Protein AF-0000000080720070 (afdb_homodimer)

Radius of gyration: 32.9 Å; Cα contacts (8 Å, |Δi|>4): 1419; chains: 2; bounding box: 76×106×69 Å

pLDDT: mean 94.67, std 5.6, range [62.97, 98.94]

Nearest PDB structures (foldseek):
  2pfm-assembly1_A  TM=9.802E-01  e=7.010E-47  Bacillus anthracis
  2x75-assembly1_A  TM=9.688E-01  e=6.781E-43  Staphylococcus aureus
  1hy1-assembly1_B  TM=7.759E-01  e=3.028E-15  Anas platyrhynchos
  1tju-assembly1_A  TM=7.910E-01  e=8.355E-15  Anas platyrhynchos
  1k7w-assembly1_D  TM=7.839E-01  e=1.189E-14  Anas platyrhynchos

Secondary structure (DSSP, 8-state):
--GGG--HHHHHHTSHHHHHHHHHHHHHHHHHHHHHTTSS-HHHHHHHHHH----HHHHHHHHHHHS-HHHHHHHHHHHT-SGGGGGTTTT--HHHHHHHHHHHHHHHHHHHHHHHHHHHHHHHHHHHHHTTT-EEEEEETTEEEEEEEHHHHHHHHHHHHHHHHHHHHHHHHHHSEE----SSSS-SSS-HHHHHHHHHHHT-EEPS--SSS--THHHHHHHHHHHHHHHHHHHHHHHHHHHHSTTT-SEE----TT--S-SS-TT----HHHHHHHHHHHHHHHTHHHHHHTT--STTB-SHHHHHHHHHHHHHHHHHHHHHHHHHHHHHT-EE-HHHHHHHTTTTTTGGGHHHHHHHHHHTT---HHHHHHHHHHHHHHHHHHT--HHHHHHTSGGGGT--HHHHHHHT-GGGGGTTHHHHHHHHT--/--GGG--HHHHHHTSHHHHHHHHHHHHHHHHHHHHHHTSS-HHHHHHHHHH----HHHHHHHHHHHS-HHHHHHHHHHHT-SGGGGGTTTT--HHHHHHHHHHHHHHHHHHHHHHHHHHHHHHHHHHHHHTTT-EEEEEETTEEEEEEEHHHHHHHHHHHHHHHHHHHHHHHHHHSEE----SSSS-SSS-HHHHHHHHHHHT-EEPS--SSS--THHHHHHHHHHHHHHHHHHHHHHHHHHHHSTTT-SEE----TT--S-SS-TT----HHHHHHHHHHHHHHHTHHHHHHTT--STTB-SHHHHHHHHHHHHHHHHHHHHHHHHHHHHHT-EE-HHHHHHHTTTTTTGGGHHHHHHHHHHTT---HHHHHHHHHHHHHHHHHHT--HHHHHHTSGGGGT--HHHHHHHT-GGGGGTTHHHHHHHHT--

Sequence (862 aa):
MLERYTRPEMGKIWSLENKYAAWLKVEIAATNAWAELGEVPEADAKKIADNASFTVERVSELEAITHHDVVAFTRTVSESLGEEKKWVHFGLTSTDVVDTAQGYILKQANEIILKDLEALKETIADKARKYKYTVEMGRTHGVQAEPTTFGLKLARWYAEINRDIERFKAAAKDVESGKISGAVGTFANVPPAVETSVLKQLGLTQQPVTSQVLPRDLHAYYIATIALIATSIENWATEIRGLQRSEIHEVEEHFRAGQKGSSAMPHKHNPIGSENLSGMARVMRGYMVPAYEDVALWHERDISHSSAERVILPDATIGIDYMLNRFNRILTNLDVFPETMLKNMDRTYGLIYSQRVLLKLIDEAGLSREKAYDMVQKLANKSWQEQTSFRKLIEESEVMNYLSEADLDDAFDYHYHLKHVDEIFEKCGLDMLERYTRPEMGKIWSLENKYAAWLKVEIAATNAWAELGEVPEADAKKIADNASFTVERVSELEAITHHDVVAFTRTVSESLGEEKKWVHFGLTSTDVVDTAQGYILKQANEIILKDLEALKETIADKARKYKYTVEMGRTHGVQAEPTTFGLKLARWYAEINRDIERFKAAAKDVESGKISGAVGTFANVPPAVETSVLKQLGLTQQPVTSQVLPRDLHAYYIATIALIATSIENWATEIRGLQRSEIHEVEEHFRAGQKGSSAMPHKHNPIGSENLSGMARVMRGYMVPAYEDVALWHERDISHSSAERVILPDATIGIDYMLNRFNRILTNLDVFPETMLKNMDRTYGLIYSQRVLLKLIDEAGLSREKAYDMVQKLANKSWQEQTSFRKLIEESEVMNYLSEADLDDAFDYHYHLKHVDEIFEKCGLD

Foldseek 3Di:
DDPVLFDPQLVVLLDPVNLLVLLLLLQLLLLVLCVVVVNHPPVLSVQLVVFFDADSVQLVVQCVVVVDNQVSSLVRRLVRHDPSSVSGCQLFDSQLRNLLSQLLSLLSLLVLLLVLLVLLLVLLLVVLVVFLPLKFFDDDPLHGAAIDTPSVVSLVLNLVSVVLSVLLVVLNLLSNAGDRQHDFFPCPRHDVSSRVSSCVSSVGDYDPTATSHRQLVSVLSNLVSLLVLLVSLLVVLVVQQSCCPPVRNQKAQDDDDVRQCDPVDRVDGHSVLSVVSNVLSVVSVVLNVLSVVLRDADRSHDCSNVVSCSPNVSSSSSSSSSSSVSSSNRSNRMGGDSVSRVVVCPVLQLCNLLVLLLVCCCVQQVDDSVVSCVQSVVLSVVCNVVVHHSLVSCVPDCSCVRDPPVSSVVSSDSVVVSVCSVVSCVVSVSD/DDPVLFDPQLVVLLDPVNLLVLLLLLQLLLLVLCVVVVNHPPVLSVQLVVFFDADSVQLVVQCVVVVDNQVSSLVRRLVRHDPSSVSGCQLFDSQLRNLLSQLLSLLSLLVLLLVLLVLLLVLLLVVLVVFLPLKFFDDDPLHGAAIDTPSVVSLVLNLVSVVLSVLLVVLNLLSNAGDRQHQFFPCPRHNVSSVVSSCVSSVGDYDPTATSHRQLVSVLSNLVSLLVLLVSLLVVLVVQQSCCPPVRNQKAQDADDVRQQDPVDRVDGHSVLSVVSNVLSVVSVVLSVLSVVLRDADRSHDCSNVVSCSPNVSSSSSSSSSSSVSSSNRSNRMGGDSVSRVVVCPVLQLCNLLVLLLVCCCVQQVDDSVVSCVQSVVLSVVCNVVVHHSLVSCVPDCSCVRDPPVSSVVSSDSVVVSVCSVVSCVVSVSD

Solvent-accessible surface area (backbone atoms only — not comparable to full-atom values): 43900 Å² total; per-residue (Å²): 114,59,69,91,46,43,50,69,76,58,47,50,59,71,30,68,64,42,49,52,51,33,36,48,50,42,47,43,35,44,34,44,26,35,24,76,72,62,78,33,56,61,68,43,36,50,50,47,64,74,46,55,43,79,51,67,67,57,24,52,57,37,21,75,70,65,74,34,65,62,60,14,42,54,51,40,27,33,70,50,43,67,82,56,35,74,51,64,61,61,56,55,38,68,47,29,35,52,50,23,22,48,11,52,46,48,43,58,52,47,55,53,42,51,52,42,52,53,51,33,45,51,50,36,47,52,52,16,58,73,27,46,80,38,47,26,67,25,24,46,71,82,37,82,45,43,60,40,28,56,8,55,58,30,44,43,52,40,56,50,48,54,53,44,51,54,51,44,54,56,27,47,54,53,40,23,21,40,51,45,27,27,84,52,30,45,26,61,67,27,53,66,67,38,32,55,43,27,28,59,75,68,72,34,40,74,64,56,61,47,31,31,45,76,68,34,60,35,51,22,49,32,45,43,46,53,18,49,48,34,32,51,50,25,21,55,23,49,37,51,53,60,33,35,35,86,92,58,42,32,32,39,66,61,76,56,92,88,62,76,54,34,100,87,42,81,84,42,80,66,54,57,68,36,52,50,42,39,55,49,20,54,56,37,49,59,46,32,56,62,35,46,62,37,37,49,46,51,70,33,28,51,66,77,40,52,70,50,47,72,47,45,52,57,29,46,56,30,46,50,46,35,47,45,53,50,50,38,51,44,62,74,50,44,44,71,34,61,67,44,23,52,55,57,57,53,73,60,35,49,51,63,30,48,64,45,47,36,52,45,37,32,71,73,52,64,41,53,67,69,58,30,46,51,56,49,50,55,48,46,51,48,17,65,77,68,69,35,53,30,64,60,53,42,70,73,38,74,58,49,79,60,43,52,71,66,54,49,54,57,35,67,38,72,64,62,32,51,72,42,50,68,60,41,34,48,60,62,67,64,108,112,60,69,92,48,42,49,69,75,57,46,51,59,72,29,68,63,42,48,52,51,34,35,48,50,42,46,42,34,42,34,45,25,35,24,76,72,62,79,34,56,60,68,43,38,50,49,45,65,74,46,54,44,78,53,68,67,56,25,51,58,37,19,75,72,64,74,33,66,63,60,13,41,54,51,41,28,34,70,49,42,66,84,57,36,74,52,64,62,62,56,54,39,69,48,27,35,53,51,24,22,49,11,52,48,48,43,56,53,46,56,52,42,53,51,42,52,52,52,35,45,50,51,36,48,52,52,15,58,73,28,45,79,38,47,25,68,26,24,46,70,82,37,82,45,41,61,38,28,56,8,55,58,31,44,41,54,39,56,49,49,54,52,44,52,54,50,44,53,56,27,48,54,53,40,23,23,41,49,44,29,26,83,50,30,44,26,61,67,25,54,67,66,36,31,55,44,28,28,60,76,68,70,35,41,73,64,56,61,46,30,31,44,76,68,34,60,36,51,21,51,30,45,43,47,54,20,49,50,34,32,51,51,24,22,54,24,50,37,51,52,59,32,36,34,87,91,59,42,34,33,37,66,60,75,54,94,86,63,76,55,35,98,86,40,82,84,43,79,65,53,56,68,37,52,50,42,40,54,50,21,54,55,38,49,60,46,32,56,59,35,46,61,37,37,52,47,52,72,33,29,50,65,78,41,51,71,51,45,71,47,44,53,55,29,47,55,29,46,50,46,35,46,44,52,53,48,37,52,45,63,73,50,43,42,72,34,60,68,43,22,52,55,57,58,54,72,60,35,48,52,61,31,49,66,46,46,35,51,44,36,32,70,74,50,63,41,52,66,68,57,29,46,53,55,49,49,54,48,46,51,48,17,64,77,67,69,35,51,30,64,60,52,42,69,74,37,74,58,47,80,59,43,51,72,68,54,48,55,56,35,68,38,71,64,61,32,52,72,41,50,68,60,41,34,49,61,62,66,64,108

Organism: Lactobacillus johnsonii (strain FI9785) (NCBI:txid633699)

InterPro domains:
  IPR000362 Fumarate lyase family [PR00149] (88-106)
  IPR000362 Fumarate lyase family [PR00149] (133-151)
  IPR000362 Fumarate lyase family [PR00149] (216-243)
  IPR000362 Fumarate lyase family [PR00149] (261-277)
  IPR004769 Adenylosuccinate lyase [TIGR00928] (1-427)
  IPR008948 L-Aspartase-like [SSF48557] (3-426)
  IPR019468 Adenylosuccinate lyase C-terminal [PF10397] (350-427)
  IPR019468 Adenylosuccinate lyase C-terminal [SM00998] (349-429)
  IPR020557 Fumarate lyase, conserved site [PS00163] (261-270)
  IPR022761 Fumarate lyase, N-terminal [PF00206] (6-286)
  IPR024083 Fumarase/histidase, N-terminal [G3DSA:1.10.275.10] (1-92)

Structure (mmCIF, N/CA/C/O backbone):
data_AF-0000000080720070-model_v1
#
loop_
_entity.id
_entity.type
_entity.pdbx_description
1 polymer 'Adenylosuccinate lyase'
#
loop_
_atom_site.group_PDB
_atom_site.id
_atom_site.type_symbol
_atom_site.label_atom_id
_atom_site.label_alt_id
_atom_site.label_comp_id
_atom_site.label_asym_id
_atom_site.label_entity_id
_atom_site.label_seq_id
_atom_site.pdbx_PDB_ins_code
_atom_site.Cartn_x
_atom_site.Cartn_y
_atom_site.Cartn_z
_atom_site.occupancy
_atom_site.B_iso_or_equiv
_atom_site.auth_seq_id
_atom_site.auth_comp_id
_atom_site.auth_asym_id
_atom_site.auth_atom_id
_atom_site.pdbx_PDB_model_num
ATOM 1 N N . MET A 1 1 ? -16.781 -13.219 6.875 1 78.88 1 MET A N 1
ATOM 2 C CA . MET A 1 1 ? -17.281 -12 7.512 1 78.88 1 MET A CA 1
ATOM 3 C C . MET A 1 1 ? -18.672 -12.227 8.109 1 78.88 1 MET A C 1
ATOM 5 O O . MET A 1 1 ? -19.469 -12.984 7.566 1 78.88 1 MET A O 1
ATOM 9 N N . LEU A 1 2 ? -18.938 -11.602 9.258 1 73.19 2 LEU A N 1
ATOM 10 C CA . LEU A 1 2 ? -20.219 -11.68 9.938 1 73.19 2 LEU A CA 1
ATOM 11 C C . LEU A 1 2 ? -21.359 -11.18 9.039 1 73.19 2 LEU A C 1
ATOM 13 O O . LEU A 1 2 ? -21.188 -10.203 8.312 1 73.19 2 LEU A O 1
ATOM 17 N N . GLU A 1 3 ? -22.453 -11.797 9.164 1 83.25 3 GLU A N 1
ATOM 18 C CA . GLU A 1 3 ? -23.609 -11.43 8.367 1 83.25 3 GLU A CA 1
ATOM 19 C C . GLU A 1 3 ? -24 -9.969 8.586 1 83.25 3 GLU A C 1
ATOM 21 O O . GLU A 1 3 ? -24.453 -9.297 7.664 1 83.25 3 GLU A O 1
ATOM 26 N N . ARG A 1 4 ? -23.828 -9.531 9.766 1 84.12 4 ARG A N 1
ATOM 27 C CA . ARG A 1 4 ? -24.219 -8.172 10.109 1 84.12 4 ARG A CA 1
ATOM 28 C C . ARG A 1 4 ? -23.422 -7.152 9.305 1 84.12 4 ARG A C 1
ATOM 30 O O . ARG A 1 4 ? -23.875 -6.027 9.086 1 84.12 4 ARG A O 1
ATOM 37 N N . TYR A 1 5 ? -22.25 -7.512 8.859 1 91.5 5 TYR A N 1
ATOM 38 C CA . TYR A 1 5 ? -21.391 -6.59 8.125 1 91.5 5 TYR A CA 1
ATOM 39 C C . TYR A 1 5 ? -21.438 -6.883 6.633 1 91.5 5 TYR A C 1
ATOM 41 O O . TYR A 1 5 ? -20.703 -6.258 5.852 1 91.5 5 TYR A O 1
ATOM 49 N N . THR A 1 6 ? -22.25 -7.816 6.203 1 95.12 6 THR A N 1
ATOM 50 C CA . THR A 1 6 ? -22.266 -8.273 4.82 1 95.12 6 THR A CA 1
ATOM 51 C C . THR A 1 6 ? -23.5 -7.754 4.098 1 95.12 6 THR A C 1
ATOM 53 O O . THR A 1 6 ? -24.609 -8.25 4.324 1 95.12 6 THR A O 1
ATOM 56 N N . ARG A 1 7 ? -23.281 -6.758 3.205 1 95.56 7 ARG A N 1
ATOM 57 C CA . ARG A 1 7 ? -24.391 -6.332 2.357 1 95.56 7 ARG A CA 1
ATOM 58 C C . ARG A 1 7 ? -24.75 -7.414 1.347 1 95.56 7 ARG A C 1
ATOM 60 O O . ARG A 1 7 ? -23.891 -8.133 0.862 1 95.56 7 ARG A O 1
ATOM 67 N N . PRO A 1 8 ? -26.031 -7.531 0.981 1 95.56 8 PRO A N 1
ATOM 68 C CA . PRO A 1 8 ? -26.5 -8.633 0.13 1 95.56 8 PRO A CA 1
ATOM 69 C C . PRO A 1 8 ? -25.75 -8.711 -1.195 1 95.56 8 PRO A C 1
ATOM 71 O O . PRO A 1 8 ? -25.406 -9.805 -1.647 1 95.56 8 PRO A O 1
ATOM 74 N N . GLU A 1 9 ? -25.5 -7.586 -1.828 1 96.56 9 GLU A N 1
ATOM 75 C CA . GLU A 1 9 ? -24.844 -7.574 -3.135 1 96.56 9 GLU A CA 1
ATOM 76 C C . GLU A 1 9 ? -23.438 -8.148 -3.053 1 96.56 9 GLU A C 1
ATOM 78 O O . GLU A 1 9 ? -23.031 -8.922 -3.92 1 96.56 9 GLU A O 1
ATOM 83 N N . MET A 1 10 ? -22.688 -7.781 -2.004 1 97.19 10 MET A N 1
ATOM 84 C CA . MET A 1 10 ? -21.328 -8.281 -1.832 1 97.19 10 MET A CA 1
ATOM 85 C C . MET A 1 10 ? -21.344 -9.727 -1.347 1 97.19 10 MET A C 1
ATOM 87 O O . MET A 1 10 ? -20.469 -10.523 -1.72 1 97.19 10 MET A O 1
ATOM 91 N N . GLY A 1 11 ? -22.328 -10.055 -0.482 1 95.69 11 GLY A N 1
ATOM 92 C CA . GLY A 1 11 ? -22.484 -11.438 -0.045 1 95.69 11 GLY A CA 1
ATOM 93 C C . GLY A 1 11 ? -22.703 -12.398 -1.191 1 95.69 11 GLY A C 1
ATOM 94 O O . GLY A 1 11 ? -22.188 -13.516 -1.186 1 95.69 11 GLY A O 1
ATOM 95 N N . LYS A 1 12 ? -23.484 -11.984 -2.156 1 97.06 12 LYS A N 1
ATOM 96 C CA . LYS A 1 12 ? -23.766 -12.805 -3.324 1 97.06 12 LYS A CA 1
ATOM 97 C C . LYS A 1 12 ? -22.5 -13.102 -4.117 1 97.06 12 LYS A C 1
ATOM 99 O O . LYS A 1 12 ? -22.328 -14.195 -4.648 1 97.06 12 LYS A O 1
ATOM 104 N N . ILE A 1 13 ? -21.641 -12.133 -4.199 1 98 13 ILE A N 1
ATOM 105 C CA . ILE A 1 13 ? -20.391 -12.266 -4.961 1 98 13 ILE A CA 1
ATOM 106 C C . ILE A 1 13 ? -19.531 -13.359 -4.348 1 98 13 ILE A C 1
ATOM 108 O O . ILE A 1 13 ? -18.875 -14.117 -5.07 1 98 13 ILE A O 1
ATOM 112 N N . TRP A 1 14 ? -19.547 -13.5 -2.992 1 97.12 14 TRP A N 1
ATOM 113 C CA . TRP A 1 14 ? -18.656 -14.445 -2.334 1 97.12 14 TRP A CA 1
ATOM 114 C C . TRP A 1 14 ? -19.391 -15.719 -1.938 1 97.12 14 TRP A C 1
ATOM 116 O O . TRP A 1 14 ? -18.922 -16.484 -1.094 1 97.12 14 TRP A O 1
ATOM 126 N N . SER A 1 15 ? -20.594 -15.945 -2.557 1 95.88 15 SER A N 1
ATOM 127 C CA . SER A 1 15 ? -21.328 -17.188 -2.352 1 95.88 15 SER A CA 1
ATOM 128 C C . SER A 1 15 ? -20.641 -18.359 -3.053 1 95.88 15 SER A C 1
ATOM 130 O O . SER A 1 15 ? -19.859 -18.156 -3.984 1 95.88 15 SER A O 1
ATOM 132 N N . LEU A 1 16 ? -20.906 -19.562 -2.594 1 94.94 16 LEU A N 1
ATOM 133 C CA . LEU A 1 16 ? -20.406 -20.766 -3.256 1 94.94 16 LEU A CA 1
ATOM 134 C C . LEU A 1 16 ? -20.953 -20.859 -4.676 1 94.94 16 LEU A C 1
ATOM 136 O O . LEU A 1 16 ? -20.25 -21.328 -5.582 1 94.94 16 LEU A O 1
ATOM 140 N N . GLU A 1 17 ? -22.188 -20.469 -4.816 1 96.69 17 GLU A N 1
ATOM 141 C CA . GLU A 1 17 ? -22.797 -20.469 -6.145 1 96.69 17 GLU A CA 1
ATOM 142 C C . GLU A 1 17 ? -21.984 -19.641 -7.129 1 96.69 17 GLU A C 1
ATOM 144 O O . GLU A 1 17 ? -21.688 -20.078 -8.242 1 96.69 17 GLU A O 1
ATOM 149 N N . ASN A 1 18 ? -21.609 -18.422 -6.719 1 97.94 18 ASN A N 1
ATOM 150 C CA . ASN A 1 18 ? -20.859 -17.562 -7.613 1 97.94 18 ASN A CA 1
ATOM 151 C C . ASN A 1 18 ? -19.438 -18.047 -7.805 1 97.94 18 ASN A C 1
ATOM 153 O O . ASN A 1 18 ? -18.844 -17.875 -8.875 1 97.94 18 ASN A O 1
ATOM 157 N N . LYS A 1 19 ? -18.875 -18.625 -6.762 1 97.38 19 LYS A N 1
ATOM 158 C CA . LYS A 1 19 ? -17.547 -19.219 -6.879 1 97.38 19 LYS A CA 1
ATOM 159 C C . LYS A 1 19 ? -17.5 -20.266 -7.992 1 97.38 19 LYS A C 1
ATOM 161 O O . LYS A 1 19 ? -16.656 -20.188 -8.883 1 97.38 19 LYS A O 1
ATOM 166 N N . TYR A 1 20 ? -18.422 -21.188 -7.98 1 97.56 20 TYR A N 1
ATOM 167 C CA . TYR A 1 20 ? -18.438 -22.281 -8.961 1 97.56 20 TYR A CA 1
ATOM 168 C C . TYR A 1 20 ? -18.875 -21.766 -10.328 1 97.56 20 TYR A C 1
ATOM 170 O O . TYR A 1 20 ? -18.406 -22.25 -11.359 1 97.56 20 TYR A O 1
ATOM 178 N N . ALA A 1 21 ? -19.781 -20.766 -10.32 1 98.19 21 ALA A N 1
ATOM 179 C CA . ALA A 1 21 ? -20.141 -20.141 -11.594 1 98.19 21 ALA A CA 1
ATOM 180 C C . ALA A 1 21 ? -18.922 -19.5 -12.25 1 98.19 21 ALA A C 1
ATOM 182 O O . ALA A 1 21 ? -18.766 -19.547 -13.477 1 98.19 21 ALA A O 1
ATOM 183 N N . ALA A 1 22 ? -18.062 -18.875 -11.453 1 98.56 22 ALA A N 1
ATOM 184 C CA . ALA A 1 22 ? -16.828 -18.281 -11.969 1 98.56 22 ALA A CA 1
ATOM 185 C C . ALA A 1 22 ? -15.875 -19.344 -12.477 1 98.56 22 ALA A C 1
ATOM 187 O O . ALA A 1 22 ? -15.227 -19.172 -13.508 1 98.56 22 ALA A O 1
ATOM 188 N N . TRP A 1 23 ? -15.758 -20.453 -11.742 1 98.25 23 TRP A N 1
ATOM 189 C CA . TRP A 1 23 ? -14.945 -21.562 -12.219 1 98.25 23 TRP A CA 1
ATOM 190 C C . TRP A 1 23 ? -15.43 -22.062 -13.578 1 98.25 23 TRP A C 1
ATOM 192 O O . TRP A 1 23 ? -14.625 -22.297 -14.477 1 98.25 23 TRP A O 1
ATOM 202 N N . LEU A 1 24 ? -16.75 -22.219 -13.672 1 98.44 24 LEU A N 1
ATOM 203 C CA . LEU A 1 24 ? -17.344 -22.688 -14.914 1 98.44 24 LEU A CA 1
ATOM 204 C C . LEU A 1 24 ? -17.062 -21.719 -16.062 1 98.44 24 LEU A C 1
ATOM 206 O O . LEU A 1 24 ? -16.781 -22.125 -17.188 1 98.44 24 LEU A O 1
ATOM 210 N N . LYS A 1 25 ? -17.156 -20.438 -15.742 1 98.44 25 LYS A N 1
ATOM 211 C CA . LYS A 1 25 ? -16.875 -19.406 -16.75 1 98.44 25 LYS A CA 1
ATOM 212 C C . LYS A 1 25 ? -15.453 -19.547 -17.281 1 98.44 25 LYS A C 1
ATOM 214 O O . LYS A 1 25 ? -15.219 -19.375 -18.484 1 98.44 25 LYS A O 1
ATOM 219 N N . VAL A 1 26 ? -14.5 -19.828 -16.438 1 98.5 26 VAL A N 1
ATOM 220 C CA . VAL A 1 26 ? -13.109 -20.016 -16.844 1 98.5 26 VAL A CA 1
ATOM 221 C C . VAL A 1 26 ? -12.984 -21.266 -17.703 1 98.5 26 VAL A C 1
ATOM 223 O O . VAL A 1 26 ? -12.312 -21.25 -18.734 1 98.5 26 VAL A O 1
ATOM 226 N N . GLU A 1 27 ? -13.648 -22.375 -17.297 1 97.5 27 GLU A N 1
ATOM 227 C CA . GLU A 1 27 ? -13.617 -23.609 -18.062 1 97.5 27 GLU A CA 1
ATOM 228 C C . GLU A 1 27 ? -14.164 -23.422 -19.469 1 97.5 27 GLU A C 1
ATOM 230 O O . GLU A 1 27 ? -13.578 -23.891 -20.438 1 97.5 27 GLU A O 1
ATOM 235 N N . ILE A 1 28 ? -15.273 -22.734 -19.531 1 98.31 28 ILE A N 1
ATOM 236 C CA . ILE A 1 28 ? -15.906 -22.484 -20.828 1 98.31 28 ILE A CA 1
ATOM 237 C C . ILE A 1 28 ? -15.008 -21.594 -21.688 1 98.31 28 ILE A C 1
ATOM 239 O O . ILE A 1 28 ? -14.82 -21.859 -22.875 1 98.31 28 ILE A O 1
ATOM 243 N N . ALA A 1 29 ? -14.422 -20.547 -21.078 1 98.62 29 ALA A N 1
ATOM 244 C CA . ALA A 1 29 ? -13.523 -19.656 -21.797 1 98.62 29 ALA A CA 1
ATOM 245 C C . ALA A 1 29 ? -12.305 -20.406 -22.328 1 98.62 29 ALA A C 1
ATOM 247 O O . ALA A 1 29 ? -11.844 -20.156 -23.438 1 98.62 29 ALA A O 1
ATOM 248 N N . ALA A 1 30 ? -11.797 -21.297 -21.547 1 97.81 30 ALA A N 1
ATOM 249 C CA . ALA A 1 30 ? -10.641 -22.094 -21.953 1 97.81 30 ALA A CA 1
ATOM 250 C C . ALA A 1 30 ? -10.984 -23.016 -23.125 1 97.81 30 ALA A C 1
ATOM 252 O O . ALA A 1 30 ? -10.219 -23.125 -24.094 1 97.81 30 ALA A O 1
ATOM 253 N N . THR A 1 31 ? -12.141 -23.672 -23.062 1 97 31 THR A N 1
ATOM 254 C CA . THR A 1 31 ? -12.57 -24.547 -24.141 1 97 31 THR A CA 1
ATOM 255 C C . THR A 1 31 ? -12.766 -23.75 -25.438 1 97 31 THR A C 1
ATOM 257 O O . THR A 1 31 ? -12.383 -24.203 -26.516 1 97 31 THR A O 1
ATOM 260 N N . ASN A 1 32 ? -13.359 -22.578 -25.266 1 98.12 32 ASN A N 1
ATOM 261 C CA . ASN A 1 32 ? -13.516 -21.703 -26.422 1 98.12 32 ASN A CA 1
ATOM 262 C C . ASN A 1 32 ? -12.164 -21.312 -27.016 1 98.12 32 ASN A C 1
ATOM 264 O O . ASN A 1 32 ? -12.008 -21.266 -28.234 1 98.12 32 ASN A O 1
ATOM 268 N N . ALA A 1 33 ? -11.227 -20.984 -26.172 1 98.06 33 ALA A N 1
ATOM 269 C CA . ALA A 1 33 ? -9.891 -20.609 -26.641 1 98.06 33 ALA A CA 1
ATOM 270 C C . ALA A 1 33 ? -9.227 -21.75 -27.391 1 98.06 33 ALA A C 1
ATOM 272 O O . ALA A 1 33 ? -8.586 -21.531 -28.422 1 98.06 33 ALA A O 1
ATOM 273 N N . TRP A 1 34 ? -9.375 -22.984 -26.906 1 96.81 34 TRP A N 1
ATOM 274 C CA . TRP A 1 34 ? -8.852 -24.156 -27.594 1 96.81 34 TRP A CA 1
ATOM 275 C C . TRP A 1 34 ? -9.531 -24.359 -28.953 1 96.81 34 TRP A C 1
ATOM 277 O O . TRP A 1 34 ? -8.898 -24.797 -29.906 1 96.81 34 TRP A O 1
ATOM 287 N N . ALA A 1 35 ? -10.797 -24.094 -29.031 1 97.25 35 ALA A N 1
ATOM 288 C CA . ALA A 1 35 ? -11.523 -24.203 -30.297 1 97.25 35 ALA A CA 1
ATOM 289 C C . ALA A 1 35 ? -11.008 -23.203 -31.312 1 97.25 35 ALA A C 1
ATOM 291 O O . ALA A 1 35 ? -10.914 -23.5 -32.5 1 97.25 35 ALA A O 1
ATOM 292 N N . GLU A 1 36 ? -10.719 -22.016 -30.828 1 97.25 36 GLU A N 1
ATOM 293 C CA . GLU A 1 36 ? -10.141 -21 -31.703 1 97.25 36 GLU A CA 1
ATOM 294 C C . GLU A 1 36 ? -8.844 -21.484 -32.344 1 97.25 36 GLU A C 1
ATOM 296 O O . GLU A 1 36 ? -8.523 -21.125 -33.469 1 97.25 36 GLU A O 1
ATOM 301 N N . LEU A 1 37 ? -8.094 -22.375 -31.594 1 95.88 37 LEU A N 1
ATOM 302 C CA . LEU A 1 37 ? -6.816 -22.891 -32.062 1 95.88 37 LEU A CA 1
ATOM 303 C C . LEU A 1 37 ? -7.012 -24.156 -32.906 1 95.88 37 LEU A C 1
ATOM 305 O O . LEU A 1 37 ? -6.062 -24.672 -33.469 1 95.88 37 LEU A O 1
ATOM 309 N N . GLY A 1 38 ? -8.195 -24.672 -32.875 1 94.94 38 GLY A N 1
ATOM 310 C CA . GLY A 1 38 ? -8.516 -25.828 -33.719 1 94.94 38 GLY A CA 1
ATOM 311 C C . GLY A 1 38 ? -8.32 -27.156 -32.969 1 94.94 38 GLY A C 1
ATOM 312 O O . GLY A 1 38 ? -8.547 -28.219 -33.562 1 94.94 38 GLY A O 1
ATOM 313 N N . GLU A 1 39 ? -7.898 -27.125 -31.734 1 91.88 39 GLU A N 1
ATOM 314 C CA . GLU A 1 39 ? -7.648 -28.344 -30.984 1 91.88 39 GLU A CA 1
ATOM 315 C C . GLU A 1 39 ? -8.953 -28.969 -30.5 1 91.88 39 GLU A C 1
ATOM 317 O O . GLU A 1 39 ? -9.039 -30.188 -30.344 1 91.88 39 GLU A O 1
ATOM 322 N N . VAL A 1 40 ? -9.922 -28.141 -30.125 1 93.06 40 VAL A N 1
ATOM 323 C CA . VAL A 1 40 ? -11.258 -28.578 -29.734 1 93.06 40 VAL A CA 1
ATOM 324 C C . VAL A 1 40 ? -12.258 -28.25 -30.844 1 93.06 40 VAL A C 1
ATOM 326 O O . VAL A 1 40 ? -12.281 -27.125 -31.344 1 93.06 40 VAL A O 1
ATOM 329 N N . PRO A 1 41 ? -13.023 -29.266 -31.266 1 95.62 41 PRO A N 1
ATOM 330 C CA . PRO A 1 41 ? -14.047 -28.953 -32.25 1 95.62 41 PRO A CA 1
ATOM 331 C C . PRO A 1 41 ? -15.016 -27.859 -31.812 1 95.62 41 PRO A C 1
ATOM 333 O O . PRO A 1 41 ? -15.484 -27.875 -30.672 1 95.62 41 PRO A O 1
ATOM 336 N N . GLU A 1 42 ? -15.273 -26.938 -32.75 1 97.44 42 GLU A N 1
ATOM 337 C CA . GLU A 1 42 ? -16.156 -25.828 -32.438 1 97.44 42 GLU A CA 1
ATOM 338 C C . GLU A 1 42 ? -17.516 -26.312 -31.922 1 97.44 42 GLU A C 1
ATOM 340 O O . GLU A 1 42 ? -18.094 -25.703 -31.016 1 97.44 42 GLU A O 1
ATOM 345 N N . ALA A 1 43 ? -17.969 -27.344 -32.5 1 97.44 43 ALA A N 1
ATOM 346 C CA . ALA A 1 43 ? -19.266 -27.891 -32.094 1 97.44 43 ALA A CA 1
ATOM 347 C C . ALA A 1 43 ? -19.234 -28.375 -30.656 1 97.44 43 ALA A C 1
ATOM 349 O O . ALA A 1 43 ? -20.203 -28.203 -29.922 1 97.44 43 ALA A O 1
ATOM 350 N N . ASP A 1 44 ? -18.172 -29 -30.234 1 95.94 44 ASP A N 1
ATOM 351 C CA . ASP A 1 44 ? -18.031 -29.484 -28.859 1 95.94 44 ASP A CA 1
ATOM 352 C C . ASP A 1 44 ? -17.953 -28.312 -27.875 1 95.94 44 ASP A C 1
ATOM 354 O O . ASP A 1 44 ? -18.562 -28.359 -26.797 1 95.94 44 ASP A O 1
ATOM 358 N N . ALA A 1 45 ? -17.203 -27.312 -28.234 1 97.69 45 ALA A N 1
ATOM 359 C CA . ALA A 1 45 ? -17.109 -26.109 -27.406 1 97.69 45 ALA A CA 1
ATOM 360 C C . ALA A 1 45 ? -18.469 -25.469 -27.188 1 97.69 45 ALA A C 1
ATOM 362 O O . ALA A 1 45 ? -18.797 -25.047 -26.078 1 97.69 45 ALA A O 1
ATOM 363 N N . LYS A 1 46 ? -19.234 -25.375 -28.266 1 97.88 46 LYS A N 1
ATOM 364 C CA . LYS A 1 46 ? -20.578 -24.812 -28.188 1 97.88 46 LYS A CA 1
ATOM 365 C C . LYS A 1 46 ? -21.469 -25.656 -27.266 1 97.88 46 LYS A C 1
ATOM 367 O O . LYS A 1 46 ? -22.234 -25.109 -26.469 1 97.88 46 LYS A O 1
ATOM 372 N N . LYS A 1 47 ? -21.375 -26.969 -27.375 1 97.5 47 LYS A N 1
ATOM 373 C CA . LYS A 1 47 ? -22.156 -27.859 -26.5 1 97.5 47 LYS A CA 1
ATOM 374 C C . LYS A 1 47 ? -21.812 -27.625 -25.031 1 97.5 47 LYS A C 1
ATOM 376 O O . LYS A 1 47 ? -22.703 -27.625 -24.188 1 97.5 47 LYS A O 1
ATOM 381 N N . ILE A 1 48 ? -20.578 -27.516 -24.766 1 97.12 48 ILE A N 1
ATOM 382 C CA . ILE A 1 48 ? -20.125 -27.281 -23.406 1 97.12 48 ILE A CA 1
ATOM 383 C C . ILE A 1 48 ? -20.672 -25.938 -22.906 1 97.12 48 ILE A C 1
ATOM 385 O O . ILE A 1 48 ? -21.219 -25.844 -21.812 1 97.12 48 ILE A O 1
ATOM 389 N N . ALA A 1 49 ? -20.547 -24.859 -23.734 1 97.94 49 ALA A N 1
ATOM 390 C CA . ALA A 1 49 ? -21.016 -23.531 -23.375 1 97.94 49 ALA A CA 1
ATOM 391 C C . ALA A 1 49 ? -22.516 -23.516 -23.109 1 97.94 49 ALA A C 1
ATOM 393 O O . ALA A 1 49 ? -23 -22.812 -22.219 1 97.94 49 ALA A O 1
ATOM 394 N N . ASP A 1 50 ? -23.234 -24.328 -23.859 1 97.69 50 ASP A N 1
ATOM 395 C CA . ASP A 1 50 ? -24.703 -24.312 -23.812 1 97.69 50 ASP A CA 1
ATOM 396 C C . ASP A 1 50 ? -25.219 -25.172 -22.672 1 97.69 50 ASP A C 1
ATOM 398 O O . ASP A 1 50 ? -26.266 -24.891 -22.094 1 97.69 50 ASP A O 1
ATOM 402 N N . ASN A 1 51 ? -24.469 -26.234 -22.297 1 97.75 51 ASN A N 1
ATOM 403 C CA . ASN A 1 51 ? -25.094 -27.281 -21.484 1 97.75 51 ASN A CA 1
ATOM 404 C C . ASN A 1 51 ? -24.406 -27.422 -20.125 1 97.75 51 ASN A C 1
ATOM 406 O O . ASN A 1 51 ? -24.984 -27.984 -19.203 1 97.75 51 ASN A O 1
ATOM 410 N N . ALA A 1 52 ? -23.125 -27.047 -20.016 1 97.56 52 ALA A N 1
ATOM 411 C CA . ALA A 1 52 ? -22.375 -27.25 -18.781 1 97.56 52 ALA A CA 1
ATOM 412 C C . ALA A 1 52 ? -23.094 -26.625 -17.594 1 97.56 52 ALA A C 1
ATOM 414 O O . ALA A 1 52 ? -23.531 -25.469 -17.656 1 97.56 52 ALA A O 1
ATOM 415 N N . SER A 1 53 ? -23.281 -27.391 -16.547 1 97.69 53 SER A N 1
ATOM 416 C CA . SER A 1 53 ? -23.969 -26.906 -15.359 1 97.69 53 SER A CA 1
ATOM 417 C C . SER A 1 53 ? -23.453 -27.578 -14.094 1 97.69 53 SER A C 1
ATOM 419 O O . SER A 1 53 ? -22.688 -28.547 -14.172 1 97.69 53 SER A O 1
ATOM 421 N N . PHE A 1 54 ? -23.812 -27.016 -12.93 1 97.69 54 PHE A N 1
ATOM 422 C CA . PHE A 1 54 ? -23.453 -27.547 -11.625 1 97.69 54 PHE A CA 1
ATOM 423 C C . PHE A 1 54 ? -24.5 -27.188 -10.586 1 97.69 54 PHE A C 1
ATOM 425 O O . PHE A 1 54 ? -25.328 -26.297 -10.805 1 97.69 54 PHE A O 1
ATOM 432 N N . THR A 1 55 ? -24.562 -27.922 -9.523 1 97.19 55 THR A N 1
ATOM 433 C CA . THR A 1 55 ? -25.172 -27.469 -8.281 1 97.19 55 THR A CA 1
ATOM 434 C C . THR A 1 55 ? -24.188 -27.5 -7.129 1 97.19 55 THR A C 1
ATOM 436 O O . THR A 1 55 ? -23.281 -28.344 -7.102 1 97.19 55 THR A O 1
ATOM 439 N N . VAL A 1 56 ? -24.297 -26.531 -6.203 1 96.5 56 VAL A N 1
ATOM 440 C CA . VAL A 1 56 ? -23.391 -26.453 -5.055 1 96.5 56 VAL A CA 1
ATOM 441 C C . VAL A 1 56 ? -23.484 -27.75 -4.238 1 96.5 56 VAL A C 1
ATOM 443 O O . VAL A 1 56 ? -22.469 -28.25 -3.77 1 96.5 56 VAL A O 1
ATOM 446 N N . GLU A 1 57 ? -24.641 -28.234 -4.109 1 96.31 57 GLU A N 1
ATOM 447 C CA . GLU A 1 57 ? -24.875 -29.469 -3.348 1 96.31 57 GLU A CA 1
ATOM 448 C C . GLU A 1 57 ? -24.141 -30.656 -3.959 1 96.31 57 GLU A C 1
ATOM 450 O O . GLU A 1 57 ? -23.5 -31.422 -3.242 1 96.31 57 GLU A O 1
ATOM 455 N N . ARG A 1 58 ? -24.25 -30.781 -5.285 1 96.06 58 ARG A N 1
ATOM 456 C CA . ARG A 1 58 ? -23.609 -31.906 -5.953 1 96.06 58 ARG A CA 1
ATOM 457 C C . ARG A 1 58 ? -22.094 -31.812 -5.859 1 96.06 58 ARG A C 1
ATOM 459 O O . ARG A 1 58 ? -21.406 -32.812 -5.672 1 96.06 58 ARG A O 1
ATOM 466 N N . VAL A 1 59 ? -21.547 -30.641 -6.02 1 94.94 59 VAL A N 1
ATOM 467 C CA . VAL A 1 59 ? -20.109 -30.438 -5.871 1 94.94 59 VAL A CA 1
ATOM 468 C C . VAL A 1 59 ? -19.656 -30.844 -4.469 1 94.94 59 VAL A C 1
ATOM 470 O O . VAL A 1 59 ? -18.641 -31.516 -4.305 1 94.94 59 VAL A O 1
ATOM 473 N N . SER A 1 60 ? -20.406 -30.438 -3.455 1 93.5 60 SER A N 1
ATOM 474 C CA . SER A 1 60 ? -20.094 -30.781 -2.072 1 93.5 60 SER A CA 1
ATOM 475 C C . SER A 1 60 ? -20.109 -32.281 -1.857 1 93.5 60 SER A C 1
ATOM 477 O O . SER A 1 60 ? -19.266 -32.844 -1.144 1 93.5 60 SER A O 1
ATOM 479 N N . GLU A 1 61 ? -21.047 -32.969 -2.434 1 94.31 61 GLU A N 1
ATOM 480 C CA . GLU A 1 61 ? -21.156 -34.406 -2.34 1 94.31 61 GLU A CA 1
ATOM 481 C C . GLU A 1 61 ? -19.906 -35.094 -2.926 1 94.31 61 GLU A C 1
ATOM 483 O O . GLU A 1 61 ? -19.359 -36 -2.32 1 94.31 61 GLU A O 1
ATOM 488 N N . LEU A 1 62 ? -19.547 -34.625 -4.066 1 91.12 62 LEU A N 1
ATOM 489 C CA . LEU A 1 62 ? -18.406 -35.219 -4.738 1 91.12 62 LEU A CA 1
ATOM 490 C C . LEU A 1 62 ? -17.109 -34.844 -4.035 1 91.12 62 LEU A C 1
ATOM 492 O O . LEU A 1 62 ? -16.156 -35.656 -4.016 1 91.12 62 LEU A O 1
ATOM 496 N N . GLU A 1 63 ? -17.031 -33.625 -3.463 1 88.88 63 GLU A N 1
ATOM 497 C CA . GLU A 1 63 ? -15.852 -33.219 -2.719 1 88.88 63 GLU A CA 1
ATOM 498 C C . GLU A 1 63 ? -15.633 -34.094 -1.498 1 88.88 63 GLU A C 1
ATOM 500 O O . GLU A 1 63 ? -14.492 -34.406 -1.122 1 88.88 63 GLU A O 1
ATOM 505 N N . ALA A 1 64 ? -16.672 -34.531 -0.878 1 89.69 64 ALA A N 1
ATOM 506 C CA . ALA A 1 64 ? -16.594 -35.438 0.281 1 89.69 64 ALA A CA 1
ATOM 507 C C . ALA A 1 64 ? -15.969 -36.781 -0.093 1 89.69 64 ALA A C 1
ATOM 509 O O . ALA A 1 64 ? -15.383 -37.438 0.758 1 89.69 64 ALA A O 1
ATOM 510 N N . ILE A 1 65 ? -15.961 -37.094 -1.402 1 86.31 65 ILE A N 1
ATOM 511 C CA . ILE A 1 65 ? -15.422 -38.344 -1.897 1 86.31 65 ILE A CA 1
ATOM 512 C C . ILE A 1 65 ? -14.008 -38.125 -2.422 1 86.31 65 ILE A C 1
ATOM 514 O O . ILE A 1 65 ? -13.086 -38.875 -2.061 1 86.31 65 ILE A O 1
ATOM 518 N N . THR A 1 66 ? -13.867 -37.094 -3.195 1 82.12 66 THR A N 1
ATOM 519 C CA . THR A 1 66 ? -12.617 -36.875 -3.914 1 82.12 66 THR A CA 1
ATOM 520 C C . THR A 1 66 ? -11.602 -36.156 -3.031 1 82.12 66 THR A C 1
ATOM 522 O O . THR A 1 66 ? -10.398 -36.156 -3.32 1 82.12 66 THR A O 1
ATOM 525 N N . HIS A 1 67 ? -12.102 -35.375 -1.971 1 82.38 67 HIS A N 1
ATOM 526 C CA . HIS A 1 67 ? -11.297 -34.562 -1.079 1 82.38 67 HIS A CA 1
ATOM 527 C C . HIS A 1 67 ? -10.484 -33.531 -1.864 1 82.38 67 HIS A C 1
ATOM 529 O O . HIS A 1 67 ? -9.344 -33.25 -1.513 1 82.38 67 HIS A O 1
ATOM 535 N N . HIS A 1 68 ? -10.969 -33.156 -2.975 1 83.62 68 HIS A N 1
ATOM 536 C CA . HIS A 1 68 ? -10.398 -32.125 -3.861 1 83.62 68 HIS A CA 1
ATOM 537 C C . HIS A 1 68 ? -11.492 -31.297 -4.531 1 83.62 68 HIS A C 1
ATOM 539 O O . HIS A 1 68 ? -12.258 -31.828 -5.344 1 83.62 68 HIS A O 1
ATOM 545 N N . ASP A 1 69 ? -11.461 -30.062 -4.289 1 87.38 69 ASP A N 1
ATOM 546 C CA . ASP A 1 69 ? -12.586 -29.188 -4.648 1 87.38 69 ASP A CA 1
ATOM 547 C C . ASP A 1 69 ? -12.672 -29.016 -6.164 1 87.38 69 ASP A C 1
ATOM 549 O O . ASP A 1 69 ? -13.75 -29.156 -6.746 1 87.38 69 ASP A O 1
ATOM 553 N N . VAL A 1 70 ? -11.555 -28.844 -6.852 1 89.5 70 VAL A N 1
ATOM 554 C CA . VAL A 1 70 ? -11.586 -28.609 -8.289 1 89.5 70 VAL A CA 1
ATOM 555 C C . VAL A 1 70 ? -11.992 -29.891 -9.016 1 89.5 70 VAL A C 1
ATOM 557 O O . VAL A 1 70 ? -12.742 -29.859 -9.992 1 89.5 70 VAL A O 1
ATOM 560 N N . VAL A 1 71 ? -11.508 -31.016 -8.555 1 85.62 71 VAL A N 1
ATOM 561 C CA . VAL A 1 71 ? -11.867 -32.312 -9.148 1 85.62 71 VAL A CA 1
ATOM 562 C C . VAL A 1 71 ? -13.359 -32.562 -8.961 1 85.62 71 VAL A C 1
ATOM 564 O O . VAL A 1 71 ? -14.039 -33 -9.898 1 85.62 71 VAL A O 1
ATOM 567 N N . ALA A 1 72 ? -13.867 -32.281 -7.734 1 90.19 72 ALA A N 1
ATOM 568 C CA . ALA A 1 72 ? -15.297 -32.438 -7.465 1 90.19 72 ALA A CA 1
ATOM 569 C C . ALA A 1 72 ? -16.125 -31.562 -8.391 1 90.19 72 ALA A C 1
ATOM 571 O O . ALA A 1 72 ? -17.141 -32 -8.93 1 90.19 72 ALA A O 1
ATOM 572 N N . PHE A 1 73 ? -15.734 -30.406 -8.672 1 95.12 73 PHE A N 1
ATOM 573 C CA . PHE A 1 73 ? -16.422 -29.438 -9.523 1 95.12 73 PHE A CA 1
ATOM 574 C C . PHE A 1 73 ? -16.422 -29.906 -10.977 1 95.12 73 PHE A C 1
ATOM 576 O O . PHE A 1 73 ? -17.469 -29.953 -11.617 1 95.12 73 PHE A O 1
ATOM 583 N N . THR A 1 74 ? -15.234 -30.234 -11.492 1 92.94 74 THR A N 1
ATOM 584 C CA . THR A 1 74 ? -15.141 -30.625 -12.891 1 92.94 74 THR A CA 1
ATOM 585 C C . THR A 1 74 ? -15.922 -31.906 -13.148 1 92.94 74 THR A C 1
ATOM 587 O O . THR A 1 74 ? -16.5 -32.094 -14.219 1 92.94 74 THR A O 1
ATOM 590 N N . ARG A 1 75 ? -15.938 -32.781 -12.148 1 91.06 75 ARG A N 1
ATOM 591 C CA . ARG A 1 75 ? -16.734 -34 -12.273 1 91.06 75 ARG A CA 1
ATOM 592 C C . ARG A 1 75 ? -18.219 -33.688 -12.32 1 91.06 75 ARG A C 1
ATOM 594 O O . ARG A 1 75 ? -18.969 -34.281 -13.102 1 91.06 75 ARG A O 1
ATOM 601 N N . THR A 1 76 ? -18.625 -32.812 -11.438 1 94.62 76 THR A N 1
ATOM 602 C CA . THR A 1 76 ? -20.016 -32.375 -11.43 1 94.62 76 THR A CA 1
ATOM 603 C C . THR A 1 76 ? -20.391 -31.781 -12.789 1 94.62 76 THR A C 1
ATOM 6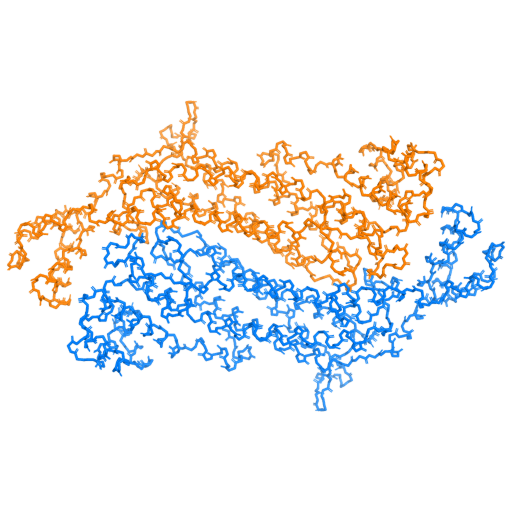05 O O . THR A 1 76 ? -21.438 -32.125 -13.344 1 94.62 76 THR A O 1
ATOM 608 N N . VAL A 1 77 ? -19.562 -30.938 -13.359 1 95.56 77 VAL A N 1
ATOM 609 C CA . VAL A 1 77 ? -19.812 -30.312 -14.656 1 95.56 77 VAL A CA 1
ATOM 610 C C . VAL A 1 77 ? -19.875 -31.375 -15.734 1 95.56 77 VAL A C 1
ATOM 612 O O . VAL A 1 77 ? -20.75 -31.328 -16.609 1 95.56 77 VAL A O 1
ATOM 615 N N . SER A 1 78 ? -19.016 -32.312 -15.68 1 93.19 78 SER A N 1
ATOM 616 C CA . SER A 1 78 ? -18.953 -33.406 -16.672 1 93.19 78 SER A CA 1
ATOM 617 C C . SER A 1 78 ? -20.234 -34.219 -16.672 1 93.19 78 SER A C 1
ATOM 619 O O . SER A 1 78 ? -20.656 -34.688 -17.734 1 93.19 78 SER A O 1
ATOM 621 N N . GLU A 1 79 ? -20.844 -34.344 -15.539 1 94 79 GLU A N 1
ATOM 622 C CA . GLU A 1 79 ? -22.094 -35.094 -15.438 1 94 79 GLU A CA 1
ATOM 623 C C . GLU A 1 79 ? -23.203 -34.438 -16.25 1 94 79 GLU A C 1
ATOM 625 O O . GLU A 1 79 ? -24.172 -35.094 -16.641 1 94 79 GLU A O 1
ATOM 630 N N . SER A 1 80 ? -23.094 -33.219 -16.5 1 95.56 80 SER A N 1
ATOM 631 C CA . SER A 1 80 ? -24.125 -32.469 -17.219 1 95.56 80 SER A CA 1
ATOM 632 C C . SER A 1 80 ? -23.875 -32.531 -18.719 1 95.56 80 SER A C 1
ATOM 634 O O . SER A 1 80 ? -24.656 -31.984 -19.5 1 95.56 80 SER A O 1
ATOM 636 N N . LEU A 1 81 ? -22.812 -33.219 -19.141 1 95.94 81 LEU A N 1
ATOM 637 C CA . LEU A 1 81 ? -22.391 -33.188 -20.531 1 95.94 81 LEU A CA 1
ATOM 638 C C . LEU A 1 81 ? -22.344 -34.562 -21.125 1 95.94 81 LEU A C 1
ATOM 640 O O . LEU A 1 81 ? -22.422 -35.562 -20.406 1 95.94 81 LEU A O 1
ATOM 644 N N . GLY A 1 82 ? -22.312 -34.656 -22.484 1 93.44 82 GLY A N 1
ATOM 645 C CA . GLY A 1 82 ? -22.094 -35.906 -23.203 1 93.44 82 GLY A CA 1
ATOM 646 C C . GLY A 1 82 ? -20.641 -36.188 -23.469 1 93.44 82 GLY A C 1
ATOM 647 O O . GLY A 1 82 ? -19.812 -36.094 -22.562 1 93.44 82 GLY A O 1
ATOM 648 N N . GLU A 1 83 ? -20.281 -36.594 -24.688 1 90.12 83 GLU A N 1
ATOM 649 C CA . GLU A 1 83 ? -18.922 -37 -25.047 1 90.12 83 GLU A CA 1
ATOM 650 C C . GLU A 1 83 ? -17.969 -35.812 -25 1 90.12 83 GLU A C 1
ATOM 652 O O . GLU A 1 83 ? -16.766 -36 -24.766 1 90.12 83 GLU A O 1
ATOM 657 N N . GLU A 1 84 ? -18.562 -34.594 -25.172 1 92 84 GLU A N 1
ATOM 658 C CA . GLU A 1 84 ? -17.75 -33.375 -25.188 1 92 84 GLU A CA 1
ATOM 659 C C . GLU A 1 84 ? -17.125 -33.094 -23.828 1 92 84 GLU A C 1
ATOM 661 O O . GLU A 1 84 ? -16.234 -32.281 -23.703 1 92 84 GLU A O 1
ATOM 666 N N . LYS A 1 85 ? -17.484 -33.906 -22.75 1 92.12 85 LYS A N 1
ATOM 667 C CA . LYS A 1 85 ? -16.969 -33.75 -21.406 1 92.12 85 LYS A CA 1
ATOM 668 C C . LYS A 1 85 ? -15.461 -33.938 -21.359 1 92.12 85 LYS A C 1
ATOM 670 O O . LYS A 1 85 ? -14.797 -33.469 -20.438 1 92.12 85 LYS A O 1
ATOM 675 N N . LYS A 1 86 ? -14.859 -34.625 -22.328 1 86.38 86 LYS A N 1
ATOM 676 C CA . LYS A 1 86 ? -13.438 -34.906 -22.359 1 86.38 86 LYS A CA 1
ATOM 677 C C . LYS A 1 86 ? -12.609 -33.656 -22.484 1 86.38 86 LYS A C 1
ATOM 679 O O . LYS A 1 86 ? -11.414 -33.625 -22.188 1 86.38 86 LYS A O 1
ATOM 684 N N . TRP A 1 87 ? -13.281 -32.531 -22.969 1 90.56 87 TRP A N 1
ATOM 685 C CA . TRP A 1 87 ? -12.562 -31.297 -23.234 1 90.56 87 TRP A CA 1
ATOM 686 C C . TRP A 1 87 ? -12.586 -30.391 -22.016 1 90.56 87 TRP A C 1
ATOM 688 O O . TRP A 1 87 ? -11.867 -29.375 -21.969 1 90.56 87 TRP A O 1
ATOM 698 N N . VAL A 1 88 ? -13.422 -30.766 -21.016 1 91.19 88 VAL A N 1
ATOM 699 C CA . VAL A 1 88 ? -13.461 -29.984 -19.781 1 91.19 88 VAL A CA 1
ATOM 700 C C . VAL A 1 88 ? -12.117 -30.062 -19.062 1 91.19 88 VAL A C 1
ATOM 702 O O . VAL A 1 88 ? -11.586 -31.156 -18.859 1 91.19 88 VAL A O 1
ATOM 705 N N . HIS A 1 89 ? -11.484 -28.922 -18.734 1 92.25 89 HIS A N 1
ATOM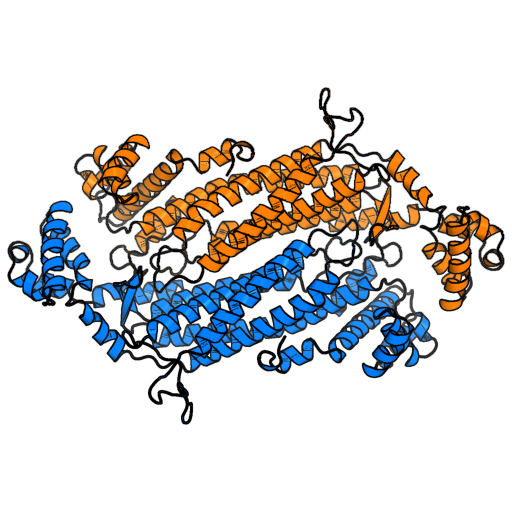 706 C CA . HIS A 1 89 ? -10.242 -28.812 -17.969 1 92.25 89 HIS A CA 1
ATOM 707 C C . HIS A 1 89 ? -9.055 -29.281 -18.797 1 92.25 89 HIS A C 1
ATOM 709 O O . HIS A 1 89 ? -7.984 -29.562 -18.25 1 92.25 89 HIS A O 1
ATOM 715 N N . PHE A 1 90 ? -9.211 -29.328 -20.109 1 88.12 90 PHE A N 1
ATOM 716 C CA . PHE A 1 90 ? -8.188 -29.828 -21.016 1 88.12 90 PHE A CA 1
ATOM 717 C C . PHE A 1 90 ? -6.934 -28.969 -20.953 1 88.12 90 PHE A C 1
ATOM 719 O O . PHE A 1 90 ? -6.984 -27.766 -21.234 1 88.12 90 PHE A O 1
ATOM 726 N N . GLY A 1 91 ? -5.887 -29.547 -20.531 1 87.25 91 GLY A N 1
ATOM 727 C CA . GLY A 1 91 ? -4.586 -28.891 -20.5 1 87.25 91 GLY A CA 1
ATOM 728 C C . GLY A 1 91 ? -4.406 -27.969 -19.312 1 87.25 91 GLY A C 1
ATOM 729 O O . GLY A 1 91 ? -3.369 -27.312 -19.188 1 87.25 91 GLY A O 1
ATOM 730 N N . LEU A 1 92 ? -5.395 -27.891 -18.453 1 92 92 LEU A N 1
ATOM 731 C CA . LEU A 1 92 ? -5.379 -26.922 -17.359 1 92 92 LEU A CA 1
ATOM 732 C C . LEU A 1 92 ? -4.926 -27.578 -16.062 1 92 92 LEU A C 1
ATOM 734 O O . LEU A 1 92 ? -5.035 -28.797 -15.898 1 92 92 LEU A O 1
ATOM 738 N N . THR A 1 93 ? -4.281 -26.75 -15.227 1 90.81 93 THR A N 1
ATOM 739 C CA . THR A 1 93 ? -4.125 -27.109 -13.828 1 90.81 93 THR A CA 1
ATOM 740 C C . THR A 1 93 ? -5.254 -26.531 -12.984 1 90.81 93 THR A C 1
ATOM 742 O O . THR A 1 93 ? -5.973 -25.625 -13.438 1 90.81 93 THR A O 1
ATOM 745 N N . SER A 1 94 ? -5.438 -27.047 -11.742 1 91.25 94 SER A N 1
ATOM 746 C CA . SER A 1 94 ? -6.469 -26.547 -10.844 1 91.25 94 SER A CA 1
ATOM 747 C C . SER A 1 94 ? -6.32 -25.031 -10.617 1 91.25 94 SER A C 1
ATOM 749 O O . SER A 1 94 ? -7.316 -24.312 -10.602 1 91.25 94 SER A O 1
ATOM 751 N N . THR A 1 95 ? -5.07 -24.609 -10.523 1 93.44 95 THR A N 1
ATOM 752 C CA . THR A 1 95 ? -4.84 -23.219 -10.164 1 93.44 95 THR A CA 1
ATOM 753 C C . THR A 1 95 ? -5.055 -22.312 -11.367 1 93.44 95 THR A C 1
ATOM 755 O O . THR A 1 95 ? -5.328 -21.109 -11.211 1 93.44 95 THR A O 1
ATOM 758 N N . ASP A 1 96 ? -4.973 -22.828 -12.594 1 96.25 96 ASP A N 1
ATOM 759 C CA . ASP A 1 96 ? -5.371 -22.062 -13.766 1 96.25 96 ASP A CA 1
ATOM 760 C C . ASP A 1 96 ? -6.824 -21.594 -13.648 1 96.25 96 ASP A C 1
ATOM 762 O O . ASP A 1 96 ? -7.152 -20.469 -14 1 96.25 96 ASP A O 1
ATOM 766 N N . VAL A 1 97 ? -7.633 -22.484 -13.133 1 96.62 97 VAL A N 1
ATOM 767 C CA . VAL A 1 97 ? -9.055 -22.188 -12.992 1 96.62 97 VAL A CA 1
ATOM 768 C C . VAL A 1 97 ? -9.289 -21.344 -11.742 1 96.62 97 VAL A C 1
ATOM 770 O O . VAL A 1 97 ? -9.938 -20.297 -11.812 1 96.62 97 VAL A O 1
ATOM 773 N N . VAL A 1 98 ? -8.75 -21.75 -10.609 1 95.81 98 VAL A N 1
ATOM 774 C CA . VAL A 1 98 ? -9.055 -21.172 -9.305 1 95.81 98 VAL A CA 1
ATOM 775 C C . VAL A 1 98 ? -8.531 -19.734 -9.25 1 95.81 98 VAL A C 1
ATOM 777 O O . VAL A 1 98 ? -9.266 -18.812 -8.867 1 95.81 98 VAL A O 1
ATOM 780 N N . ASP A 1 99 ? -7.254 -19.562 -9.648 1 96.69 99 ASP A N 1
ATOM 781 C CA . ASP A 1 99 ? -6.652 -18.234 -9.555 1 96.69 99 ASP A CA 1
ATOM 782 C C . ASP A 1 99 ? -7.297 -17.266 -10.547 1 96.69 99 ASP A C 1
ATOM 784 O O . ASP A 1 99 ? -7.504 -16.094 -10.234 1 96.69 99 ASP A O 1
ATOM 788 N N . THR A 1 100 ? -7.574 -17.672 -11.773 1 98.25 100 THR A N 1
ATOM 789 C CA . THR A 1 100 ? -8.234 -16.859 -12.781 1 98.25 100 THR A CA 1
ATOM 790 C C . THR A 1 100 ? -9.656 -16.516 -12.344 1 98.25 100 THR A C 1
ATOM 792 O O . THR A 1 100 ? -10.094 -15.367 -12.477 1 98.25 100 THR A O 1
ATOM 795 N N . ALA A 1 101 ? -10.391 -17.484 -11.82 1 98.5 101 ALA A N 1
ATOM 796 C CA . ALA A 1 101 ? -11.734 -17.234 -11.305 1 98.5 101 ALA A CA 1
ATOM 797 C C . ALA A 1 101 ? -11.711 -16.25 -10.148 1 98.5 101 ALA A C 1
ATOM 799 O O . ALA A 1 101 ? -12.617 -15.422 -10.016 1 98.5 101 ALA A O 1
ATOM 800 N N . GLN A 1 102 ? -10.742 -16.391 -9.281 1 98.12 102 GLN A N 1
ATOM 801 C CA . GLN A 1 102 ? -10.617 -15.445 -8.18 1 98.12 102 GLN A CA 1
ATOM 802 C C . GLN A 1 102 ? -10.453 -14.016 -8.695 1 98.12 102 GLN A C 1
ATOM 804 O O . GLN A 1 102 ? -11.055 -13.086 -8.156 1 98.12 102 GLN A O 1
ATOM 809 N N . GLY A 1 103 ? -9.57 -13.836 -9.75 1 98.69 103 GLY A N 1
ATOM 810 C CA . GLY A 1 103 ? -9.469 -12.531 -10.391 1 98.69 103 GLY A CA 1
ATOM 811 C C . GLY A 1 103 ? -10.789 -12.016 -10.93 1 98.69 103 GLY A C 1
ATOM 812 O O . GLY A 1 103 ? -11.102 -10.836 -10.797 1 98.69 103 GLY A O 1
ATOM 813 N N . TYR A 1 104 ? -11.531 -12.891 -11.5 1 98.69 104 TYR A N 1
ATOM 814 C CA . TYR A 1 104 ? -12.836 -12.555 -12.062 1 98.69 104 TYR A CA 1
ATOM 815 C C . TYR A 1 104 ? -13.812 -12.156 -10.961 1 98.69 104 TYR A C 1
ATOM 817 O O . TYR A 1 104 ? -14.586 -11.211 -11.125 1 98.69 104 TYR A O 1
ATOM 825 N N . ILE A 1 105 ? -13.828 -12.844 -9.852 1 98.69 105 ILE A N 1
ATOM 826 C CA . ILE A 1 105 ? -14.688 -12.539 -8.711 1 98.69 105 ILE A CA 1
ATOM 827 C C . ILE A 1 105 ? -14.289 -11.203 -8.102 1 98.69 105 ILE A C 1
ATOM 829 O O . ILE A 1 105 ? -15.148 -10.383 -7.758 1 98.69 105 ILE A O 1
ATOM 833 N N . LEU A 1 106 ? -12.977 -10.992 -7.926 1 98.81 106 LEU A N 1
ATOM 834 C CA . LEU A 1 106 ? -12.492 -9.719 -7.395 1 98.81 106 LEU A CA 1
ATOM 835 C C . LEU A 1 106 ? -12.914 -8.562 -8.289 1 98.81 106 LEU A C 1
ATOM 837 O O . LEU A 1 106 ? -13.203 -7.465 -7.809 1 98.81 106 LEU A O 1
ATOM 841 N N . LYS A 1 107 ? -12.883 -8.766 -9.609 1 98.75 107 LYS A N 1
ATOM 842 C CA . LYS A 1 107 ? -13.375 -7.754 -10.547 1 98.75 107 LYS A CA 1
ATOM 843 C C . LYS A 1 107 ? -14.812 -7.371 -10.234 1 98.75 107 LYS A C 1
ATOM 845 O O . LYS A 1 107 ? -15.164 -6.188 -10.242 1 98.75 107 LYS A O 1
ATOM 850 N N . GLN A 1 108 ? -15.68 -8.352 -9.945 1 98.69 108 GLN A N 1
ATOM 851 C CA . GLN A 1 108 ? -17.062 -8.102 -9.57 1 98.69 108 GLN A CA 1
ATOM 852 C C . GLN A 1 108 ? -17.141 -7.281 -8.281 1 98.69 108 GLN A C 1
ATOM 854 O O . GLN A 1 108 ? -17.891 -6.305 -8.203 1 98.69 108 GLN A O 1
ATOM 859 N N . ALA A 1 109 ? -16.406 -7.699 -7.289 1 98.75 109 ALA A N 1
ATOM 860 C CA . ALA A 1 109 ? -16.375 -6.996 -6.008 1 98.75 109 ALA A CA 1
ATOM 861 C C . ALA A 1 109 ? -15.883 -5.559 -6.188 1 98.75 109 ALA A C 1
ATOM 863 O O . ALA A 1 109 ? -16.438 -4.629 -5.598 1 98.75 109 ALA A O 1
ATOM 864 N N . ASN A 1 110 ? -14.836 -5.422 -7.043 1 98.88 110 ASN A N 1
ATOM 865 C CA . ASN A 1 110 ? -14.219 -4.117 -7.246 1 98.88 110 ASN A CA 1
ATOM 866 C C . ASN A 1 110 ? -15.18 -3.139 -7.918 1 98.88 110 ASN A C 1
ATOM 868 O O . ASN A 1 110 ? -15.141 -1.938 -7.648 1 98.88 110 ASN A O 1
ATOM 872 N N . GLU A 1 111 ? -16 -3.617 -8.789 1 98.62 111 GLU A N 1
ATOM 873 C CA . GLU A 1 111 ? -17 -2.762 -9.406 1 98.62 111 GLU A CA 1
ATOM 874 C C . GLU A 1 111 ? -17.922 -2.133 -8.359 1 98.62 111 GLU A C 1
ATOM 876 O O . GLU A 1 111 ? -18.234 -0.945 -8.438 1 98.62 111 GLU A O 1
ATOM 881 N N . ILE A 1 112 ? -18.328 -2.902 -7.383 1 98.75 112 ILE A N 1
ATOM 882 C CA . ILE A 1 112 ? -19.203 -2.422 -6.316 1 98.75 112 ILE A CA 1
ATOM 883 C C . ILE A 1 112 ? -18.453 -1.427 -5.441 1 98.75 112 ILE A C 1
ATOM 885 O O . ILE A 1 112 ? -18.969 -0.355 -5.117 1 98.75 112 ILE A O 1
ATOM 889 N N . ILE A 1 113 ? -17.25 -1.778 -5.062 1 98.88 113 ILE A N 1
ATOM 890 C CA . ILE A 1 113 ? -16.453 -0.954 -4.164 1 98.88 113 ILE A CA 1
ATOM 891 C C . ILE A 1 113 ? -16.156 0.396 -4.816 1 98.88 113 ILE A C 1
ATOM 893 O O . ILE A 1 113 ? -16.219 1.438 -4.16 1 98.88 113 ILE A O 1
ATOM 897 N N . LEU A 1 114 ? -15.805 0.368 -6.145 1 98.81 114 LEU A N 1
ATOM 898 C CA . LEU A 1 114 ? -15.539 1.614 -6.855 1 98.81 114 LEU A CA 1
ATOM 899 C C . LEU A 1 114 ? -16.781 2.5 -6.883 1 98.81 114 LEU A C 1
ATOM 901 O O . LEU A 1 114 ? -16.688 3.717 -6.707 1 98.81 114 LEU A O 1
ATOM 905 N N . LYS A 1 115 ? -17.938 1.945 -7.098 1 98.75 115 LYS A N 1
ATOM 906 C CA . LYS A 1 115 ? -19.188 2.697 -7.062 1 98.75 115 LYS A CA 1
ATOM 907 C C . LYS A 1 115 ? -19.422 3.301 -5.684 1 98.75 115 LYS A C 1
ATOM 909 O O . LYS A 1 115 ? -19.875 4.441 -5.566 1 98.75 115 LYS A O 1
ATOM 914 N N . ASP A 1 116 ? -19.172 2.502 -4.66 1 98.81 116 ASP A N 1
ATOM 915 C CA . ASP A 1 116 ? -19.328 2.98 -3.289 1 98.81 116 ASP A CA 1
ATOM 916 C C . ASP A 1 116 ? -18.391 4.156 -3.012 1 98.81 116 ASP A C 1
ATOM 918 O O . ASP A 1 116 ? -18.781 5.121 -2.35 1 98.81 116 ASP A O 1
ATOM 922 N N . LEU A 1 117 ? -17.141 4.039 -3.436 1 98.94 117 LEU A N 1
ATOM 923 C CA . LEU A 1 117 ? -16.156 5.105 -3.266 1 98.94 117 LEU A CA 1
ATOM 924 C C . LEU A 1 117 ? -16.625 6.387 -3.951 1 98.94 117 LEU A C 1
ATOM 926 O O . LEU A 1 117 ? -16.562 7.469 -3.369 1 98.94 117 LEU A O 1
ATOM 930 N N . GLU A 1 118 ? -17.094 6.266 -5.16 1 98.81 118 GLU A N 1
ATOM 931 C CA . GLU A 1 118 ? -17.578 7.422 -5.914 1 98.81 118 GLU A CA 1
ATOM 932 C C . GLU A 1 118 ? -18.797 8.047 -5.25 1 98.81 118 GLU A C 1
ATOM 934 O O . GLU A 1 118 ? -18.922 9.273 -5.215 1 98.81 118 GLU A O 1
ATOM 939 N N . ALA A 1 119 ? -19.688 7.254 -4.75 1 98.81 119 ALA A N 1
ATOM 940 C CA . ALA A 1 119 ? -20.875 7.762 -4.055 1 98.81 119 ALA A CA 1
ATOM 941 C C . ALA A 1 119 ? -20.469 8.547 -2.805 1 98.81 119 ALA A C 1
ATOM 943 O O . ALA A 1 119 ? -21.031 9.609 -2.531 1 98.81 119 ALA A O 1
ATOM 944 N N . LEU A 1 120 ? -19.578 7.992 -2.018 1 98.88 120 LEU A N 1
ATOM 945 C CA . LEU A 1 120 ? -19.109 8.688 -0.823 1 98.88 120 LEU A CA 1
ATOM 946 C C . LEU A 1 120 ? -18.406 9.984 -1.19 1 98.88 120 LEU A C 1
ATOM 948 O O . LEU A 1 120 ? -18.578 11 -0.51 1 98.88 120 LEU A O 1
ATOM 952 N N . LYS A 1 121 ? -17.594 9.945 -2.242 1 98.88 121 LYS A N 1
ATOM 953 C CA . LYS A 1 121 ? -16.938 11.148 -2.74 1 98.88 121 LYS A CA 1
ATOM 954 C C . LYS A 1 121 ? -17.953 12.25 -3.012 1 98.88 121 LYS A C 1
ATOM 956 O O . LYS A 1 121 ? -17.75 13.406 -2.627 1 98.88 121 LYS A O 1
ATOM 961 N N . GLU A 1 122 ? -19 11.906 -3.662 1 98.81 122 GLU A N 1
ATOM 962 C CA . GLU A 1 122 ? -20.047 12.883 -3.99 1 98.81 122 GLU A CA 1
ATOM 963 C C . GLU A 1 122 ? -20.688 13.445 -2.727 1 98.81 122 GLU A C 1
ATOM 965 O O . GLU A 1 122 ? -20.969 14.641 -2.643 1 98.81 122 GLU A O 1
ATOM 970 N N . THR A 1 123 ? -20.984 12.578 -1.806 1 98.88 123 THR A N 1
ATOM 971 C CA . THR A 1 123 ? -21.562 13.023 -0.544 1 98.88 123 THR A CA 1
ATOM 972 C C . THR A 1 123 ? -20.625 13.992 0.172 1 98.88 123 THR A C 1
ATOM 974 O O . THR A 1 123 ? -21.078 15.023 0.682 1 98.88 123 THR A O 1
ATOM 977 N N . ILE A 1 124 ? -19.312 13.68 0.27 1 98.88 124 ILE A N 1
ATOM 978 C CA . ILE A 1 124 ? -18.328 14.555 0.897 1 98.88 124 ILE A CA 1
ATOM 979 C C . ILE A 1 124 ? -18.328 15.906 0.192 1 98.88 124 ILE A C 1
ATOM 981 O O . ILE A 1 124 ? -18.328 16.953 0.844 1 98.88 124 ILE A O 1
ATOM 985 N N . ALA A 1 125 ? -18.312 15.875 -1.133 1 98.75 125 ALA A N 1
ATOM 986 C CA . ALA A 1 125 ? -18.281 17.109 -1.926 1 98.75 125 ALA A CA 1
ATOM 987 C C . ALA A 1 125 ? -19.5 17.969 -1.639 1 98.75 125 ALA A C 1
ATOM 989 O O . ALA A 1 125 ? -19.375 19.188 -1.45 1 98.75 125 ALA A O 1
ATOM 990 N N . ASP A 1 126 ? -20.672 17.391 -1.643 1 98.69 126 ASP A N 1
ATOM 991 C CA . ASP A 1 126 ? -21.906 18.109 -1.393 1 98.69 126 ASP A CA 1
ATOM 992 C C . ASP A 1 126 ? -21.906 18.766 -0.013 1 98.69 126 ASP A C 1
ATOM 994 O O . ASP A 1 126 ? -22.297 19.922 0.135 1 98.69 126 ASP A O 1
ATOM 998 N N . LYS A 1 127 ? -21.484 18.031 0.988 1 98.69 127 LYS A N 1
ATOM 999 C CA . LYS A 1 127 ? -21.422 18.578 2.342 1 98.69 127 LYS A CA 1
ATOM 1000 C C . LYS A 1 127 ? -20.375 19.672 2.439 1 98.69 127 LYS A C 1
ATOM 1002 O O . LYS A 1 127 ? -20.578 20.672 3.141 1 98.69 127 LYS A O 1
ATOM 1007 N N . ALA A 1 128 ? -19.203 19.438 1.804 1 98.75 128 ALA A N 1
ATOM 1008 C CA . ALA A 1 128 ? -18.172 20.469 1.791 1 98.75 128 ALA A CA 1
ATOM 1009 C C . ALA A 1 128 ? -18.734 21.781 1.223 1 98.75 128 ALA A C 1
ATOM 1011 O O . ALA A 1 128 ? -18.516 22.844 1.792 1 98.75 128 ALA A O 1
ATOM 1012 N N . ARG A 1 129 ? -19.453 21.734 0.102 1 98.62 129 ARG A N 1
ATOM 1013 C CA . ARG A 1 129 ? -20.047 22.906 -0.532 1 98.62 129 ARG A CA 1
ATOM 1014 C C . ARG A 1 129 ? -21.109 23.531 0.366 1 98.62 129 ARG A C 1
ATOM 1016 O O . ARG A 1 129 ? -21.156 24.766 0.511 1 98.62 129 ARG A O 1
ATOM 1023 N N . LYS A 1 130 ? -21.922 22.734 0.969 1 98.56 130 LYS A N 1
ATOM 1024 C CA . LYS A 1 130 ? -23 23.203 1.832 1 98.56 130 LYS A CA 1
ATOM 1025 C C . LYS A 1 130 ? -22.438 24.016 3.004 1 98.56 130 LYS A C 1
ATOM 1027 O O . LYS A 1 130 ? -23.031 25.016 3.402 1 98.56 130 LYS A O 1
ATOM 1032 N N . TYR A 1 131 ? -21.391 23.609 3.531 1 98.56 131 TYR A N 1
ATOM 1033 C CA . TYR A 1 131 ? -20.875 24.234 4.746 1 98.56 131 TYR A CA 1
ATOM 1034 C C . TYR A 1 131 ? -19.594 25.016 4.457 1 98.56 131 TYR A C 1
ATOM 1036 O O . TYR A 1 131 ? -18.781 25.219 5.352 1 98.56 131 TYR A O 1
ATOM 1044 N N . LYS A 1 132 ? -19.422 25.453 3.242 1 98.19 132 LYS A N 1
ATOM 1045 C CA . LYS A 1 132 ? -18.219 26.109 2.74 1 98.19 132 LYS A CA 1
ATOM 1046 C C . LYS A 1 132 ? -17.766 27.234 3.67 1 98.19 132 LYS A C 1
ATOM 1048 O O . LYS A 1 132 ? -16.594 27.328 4.012 1 98.19 132 LYS A O 1
ATOM 1053 N N . TYR A 1 133 ? -18.734 28.016 4.16 1 98.06 133 TYR A N 1
ATOM 1054 C CA . TYR A 1 133 ? -18.375 29.203 4.934 1 98.06 133 TYR A CA 1
ATOM 1055 C C . TYR A 1 133 ? -18.844 29.062 6.379 1 98.06 133 TYR A C 1
ATOM 1057 O O . TYR A 1 133 ? -18.828 30.047 7.137 1 98.06 133 TYR A O 1
ATOM 1065 N N . THR A 1 134 ? -19.266 27.875 6.812 1 98.56 134 THR A N 1
ATOM 1066 C CA . THR A 1 134 ? -19.688 27.672 8.195 1 98.56 134 THR A CA 1
ATOM 1067 C C . THR A 1 134 ? -18.484 27.672 9.133 1 98.56 134 THR A C 1
ATOM 1069 O O . THR A 1 134 ? -17.781 26.672 9.242 1 98.56 134 THR A O 1
ATOM 1072 N N . VAL A 1 135 ? -18.344 28.766 9.867 1 98.12 135 VAL A N 1
ATOM 1073 C CA . VAL A 1 135 ? -17.156 28.969 10.672 1 98.12 135 VAL A CA 1
ATOM 1074 C C . VAL A 1 135 ? -17.141 28.016 11.859 1 98.12 135 VAL A C 1
ATOM 1076 O O . VAL A 1 135 ? -18.203 27.703 12.406 1 98.12 135 VAL A O 1
ATOM 1079 N N . GLU A 1 136 ? -16.016 27.469 12.188 1 97.62 136 GLU A N 1
ATOM 1080 C CA . GLU A 1 136 ? -15.766 26.672 13.383 1 97.62 136 GLU A CA 1
ATOM 1081 C C . GLU A 1 136 ? -14.32 26.781 13.836 1 97.62 136 GLU A C 1
ATOM 1083 O O . GLU A 1 136 ? -13.477 27.312 13.102 1 97.62 136 GLU A O 1
ATOM 1088 N N . MET A 1 137 ? -14.141 26.438 15.094 1 97.06 137 MET A N 1
ATOM 1089 C CA . MET A 1 137 ? -12.773 26.484 15.617 1 97.06 137 MET A CA 1
ATOM 1090 C C . MET A 1 137 ? -11.938 25.328 15.055 1 97.06 137 MET A C 1
ATOM 1092 O O . MET A 1 137 ? -12.375 24.172 15.086 1 97.06 137 MET A O 1
ATOM 1096 N N . GLY A 1 138 ? -10.781 25.641 14.406 1 96.94 138 GLY A N 1
ATOM 1097 C CA . GLY A 1 138 ? -9.742 24.625 14.258 1 96.94 138 GLY A CA 1
ATOM 1098 C C . GLY A 1 138 ? -9.086 24.25 15.57 1 96.94 138 GLY A C 1
ATOM 1099 O O . GLY A 1 138 ? -8.914 25.094 16.453 1 96.94 138 GLY A O 1
ATOM 1100 N N . ARG A 1 139 ? -8.68 23 15.766 1 96.5 139 ARG A N 1
ATOM 1101 C CA . ARG A 1 139 ? -8.07 22.516 17 1 96.5 139 ARG A CA 1
ATOM 1102 C C . ARG A 1 139 ? -6.773 21.781 16.719 1 96.5 139 ARG A C 1
ATOM 1104 O O . ARG A 1 139 ? -6.707 20.969 15.781 1 96.5 139 ARG A O 1
ATOM 1111 N N . THR A 1 140 ? -5.766 22.109 17.344 1 93.81 140 THR A N 1
ATOM 1112 C CA . THR A 1 140 ? -4.512 21.359 17.391 1 93.81 140 THR A CA 1
ATOM 1113 C C . THR A 1 140 ? -4.246 20.828 18.797 1 93.81 140 THR A C 1
ATOM 1115 O O . THR A 1 140 ? -4.516 21.516 19.781 1 93.81 140 THR A O 1
ATOM 1118 N N . HIS A 1 141 ? -3.832 19.547 18.969 1 91.62 141 HIS A N 1
ATOM 1119 C CA . HIS A 1 141 ? -3.668 18.875 20.25 1 91.62 141 HIS A CA 1
ATOM 1120 C C . HIS A 1 141 ? -4.98 18.828 21.016 1 91.62 141 HIS A C 1
ATOM 1122 O O . HIS A 1 141 ? -4.98 18.781 22.25 1 91.62 141 HIS A O 1
ATOM 1128 N N . GLY A 1 142 ? -6.105 18.938 20.344 1 92.31 142 GLY A N 1
ATOM 1129 C CA . GLY A 1 142 ? -7.418 18.953 20.969 1 92.31 142 GLY A CA 1
ATOM 1130 C C . GLY A 1 142 ? -7.777 20.312 21.562 1 92.31 142 GLY A C 1
ATOM 1131 O O . GLY A 1 142 ? -8.859 20.469 22.125 1 92.31 142 GLY A O 1
ATOM 1132 N N . VAL A 1 143 ? -6.883 21.328 21.406 1 94.12 143 VAL A N 1
ATOM 1133 C CA . VAL A 1 143 ? -7.047 22.672 21.953 1 94.12 143 VAL A CA 1
ATOM 1134 C C . VAL A 1 143 ? -7.418 23.656 20.844 1 94.12 143 VAL A C 1
ATOM 1136 O O . VAL A 1 143 ? -6.922 23.531 19.719 1 94.12 143 VAL A O 1
ATOM 1139 N N . GLN A 1 144 ? -8.258 24.656 21.156 1 95.56 144 GLN A N 1
ATOM 1140 C CA . GLN A 1 144 ? -8.656 25.625 20.141 1 95.56 144 GLN A CA 1
ATOM 1141 C C . GLN A 1 144 ? -7.449 26.406 19.625 1 95.56 144 GLN A C 1
ATOM 1143 O O . GLN A 1 144 ? -6.648 26.906 20.422 1 95.56 144 GLN A O 1
ATOM 1148 N N . ALA A 1 145 ? -7.328 26.422 18.328 1 95.81 145 ALA A N 1
ATOM 1149 C CA . ALA A 1 145 ? -6.262 27.172 17.672 1 95.81 145 ALA A CA 1
ATOM 1150 C C . ALA A 1 145 ? -6.809 28.422 16.984 1 95.81 145 ALA A C 1
ATOM 1152 O O . ALA A 1 145 ? -7.062 29.438 17.625 1 95.81 145 ALA A O 1
ATOM 1153 N N . GLU A 1 146 ? -7.074 28.391 15.68 1 95 146 GLU A N 1
ATOM 1154 C CA . GLU A 1 146 ? -7.637 29.484 14.891 1 95 146 GLU A CA 1
ATOM 1155 C C . GLU A 1 146 ? -8.914 29.047 14.18 1 95 146 GLU A C 1
ATOM 1157 O O . GLU A 1 146 ? -9.156 27.844 14.008 1 95 146 GLU A O 1
ATOM 1162 N N . PRO A 1 147 ? -9.734 30.078 13.82 1 96.62 147 PRO A N 1
ATOM 1163 C CA . PRO A 1 147 ? -10.969 29.734 13.102 1 96.62 147 PRO A CA 1
ATOM 1164 C C . PRO A 1 147 ? -10.695 29.078 11.75 1 96.62 147 PRO A C 1
ATOM 1166 O O . PRO A 1 147 ? -9.711 29.422 11.078 1 96.62 147 PRO A O 1
ATOM 1169 N N . THR A 1 148 ? -11.453 28.156 11.383 1 97.81 148 THR A N 1
ATOM 1170 C CA . THR A 1 148 ? -11.586 27.531 10.062 1 97.81 148 THR A CA 1
ATOM 1171 C C . THR A 1 148 ? -13.055 27.391 9.688 1 97.81 148 THR A C 1
ATOM 1173 O O . THR A 1 148 ? -13.906 28.156 10.148 1 97.81 148 THR A O 1
ATOM 1176 N N . THR A 1 149 ? -13.391 26.578 8.672 1 98.25 149 THR A N 1
ATOM 1177 C CA . THR A 1 149 ? -14.781 26.25 8.383 1 98.25 149 THR A CA 1
ATOM 1178 C C . THR A 1 149 ? -14.992 24.75 8.367 1 98.25 149 THR A C 1
ATOM 1180 O O . THR A 1 149 ? -14.055 23.984 8.156 1 98.25 149 THR A O 1
ATOM 1183 N N . PHE A 1 150 ? -16.219 24.359 8.695 1 98.62 150 PHE A N 1
ATOM 1184 C CA . PHE A 1 150 ? -16.531 22.938 8.57 1 98.62 150 PHE A CA 1
ATOM 1185 C C . PHE A 1 150 ? -16.375 22.469 7.129 1 98.62 150 PHE A C 1
ATOM 1187 O O . PHE A 1 150 ? -15.969 21.328 6.879 1 98.62 150 PHE A O 1
ATOM 1194 N N . GLY A 1 151 ? -16.688 23.359 6.184 1 98.38 151 GLY A N 1
ATOM 1195 C CA . GLY A 1 151 ? -16.453 23.062 4.781 1 98.38 151 GLY A CA 1
ATOM 1196 C C . GLY A 1 151 ? -15.016 22.719 4.469 1 98.38 151 GLY A C 1
ATOM 1197 O O . GLY A 1 151 ? -14.734 21.812 3.686 1 98.38 151 GLY A O 1
ATOM 1198 N N . LEU A 1 152 ? -14.039 23.422 5.012 1 97.88 152 LEU A N 1
ATOM 1199 C CA . LEU A 1 152 ? -12.625 23.172 4.773 1 97.88 152 LEU A CA 1
ATOM 1200 C C . LEU A 1 152 ? -12.203 21.828 5.34 1 97.88 152 LEU A C 1
ATOM 1202 O O . LEU A 1 152 ? -11.359 21.141 4.766 1 97.88 152 LEU A O 1
ATOM 1206 N N . LYS A 1 153 ? -12.742 21.453 6.52 1 97.81 153 LYS A N 1
ATOM 1207 C CA . LYS A 1 153 ? -12.5 20.109 7.043 1 97.81 153 LYS A CA 1
ATOM 1208 C C . LYS A 1 153 ? -12.945 19.047 6.047 1 97.81 153 LYS A C 1
ATOM 1210 O O . LYS A 1 153 ? -12.258 18.031 5.863 1 97.81 153 LYS A O 1
ATOM 1215 N N . LEU A 1 154 ? -14.117 19.219 5.508 1 98.62 154 LEU A N 1
ATOM 1216 C CA . LEU A 1 154 ? -14.664 18.266 4.551 1 98.62 154 LEU A CA 1
ATOM 1217 C C . LEU A 1 154 ? -13.875 18.297 3.246 1 98.62 154 LEU A C 1
ATOM 1219 O O . LEU A 1 154 ? -13.734 17.266 2.582 1 98.62 154 LEU A O 1
ATOM 1223 N N . ALA A 1 155 ? -13.359 19.453 2.869 1 98.5 155 ALA A N 1
ATOM 1224 C CA . ALA A 1 155 ? -12.516 19.547 1.678 1 98.5 155 ALA A CA 1
ATOM 1225 C C . ALA A 1 155 ? -11.273 18.672 1.81 1 98.5 155 ALA A C 1
ATOM 1227 O O . ALA A 1 155 ? -10.812 18.094 0.826 1 98.5 155 ALA A O 1
ATOM 1228 N N . ARG A 1 156 ? -10.672 18.562 2.955 1 98.25 156 ARG A N 1
ATOM 1229 C CA . ARG A 1 156 ? -9.539 17.672 3.189 1 98.25 156 ARG A CA 1
ATOM 1230 C C . ARG A 1 156 ? -9.93 16.219 2.969 1 98.25 156 ARG A C 1
ATOM 1232 O O . ARG A 1 156 ? -9.141 15.438 2.436 1 98.25 156 ARG A O 1
ATOM 1239 N N . TRP A 1 157 ? -11.18 15.875 3.494 1 98.62 157 TRP A N 1
ATOM 1240 C CA . TRP A 1 157 ? -11.664 14.523 3.264 1 98.62 157 TRP A CA 1
ATOM 1241 C C . TRP A 1 157 ? -11.836 14.25 1.771 1 98.62 157 TRP A C 1
ATOM 1243 O O . TRP A 1 157 ? -11.539 13.156 1.295 1 98.62 157 TRP A O 1
ATOM 1253 N N . TYR A 1 158 ? -12.344 15.273 1.061 1 98.62 158 TYR A N 1
ATOM 1254 C CA . TYR A 1 158 ? -12.539 15.164 -0.38 1 98.62 158 TYR A CA 1
ATOM 1255 C C . TYR A 1 158 ? -11.219 14.914 -1.095 1 98.62 158 TYR A C 1
ATOM 1257 O O . TYR A 1 158 ? -11.133 14.047 -1.974 1 98.62 158 TYR A O 1
ATOM 1265 N N . ALA A 1 159 ? -10.18 15.656 -0.76 1 98.19 159 ALA A N 1
ATOM 1266 C CA . ALA A 1 159 ? -8.859 15.453 -1.356 1 98.19 159 ALA A CA 1
ATOM 1267 C C . ALA A 1 159 ? -8.344 14.039 -1.08 1 98.19 159 ALA A C 1
ATOM 1269 O O . ALA A 1 159 ? -7.762 13.406 -1.958 1 98.19 159 ALA A O 1
ATOM 1270 N N . GLU A 1 160 ? -8.547 13.578 0.125 1 98.12 160 GLU A N 1
ATOM 1271 C CA . GLU A 1 160 ? -8.07 12.266 0.539 1 98.12 160 GLU A CA 1
ATOM 1272 C C . GLU A 1 160 ? -8.797 11.148 -0.208 1 98.12 160 GLU A C 1
ATOM 1274 O O . GLU A 1 160 ? -8.172 10.18 -0.649 1 98.12 160 GLU A O 1
ATOM 1279 N N . ILE A 1 161 ? -10.141 11.227 -0.315 1 98.69 161 ILE A N 1
ATOM 1280 C CA . ILE A 1 161 ? -10.875 10.156 -0.98 1 98.69 161 ILE A CA 1
ATOM 1281 C C . ILE A 1 161 ? -10.516 10.125 -2.465 1 98.69 161 ILE A C 1
ATOM 1283 O O . ILE A 1 161 ? -10.492 9.062 -3.084 1 98.69 161 ILE A O 1
ATOM 1287 N N . ASN A 1 162 ? -10.227 11.273 -3.074 1 98.5 162 ASN A N 1
ATOM 1288 C CA . ASN A 1 162 ? -9.742 11.281 -4.449 1 98.5 162 ASN A CA 1
ATOM 1289 C C . ASN A 1 162 ? -8.453 10.477 -4.602 1 98.5 162 ASN A C 1
ATOM 1291 O O . ASN A 1 162 ? -8.312 9.711 -5.551 1 98.5 162 ASN A O 1
ATOM 1295 N N . ARG A 1 163 ? -7.48 10.664 -3.705 1 98.12 163 ARG A N 1
ATOM 1296 C CA . ARG A 1 163 ? -6.258 9.867 -3.727 1 98.12 163 ARG A CA 1
ATOM 1297 C C . ARG A 1 163 ? -6.562 8.383 -3.523 1 98.12 163 ARG A C 1
ATOM 1299 O O . ARG A 1 163 ? -5.953 7.527 -4.16 1 98.12 163 ARG A O 1
ATOM 1306 N N . ASP A 1 164 ? -7.492 8.094 -2.58 1 98.62 164 ASP A N 1
ATOM 1307 C CA . ASP A 1 164 ? -7.883 6.715 -2.311 1 98.62 164 ASP A CA 1
ATOM 1308 C C . ASP A 1 164 ? -8.445 6.051 -3.564 1 98.62 164 ASP A C 1
ATOM 1310 O O . ASP A 1 164 ? -8.133 4.891 -3.852 1 98.62 164 ASP A O 1
ATOM 1314 N N . ILE A 1 165 ? -9.297 6.777 -4.289 1 98.81 165 ILE A N 1
ATOM 1315 C CA . ILE A 1 165 ? -9.914 6.238 -5.496 1 98.81 165 ILE A CA 1
ATOM 1316 C C . ILE A 1 165 ? -8.836 5.934 -6.535 1 98.81 165 ILE A C 1
ATOM 1318 O O . ILE A 1 165 ? -8.859 4.875 -7.168 1 98.81 165 ILE A O 1
ATOM 1322 N N . GLU A 1 166 ? -7.875 6.812 -6.672 1 98.44 166 GLU A N 1
ATOM 1323 C CA . GLU A 1 166 ? -6.781 6.586 -7.609 1 98.44 166 GLU A CA 1
ATOM 1324 C C . GLU A 1 166 ? -5.969 5.352 -7.223 1 98.44 166 GLU A C 1
ATOM 1326 O O . GLU A 1 166 ? -5.648 4.523 -8.078 1 98.44 166 GLU A O 1
ATOM 1331 N N . ARG A 1 167 ? -5.602 5.246 -5.996 1 98.56 167 ARG A N 1
ATOM 1332 C CA . ARG A 1 167 ? -4.848 4.102 -5.5 1 98.56 167 ARG A CA 1
ATOM 1333 C C . ARG A 1 167 ? -5.637 2.807 -5.676 1 98.56 167 ARG A C 1
ATOM 1335 O O . ARG A 1 167 ? -5.07 1.771 -6.031 1 98.56 167 ARG A O 1
ATOM 1342 N N . PHE A 1 168 ? -6.988 2.854 -5.398 1 98.75 168 PHE A N 1
ATOM 1343 C CA . PHE A 1 168 ? -7.828 1.667 -5.516 1 98.75 168 PHE A CA 1
ATOM 1344 C C . PHE A 1 168 ? -7.898 1.193 -6.961 1 98.75 168 PHE A C 1
ATOM 1346 O O . PHE A 1 168 ? -7.824 -0.007 -7.23 1 98.75 168 PHE A O 1
ATOM 1353 N N . LYS A 1 169 ? -8.062 2.096 -7.891 1 98.69 169 LYS A N 1
ATOM 1354 C CA . LYS A 1 169 ? -8.109 1.732 -9.305 1 98.69 169 LYS A CA 1
ATOM 1355 C C . LYS A 1 169 ? -6.836 1.01 -9.727 1 98.69 169 LYS A C 1
ATOM 1357 O O . LYS A 1 169 ? -6.891 0.013 -10.445 1 98.69 169 LYS A O 1
ATOM 1362 N N . ALA A 1 170 ? -5.699 1.481 -9.281 1 98.06 170 ALA A N 1
ATOM 1363 C CA . ALA A 1 170 ? -4.422 0.859 -9.625 1 98.06 170 ALA A CA 1
ATOM 1364 C C . ALA A 1 170 ? -4.324 -0.545 -9.031 1 98.06 170 ALA A C 1
ATOM 1366 O O . ALA A 1 170 ? -3.92 -1.487 -9.719 1 98.06 170 ALA A O 1
ATOM 1367 N N . ALA A 1 171 ? -4.66 -0.677 -7.766 1 98.5 171 ALA A N 1
ATOM 1368 C CA . ALA A 1 171 ? -4.594 -1.972 -7.094 1 98.5 171 ALA A CA 1
ATOM 1369 C C . ALA A 1 171 ? -5.582 -2.959 -7.707 1 98.5 171 ALA A C 1
ATOM 1371 O O . ALA A 1 171 ? -5.273 -4.141 -7.867 1 98.5 171 ALA A O 1
ATOM 1372 N N . ALA A 1 172 ? -6.82 -2.465 -7.992 1 98.5 172 ALA A N 1
ATOM 1373 C CA . ALA A 1 172 ? -7.852 -3.301 -8.602 1 98.5 172 ALA A CA 1
ATOM 1374 C C . ALA A 1 172 ? -7.387 -3.84 -9.953 1 98.5 172 ALA A C 1
ATOM 1376 O O . ALA A 1 172 ? -7.551 -5.027 -10.242 1 98.5 172 ALA A O 1
ATOM 1377 N N . LYS A 1 173 ? -6.797 -3.018 -10.75 1 97.38 173 LYS A N 1
ATOM 1378 C CA . LYS A 1 173 ? -6.297 -3.438 -12.062 1 97.38 173 LYS A CA 1
ATOM 1379 C C . LYS A 1 173 ? -5.301 -4.586 -11.922 1 97.38 173 LYS A C 1
ATOM 1381 O O . LYS A 1 173 ? -5.309 -5.523 -12.727 1 97.38 173 LYS A O 1
ATOM 1386 N N . ASP A 1 174 ? -4.477 -4.531 -10.914 1 96.88 174 ASP A N 1
ATOM 1387 C CA . ASP A 1 174 ? -3.447 -5.543 -10.695 1 96.88 174 ASP A CA 1
ATOM 1388 C C . ASP A 1 174 ? -4.07 -6.898 -10.359 1 96.88 174 ASP A C 1
ATOM 1390 O O . ASP A 1 174 ? -3.691 -7.922 -10.938 1 96.88 174 ASP A O 1
ATOM 1394 N N . VAL A 1 175 ? -5.09 -6.926 -9.484 1 98 175 VAL A N 1
ATOM 1395 C CA . VAL A 1 175 ? -5.602 -8.195 -8.984 1 98 175 VAL A CA 1
ATOM 1396 C C . VAL A 1 175 ? -6.648 -8.75 -9.953 1 98 175 VAL A C 1
ATOM 1398 O O . VAL A 1 175 ? -6.969 -9.938 -9.922 1 98 175 VAL A O 1
ATOM 1401 N N . GLU A 1 176 ? -7.293 -7.828 -10.766 1 98.56 176 GLU A N 1
ATOM 1402 C CA . GLU A 1 176 ? -8.156 -8.297 -11.844 1 98.56 176 GLU A CA 1
ATOM 1403 C C . GLU A 1 176 ? -7.34 -8.945 -12.969 1 98.56 176 GLU A C 1
ATOM 1405 O O . GLU A 1 176 ? -7.328 -8.445 -14.094 1 98.56 176 GLU A O 1
ATOM 1410 N N . SER A 1 177 ? -6.676 -10.047 -12.57 1 98.19 177 SER A N 1
ATOM 1411 C CA . SER A 1 177 ? -5.738 -10.773 -13.422 1 98.19 177 SER A CA 1
ATOM 1412 C C . SER A 1 177 ? -6.016 -12.273 -13.383 1 98.19 177 SER A C 1
ATOM 1414 O O . SER A 1 177 ? -6.688 -12.766 -12.469 1 98.19 177 SER A O 1
ATOM 1416 N N . GLY A 1 178 ? -5.578 -12.969 -14.383 1 97.62 178 GLY A N 1
ATOM 1417 C CA . GLY A 1 178 ? -5.629 -14.414 -14.453 1 97.62 178 GLY A CA 1
ATOM 1418 C C . GLY A 1 178 ? -4.383 -15.023 -15.078 1 97.62 178 GLY A C 1
ATOM 1419 O O . GLY A 1 178 ? -3.459 -14.305 -15.453 1 97.62 178 GLY A O 1
ATOM 1420 N N . LYS A 1 179 ? -4.336 -16.344 -15.016 1 97.56 179 LYS A N 1
ATOM 1421 C CA . LYS A 1 179 ? -3.229 -17.094 -15.602 1 97.56 179 LYS A CA 1
ATOM 1422 C C . LYS A 1 179 ? -3.676 -18.469 -16.062 1 97.56 179 LYS A C 1
ATOM 1424 O O . LYS A 1 179 ? -4.477 -19.125 -15.383 1 97.56 179 LYS A O 1
ATOM 1429 N N . ILE A 1 180 ? -3.283 -18.875 -17.25 1 97.19 180 ILE A N 1
ATOM 1430 C CA . ILE A 1 180 ? -3.408 -20.219 -17.797 1 97.19 180 ILE A CA 1
ATOM 1431 C C . ILE A 1 180 ? -2.033 -20.734 -18.219 1 97.19 180 ILE A C 1
ATOM 1433 O O . ILE A 1 180 ? -1.847 -21.141 -19.375 1 97.19 180 ILE A O 1
ATOM 1437 N N . SER A 1 181 ? -1.094 -20.734 -17.25 1 94.5 181 SER A N 1
ATOM 1438 C CA . SER A 1 181 ? 0.308 -20.938 -17.594 1 94.5 181 SER A CA 1
ATOM 1439 C C . SER A 1 181 ? 0.769 -22.344 -17.281 1 94.5 181 SER A C 1
ATOM 1441 O O . SER A 1 181 ? 1.92 -22.703 -17.531 1 94.5 181 SER A O 1
ATOM 1443 N N . GLY A 1 182 ? -0.12 -23.188 -16.719 1 92.62 182 GLY A N 1
ATOM 1444 C CA . GLY A 1 182 ? 0.195 -24.578 -16.484 1 92.62 182 GLY A CA 1
ATOM 1445 C C . GLY A 1 182 ? 0.868 -24.828 -15.148 1 92.62 182 GLY A C 1
ATOM 1446 O O . GLY A 1 182 ? 0.688 -24.047 -14.211 1 92.62 182 GLY A O 1
ATOM 1447 N N . ALA A 1 183 ? 1.51 -25.906 -15.023 1 90.44 183 ALA A N 1
ATOM 1448 C CA . ALA A 1 183 ? 1.938 -26.469 -13.75 1 90.44 183 ALA A CA 1
ATOM 1449 C C . ALA A 1 183 ? 3.057 -25.641 -13.125 1 90.44 183 ALA A C 1
ATOM 1451 O O . ALA A 1 183 ? 3.18 -25.578 -11.898 1 90.44 183 ALA A O 1
ATOM 1452 N N . VAL A 1 184 ? 3.965 -25.016 -13.969 1 93.69 184 VAL A N 1
ATOM 1453 C CA . VAL A 1 184 ? 5.074 -24.266 -13.391 1 93.69 184 VAL A CA 1
ATOM 1454 C C . VAL A 1 184 ? 5.301 -22.969 -14.172 1 93.69 184 VAL A C 1
ATOM 1456 O O . VAL A 1 184 ? 6.387 -22.391 -14.133 1 93.69 184 VAL A O 1
ATOM 1459 N N . GLY A 1 185 ? 4.344 -22.562 -14.984 1 94.75 185 GLY A N 1
ATOM 1460 C CA . GLY A 1 185 ? 4.395 -21.266 -15.633 1 94.75 185 GLY A CA 1
ATOM 1461 C C . GLY A 1 185 ? 5.09 -21.297 -16.984 1 94.75 185 GLY A C 1
ATOM 1462 O O . GLY A 1 185 ? 5.461 -20.25 -17.516 1 94.75 185 GLY A O 1
ATOM 1463 N N . THR A 1 186 ? 5.281 -22.531 -17.594 1 94.62 186 THR A N 1
ATOM 1464 C CA . THR A 1 186 ? 6.07 -22.641 -18.812 1 94.62 186 THR A CA 1
ATOM 1465 C C . THR A 1 186 ? 5.168 -22.766 -20.047 1 94.62 186 THR A C 1
ATOM 1467 O O . THR A 1 186 ? 5.645 -22.719 -21.172 1 94.62 186 THR A O 1
ATOM 1470 N N . PHE A 1 187 ? 3.912 -22.953 -19.844 1 93.88 187 PHE A N 1
ATOM 1471 C CA . PHE A 1 187 ? 2.959 -23.141 -20.938 1 93.88 187 PHE A CA 1
ATOM 1472 C C . PHE A 1 187 ? 3.221 -24.438 -21.672 1 93.88 187 PHE A C 1
ATOM 1474 O O . PHE A 1 187 ? 2.891 -24.562 -22.859 1 93.88 187 PHE A O 1
ATOM 1481 N N . ALA A 1 188 ? 3.77 -25.391 -20.969 1 90.75 188 ALA A N 1
ATOM 1482 C CA . ALA A 1 188 ? 4.152 -26.641 -21.625 1 90.75 188 ALA A CA 1
ATOM 1483 C C . ALA A 1 188 ? 2.945 -27.328 -22.25 1 90.75 188 ALA A C 1
ATOM 1485 O O . ALA A 1 188 ? 3.031 -27.859 -23.359 1 90.75 188 ALA A O 1
ATOM 1486 N N . ASN A 1 189 ? 1.84 -27.297 -21.609 1 88.44 189 ASN A N 1
ATOM 1487 C CA . ASN A 1 189 ? 0.704 -28.094 -22.062 1 88.44 189 ASN A CA 1
ATOM 1488 C C . ASN A 1 189 ? -0.461 -27.219 -22.5 1 88.44 189 ASN A C 1
ATOM 1490 O O . ASN A 1 189 ? -1.516 -27.719 -22.891 1 88.44 189 ASN A O 1
ATOM 1494 N N . VAL A 1 190 ? -0.311 -25.953 -22.391 1 92.19 190 VAL A N 1
ATOM 1495 C CA . VAL A 1 190 ? -1.299 -24.969 -22.828 1 92.19 190 VAL A CA 1
ATOM 1496 C C . VAL A 1 190 ? -0.592 -23.781 -23.453 1 92.19 190 VAL A C 1
ATOM 1498 O O . VAL A 1 190 ? 0.089 -23.016 -22.766 1 92.19 190 VAL A O 1
ATOM 1501 N N . PRO A 1 191 ? -0.784 -23.609 -24.734 1 93.25 191 PRO A N 1
ATOM 1502 C CA . PRO A 1 191 ? -0.072 -22.516 -25.391 1 93.25 191 PRO A CA 1
ATOM 1503 C C . PRO A 1 191 ? -0.475 -21.141 -24.859 1 93.25 191 PRO A C 1
ATOM 1505 O O . PRO A 1 191 ? -1.632 -20.938 -24.484 1 93.25 191 PRO A O 1
ATOM 1508 N N . PRO A 1 192 ? 0.498 -20.141 -24.922 1 96 192 PRO A N 1
ATOM 1509 C CA . PRO A 1 192 ? 0.226 -18.781 -24.438 1 96 192 PRO A CA 1
ATOM 1510 C C . PRO A 1 192 ? -0.998 -18.156 -25.094 1 96 192 PRO A C 1
ATOM 1512 O O . PRO A 1 192 ? -1.7 -17.359 -24.469 1 96 192 PRO A O 1
ATOM 1515 N N . ALA A 1 193 ? -1.268 -18.594 -26.344 1 96.81 193 ALA A N 1
ATOM 1516 C CA . ALA A 1 193 ? -2.414 -18.047 -27.062 1 96.81 193 ALA A CA 1
ATOM 1517 C C . ALA A 1 193 ? -3.721 -18.359 -26.344 1 96.81 193 ALA A C 1
ATOM 1519 O O . ALA A 1 193 ? -4.668 -17.578 -26.375 1 96.81 193 ALA A O 1
ATOM 1520 N N . VAL A 1 194 ? -3.809 -19.484 -25.672 1 97.19 194 VAL A N 1
ATOM 1521 C CA . VAL A 1 194 ? -4.996 -19.859 -24.922 1 97.19 194 VAL A CA 1
ATOM 1522 C C . VAL A 1 194 ? -5.188 -18.906 -23.75 1 97.19 194 VAL A C 1
ATOM 1524 O O . VAL A 1 194 ? -6.301 -18.438 -23.484 1 97.19 194 VAL A O 1
ATOM 1527 N N . GLU A 1 195 ? -4.102 -18.609 -23.016 1 97.88 195 GLU A N 1
ATOM 1528 C CA . GLU A 1 195 ? -4.18 -17.656 -21.922 1 97.88 195 GLU A CA 1
ATOM 1529 C C . GLU A 1 195 ? -4.695 -16.297 -22.406 1 97.88 195 GLU A C 1
ATOM 1531 O O . GLU A 1 195 ? -5.594 -15.719 -21.797 1 97.88 195 GLU A O 1
ATOM 1536 N N . THR A 1 196 ? -4.105 -15.805 -23.5 1 98.06 196 THR A N 1
ATOM 1537 C CA . THR A 1 196 ? -4.48 -14.508 -24.047 1 98.06 196 THR A CA 1
ATOM 1538 C C . THR A 1 196 ? -5.973 -14.461 -24.375 1 98.06 196 THR A C 1
ATOM 1540 O O . THR A 1 196 ? -6.66 -13.5 -24.031 1 98.06 196 THR A O 1
ATOM 1543 N N . SER A 1 197 ? -6.449 -15.531 -25.016 1 98.31 197 SER A N 1
ATOM 1544 C CA . SER A 1 197 ? -7.852 -15.586 -25.406 1 98.31 197 SER A CA 1
ATOM 1545 C C . SER A 1 197 ? -8.766 -15.648 -24.188 1 98.31 197 SER A C 1
ATOM 1547 O O . SER A 1 197 ? -9.781 -14.953 -24.141 1 98.31 197 SER A O 1
ATOM 1549 N N . VAL A 1 198 ? -8.484 -16.469 -23.234 1 98.5 198 VAL A N 1
ATOM 1550 C CA . VAL A 1 198 ? -9.289 -16.625 -22.016 1 98.5 198 VAL A CA 1
ATOM 1551 C C . VAL A 1 198 ? -9.406 -15.289 -21.297 1 98.5 198 VAL A C 1
ATOM 1553 O O . VAL A 1 198 ? -10.5 -14.883 -20.906 1 98.5 198 VAL A O 1
ATOM 1556 N N . LEU A 1 199 ? -8.289 -14.617 -21.109 1 98.56 199 LEU A N 1
ATOM 1557 C CA . LEU A 1 199 ? -8.281 -13.375 -20.344 1 98.56 199 LEU A CA 1
ATOM 1558 C C . LEU A 1 199 ? -9 -12.266 -21.094 1 98.56 199 LEU A C 1
ATOM 1560 O O . LEU A 1 199 ? -9.641 -11.406 -20.484 1 98.56 199 LEU A O 1
ATOM 1564 N N . LYS A 1 200 ? -8.906 -12.289 -22.422 1 98.25 200 LYS A N 1
ATOM 1565 C CA . LYS A 1 200 ? -9.695 -11.359 -23.219 1 98.25 200 LYS A CA 1
ATOM 1566 C C . LYS A 1 200 ? -11.195 -11.609 -23.031 1 98.25 200 LYS A C 1
ATOM 1568 O O . LYS A 1 200 ? -11.969 -10.672 -22.859 1 98.25 200 LYS A O 1
ATOM 1573 N N . GLN A 1 201 ? -11.625 -12.883 -23.062 1 98.25 201 GLN A N 1
ATOM 1574 C CA . GLN A 1 201 ? -13.023 -13.258 -22.891 1 98.25 201 GLN A CA 1
ATOM 1575 C C . GLN A 1 201 ? -13.562 -12.797 -21.547 1 98.25 201 GLN A C 1
ATOM 1577 O O . GLN A 1 201 ? -14.727 -12.398 -21.438 1 98.25 201 GLN A O 1
ATOM 1582 N N . LEU A 1 202 ? -12.719 -12.828 -20.562 1 98.5 202 LEU A N 1
ATOM 1583 C CA . LEU A 1 202 ? -13.156 -12.562 -19.188 1 98.5 202 LEU A CA 1
ATOM 1584 C C . LEU A 1 202 ? -12.914 -11.109 -18.812 1 98.5 202 LEU A C 1
ATOM 1586 O O . LEU A 1 202 ? -13.367 -10.656 -17.75 1 98.5 202 LEU A O 1
ATOM 1590 N N . GLY A 1 203 ? -12.188 -10.352 -19.672 1 98.12 203 GLY A N 1
ATOM 1591 C CA . GLY A 1 203 ? -11.836 -8.977 -19.359 1 98.12 203 GLY A CA 1
ATOM 1592 C C . GLY A 1 203 ? -10.836 -8.852 -18.234 1 98.12 203 GLY A C 1
ATOM 1593 O O . GLY A 1 203 ? -10.977 -7.98 -17.359 1 98.12 203 GLY A O 1
ATOM 1594 N N . LEU A 1 204 ? -9.898 -9.781 -18.141 1 98.5 204 LEU A N 1
ATOM 1595 C CA . LEU A 1 204 ? -8.883 -9.781 -17.094 1 98.5 204 LEU A CA 1
ATOM 1596 C C . LEU A 1 204 ? -7.516 -9.398 -17.656 1 98.5 204 LEU A C 1
ATOM 1598 O O . LEU A 1 204 ? -7.266 -9.562 -18.859 1 98.5 204 LEU A O 1
ATOM 1602 N N . THR A 1 205 ? -6.641 -8.898 -16.781 1 97.06 205 THR A N 1
ATOM 1603 C CA . THR A 1 205 ? -5.277 -8.531 -17.156 1 97.06 205 THR A CA 1
ATOM 1604 C C . THR A 1 205 ? -4.391 -9.773 -17.266 1 97.06 205 THR A C 1
ATOM 1606 O O . THR A 1 205 ? -4.484 -10.68 -16.438 1 97.06 205 THR A O 1
ATOM 1609 N N . GLN A 1 206 ? -3.627 -9.836 -18.312 1 96.56 206 GLN A N 1
ATOM 1610 C CA . GLN A 1 206 ? -2.621 -10.883 -18.484 1 96.56 206 GLN A CA 1
ATOM 1611 C C . GLN A 1 206 ? -1.262 -10.43 -17.953 1 96.56 206 GLN A C 1
ATOM 1613 O O . GLN A 1 206 ? -0.685 -9.469 -18.469 1 96.56 206 GLN A O 1
ATOM 1618 N N . GLN A 1 207 ? -0.745 -11.117 -16.922 1 94.31 207 GLN A N 1
ATOM 1619 C CA . GLN A 1 207 ? 0.613 -10.852 -16.453 1 94.31 207 GLN A CA 1
ATOM 1620 C C . GLN A 1 207 ? 1.646 -11.328 -17.469 1 94.31 207 GLN A C 1
ATOM 1622 O O . GLN A 1 207 ? 1.438 -12.328 -18.156 1 94.31 207 GLN A O 1
ATOM 1627 N N . PRO A 1 208 ? 2.785 -10.672 -17.547 1 94.44 208 PRO A N 1
ATOM 1628 C CA . PRO A 1 208 ? 3.779 -11.086 -18.531 1 94.44 208 PRO A CA 1
ATOM 1629 C C . PRO A 1 208 ? 4.332 -12.484 -18.266 1 94.44 208 PRO A C 1
ATOM 1631 O O . PRO A 1 208 ? 4.727 -13.188 -19.203 1 94.44 208 PRO A O 1
ATOM 1634 N N . VAL A 1 209 ? 4.418 -12.828 -17.078 1 96.25 209 VAL A N 1
ATOM 1635 C CA . VAL A 1 209 ? 4.934 -14.133 -16.656 1 96.25 209 VAL A CA 1
ATOM 1636 C C . VAL A 1 209 ? 4.363 -14.5 -15.281 1 96.25 209 VAL A C 1
ATOM 1638 O O . VAL A 1 209 ? 4.164 -13.625 -14.438 1 96.25 209 VAL A O 1
ATOM 1641 N N . THR A 1 210 ? 4.039 -15.711 -15.164 1 96.25 210 THR A N 1
ATOM 1642 C CA . THR A 1 210 ? 3.605 -16.25 -13.883 1 96.25 210 THR A CA 1
ATOM 1643 C C . THR A 1 210 ? 4.258 -17.609 -13.625 1 96.25 210 THR A C 1
ATOM 1645 O O . THR A 1 210 ? 4.926 -18.172 -14.508 1 96.25 210 THR A O 1
ATOM 1648 N N . SER A 1 211 ? 4.242 -18.094 -12.406 1 96.5 211 SER A N 1
ATOM 1649 C CA . SER A 1 211 ? 4.52 -19.484 -12.094 1 96.5 211 SER A CA 1
ATOM 1650 C C . SER A 1 211 ? 3.271 -20.344 -12.25 1 96.5 211 SER A C 1
ATOM 1652 O O . SER A 1 211 ? 2.537 -20.219 -13.227 1 96.5 211 SER A O 1
ATOM 1654 N N . GLN A 1 212 ? 3.062 -21.266 -11.312 1 94.75 212 GLN A N 1
ATOM 1655 C CA . GLN A 1 212 ? 1.785 -21.969 -11.297 1 94.75 212 GLN A CA 1
ATOM 1656 C C . GLN A 1 212 ? 0.664 -21.062 -10.789 1 94.75 212 GLN A C 1
ATOM 1658 O O . GLN A 1 212 ? -0.515 -21.344 -11.031 1 94.75 212 GLN A O 1
ATOM 1663 N N . VAL A 1 213 ? 1.097 -19.953 -10.094 1 96.06 213 VAL A N 1
ATOM 1664 C CA . VAL A 1 213 ? 0.116 -19.031 -9.523 1 96.06 213 VAL A CA 1
ATOM 1665 C C . VAL A 1 213 ? 0.444 -17.594 -9.953 1 96.06 213 VAL A C 1
ATOM 1667 O O . VAL A 1 213 ? 1.562 -17.312 -10.383 1 96.06 213 VAL A O 1
ATOM 1670 N N . LEU A 1 214 ? -0.595 -16.703 -9.898 1 96.75 214 LEU A N 1
ATOM 1671 C CA . LEU A 1 214 ? -0.348 -15.273 -10 1 96.75 214 LEU A CA 1
ATOM 1672 C C . LEU A 1 214 ? 0.57 -14.797 -8.875 1 96.75 214 LEU A C 1
ATOM 1674 O O . LEU A 1 214 ? 0.49 -15.297 -7.754 1 96.75 214 LEU A O 1
ATOM 1678 N N . PRO A 1 215 ? 1.484 -13.805 -9.227 1 96.56 215 PRO A N 1
ATOM 1679 C CA . PRO A 1 215 ? 2.301 -13.258 -8.141 1 96.56 215 PRO A CA 1
ATOM 1680 C C . PRO A 1 215 ? 1.463 -12.594 -7.047 1 96.56 215 PRO A C 1
ATOM 1682 O O . PRO A 1 215 ? 0.536 -11.844 -7.348 1 96.56 215 PRO A O 1
ATOM 1685 N N . ARG A 1 216 ? 1.814 -12.836 -5.785 1 97.06 216 ARG A N 1
ATOM 1686 C CA . ARG A 1 216 ? 0.931 -12.445 -4.691 1 97.06 216 ARG A CA 1
ATOM 1687 C C . ARG A 1 216 ? 1.231 -11.023 -4.223 1 97.06 216 ARG A C 1
ATOM 1689 O O . ARG A 1 216 ? 0.505 -10.477 -3.395 1 97.06 216 ARG A O 1
ATOM 1696 N N . ASP A 1 217 ? 2.33 -10.406 -4.77 1 97.94 217 ASP A N 1
ATOM 1697 C CA . ASP A 1 217 ? 2.504 -8.977 -4.523 1 97.94 217 ASP A CA 1
ATOM 1698 C C . ASP A 1 217 ? 1.306 -8.18 -5.031 1 97.94 217 ASP A C 1
ATOM 1700 O O . ASP A 1 217 ? 0.98 -7.121 -4.488 1 97.94 217 ASP A O 1
ATOM 1704 N N . LEU A 1 218 ? 0.598 -8.68 -6.07 1 98.31 218 LEU A N 1
ATOM 1705 C CA . LEU A 1 218 ? -0.621 -8.047 -6.57 1 98.31 218 LEU A CA 1
ATOM 1706 C C . LEU A 1 218 ? -1.685 -7.984 -5.48 1 98.31 218 LEU A C 1
ATOM 1708 O O . LEU A 1 218 ? -2.299 -6.938 -5.266 1 98.31 218 LEU A O 1
ATOM 1712 N N . HIS A 1 219 ? -1.858 -9.117 -4.789 1 98.31 219 HIS A N 1
ATOM 1713 C CA . HIS A 1 219 ? -2.881 -9.234 -3.756 1 98.31 219 HIS A CA 1
ATOM 1714 C C . HIS A 1 219 ? -2.49 -8.453 -2.506 1 98.31 219 HIS A C 1
ATOM 1716 O O . HIS A 1 219 ? -3.348 -7.859 -1.845 1 98.31 219 HIS A O 1
ATOM 1722 N N . ALA A 1 220 ? -1.171 -8.477 -2.158 1 98.56 220 ALA A N 1
ATOM 1723 C CA . ALA A 1 220 ? -0.692 -7.715 -1.01 1 98.56 220 ALA A CA 1
ATOM 1724 C C . ALA A 1 220 ? -0.937 -6.219 -1.207 1 98.56 220 ALA A C 1
ATOM 1726 O O . ALA A 1 220 ? -1.42 -5.539 -0.3 1 98.56 220 ALA A O 1
ATOM 1727 N N . TYR A 1 221 ? -0.616 -5.699 -2.395 1 98.44 221 TYR A N 1
ATOM 1728 C CA . TYR A 1 221 ? -0.861 -4.309 -2.748 1 98.44 221 TYR A CA 1
ATOM 1729 C C . TYR A 1 221 ? -2.342 -3.967 -2.633 1 98.44 221 TYR A C 1
ATOM 1731 O O . TYR A 1 221 ? -2.705 -2.916 -2.102 1 98.44 221 TYR A O 1
ATOM 1739 N N . TYR A 1 222 ? -3.18 -4.887 -3.068 1 98.75 222 TYR A N 1
ATOM 1740 C CA . TYR A 1 222 ? -4.629 -4.723 -3.068 1 98.75 222 TYR A CA 1
ATOM 1741 C C . TYR A 1 222 ? -5.168 -4.617 -1.646 1 98.75 222 TYR A C 1
ATOM 1743 O O . TYR A 1 222 ? -5.891 -3.674 -1.318 1 98.75 222 TYR A O 1
ATOM 1751 N N . ILE A 1 223 ? -4.805 -5.52 -0.768 1 98.69 223 ILE A N 1
ATOM 1752 C CA . ILE A 1 223 ? -5.305 -5.551 0.603 1 98.69 223 ILE A CA 1
ATOM 1753 C C . ILE A 1 223 ? -4.781 -4.34 1.371 1 98.69 223 ILE A C 1
ATOM 1755 O O . ILE A 1 223 ? -5.5 -3.75 2.18 1 98.69 223 ILE A O 1
ATOM 1759 N N . ALA A 1 224 ? -3.498 -3.943 1.146 1 98.56 224 ALA A N 1
ATOM 1760 C CA . ALA A 1 224 ? -2.936 -2.762 1.794 1 98.56 224 ALA A CA 1
ATOM 1761 C C . ALA A 1 224 ? -3.703 -1.502 1.399 1 98.56 224 ALA A C 1
ATOM 1763 O O . ALA A 1 224 ? -3.898 -0.604 2.221 1 98.56 224 ALA A O 1
ATOM 1764 N N . THR A 1 225 ? -4.086 -1.388 0.116 1 98.81 225 THR A N 1
ATOM 1765 C CA . THR A 1 225 ? -4.848 -0.242 -0.373 1 98.81 225 THR A CA 1
ATOM 1766 C C . THR A 1 225 ? -6.227 -0.19 0.276 1 98.81 225 THR A C 1
ATOM 1768 O O . THR A 1 225 ? -6.672 0.874 0.711 1 98.81 225 THR A O 1
ATOM 1771 N N . ILE A 1 226 ? -6.914 -1.382 0.381 1 98.81 226 ILE A N 1
ATOM 1772 C CA . ILE A 1 226 ? -8.219 -1.46 1.034 1 98.81 226 ILE A CA 1
ATOM 1773 C C . ILE A 1 226 ? -8.086 -1.039 2.496 1 98.81 226 ILE A C 1
ATOM 1775 O O . ILE A 1 226 ? -8.914 -0.28 3.006 1 98.81 226 ILE A O 1
ATOM 1779 N N . ALA A 1 227 ? -7.039 -1.51 3.146 1 98.69 227 ALA A N 1
ATOM 1780 C CA . ALA A 1 227 ? -6.793 -1.155 4.539 1 98.69 227 ALA A CA 1
ATOM 1781 C C . ALA A 1 227 ? -6.57 0.347 4.695 1 98.69 227 ALA A C 1
ATOM 1783 O O . ALA A 1 227 ? -6.98 0.943 5.691 1 98.69 227 ALA A O 1
ATOM 1784 N N . LEU A 1 228 ? -5.891 0.995 3.758 1 98.75 228 LEU A N 1
ATOM 1785 C CA . LEU A 1 228 ? -5.645 2.432 3.814 1 98.75 228 LEU A CA 1
ATOM 1786 C C . LEU A 1 228 ? -6.949 3.211 3.682 1 98.75 228 LEU A C 1
ATOM 1788 O O . LEU A 1 228 ? -7.152 4.211 4.375 1 98.75 228 LEU A O 1
ATOM 1792 N N . ILE A 1 229 ? -7.777 2.76 2.764 1 98.88 229 ILE A N 1
ATOM 1793 C CA . ILE A 1 229 ? -9.086 3.385 2.607 1 98.88 229 ILE A CA 1
ATOM 1794 C C . ILE A 1 229 ? -9.867 3.273 3.914 1 98.88 229 ILE A C 1
ATOM 1796 O O . ILE A 1 229 ? -10.477 4.25 4.367 1 98.88 229 ILE A O 1
ATOM 1800 N N . ALA A 1 230 ? -9.867 2.055 4.535 1 98.75 230 ALA A N 1
ATOM 1801 C CA . ALA A 1 230 ? -10.508 1.862 5.832 1 98.75 230 ALA A CA 1
ATOM 1802 C C . ALA A 1 230 ? -9.922 2.809 6.879 1 98.75 230 ALA A C 1
ATOM 1804 O O . ALA A 1 230 ? -10.656 3.33 7.727 1 98.75 230 ALA A O 1
ATOM 1805 N N . THR A 1 231 ? -8.664 3.023 6.844 1 98.69 231 THR A N 1
ATOM 1806 C CA . THR A 1 231 ? -7.98 3.898 7.789 1 98.69 231 THR A CA 1
ATOM 1807 C C . THR A 1 231 ? -8.391 5.352 7.578 1 98.69 231 THR A C 1
ATOM 1809 O O . THR A 1 231 ? -8.516 6.113 8.539 1 98.69 231 THR A O 1
ATOM 1812 N N . SER A 1 232 ? -8.539 5.789 6.312 1 98.56 232 SER A N 1
ATOM 1813 C CA . SER A 1 232 ? -9.094 7.109 6.031 1 98.56 232 SER A CA 1
ATOM 1814 C C . SER A 1 232 ? -10.461 7.285 6.676 1 98.56 232 SER A C 1
ATOM 1816 O O . SER A 1 232 ? -10.75 8.328 7.258 1 98.56 232 SER A O 1
ATOM 1818 N N . ILE A 1 233 ? -11.328 6.246 6.57 1 98.69 233 ILE A N 1
ATOM 1819 C CA . ILE A 1 233 ? -12.656 6.289 7.172 1 98.69 233 ILE A CA 1
ATOM 1820 C C . ILE A 1 233 ? -12.531 6.445 8.688 1 98.69 233 ILE A C 1
ATOM 1822 O O . ILE A 1 233 ? -13.289 7.195 9.305 1 98.69 233 ILE A O 1
ATOM 1826 N N . GLU A 1 234 ? -11.578 5.73 9.297 1 98.12 234 GLU A N 1
ATOM 1827 C CA . GLU A 1 234 ? -11.352 5.898 10.727 1 98.12 234 GLU A CA 1
ATOM 1828 C C . GLU A 1 234 ? -10.938 7.328 11.055 1 98.12 234 GLU A C 1
ATOM 1830 O O . GLU A 1 234 ? -11.344 7.879 12.086 1 98.12 234 GLU A O 1
ATOM 1835 N N . ASN A 1 235 ? -10.086 7.945 10.211 1 98.06 235 ASN A N 1
ATOM 1836 C CA . ASN A 1 235 ? -9.688 9.336 10.391 1 98.06 235 ASN A CA 1
ATOM 1837 C C . ASN A 1 235 ? -10.898 10.266 10.43 1 98.06 235 ASN A C 1
ATOM 1839 O O . ASN A 1 235 ? -11.008 11.102 11.328 1 98.06 235 ASN A O 1
ATOM 1843 N N . TRP A 1 236 ? -11.789 10.109 9.5 1 98.62 236 TRP A N 1
ATOM 1844 C CA . TRP A 1 236 ? -12.984 10.938 9.398 1 98.62 236 TRP A CA 1
ATOM 1845 C C . TRP A 1 236 ? -13.953 10.641 10.539 1 98.62 236 TRP A C 1
ATOM 1847 O O . TRP A 1 236 ? -14.547 11.555 11.117 1 98.62 236 TRP A O 1
ATOM 1857 N N . ALA A 1 237 ? -14.094 9.32 10.859 1 98.12 237 ALA A N 1
ATOM 1858 C CA . ALA A 1 237 ? -14.945 8.914 11.977 1 98.12 237 ALA A CA 1
ATOM 1859 C C . ALA A 1 237 ? -14.43 9.484 13.297 1 98.12 237 ALA A C 1
ATOM 1861 O O . ALA A 1 237 ? -15.219 9.875 14.156 1 98.12 237 ALA A O 1
ATOM 1862 N N . THR A 1 238 ? -13.156 9.5 13.461 1 97.62 238 THR A N 1
ATOM 1863 C CA . THR A 1 238 ? -12.539 10.055 14.664 1 97.62 238 THR A CA 1
ATOM 1864 C C . THR A 1 238 ? -12.852 11.539 14.797 1 97.62 238 THR A C 1
ATOM 1866 O O . THR A 1 238 ? -13.109 12.031 15.898 1 97.62 238 THR A O 1
ATOM 1869 N N . GLU A 1 239 ? -12.859 12.258 13.695 1 97.94 239 GLU A N 1
ATOM 1870 C CA . GLU A 1 239 ? -13.242 13.664 13.695 1 97.94 239 GLU A CA 1
ATOM 1871 C C . GLU A 1 239 ? -14.688 13.836 14.156 1 97.94 239 GLU A C 1
ATOM 1873 O O . GLU A 1 239 ? -14.984 14.703 14.984 1 97.94 239 GLU A O 1
ATOM 1878 N N . ILE A 1 240 ? -15.594 13.023 13.648 1 98.12 240 ILE A N 1
ATOM 1879 C CA . ILE A 1 240 ? -17 13.109 14.008 1 98.12 240 ILE A CA 1
ATOM 1880 C C . ILE A 1 240 ? -17.188 12.812 15.492 1 98.12 240 ILE A C 1
ATOM 1882 O O . ILE A 1 240 ? -17.875 13.547 16.203 1 98.12 240 ILE A O 1
ATOM 1886 N N . ARG A 1 241 ? -16.516 11.75 15.992 1 96.81 241 ARG A N 1
ATOM 1887 C CA . ARG A 1 241 ? -16.578 11.414 17.406 1 96.81 241 ARG A CA 1
ATOM 1888 C C . ARG A 1 241 ? -16.062 12.57 18.266 1 96.81 241 ARG A C 1
ATOM 1890 O O . ARG A 1 241 ? -16.656 12.875 19.312 1 96.81 241 ARG A O 1
ATOM 1897 N N . GLY A 1 242 ? -14.984 13.203 17.812 1 97.12 242 GLY A N 1
ATOM 1898 C CA . GLY A 1 242 ? -14.422 14.336 18.531 1 97.12 242 GLY A CA 1
ATOM 1899 C C . GLY A 1 242 ? -15.359 15.523 18.609 1 97.12 242 GLY A C 1
ATOM 1900 O O . GLY A 1 242 ? -15.547 16.109 19.672 1 97.12 242 GLY A O 1
ATOM 1901 N N . LEU A 1 243 ? -16.016 15.82 17.531 1 98.19 243 LEU A N 1
ATOM 1902 C CA . LEU A 1 243 ? -16.859 17 17.422 1 98.19 243 LEU A CA 1
ATOM 1903 C C . LEU A 1 243 ? -18.203 16.766 18.109 1 98.19 243 LEU A C 1
ATOM 1905 O O . LEU A 1 243 ? -18.922 17.719 18.422 1 98.19 243 LEU A O 1
ATOM 1909 N N . GLN A 1 244 ? -18.609 15.555 18.312 1 96.81 244 GLN A N 1
ATOM 1910 C CA . GLN A 1 244 ? -19.906 15.227 18.906 1 96.81 244 GLN A CA 1
ATOM 1911 C C . GLN A 1 244 ? -19.828 15.227 20.438 1 96.81 244 GLN A C 1
ATOM 1913 O O . GLN A 1 244 ? -20.844 15.164 21.109 1 96.81 244 GLN A O 1
ATOM 1918 N N . ARG A 1 245 ? -18.641 15.25 21.047 1 95.69 245 ARG A N 1
ATOM 1919 C CA . ARG A 1 245 ? -18.516 15.273 22.5 1 95.69 245 ARG A CA 1
ATOM 1920 C C . ARG A 1 245 ? -19.422 16.328 23.109 1 95.69 245 ARG A C 1
ATOM 1922 O O . ARG A 1 245 ? -19.594 17.406 22.531 1 95.69 245 ARG A O 1
ATOM 1929 N N . SER A 1 246 ? -19.938 16.078 24.328 1 94.38 246 SER A N 1
ATOM 1930 C CA . SER A 1 246 ? -20.938 16.922 24.969 1 94.38 246 SER A CA 1
ATOM 1931 C C . SER A 1 246 ? -20.438 18.359 25.109 1 94.38 246 SER A C 1
ATOM 1933 O O . SER A 1 246 ? -21.219 19.297 24.938 1 94.38 246 SER A O 1
ATOM 1935 N N . GLU A 1 247 ? -19.188 18.516 25.359 1 94.62 247 GLU A N 1
ATOM 1936 C CA . GLU A 1 247 ? -18.625 19.828 25.609 1 94.62 247 GLU A CA 1
ATOM 1937 C C . GLU A 1 247 ? -18.422 20.609 24.312 1 94.62 247 GLU A C 1
ATOM 1939 O O . GLU A 1 247 ? -18.344 21.844 24.328 1 94.62 247 GLU A O 1
ATOM 1944 N N . ILE A 1 248 ? -18.312 19.953 23.172 1 97.06 248 ILE A N 1
ATOM 1945 C CA . ILE A 1 248 ? -18.078 20.562 21.875 1 97.06 248 ILE A CA 1
ATOM 1946 C C . ILE A 1 248 ? -19.375 20.594 21.078 1 97.06 248 ILE A C 1
ATOM 1948 O O . ILE A 1 248 ? -19.844 21.672 20.688 1 97.06 248 ILE A O 1
ATOM 1952 N N . HIS A 1 249 ? -20.031 19.469 20.844 1 97.5 249 HIS A N 1
ATOM 1953 C CA . HIS A 1 249 ? -21.359 19.266 20.25 1 97.5 249 HIS A CA 1
ATOM 1954 C C . HIS A 1 249 ? -21.547 20.109 19 1 97.5 249 HIS A C 1
ATOM 1956 O O . HIS A 1 249 ? -22.531 20.828 18.891 1 97.5 249 HIS A O 1
ATOM 1962 N N . GLU A 1 250 ? -20.609 20.047 18.109 1 98.56 250 GLU A N 1
ATOM 1963 C CA . GLU A 1 250 ? -20.672 20.797 16.844 1 98.56 250 GLU A CA 1
ATOM 1964 C C . GLU A 1 250 ? -21.328 19.969 15.75 1 98.56 250 GLU A C 1
ATOM 1966 O O . GLU A 1 250 ? -21.844 20.516 14.773 1 98.56 250 GLU A O 1
ATOM 1971 N N . VAL A 1 251 ? -21.234 18.656 15.82 1 98.38 251 VAL A N 1
ATOM 1972 C CA . VAL A 1 251 ? -21.969 17.719 14.961 1 98.38 251 VAL A CA 1
ATOM 1973 C C . VAL A 1 251 ? -22.531 16.578 15.797 1 98.38 251 VAL A C 1
ATOM 1975 O O . VAL A 1 251 ? -22.188 16.438 16.969 1 98.38 251 VAL A O 1
ATOM 1978 N N . GLU A 1 252 ? -23.422 15.883 15.234 1 96.88 252 GLU A N 1
ATOM 1979 C CA . GLU A 1 252 ? -23.984 14.703 15.883 1 96.88 252 GLU A CA 1
ATOM 1980 C C . GLU A 1 252 ? -24.5 13.703 14.852 1 96.88 252 GLU A C 1
ATOM 1982 O O . GLU A 1 252 ? -25.156 14.086 13.883 1 96.88 252 GLU A O 1
ATOM 1987 N N . GLU A 1 253 ? -24.047 12.438 15.008 1 95.88 253 GLU A N 1
ATOM 1988 C CA . GLU A 1 253 ? -24.734 11.4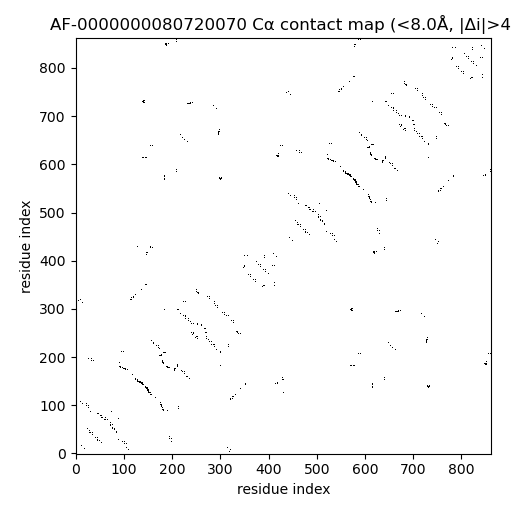3 14.203 1 95.88 253 GLU A CA 1
ATOM 1989 C C . GLU A 1 253 ? -26.234 11.508 14.391 1 95.88 253 GLU A C 1
ATOM 1991 O O . GLU A 1 253 ? -26.734 11.617 15.516 1 95.88 253 GLU A O 1
ATOM 1996 N N . HIS A 1 254 ? -26.906 11.484 13.32 1 94.12 254 HIS A N 1
ATOM 1997 C CA . HIS A 1 254 ? -28.359 11.664 13.375 1 94.12 254 HIS A CA 1
ATOM 1998 C C . HIS A 1 254 ? -29.016 10.586 14.219 1 94.12 254 HIS A C 1
ATOM 2000 O O . HIS A 1 254 ? -28.672 9.406 14.117 1 94.12 254 HIS A O 1
ATOM 2006 N N . PHE A 1 255 ? -29.812 11.047 15.039 1 85.81 255 PHE A N 1
ATOM 2007 C CA . PHE A 1 255 ? -30.609 10.164 15.891 1 85.81 255 PHE A CA 1
ATOM 2008 C C . PHE A 1 255 ? -32.031 10.047 15.375 1 85.81 255 PHE A C 1
ATOM 2010 O O . PHE A 1 255 ? -32.781 11.016 15.422 1 85.81 255 PHE A O 1
ATOM 2017 N N . ARG A 1 256 ? -32.438 8.93 14.953 1 80.38 256 ARG A N 1
ATOM 2018 C CA . ARG A 1 256 ? -33.781 8.703 14.414 1 80.38 256 ARG A CA 1
ATOM 2019 C C . ARG A 1 256 ? -34.812 8.641 15.531 1 80.38 256 ARG A C 1
ATOM 2021 O O . ARG A 1 256 ? -34.5 8.281 16.672 1 80.38 256 ARG A O 1
ATOM 2028 N N . ALA A 1 257 ? -36.062 9.016 15.023 1 79.12 257 ALA A N 1
ATOM 2029 C CA . ALA A 1 257 ? -37.156 8.891 15.969 1 79.12 257 ALA A CA 1
ATOM 2030 C C . ALA A 1 257 ? -37.281 7.457 16.484 1 79.12 257 ALA A C 1
ATOM 2032 O O . ALA A 1 257 ? -37.25 6.504 15.695 1 79.12 257 ALA A O 1
ATOM 2033 N N . GLY A 1 258 ? -37.219 7.309 17.828 1 73.5 258 GLY A N 1
ATOM 2034 C CA . GLY A 1 258 ? -37.344 5.984 18.406 1 73.5 258 GLY A CA 1
ATOM 2035 C C . GLY A 1 258 ? -36.031 5.332 18.719 1 73.5 258 GLY A C 1
ATOM 2036 O O . GLY A 1 258 ? -35.969 4.324 19.422 1 73.5 258 GLY A O 1
ATOM 2037 N N . GLN A 1 259 ? -34.938 6.016 18.156 1 75.69 259 GLN A N 1
ATOM 2038 C CA . GLN A 1 259 ? -33.594 5.469 18.422 1 75.69 259 GLN A CA 1
ATOM 2039 C C . GLN A 1 259 ? -33.219 5.676 19.875 1 75.69 259 GLN A C 1
ATOM 2041 O O . GLN A 1 259 ? -33.5 6.727 20.453 1 75.69 259 GLN A O 1
ATOM 2046 N N . LYS A 1 260 ? -32.844 4.531 20.594 1 66.81 260 LYS A N 1
ATOM 2047 C CA . LYS A 1 260 ? -32.344 4.598 21.969 1 66.81 260 LYS A CA 1
ATOM 2048 C C . LYS A 1 260 ? -30.812 4.688 21.969 1 66.81 260 LYS A C 1
ATOM 2050 O O . LYS A 1 260 ? -30.125 3.865 21.359 1 66.81 260 LYS A O 1
ATOM 2055 N N . GLY A 1 261 ? -30.234 5.688 22.406 1 62.97 261 GLY A N 1
ATOM 2056 C CA . GLY A 1 261 ? -28.781 5.879 22.453 1 62.97 261 GLY A CA 1
ATOM 2057 C C . GLY A 1 261 ? -28.109 5.055 23.547 1 62.97 261 GLY A C 1
ATOM 2058 O O . GLY A 1 261 ? -27.25 4.223 23.25 1 62.97 261 GLY A O 1
ATOM 2059 N N . SER A 1 262 ? -28.484 5.371 24.781 1 68.62 262 SER A N 1
ATOM 2060 C CA . SER A 1 262 ? -28.016 4.625 25.938 1 68.62 262 SER A CA 1
ATOM 2061 C C . SER A 1 262 ? -29.141 3.834 26.594 1 68.62 262 SER A C 1
ATOM 2063 O O . SER A 1 262 ? -30.297 4.273 26.609 1 68.62 262 SER A O 1
ATOM 2065 N N . SER A 1 263 ? -28.875 2.604 27.047 1 67.56 263 SER A N 1
ATOM 2066 C CA . SER A 1 263 ? -29.859 1.757 27.719 1 67.56 263 SER A CA 1
ATOM 2067 C C . SER A 1 263 ? -30.281 2.354 29.062 1 67.56 263 SER A C 1
ATOM 2069 O O . SER A 1 263 ? -31.391 2.094 29.531 1 67.56 263 SER A O 1
ATOM 2071 N N . ALA A 1 264 ? -29.344 3.139 29.609 1 71.06 264 ALA A N 1
ATOM 2072 C CA . ALA A 1 264 ? -29.578 3.619 30.969 1 71.06 264 ALA A CA 1
ATOM 2073 C C . ALA A 1 264 ? -29.891 5.109 30.984 1 71.06 264 ALA A C 1
ATOM 2075 O O . ALA A 1 264 ? -30.547 5.605 31.906 1 71.06 264 ALA A O 1
ATOM 2076 N N . MET A 1 265 ? -29.391 5.875 29.969 1 80.56 265 MET A N 1
ATOM 2077 C CA . MET A 1 265 ? -29.5 7.332 29.922 1 80.56 265 MET A CA 1
ATOM 2078 C C . MET A 1 265 ? -30.203 7.789 28.641 1 80.56 265 MET A C 1
ATOM 2080 O O . MET A 1 265 ? -29.547 8.031 27.625 1 80.56 265 MET A O 1
ATOM 2084 N N . PRO A 1 266 ? -31.5 8.109 28.688 1 74.5 266 PRO A N 1
ATOM 2085 C CA . PRO A 1 266 ? -32.312 8.375 27.5 1 74.5 266 PRO A CA 1
ATOM 2086 C C . PRO A 1 266 ? -31.844 9.594 26.719 1 74.5 266 PRO A C 1
ATOM 2088 O O . PRO A 1 266 ? -32.125 9.711 25.516 1 74.5 266 PRO A O 1
ATOM 2091 N N . HIS A 1 267 ? -31.094 10.484 27.328 1 79.94 267 HIS A N 1
ATOM 2092 C CA . HIS A 1 267 ? -30.688 11.711 26.656 1 79.94 267 HIS A CA 1
ATOM 2093 C C . HIS A 1 267 ? -29.406 11.5 25.859 1 79.94 267 HIS A C 1
ATOM 2095 O O . HIS A 1 267 ? -29.016 12.344 25.047 1 79.94 267 HIS A O 1
ATOM 2101 N N . LYS A 1 268 ? -28.75 10.367 26.125 1 85.12 268 LYS A N 1
ATOM 2102 C CA . LYS A 1 268 ? -27.391 10.195 25.625 1 85.12 268 LYS A CA 1
ATOM 2103 C C 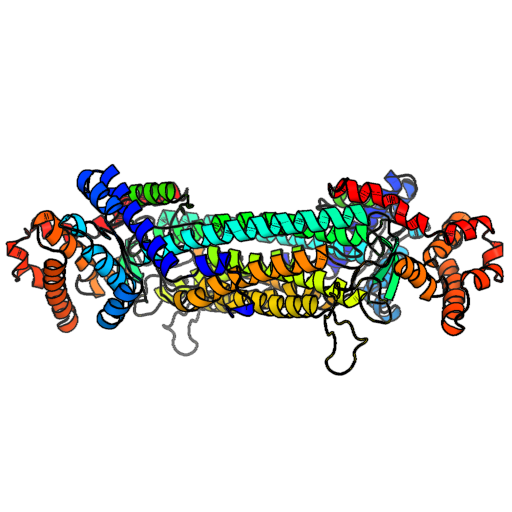. LYS A 1 268 ? -27.391 9.711 24.172 1 85.12 268 LYS A C 1
ATOM 2105 O O . LYS A 1 268 ? -27.938 8.641 23.891 1 85.12 268 LYS A O 1
ATOM 2110 N N . HIS A 1 269 ? -26.922 10.555 23.25 1 88.19 269 HIS A N 1
ATOM 2111 C CA . HIS A 1 269 ? -26.734 10.211 21.844 1 88.19 269 HIS A CA 1
ATOM 2112 C C . HIS A 1 269 ? -25.281 9.883 21.547 1 88.19 269 HIS A C 1
ATOM 2114 O O . HIS A 1 269 ? -24.438 10.781 21.469 1 88.19 269 HIS A O 1
ATOM 2120 N N . ASN A 1 270 ? -24.984 8.617 21.375 1 89.19 270 ASN A N 1
ATOM 2121 C CA . ASN A 1 270 ? -23.625 8.156 21.156 1 89.19 270 ASN A CA 1
ATOM 2122 C C . ASN A 1 270 ? -23.312 8.008 19.672 1 89.19 270 ASN A C 1
ATOM 2124 O O . ASN A 1 270 ? -24.156 7.586 18.891 1 89.19 270 ASN A O 1
ATOM 2128 N N . PRO A 1 271 ? -22.125 8.422 19.219 1 94.38 271 PRO A N 1
ATOM 2129 C CA . PRO A 1 271 ? -21.734 8.188 17.828 1 94.38 271 PRO A CA 1
ATOM 2130 C C . PRO A 1 271 ? -21.312 6.742 17.562 1 94.38 271 PRO A C 1
ATOM 2132 O O . PRO A 1 271 ? -20.188 6.484 17.125 1 94.38 271 PRO A O 1
ATOM 2135 N N . ILE A 1 272 ? -22.219 5.816 17.766 1 91 272 ILE A N 1
ATOM 2136 C CA . ILE A 1 272 ? -21.938 4.387 17.734 1 91 272 ILE A CA 1
ATOM 2137 C C . ILE A 1 272 ? -21.5 3.977 16.328 1 91 272 ILE A C 1
ATOM 2139 O O . ILE A 1 272 ? -20.703 3.055 16.156 1 91 272 ILE A O 1
ATOM 2143 N N . GLY A 1 273 ? -22.078 4.641 15.273 1 94.38 273 GLY A N 1
ATOM 2144 C CA . GLY A 1 273 ? -21.656 4.355 13.922 1 94.38 273 GLY A CA 1
ATOM 2145 C C . GLY A 1 273 ? -20.172 4.621 13.695 1 94.38 273 GLY A C 1
ATOM 2146 O O . GLY A 1 273 ? -19.453 3.773 13.156 1 94.38 273 GLY A O 1
ATOM 2147 N N . SER A 1 274 ? -19.703 5.793 14.117 1 97 274 SER A N 1
ATOM 2148 C CA . SER A 1 274 ? -18.297 6.176 13.977 1 97 274 SER A CA 1
ATOM 2149 C C . SER A 1 274 ? -17.391 5.273 14.805 1 97 274 SER A C 1
ATOM 2151 O O . SER A 1 274 ? -16.281 4.949 14.391 1 97 274 SER A O 1
ATOM 2153 N N . GLU A 1 275 ? -17.844 4.863 15.977 1 93.25 275 GLU A N 1
ATOM 2154 C CA . GLU A 1 275 ? -17.094 3.922 16.797 1 93.25 275 GLU A CA 1
ATOM 2155 C C . GLU A 1 275 ? -16.969 2.566 16.109 1 93.25 275 GLU A C 1
ATOM 2157 O O . GLU A 1 275 ? -15.891 1.955 16.125 1 93.25 275 GLU A O 1
ATOM 2162 N N . ASN A 1 276 ? -18.078 2.123 15.594 1 94.38 276 ASN A N 1
ATOM 2163 C CA . ASN A 1 276 ? -18.094 0.866 14.852 1 94.38 276 ASN A CA 1
ATOM 2164 C C . ASN A 1 276 ? -17.109 0.894 13.688 1 94.38 276 ASN A C 1
ATOM 2166 O O . ASN A 1 276 ? -16.359 -0.061 13.484 1 94.38 276 ASN A O 1
ATOM 2170 N N . LEU A 1 277 ? -17.125 1.985 12.945 1 97.56 277 LEU A N 1
ATOM 2171 C CA . LEU A 1 277 ? -16.25 2.127 11.789 1 97.56 277 LEU A CA 1
ATOM 2172 C C . LEU A 1 277 ? -14.781 2.154 12.219 1 97.56 277 LEU A C 1
ATOM 2174 O O . LEU A 1 277 ? -13.914 1.623 11.516 1 97.56 277 LEU A O 1
ATOM 2178 N N . SER A 1 278 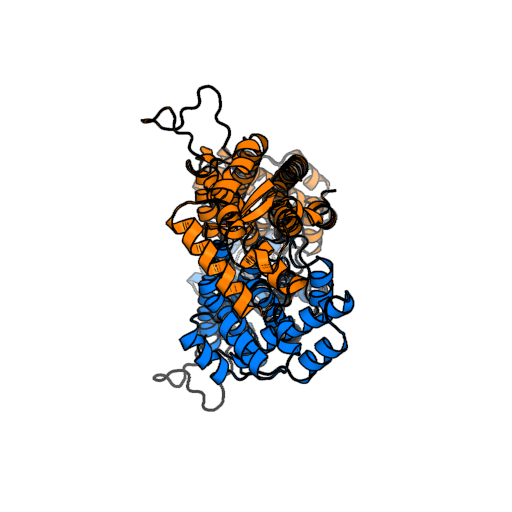? -14.438 2.775 13.336 1 96.5 278 SER A N 1
ATOM 2179 C CA . SER A 1 278 ? -13.078 2.758 13.875 1 96.5 278 SER A CA 1
ATOM 2180 C C . SER A 1 278 ? -12.633 1.336 14.195 1 96.5 278 SER A C 1
ATOM 2182 O O . SER A 1 278 ? -11.5 0.951 13.891 1 96.5 278 SER A O 1
ATOM 2184 N N . GLY A 1 279 ? -13.562 0.567 14.867 1 93.94 279 GLY A N 1
ATOM 2185 C CA . GLY A 1 279 ? -13.258 -0.825 15.156 1 93.94 279 GLY A CA 1
ATOM 2186 C C . GLY A 1 279 ? -13.031 -1.655 13.906 1 93.94 279 GLY A C 1
ATOM 2187 O O . GLY A 1 279 ? -12.102 -2.459 13.844 1 93.94 279 GLY A O 1
ATOM 2188 N N . MET A 1 280 ? -13.836 -1.477 12.898 1 95.25 280 MET A N 1
ATOM 2189 C CA . MET A 1 280 ? -13.711 -2.215 11.641 1 95.25 280 MET A CA 1
ATOM 2190 C C . MET A 1 280 ? -12.398 -1.883 10.938 1 95.25 280 MET A C 1
ATOM 2192 O O . MET A 1 280 ? -11.789 -2.75 10.312 1 95.25 280 MET A O 1
ATOM 2196 N N . ALA A 1 281 ? -11.992 -0.582 10.984 1 97.81 281 ALA A N 1
ATOM 2197 C CA . ALA A 1 281 ? -10.727 -0.181 10.367 1 97.81 281 ALA A CA 1
ATOM 2198 C C . ALA A 1 281 ? -9.555 -0.961 10.953 1 97.81 281 ALA A C 1
ATOM 2200 O O . ALA A 1 281 ? -8.625 -1.325 10.242 1 97.81 281 ALA A O 1
ATOM 2201 N N . ARG A 1 282 ? -9.586 -1.232 12.242 1 94 282 ARG A N 1
ATOM 2202 C CA . ARG A 1 282 ? -8.547 -2.025 12.891 1 94 282 ARG A CA 1
ATOM 2203 C C . ARG A 1 282 ? -8.5 -3.438 12.32 1 94 282 ARG A C 1
ATOM 2205 O O . ARG A 1 282 ? -7.418 -3.98 12.086 1 94 282 ARG A O 1
ATOM 2212 N N . VAL A 1 283 ? -9.695 -4.008 12.156 1 92.75 283 VAL A N 1
ATOM 2213 C CA . VAL A 1 283 ? -9.789 -5.344 11.586 1 92.75 283 VAL A CA 1
ATOM 2214 C C . VAL A 1 283 ? -9.203 -5.348 10.172 1 92.75 283 VAL A C 1
ATOM 2216 O O . VAL A 1 283 ? -8.445 -6.246 9.812 1 92.75 283 VAL A O 1
ATOM 2219 N N . MET A 1 284 ? -9.547 -4.363 9.359 1 96.69 284 MET A N 1
ATOM 2220 C CA . MET A 1 284 ? -9.039 -4.254 7.996 1 96.69 284 MET A CA 1
ATOM 2221 C C . MET A 1 284 ? -7.516 -4.199 7.984 1 96.69 284 MET A C 1
ATOM 2223 O O . MET A 1 284 ? -6.871 -4.84 7.152 1 96.69 284 MET A O 1
ATOM 2227 N N . ARG A 1 285 ? -6.871 -3.342 8.859 1 96.19 285 ARG A N 1
ATOM 2228 C CA . ARG A 1 285 ? -5.418 -3.254 8.953 1 96.19 285 ARG A CA 1
ATOM 2229 C C . ARG A 1 285 ? -4.812 -4.598 9.344 1 96.19 285 ARG A C 1
ATOM 2231 O O . ARG A 1 285 ? -3.703 -4.934 8.922 1 96.19 285 ARG A O 1
ATOM 2238 N N . GLY A 1 286 ? -5.535 -5.434 10.117 1 94.44 286 GLY A N 1
ATOM 2239 C CA . GLY A 1 286 ? -5.07 -6.758 10.5 1 94.44 286 GLY A CA 1
ATOM 2240 C C . GLY A 1 286 ? -4.863 -7.684 9.312 1 94.44 286 GLY A C 1
ATOM 2241 O O . GLY A 1 286 ? -4.008 -8.57 9.352 1 94.44 286 GLY A O 1
ATOM 2242 N N . TYR A 1 287 ? -5.59 -7.469 8.227 1 95.94 287 TYR A N 1
ATOM 2243 C CA . TYR A 1 287 ? -5.52 -8.344 7.066 1 95.94 287 TYR A CA 1
ATOM 2244 C C . TYR A 1 287 ? -4.27 -8.055 6.242 1 95.94 287 TYR A C 1
ATOM 2246 O O . TYR A 1 287 ? -3.891 -8.852 5.379 1 95.94 287 TYR A O 1
ATOM 2254 N N . MET A 1 288 ? -3.512 -6.887 6.488 1 96 288 MET A N 1
ATOM 2255 C CA . MET A 1 288 ? -2.318 -6.539 5.723 1 96 288 MET A CA 1
ATOM 2256 C C . MET A 1 288 ? -1.204 -7.551 5.961 1 96 288 MET A C 1
ATOM 2258 O O . MET A 1 288 ? -0.515 -7.953 5.023 1 96 288 MET A O 1
ATOM 2262 N N . VAL A 1 289 ? -1.104 -8.016 7.152 1 93.69 289 VAL A N 1
ATOM 2263 C CA . VAL A 1 289 ? 0.037 -8.836 7.543 1 93.69 289 VAL A CA 1
ATOM 2264 C C . VAL A 1 289 ? 0.003 -10.164 6.781 1 93.69 289 VAL A C 1
ATOM 2266 O O . VAL A 1 289 ? 0.942 -10.492 6.055 1 93.69 289 VAL A O 1
ATOM 2269 N N . PRO A 1 290 ? -1.145 -10.883 6.898 1 94.31 290 PRO A N 1
ATOM 2270 C CA . PRO A 1 290 ? -1.122 -12.148 6.148 1 94.31 290 PRO A CA 1
ATOM 2271 C C . PRO A 1 290 ? -1.034 -11.93 4.637 1 94.31 290 PRO A C 1
ATOM 2273 O O . PRO A 1 290 ? -0.453 -12.758 3.928 1 94.31 290 PRO A O 1
ATOM 2276 N N . ALA A 1 291 ? -1.582 -10.867 4.129 1 97.25 291 ALA A N 1
ATOM 2277 C CA . ALA A 1 291 ? -1.469 -10.602 2.697 1 97.25 291 ALA A CA 1
ATOM 2278 C C . ALA A 1 291 ? -0.008 -10.453 2.279 1 97.25 291 ALA A C 1
ATOM 2280 O O . ALA A 1 291 ? 0.4 -10.969 1.235 1 97.25 291 ALA A O 1
ATOM 2281 N N . TYR A 1 292 ? 0.822 -9.742 3.043 1 97.44 292 TYR A N 1
ATOM 2282 C CA . TYR A 1 292 ? 2.238 -9.562 2.742 1 97.44 292 TYR A CA 1
ATOM 2283 C C . TYR A 1 292 ? 3.008 -10.859 2.934 1 97.44 292 TYR A C 1
ATOM 2285 O O . TYR A 1 292 ? 3.902 -11.188 2.146 1 97.44 292 TYR A O 1
ATOM 2293 N N . GLU A 1 293 ? 2.684 -11.625 3.941 1 95.38 293 GLU A N 1
ATOM 2294 C CA . GLU A 1 293 ? 3.352 -12.898 4.203 1 95.38 293 GLU A CA 1
ATOM 2295 C C . GLU A 1 293 ? 3.082 -13.906 3.086 1 95.38 293 GLU A C 1
ATOM 2297 O O . GLU A 1 293 ? 3.891 -14.805 2.844 1 95.38 293 GLU A O 1
ATOM 2302 N N . ASP A 1 294 ? 1.963 -13.68 2.373 1 96.19 294 ASP A N 1
ATOM 2303 C CA . ASP A 1 294 ? 1.562 -14.57 1.289 1 96.19 294 ASP A CA 1
ATOM 2304 C C . ASP A 1 294 ? 2.461 -14.391 0.069 1 96.19 294 ASP A C 1
ATOM 2306 O O . ASP A 1 294 ? 2.412 -15.188 -0.868 1 96.19 294 ASP A O 1
ATOM 2310 N N . VAL A 1 295 ? 3.328 -13.391 0.058 1 96.94 295 VAL A N 1
ATOM 2311 C CA . VAL A 1 295 ? 4.129 -13.078 -1.121 1 96.94 295 VAL A CA 1
ATOM 2312 C C . VAL A 1 295 ? 5.262 -14.094 -1.258 1 96.94 295 VAL A C 1
ATOM 2314 O O . VAL A 1 295 ? 5.578 -14.531 -2.365 1 96.94 295 VAL A O 1
ATOM 2317 N N . ALA A 1 296 ? 5.863 -14.492 -0.161 1 94.12 296 ALA A N 1
ATOM 2318 C CA . ALA A 1 296 ? 7.016 -15.391 -0.189 1 94.12 296 ALA A CA 1
ATOM 2319 C C . ALA A 1 296 ? 6.574 -16.859 -0.203 1 94.12 296 ALA A C 1
ATOM 2321 O O . ALA A 1 296 ? 6.641 -17.531 0.82 1 94.12 296 ALA A O 1
ATOM 2322 N N . LEU A 1 297 ? 6.215 -17.375 -1.393 1 93.44 297 LEU A N 1
ATOM 2323 C CA . LEU A 1 297 ? 5.887 -18.781 -1.594 1 93.44 297 LEU A CA 1
ATOM 2324 C C . LEU A 1 297 ? 7.125 -19.578 -1.988 1 93.44 297 LEU A C 1
ATOM 2326 O O . LEU A 1 297 ? 8.133 -19 -2.412 1 93.44 297 LEU A O 1
ATOM 2330 N N . TRP A 1 298 ? 7.023 -20.859 -1.783 1 93.31 298 TRP A N 1
ATOM 2331 C CA . TRP A 1 298 ? 8.164 -21.703 -2.123 1 93.31 298 TRP A CA 1
ATOM 2332 C C . TRP A 1 298 ? 8.164 -22.047 -3.607 1 93.31 298 TRP A C 1
ATOM 2334 O O . TRP A 1 298 ? 7.215 -22.641 -4.113 1 93.31 298 TRP A O 1
ATOM 2344 N N . HIS A 1 299 ? 9.305 -21.672 -4.355 1 96 299 HIS A N 1
ATOM 2345 C CA . HIS A 1 299 ? 9.555 -22.016 -5.75 1 96 299 HIS A CA 1
ATOM 2346 C C . HIS A 1 299 ? 8.414 -21.562 -6.645 1 96 299 HIS A C 1
ATOM 2348 O O . HIS A 1 299 ? 8.055 -20.375 -6.652 1 96 299 HIS A O 1
ATOM 2354 N N . GLU A 1 300 ? 7.852 -22.469 -7.422 1 94.31 300 GLU A N 1
ATOM 2355 C CA . GLU A 1 300 ? 6.801 -22.078 -8.352 1 94.31 300 GLU A CA 1
ATOM 2356 C C . GLU A 1 300 ? 5.449 -21.984 -7.652 1 94.31 300 GLU A C 1
ATOM 2358 O O . GLU A 1 300 ? 4.508 -21.391 -8.188 1 94.31 300 GLU A O 1
ATOM 2363 N N . ARG A 1 301 ? 5.324 -22.625 -6.48 1 91.69 301 ARG A N 1
ATOM 2364 C CA . ARG A 1 301 ? 4.215 -22.312 -5.586 1 91.69 301 ARG A CA 1
ATOM 2365 C C . ARG A 1 301 ? 4.121 -23.328 -4.453 1 91.69 301 ARG A C 1
ATOM 2367 O O . ARG A 1 301 ? 4.504 -24.484 -4.617 1 91.69 301 ARG A O 1
ATOM 2374 N N . ASP A 1 302 ? 3.662 -22.953 -3.277 1 91.88 302 ASP A N 1
ATOM 2375 C CA . ASP A 1 302 ? 2.902 -23.766 -2.328 1 91.88 302 ASP A CA 1
ATOM 2376 C C . ASP A 1 302 ? 1.522 -23.172 -2.076 1 91.88 302 ASP A C 1
ATOM 2378 O O . ASP A 1 302 ? 1.06 -22.312 -2.84 1 91.88 302 ASP A O 1
ATOM 2382 N N . ILE A 1 303 ? 0.851 -23.75 -1.076 1 87.88 303 ILE A N 1
ATOM 2383 C CA . ILE A 1 303 ? -0.525 -23.266 -0.969 1 87.88 303 ILE A CA 1
ATOM 2384 C C . ILE A 1 303 ? -0.724 -22.562 0.369 1 87.88 303 ILE A C 1
ATOM 2386 O O . ILE A 1 303 ? -1.825 -22.578 0.926 1 87.88 303 ILE A O 1
ATOM 2390 N N . SER A 1 304 ? 0.384 -21.984 0.945 1 91.19 304 SER A N 1
ATOM 2391 C CA . SER A 1 304 ? 0.275 -21.281 2.221 1 91.19 304 SER A CA 1
ATOM 2392 C C . SER A 1 304 ? -0.58 -20.031 2.088 1 91.19 304 SER A C 1
ATOM 2394 O O . SER A 1 304 ? -1.183 -19.578 3.062 1 91.19 304 SER A O 1
ATOM 2396 N N . HIS A 1 305 ? -0.647 -19.516 0.905 1 93.81 305 HIS A N 1
ATOM 2397 C CA . HIS A 1 305 ? -1.49 -18.344 0.693 1 93.81 305 HIS A CA 1
ATOM 2398 C C . HIS A 1 305 ? -2.965 -18.719 0.651 1 93.81 305 HIS A C 1
ATOM 2400 O O . HIS A 1 305 ? -3.834 -17.891 0.919 1 93.81 305 HIS A O 1
ATOM 2406 N N . SER A 1 306 ? -3.316 -19.938 0.296 1 92.19 306 SER A N 1
ATOM 2407 C CA . SER A 1 306 ? -4.676 -20.359 -0.017 1 92.19 306 SER A CA 1
ATOM 2408 C C . SER A 1 306 ? -5.594 -20.219 1.192 1 92.19 306 SER A C 1
ATOM 2410 O O . SER A 1 306 ? -6.66 -19.594 1.102 1 92.19 306 SER A O 1
ATOM 2412 N N . SER A 1 307 ? -5.188 -20.812 2.365 1 91.31 307 SER A N 1
ATOM 2413 C CA . SER A 1 307 ? -6.012 -20.734 3.566 1 91.31 307 SER A CA 1
ATOM 2414 C C . SER A 1 307 ? -6.199 -19.281 4.012 1 91.31 307 SER A C 1
ATOM 2416 O O . SER A 1 307 ? -7.277 -18.906 4.469 1 91.31 307 SER A O 1
ATOM 2418 N N . ALA A 1 308 ? -5.172 -18.5 3.861 1 94.88 308 ALA A N 1
ATOM 2419 C CA . ALA A 1 308 ? -5.246 -17.078 4.23 1 94.88 308 ALA A CA 1
ATOM 2420 C C . ALA A 1 308 ? -6.223 -16.328 3.334 1 94.88 308 ALA A C 1
ATOM 2422 O O . ALA A 1 308 ? -7.098 -15.609 3.824 1 94.88 308 ALA A O 1
ATOM 2423 N N . GLU A 1 309 ? -6.086 -16.547 2.037 1 95.38 309 GLU A N 1
ATOM 2424 C CA . GLU A 1 309 ? -6.863 -15.781 1.066 1 95.38 309 GLU A CA 1
ATOM 2425 C C . GLU A 1 309 ? -8.336 -16.156 1.12 1 95.38 309 GLU A C 1
ATOM 2427 O O . GLU A 1 309 ? -9.211 -15.328 0.833 1 95.38 309 GLU A O 1
ATOM 2432 N N . ARG A 1 310 ? -8.633 -17.391 1.507 1 92.81 310 ARG A N 1
ATOM 2433 C CA . ARG A 1 310 ? -10.016 -17.812 1.677 1 92.81 310 ARG A CA 1
ATOM 2434 C C . ARG A 1 310 ? -10.711 -17 2.756 1 92.81 310 ARG A C 1
ATOM 2436 O O . ARG A 1 310 ? -11.945 -16.875 2.756 1 92.81 310 ARG A O 1
ATOM 2443 N N . VAL A 1 311 ? -9.914 -16.391 3.645 1 93.69 311 VAL A N 1
ATOM 2444 C CA . VAL A 1 311 ? -10.461 -15.594 4.734 1 93.69 311 VAL A CA 1
ATOM 2445 C C . VAL A 1 311 ? -10.359 -14.109 4.383 1 93.69 311 VAL A C 1
ATOM 2447 O O . VAL A 1 311 ? -11.367 -13.406 4.336 1 93.69 311 VAL A O 1
ATOM 2450 N N . ILE A 1 312 ? -9.211 -13.672 3.988 1 96.88 312 ILE A N 1
ATOM 2451 C CA . ILE A 1 312 ? -8.945 -12.234 4.031 1 96.88 312 ILE A CA 1
ATOM 2452 C C . ILE A 1 312 ? -9.523 -11.562 2.785 1 96.88 312 ILE A C 1
ATOM 2454 O O . ILE A 1 312 ? -9.906 -10.391 2.824 1 96.88 312 ILE A O 1
ATOM 2458 N N . LEU A 1 313 ? -9.617 -12.25 1.63 1 97.56 313 LEU A N 1
ATOM 2459 C CA . LEU A 1 313 ? -10.125 -11.602 0.424 1 97.56 313 LEU A CA 1
ATOM 2460 C C . LEU A 1 313 ? -11.617 -11.312 0.544 1 97.56 313 LEU A C 1
ATOM 2462 O O . LEU A 1 313 ? -12.047 -10.172 0.374 1 97.56 313 LEU A O 1
ATOM 2466 N N . PRO A 1 314 ? -12.469 -12.359 0.888 1 97.12 314 PRO A N 1
ATOM 2467 C CA . PRO A 1 314 ? -13.883 -12.031 1.092 1 97.12 314 PRO A CA 1
ATOM 2468 C C . PRO A 1 314 ? -14.109 -11.055 2.244 1 97.12 314 PRO A C 1
ATOM 2470 O O . PRO A 1 314 ? -14.883 -10.109 2.111 1 97.12 314 PRO A O 1
ATOM 2473 N N . ASP A 1 315 ? -13.398 -11.219 3.373 1 96.75 315 ASP A N 1
ATOM 2474 C CA . ASP A 1 315 ? -13.617 -10.391 4.555 1 96.75 315 ASP A CA 1
ATOM 2475 C C . ASP A 1 315 ? -13.242 -8.938 4.281 1 96.75 315 ASP A C 1
ATOM 2477 O O . ASP A 1 315 ? -13.953 -8.016 4.699 1 96.75 315 ASP A O 1
ATOM 2481 N N . ALA A 1 316 ? -12.102 -8.742 3.629 1 98.25 316 ALA A N 1
ATOM 2482 C CA . ALA A 1 316 ? -11.656 -7.379 3.35 1 98.25 316 ALA A CA 1
ATOM 2483 C C . ALA A 1 316 ? -12.617 -6.668 2.402 1 98.25 316 ALA A C 1
ATOM 2485 O O . ALA A 1 316 ? -12.938 -5.496 2.602 1 98.25 316 ALA A O 1
ATOM 2486 N N . THR A 1 317 ? -13.07 -7.324 1.318 1 98.62 317 THR A N 1
ATOM 2487 C CA . THR A 1 317 ? -13.945 -6.703 0.33 1 98.62 317 THR A CA 1
ATOM 2488 C C . THR A 1 317 ? -15.344 -6.48 0.906 1 98.62 317 THR A C 1
ATOM 2490 O O . THR A 1 317 ? -15.961 -5.438 0.671 1 98.62 317 THR A O 1
ATOM 2493 N N . ILE A 1 318 ? -15.844 -7.457 1.7 1 98.06 318 ILE A N 1
ATOM 2494 C CA . ILE A 1 318 ? -17.125 -7.301 2.373 1 98.06 318 ILE A CA 1
ATOM 2495 C C . ILE A 1 318 ? -17.047 -6.168 3.393 1 98.06 318 ILE A C 1
ATOM 2497 O O . ILE A 1 318 ? -17.938 -5.316 3.459 1 98.06 318 ILE A O 1
ATOM 2501 N N . GLY A 1 319 ? -15.977 -6.195 4.215 1 98.12 319 GLY A N 1
ATOM 2502 C CA . GLY A 1 319 ? -15.789 -5.191 5.25 1 98.12 319 GLY A CA 1
ATOM 2503 C C . GLY A 1 319 ? -15.742 -3.775 4.707 1 98.12 319 GLY A C 1
ATOM 2504 O O . GLY A 1 319 ? -16.422 -2.885 5.223 1 98.12 319 GLY A O 1
ATOM 2505 N N . ILE A 1 320 ? -14.922 -3.539 3.631 1 98.75 320 ILE A N 1
ATOM 2506 C CA . ILE A 1 320 ? -14.773 -2.186 3.109 1 98.75 320 ILE A CA 1
ATOM 2507 C C . ILE A 1 320 ? -16.078 -1.738 2.453 1 98.75 320 ILE A C 1
ATOM 2509 O O . ILE A 1 320 ? -16.438 -0.559 2.506 1 98.75 320 ILE A O 1
ATOM 2513 N N . ASP A 1 321 ? -16.766 -2.645 1.749 1 98.62 321 ASP A N 1
ATOM 2514 C CA . ASP A 1 321 ? -18.094 -2.359 1.207 1 98.62 321 ASP A CA 1
ATOM 2515 C C . ASP A 1 321 ? -19.047 -1.872 2.301 1 98.62 321 ASP A C 1
ATOM 2517 O O . ASP A 1 321 ? -19.719 -0.857 2.133 1 98.62 321 ASP A O 1
ATOM 2521 N N . TYR A 1 322 ? -19.078 -2.543 3.4 1 98.19 322 TYR A N 1
ATOM 2522 C CA . TYR A 1 322 ? -19.891 -2.17 4.551 1 98.19 322 TYR A CA 1
ATOM 2523 C C . TYR A 1 322 ? -19.484 -0.804 5.09 1 98.19 322 TYR A C 1
ATOM 2525 O O . TYR A 1 322 ? -20.328 0.062 5.312 1 98.19 322 TYR A O 1
ATOM 2533 N N . MET A 1 323 ? -18.234 -0.58 5.32 1 98.75 323 MET A N 1
ATOM 2534 C CA . MET A 1 323 ? -17.703 0.642 5.926 1 98.75 323 MET A CA 1
ATOM 2535 C C . MET A 1 323 ? -18.047 1.859 5.07 1 98.75 323 MET A C 1
ATOM 2537 O O . MET A 1 323 ? -18.469 2.893 5.594 1 98.75 323 MET A O 1
ATOM 2541 N N . LEU A 1 324 ? -17.797 1.74 3.715 1 98.88 324 LEU A N 1
ATOM 2542 C CA . LEU A 1 324 ? -18.078 2.844 2.801 1 98.88 324 LEU A CA 1
ATOM 2543 C C . LEU A 1 324 ? -19.547 3.227 2.836 1 98.88 324 LEU A C 1
ATOM 2545 O O . LEU A 1 324 ? -19.891 4.41 2.898 1 98.88 324 LEU A O 1
ATOM 2549 N N . ASN A 1 325 ? -20.422 2.258 2.82 1 98.56 325 ASN A N 1
ATOM 2550 C CA . ASN A 1 325 ? -21.859 2.525 2.82 1 98.56 325 ASN A CA 1
ATOM 2551 C C . ASN A 1 325 ? -22.328 3.09 4.16 1 98.56 325 ASN A C 1
ATOM 2553 O O . ASN A 1 325 ? -23.141 4.016 4.199 1 98.56 325 ASN A O 1
ATOM 2557 N N . ARG A 1 326 ? -21.844 2.545 5.211 1 97.69 326 ARG A N 1
ATOM 2558 C CA . ARG A 1 326 ? -22.234 3.043 6.531 1 97.69 326 ARG A CA 1
ATOM 2559 C C . ARG A 1 326 ? -21.766 4.48 6.73 1 97.69 326 ARG A C 1
ATOM 2561 O O . ARG A 1 326 ? -22.516 5.316 7.234 1 97.69 326 ARG A O 1
ATOM 2568 N N . PHE A 1 327 ? -20.5 4.781 6.402 1 98.81 327 PHE A N 1
ATOM 2569 C CA . PHE A 1 327 ? -20.016 6.145 6.574 1 98.81 327 PHE A CA 1
ATOM 2570 C C . PHE A 1 327 ? -20.797 7.117 5.695 1 98.81 327 PHE A C 1
ATOM 2572 O O . PHE A 1 327 ? -21.094 8.242 6.109 1 98.81 327 PHE A O 1
ATOM 2579 N N . ASN A 1 328 ? -21.047 6.684 4.422 1 98.75 328 ASN A N 1
ATOM 2580 C CA . ASN A 1 328 ? -21.844 7.527 3.535 1 98.75 328 ASN A CA 1
ATOM 2581 C C . ASN A 1 328 ? -23.188 7.879 4.152 1 98.75 328 ASN A C 1
ATOM 2583 O O . ASN A 1 328 ? -23.656 9.016 4.051 1 98.75 328 ASN A O 1
ATOM 2587 N N . ARG A 1 329 ? -23.859 6.926 4.758 1 97.94 329 ARG A N 1
ATOM 2588 C CA . ARG A 1 329 ? -25.125 7.172 5.43 1 97.94 329 ARG A CA 1
ATOM 2589 C C . ARG A 1 329 ? -24.953 8.125 6.605 1 97.94 329 ARG A C 1
ATOM 2591 O O . ARG A 1 329 ? -25.766 9.023 6.809 1 97.94 329 ARG A O 1
ATOM 2598 N N . ILE A 1 330 ? -23.938 7.891 7.438 1 98 330 ILE A N 1
ATOM 2599 C CA . ILE A 1 330 ? -23.672 8.758 8.578 1 98 330 ILE A CA 1
ATOM 2600 C C . ILE A 1 330 ? -23.484 10.195 8.109 1 98 330 ILE A C 1
ATOM 2602 O O . ILE A 1 330 ? -24.094 11.117 8.656 1 98 330 ILE A O 1
ATOM 2606 N N . LEU A 1 331 ? -22.625 10.375 7.074 1 98.69 331 LEU A N 1
ATOM 2607 C CA . LEU A 1 331 ? -22.312 11.719 6.602 1 98.69 331 LEU A CA 1
ATOM 2608 C C . LEU A 1 331 ? -23.531 12.375 5.965 1 98.69 331 LEU A C 1
ATOM 2610 O O . LEU A 1 331 ? -23.766 13.57 6.16 1 98.69 331 LEU A O 1
ATOM 2614 N N . THR A 1 332 ? -24.297 11.617 5.148 1 98.31 332 THR A N 1
ATOM 2615 C CA . THR A 1 332 ? -25.5 12.117 4.488 1 98.31 332 THR A CA 1
ATOM 2616 C C . THR A 1 332 ? -26.484 12.688 5.512 1 98.31 332 THR A C 1
ATOM 2618 O O . THR A 1 332 ? -27.125 13.711 5.262 1 98.31 332 THR A O 1
ATOM 2621 N N . ASN A 1 333 ? -26.594 12.055 6.645 1 97.5 333 ASN A N 1
ATOM 2622 C CA . ASN A 1 333 ? -27.625 12.406 7.621 1 97.5 333 ASN A CA 1
ATOM 2623 C C . ASN A 1 333 ? -27.031 13.156 8.812 1 97.5 333 ASN A C 1
ATOM 2625 O O . ASN A 1 333 ? -27.719 13.391 9.805 1 97.5 333 ASN A O 1
ATOM 2629 N N . LEU A 1 334 ? -25.766 13.5 8.766 1 98.44 334 LEU A N 1
ATOM 2630 C CA . LEU A 1 334 ? -25.062 14.133 9.875 1 98.44 334 LEU A CA 1
ATOM 2631 C C . LEU A 1 334 ? -25.734 15.453 10.258 1 98.44 334 LEU A C 1
ATOM 2633 O O . LEU A 1 334 ? -25.984 16.297 9.398 1 98.44 334 LEU A O 1
ATOM 2637 N N . ASP A 1 335 ? -26.156 15.609 11.555 1 97.94 335 ASP A N 1
ATOM 2638 C CA . ASP A 1 335 ? -26.625 16.891 12.055 1 97.94 335 ASP A CA 1
ATOM 2639 C C . ASP A 1 335 ? -25.453 17.844 12.312 1 97.94 335 ASP A C 1
ATOM 2641 O O . ASP A 1 335 ? -24.516 17.5 13.031 1 97.94 335 ASP A O 1
ATOM 2645 N N . VAL A 1 336 ? -25.469 18.969 11.688 1 98.62 336 VAL A N 1
ATOM 2646 C CA . VAL A 1 336 ? -24.469 20 11.852 1 98.62 336 VAL A CA 1
ATOM 2647 C C . VAL A 1 336 ? -25.078 21.219 12.555 1 98.62 336 VAL A C 1
ATOM 2649 O O . VAL A 1 336 ? -26.219 21.594 12.258 1 98.62 336 VAL A O 1
ATOM 2652 N N . PHE A 1 337 ? -24.375 21.766 13.57 1 98.44 337 PHE A N 1
ATOM 2653 C CA . PHE A 1 337 ? -24.922 22.859 14.375 1 98.44 337 PHE A CA 1
ATOM 2654 C C . PHE A 1 337 ? -24.078 24.109 14.203 1 98.44 337 PHE A C 1
ATOM 2656 O O . PHE A 1 337 ? -23.297 24.469 15.086 1 98.44 337 PHE A O 1
ATOM 2663 N N . PRO A 1 338 ? -24.359 24.875 13.156 1 98.44 338 PRO A N 1
ATOM 2664 C CA . PRO A 1 338 ? -23.578 26.078 12.875 1 98.44 338 PRO A CA 1
ATOM 2665 C C . PRO A 1 338 ? -23.609 27.094 14.023 1 98.44 338 PRO A C 1
ATOM 2667 O O . PRO A 1 338 ? -22.609 27.75 14.305 1 98.44 338 PRO A O 1
ATOM 2670 N N . GLU A 1 339 ? -24.734 27.203 14.703 1 98.12 339 GLU A N 1
ATOM 2671 C CA . GLU A 1 339 ? -24.844 28.141 15.812 1 98.12 339 GLU A CA 1
ATOM 2672 C C . GLU A 1 339 ? -23.922 27.75 16.969 1 98.12 339 GLU A C 1
ATOM 2674 O O . GLU A 1 339 ? -23.297 28.609 17.594 1 98.12 339 GLU A O 1
ATOM 2679 N N . THR A 1 340 ? -23.906 26.469 17.234 1 98.12 340 THR A N 1
ATOM 2680 C CA . THR A 1 340 ? -23 25.969 18.266 1 98.12 340 THR A CA 1
ATOM 2681 C C . THR A 1 340 ? -21.547 26.203 17.875 1 98.12 340 THR A C 1
ATOM 2683 O O . THR A 1 340 ? -20.719 26.562 18.719 1 98.12 340 THR A O 1
ATOM 2686 N N . MET A 1 341 ? -21.25 25.953 16.578 1 98.38 341 MET A N 1
ATOM 2687 C CA . MET A 1 341 ? -19.906 26.188 16.078 1 98.38 341 MET A CA 1
ATOM 2688 C C . MET A 1 341 ? -19.484 27.641 16.312 1 98.38 341 MET A C 1
ATOM 2690 O O . MET A 1 341 ? -18.375 27.906 16.766 1 98.38 341 MET A O 1
ATOM 2694 N N . LEU A 1 342 ? -20.359 28.516 16.031 1 97.38 342 LEU A N 1
ATOM 2695 C CA . LEU A 1 342 ? -20.094 29.938 16.234 1 97.38 342 LEU A CA 1
ATOM 2696 C C . LEU A 1 342 ? -19.938 30.266 17.719 1 97.38 342 LEU A C 1
ATOM 2698 O O . LEU A 1 342 ? -19 30.969 18.109 1 97.38 342 LEU A O 1
ATOM 2702 N N . LYS A 1 343 ? -20.797 29.75 18.562 1 97.38 343 LYS A N 1
ATOM 2703 C CA . LYS A 1 343 ? -20.781 30 20 1 97.38 343 LYS A CA 1
ATOM 2704 C C . LYS A 1 343 ? -19.484 29.484 20.641 1 97.38 343 LYS A C 1
ATOM 2706 O O . LYS A 1 343 ? -18.938 30.109 21.531 1 97.38 343 LYS A O 1
ATOM 2711 N N . ASN A 1 344 ? -19.062 28.312 20.188 1 97.5 344 ASN A N 1
ATOM 2712 C CA . ASN A 1 344 ? -17.875 27.688 20.734 1 97.5 344 ASN A CA 1
ATOM 2713 C C . ASN A 1 344 ? -16.641 28.547 20.531 1 97.5 344 ASN A C 1
ATOM 2715 O O . ASN A 1 344 ? -15.633 28.391 21.234 1 97.5 344 ASN A O 1
ATOM 2719 N N . MET A 1 345 ? -16.656 29.453 19.594 1 96.62 345 MET A N 1
ATOM 2720 C CA . MET A 1 345 ? -15.508 30.328 19.328 1 96.62 345 MET A CA 1
ATOM 2721 C C . MET A 1 345 ? -15.242 31.234 20.531 1 96.62 345 MET A C 1
ATOM 2723 O O . MET A 1 345 ? -14.133 31.75 20.688 1 96.62 345 MET A O 1
ATOM 2727 N N . ASP A 1 346 ? -16.25 31.375 21.391 1 95.06 346 ASP A N 1
ATOM 2728 C CA . ASP A 1 346 ? -16.141 32.312 22.516 1 95.06 346 ASP A CA 1
ATOM 2729 C C . ASP A 1 346 ? -15.68 31.578 23.766 1 95.06 346 ASP A C 1
ATOM 2731 O O . ASP A 1 346 ? -15.492 32.188 24.812 1 95.06 346 ASP A O 1
ATOM 2735 N N . ARG A 1 347 ? -15.383 30.312 23.625 1 94.69 347 ARG A N 1
ATOM 2736 C CA . ARG A 1 347 ? -15.102 29.469 24.781 1 94.69 347 ARG A CA 1
ATOM 2737 C C . ARG A 1 347 ? -13.797 29.875 25.453 1 94.69 347 ARG A C 1
ATOM 2739 O O . ARG A 1 347 ? -13.586 29.609 26.641 1 94.69 347 ARG A O 1
ATOM 2746 N N . THR A 1 348 ? -12.914 30.531 24.766 1 95.19 348 THR A N 1
ATOM 2747 C CA . THR A 1 348 ? -11.625 30.875 25.344 1 95.19 348 THR A CA 1
ATOM 2748 C C . THR A 1 348 ? -11.484 32.406 25.469 1 95.19 348 THR A C 1
ATOM 2750 O O . THR A 1 348 ? -10.391 32.938 25.328 1 95.19 348 THR A O 1
ATOM 2753 N N . TYR A 1 349 ? -12.539 33.062 25.609 1 95.44 349 TYR A N 1
ATOM 2754 C CA . TYR A 1 349 ? -12.625 34.469 26 1 95.44 349 TYR A CA 1
ATOM 2755 C C . TYR A 1 349 ? -11.922 35.344 24.969 1 95.44 349 TYR A C 1
ATOM 2757 O O . TYR A 1 349 ? -11.352 36.375 25.328 1 95.44 349 TYR A O 1
ATOM 2765 N N . GLY A 1 350 ? -11.836 34.938 23.75 1 95.62 350 GLY A N 1
ATOM 2766 C CA . GLY A 1 350 ? -11.258 35.719 22.672 1 95.62 350 GLY A CA 1
ATOM 2767 C C . GLY A 1 350 ? -9.789 35.438 22.438 1 95.62 350 GLY A C 1
ATOM 2768 O O . GLY A 1 350 ? -9.172 36.031 21.547 1 95.62 350 GLY A O 1
ATOM 2769 N N . LEU A 1 351 ? -9.219 34.5 23.094 1 95.12 351 LEU A N 1
ATOM 2770 C CA . LEU A 1 351 ? -7.797 34.156 23.016 1 95.12 351 LEU A CA 1
ATOM 2771 C C . LEU A 1 351 ? -7.453 33.625 21.625 1 95.12 351 LEU A C 1
ATOM 2773 O O . LEU A 1 351 ? -6.285 33.656 21.219 1 95.12 351 LEU A O 1
ATOM 2777 N N . ILE A 1 352 ? -8.453 33.156 20.875 1 94.56 352 ILE A N 1
ATOM 2778 C CA . ILE A 1 352 ? -8.234 32.625 19.531 1 94.56 352 ILE A CA 1
ATOM 2779 C C . ILE A 1 352 ? -7.715 33.719 18.609 1 94.56 352 ILE A C 1
ATOM 2781 O O . ILE A 1 352 ? -7.184 33.406 17.531 1 94.56 352 ILE A O 1
ATOM 2785 N N . TYR A 1 353 ? -7.723 35 19 1 94.56 353 TYR A N 1
ATOM 2786 C CA . TYR A 1 353 ? -7.305 36.125 18.188 1 94.56 353 TYR A CA 1
ATOM 2787 C C . TYR A 1 353 ? -5.945 36.656 18.625 1 94.56 353 TYR A C 1
ATOM 2789 O O . TYR A 1 353 ? -5.461 37.656 18.109 1 94.56 353 TYR A O 1
ATOM 2797 N N . SER A 1 354 ? -5.285 36 19.578 1 93.31 354 SER A N 1
ATOM 2798 C CA . SER A 1 354 ? -4.035 36.469 20.172 1 93.31 354 SER A CA 1
ATOM 2799 C C . SER A 1 354 ? -2.955 36.625 19.109 1 93.31 354 SER A C 1
ATOM 2801 O O . SER A 1 354 ? -2.164 37.594 19.156 1 93.31 354 SER A O 1
ATOM 2803 N N . GLN A 1 355 ? -2.928 35.719 18.156 1 91.31 355 GLN A N 1
ATOM 2804 C CA . GLN A 1 355 ? -1.914 35.812 17.109 1 91.31 355 GLN A CA 1
ATOM 2805 C C . GLN A 1 355 ? -2.143 37.031 16.25 1 91.31 355 GLN A C 1
ATOM 2807 O O . GLN A 1 355 ? -1.186 37.688 15.828 1 91.31 355 GLN A O 1
ATOM 2812 N N . ARG A 1 356 ? -3.404 37.375 15.953 1 92.44 356 ARG A N 1
ATOM 2813 C CA . ARG A 1 356 ? -3.734 38.562 15.172 1 92.44 356 ARG A CA 1
ATOM 2814 C C . ARG A 1 356 ? -3.266 39.812 15.883 1 92.44 356 ARG A C 1
ATOM 2816 O O . ARG A 1 356 ? -2.715 40.719 15.25 1 92.44 356 ARG A O 1
ATOM 2823 N N . VAL A 1 357 ? -3.475 39.844 17.156 1 92.75 357 VAL A N 1
ATOM 2824 C CA . VAL A 1 357 ? -3.045 41 17.938 1 92.75 357 VAL A CA 1
ATOM 2825 C C . VAL A 1 357 ? -1.521 41.094 17.922 1 92.75 357 VAL A C 1
ATOM 2827 O O . VAL A 1 357 ? -0.962 42.188 17.719 1 92.75 357 VAL A O 1
ATOM 2830 N N . LEU A 1 358 ? -0.893 39.938 18.141 1 90.12 358 LEU A N 1
ATOM 2831 C CA . LEU A 1 358 ? 0.563 39.875 18.141 1 90.12 358 LEU A CA 1
ATOM 2832 C C . LEU A 1 358 ? 1.13 40.406 16.828 1 90.12 358 LEU A C 1
ATOM 2834 O O . LEU A 1 358 ? 2.039 41.25 16.828 1 90.12 358 LEU A O 1
ATOM 2838 N N . LEU A 1 359 ? 0.575 40 15.68 1 87.81 359 LEU A N 1
ATOM 2839 C CA . LEU A 1 359 ? 1.074 40.375 14.367 1 87.81 359 LEU A CA 1
ATOM 2840 C C . LEU A 1 359 ? 0.848 41.875 14.109 1 87.81 359 LEU A C 1
ATOM 2842 O O . LEU A 1 359 ? 1.676 42.531 13.469 1 87.81 359 LEU A O 1
ATOM 2846 N N . LYS A 1 360 ? -0.235 42.406 14.641 1 89.75 360 LYS A N 1
ATOM 2847 C CA . LYS A 1 360 ? -0.504 43.844 14.477 1 89.75 360 LYS A CA 1
ATOM 2848 C C . LYS A 1 360 ? 0.49 44.688 15.273 1 89.75 360 LYS A C 1
ATOM 2850 O O . LYS A 1 360 ? 0.822 45.781 14.875 1 89.75 360 LYS A O 1
ATOM 2855 N N . LEU A 1 361 ? 0.865 44.188 16.438 1 88.88 361 LEU A N 1
ATOM 2856 C CA . LEU A 1 361 ? 1.849 44.906 17.25 1 88.88 361 LEU A CA 1
ATOM 2857 C C . LEU A 1 361 ? 3.203 44.938 16.562 1 88.88 361 LEU A C 1
ATOM 2859 O O . LEU A 1 361 ? 3.941 45.938 16.688 1 88.88 361 LEU A O 1
ATOM 2863 N N . ILE A 1 362 ? 3.492 43.875 15.812 1 81.19 362 ILE A N 1
ATOM 2864 C CA . ILE A 1 362 ? 4.762 43.844 15.094 1 81.19 362 ILE A CA 1
ATOM 2865 C C . ILE A 1 362 ? 4.688 44.719 13.844 1 81.19 362 ILE A C 1
ATOM 2867 O O . ILE A 1 362 ? 5.566 45.531 13.609 1 81.19 362 ILE A O 1
ATOM 2871 N N . ASP A 1 363 ? 3.65 44.688 13.055 1 81 363 ASP A N 1
ATOM 2872 C CA . ASP A 1 363 ? 3.525 45.312 11.75 1 81 363 ASP A CA 1
ATOM 2873 C C . ASP A 1 363 ? 3.227 46.812 11.883 1 81 363 ASP A C 1
ATOM 2875 O O . ASP A 1 363 ? 3.848 47.625 11.211 1 81 363 ASP A O 1
ATOM 2879 N N . GLU A 1 364 ? 2.311 47.062 12.711 1 79.19 364 GLU A N 1
ATOM 2880 C CA . GLU A 1 364 ? 1.817 48.438 12.805 1 79.19 364 GLU A CA 1
ATOM 2881 C C . GLU A 1 364 ? 2.627 49.25 13.812 1 79.19 364 GLU A C 1
ATOM 2883 O O . GLU A 1 364 ? 2.896 50.438 13.586 1 79.19 364 GLU A O 1
ATOM 2888 N N . ALA A 1 365 ? 3.049 48.625 14.883 1 80 365 ALA A N 1
ATOM 2889 C CA . ALA A 1 365 ? 3.678 49.375 15.969 1 80 365 ALA A CA 1
ATOM 2890 C C . ALA A 1 365 ? 5.199 49.281 15.898 1 80 365 ALA A C 1
ATOM 2892 O O . ALA A 1 365 ? 5.91 50 16.578 1 80 365 ALA A O 1
ATOM 2893 N N . GLY A 1 366 ? 5.652 48.375 15.125 1 78.81 366 GLY A N 1
ATOM 2894 C CA . GLY A 1 366 ? 7.09 48.25 14.945 1 78.81 366 GLY A CA 1
ATOM 2895 C C . GLY A 1 366 ? 7.789 47.625 16.141 1 78.81 366 GLY A C 1
ATOM 2896 O O . GLY A 1 366 ? 9 47.781 16.312 1 78.81 366 GLY A O 1
ATOM 2897 N N . LEU A 1 367 ? 7.035 46.938 16.906 1 82.25 367 LEU A N 1
ATOM 2898 C CA . LEU A 1 367 ? 7.633 46.25 18.062 1 82.25 367 LEU A CA 1
ATOM 2899 C C . LEU A 1 367 ? 8.406 45.031 17.625 1 82.25 367 LEU A C 1
ATOM 2901 O O . LEU A 1 367 ? 8.109 44.438 16.578 1 82.25 367 LEU A O 1
ATOM 2905 N N . SER A 1 368 ? 9.414 44.688 18.453 1 77.56 368 SER A N 1
ATOM 2906 C CA . SER A 1 368 ? 10.055 43.406 18.234 1 77.56 368 SER A CA 1
ATOM 2907 C C . SER A 1 368 ? 9.102 42.25 18.531 1 77.56 368 SER A C 1
ATOM 2909 O O . SER A 1 368 ? 8.188 42.406 19.344 1 77.56 368 SER A O 1
ATOM 2911 N N . ARG A 1 369 ? 9.32 41.125 17.844 1 79.62 369 ARG A N 1
ATOM 2912 C CA . ARG A 1 369 ? 8.492 39.938 18.078 1 79.62 369 ARG A CA 1
ATOM 2913 C C . ARG A 1 369 ? 8.5 39.531 19.547 1 79.62 369 ARG A C 1
ATOM 2915 O O . ARG A 1 369 ? 7.465 39.156 20.094 1 79.62 369 ARG A O 1
ATOM 2922 N N . GLU A 1 370 ? 9.656 39.594 20.141 1 78.5 370 GLU A N 1
ATOM 2923 C CA . GLU A 1 370 ? 9.797 39.188 21.531 1 78.5 370 GLU A CA 1
ATOM 2924 C C . GLU A 1 370 ? 8.984 40.094 22.453 1 78.5 370 GLU A C 1
ATOM 2926 O O . GLU A 1 370 ? 8.281 39.594 23.344 1 78.5 370 GLU A O 1
ATOM 2931 N N . LYS A 1 371 ? 9.07 41.312 22.219 1 81.12 371 LYS A N 1
ATOM 2932 C CA . LYS A 1 371 ? 8.336 42.281 23.047 1 81.12 371 LYS A CA 1
ATOM 2933 C C . LYS A 1 371 ? 6.832 42.125 22.859 1 81.12 371 LYS A C 1
ATOM 2935 O O . LYS A 1 371 ? 6.07 42.125 23.828 1 81.12 371 LYS A O 1
ATOM 2940 N N . ALA A 1 372 ? 6.438 42.062 21.625 1 87.88 372 ALA A N 1
ATOM 2941 C CA . ALA A 1 372 ? 5.023 41.875 21.312 1 87.88 372 ALA A CA 1
ATOM 2942 C C . ALA A 1 372 ? 4.488 40.594 21.938 1 87.88 372 ALA A C 1
ATOM 2944 O O . ALA A 1 372 ? 3.398 40.594 22.5 1 87.88 372 ALA A O 1
ATOM 2945 N N . TYR A 1 373 ? 5.254 39.562 21.812 1 87 373 TYR A N 1
ATOM 2946 C CA . TYR A 1 373 ? 4.867 38.25 22.359 1 87 373 TYR A CA 1
ATOM 2947 C C . TYR A 1 373 ? 4.695 38.312 23.859 1 87 373 TYR A C 1
ATOM 2949 O O . TYR A 1 373 ? 3.701 37.812 24.406 1 87 373 TYR A O 1
ATOM 2957 N N . ASP A 1 374 ? 5.594 38.906 24.531 1 88.69 374 ASP A N 1
ATOM 2958 C CA . ASP A 1 374 ? 5.543 39.031 25.984 1 88.69 374 ASP A CA 1
ATOM 2959 C C . ASP A 1 374 ? 4.32 39.812 26.422 1 88.69 374 ASP A C 1
ATOM 2961 O O . ASP A 1 374 ? 3.65 39.438 27.391 1 88.69 374 ASP A O 1
ATOM 2965 N N . MET A 1 375 ? 4.047 40.875 25.734 1 91.06 375 MET A N 1
ATOM 2966 C CA . MET A 1 375 ? 2.904 41.719 26.062 1 91.06 375 MET A CA 1
ATOM 2967 C C . MET A 1 375 ? 1.596 40.938 25.891 1 91.06 375 MET A C 1
ATOM 2969 O O . MET A 1 375 ? 0.745 40.969 26.781 1 91.06 375 MET A O 1
ATOM 2973 N N . VAL A 1 376 ? 1.505 40.312 24.812 1 93.62 376 VAL A N 1
ATOM 2974 C CA . VAL A 1 376 ? 0.274 39.594 24.484 1 93.62 376 VAL A CA 1
ATOM 2975 C C . VAL A 1 376 ? 0.119 38.406 25.406 1 93.62 376 VAL A C 1
ATOM 2977 O O . VAL A 1 376 ? -0.984 38.094 25.859 1 93.62 376 VAL A O 1
ATOM 2980 N N . GLN A 1 377 ? 1.215 37.656 25.641 1 93.5 377 GLN A N 1
ATOM 2981 C CA . GLN A 1 377 ? 1.181 36.469 26.484 1 93.5 377 GLN A CA 1
ATOM 2982 C C . GLN A 1 377 ? 0.72 36.812 27.906 1 93.5 377 GLN A C 1
ATOM 2984 O O . GLN A 1 377 ? -0.041 36.062 28.516 1 93.5 377 GLN A O 1
ATOM 2989 N N . LYS A 1 378 ? 1.237 37.875 28.406 1 93.81 378 LYS A N 1
ATOM 2990 C CA . LYS A 1 378 ? 0.842 38.312 29.734 1 93.81 378 LYS A CA 1
ATOM 2991 C C . LYS A 1 378 ? -0.665 38.531 29.812 1 93.81 378 LYS A C 1
ATOM 2993 O O . LYS A 1 378 ? -1.317 38.094 30.766 1 93.81 378 LYS A O 1
ATOM 2998 N N . LEU A 1 379 ? -1.214 39.219 28.875 1 96.19 379 LEU A N 1
ATOM 2999 C CA . LEU A 1 379 ? -2.643 39.5 28.844 1 96.19 379 LEU A CA 1
ATOM 3000 C C . LEU A 1 379 ? -3.449 38.219 28.609 1 96.19 379 LEU A C 1
ATOM 3002 O O . LEU A 1 379 ? -4.527 38.062 29.172 1 96.19 379 LEU A O 1
ATOM 3006 N N . ALA A 1 380 ? -2.941 37.406 27.734 1 95.62 380 ALA A N 1
ATOM 3007 C CA . ALA A 1 380 ? -3.607 36.125 27.438 1 95.62 380 ALA A CA 1
ATOM 3008 C C . ALA A 1 380 ? -3.689 35.25 28.688 1 95.62 380 ALA A C 1
ATOM 3010 O O . ALA A 1 380 ? -4.727 34.656 28.953 1 95.62 380 ALA A O 1
ATOM 3011 N N . ASN A 1 381 ? -2.566 35.125 29.422 1 95.62 381 ASN A N 1
ATOM 3012 C CA . ASN A 1 381 ? -2.545 34.344 30.672 1 95.62 381 ASN A CA 1
ATOM 3013 C C . ASN A 1 381 ? -3.547 34.906 31.688 1 95.62 381 ASN A C 1
ATOM 3015 O O . ASN A 1 381 ? -4.238 34.125 32.344 1 95.62 381 ASN A O 1
ATOM 3019 N N . LYS A 1 382 ? -3.568 36.125 31.766 1 95.25 382 LYS A N 1
ATOM 3020 C CA . LYS A 1 382 ? -4.516 36.75 32.688 1 95.25 382 LYS A CA 1
ATOM 3021 C C . LYS A 1 382 ? -5.957 36.469 32.281 1 95.25 382 LYS A C 1
ATOM 3023 O O . LYS A 1 382 ? -6.793 36.125 33.125 1 95.25 382 LYS A O 1
ATOM 3028 N N . SER A 1 383 ? -6.234 36.625 31 1 96.19 383 SER A N 1
ATOM 3029 C CA . SER A 1 383 ? -7.562 36.344 30.484 1 96.19 383 SER A CA 1
ATOM 3030 C C . SER A 1 383 ? -7.988 34.906 30.828 1 96.19 383 SER A C 1
ATOM 3032 O O . SER A 1 383 ? -9.102 34.688 31.312 1 96.19 383 SER A O 1
ATOM 3034 N N . TRP A 1 384 ? -7.176 33.906 30.594 1 94.06 384 TRP A N 1
ATOM 3035 C CA . TRP A 1 384 ? -7.465 32.5 30.844 1 94.06 384 TRP A CA 1
ATOM 3036 C C . TRP A 1 384 ? -7.664 32.25 32.312 1 94.06 384 TRP A C 1
ATOM 3038 O O . TRP A 1 384 ? -8.625 31.594 32.719 1 94.06 384 TRP A O 1
ATOM 3048 N N . GLN A 1 385 ? -6.723 32.75 33.156 1 94.31 385 GLN A N 1
ATOM 3049 C CA . GLN A 1 385 ? -6.738 32.531 34.594 1 94.31 385 GLN A CA 1
ATOM 3050 C C . GLN A 1 385 ? -7.969 33.156 35.25 1 94.31 385 GLN A C 1
ATOM 3052 O O . GLN A 1 385 ? -8.578 32.562 36.156 1 94.31 385 GLN A O 1
ATOM 3057 N N . GLU A 1 386 ? -8.305 34.312 34.781 1 95.69 386 GLU A N 1
ATOM 3058 C CA . GLU A 1 386 ? -9.406 35.062 35.375 1 95.69 386 GLU A CA 1
ATOM 3059 C C . GLU A 1 386 ? -10.711 34.844 34.625 1 95.69 386 GLU A C 1
ATOM 3061 O O . GLU A 1 386 ? -11.766 35.312 35.031 1 95.69 386 GLU A O 1
ATOM 3066 N N . GLN A 1 387 ? -10.555 34.125 33.5 1 94.88 387 GLN A N 1
ATOM 3067 C CA . GLN A 1 387 ? -11.711 33.844 32.656 1 94.88 387 GLN A CA 1
ATOM 3068 C C . GLN A 1 387 ? -12.398 35.125 32.25 1 94.88 387 GLN A C 1
ATOM 3070 O O . GLN A 1 387 ? -13.609 35.281 32.438 1 94.88 387 GLN A O 1
ATOM 3075 N N . THR A 1 388 ? -11.609 36.094 31.797 1 95.44 388 THR A N 1
ATOM 3076 C CA . THR A 1 388 ? -12.109 37.375 31.375 1 95.44 388 THR A CA 1
ATOM 3077 C C . THR A 1 388 ? -11.773 37.656 29.922 1 95.44 388 THR A C 1
ATOM 3079 O O . THR A 1 388 ? -10.852 37.062 29.375 1 95.44 388 THR A O 1
ATOM 3082 N N . SER A 1 389 ? -12.555 38.531 29.406 1 96.25 389 SER A N 1
ATOM 3083 C CA . SER A 1 389 ? -12.414 38.875 27.984 1 96.25 389 SER A CA 1
ATOM 3084 C C . SER A 1 389 ? -11 39.344 27.672 1 96.25 389 SER A C 1
ATOM 3086 O O . SER A 1 389 ? -10.516 40.281 28.297 1 96.25 389 SER A O 1
ATOM 3088 N N . PHE A 1 390 ? -10.375 38.688 26.719 1 97.25 390 PHE A N 1
ATOM 3089 C CA . PHE A 1 390 ? -9.047 39.062 26.234 1 97.25 390 PHE A CA 1
ATOM 3090 C C . PHE A 1 390 ? -9.07 40.469 25.641 1 97.25 390 PHE A C 1
ATOM 3092 O O . PHE A 1 390 ? -8.18 41.281 25.906 1 97.25 390 PHE A O 1
ATOM 3099 N N . ARG A 1 391 ? -10.078 40.719 24.844 1 96.5 391 ARG A N 1
ATOM 3100 C CA . ARG A 1 391 ? -10.195 42.031 24.219 1 96.5 391 ARG A CA 1
ATOM 3101 C C . ARG A 1 391 ? -10.273 43.156 25.266 1 96.5 391 ARG A C 1
ATOM 3103 O O . ARG A 1 391 ? -9.617 44.188 25.125 1 96.5 391 ARG A O 1
ATOM 3110 N N . LYS A 1 392 ? -11.055 42.969 26.312 1 96.31 392 LYS A N 1
ATOM 3111 C CA . LYS A 1 392 ? -11.195 43.969 27.375 1 96.31 392 LYS A CA 1
ATOM 3112 C C . LYS A 1 392 ? -9.859 44.219 28.062 1 96.31 392 LYS A C 1
ATOM 3114 O O . LYS A 1 392 ? -9.523 45.375 28.359 1 96.31 392 LYS A O 1
ATOM 3119 N N . LEU A 1 393 ? -9.195 43.156 28.297 1 96.75 393 LEU A N 1
ATOM 3120 C CA . LEU A 1 393 ? -7.895 43.281 28.938 1 96.75 393 LEU A CA 1
ATOM 3121 C C . LEU A 1 393 ? -6.93 44.094 28.062 1 96.75 393 LEU A C 1
ATOM 3123 O O . LEU A 1 393 ? -6.121 44.875 28.562 1 96.75 393 LEU A O 1
ATOM 3127 N N . ILE A 1 394 ? -6.988 43.906 26.766 1 96.88 394 ILE A N 1
ATOM 3128 C CA . ILE A 1 394 ? -6.137 44.625 25.828 1 96.88 394 ILE A CA 1
ATOM 3129 C C . ILE A 1 394 ? -6.492 46.094 25.844 1 96.88 394 ILE A C 1
ATOM 3131 O O . ILE A 1 394 ? -5.605 46.969 25.891 1 96.88 394 ILE A O 1
ATOM 3135 N N . GLU A 1 395 ? -7.785 46.406 25.859 1 95.94 395 GLU A N 1
ATOM 3136 C CA . GLU A 1 395 ? -8.273 47.781 25.812 1 95.94 395 GLU A CA 1
ATOM 3137 C C . GLU A 1 395 ? -7.82 48.562 27.047 1 95.94 395 GLU A C 1
ATOM 3139 O O . GLU A 1 395 ? -7.676 49.781 27 1 95.94 395 GLU A O 1
ATOM 3144 N N . GLU A 1 396 ? -7.516 47.844 28.094 1 95 396 GLU A N 1
ATOM 3145 C CA . GLU A 1 396 ? -7.109 48.5 29.344 1 95 396 GLU A CA 1
ATOM 3146 C C . GLU A 1 396 ? -5.598 48.438 29.531 1 95 396 GLU A C 1
ATOM 3148 O O . GLU A 1 396 ? -5.078 48.812 30.578 1 95 396 GLU A O 1
ATOM 3153 N N . SER A 1 397 ? -4.953 48 28.625 1 96.12 397 SER A N 1
ATOM 3154 C CA . SER A 1 397 ? -3.525 47.75 28.781 1 96.12 397 SER A CA 1
ATOM 3155 C C . SER A 1 397 ? -2.701 48.719 27.938 1 96.12 397 SER A C 1
ATOM 3157 O O . SER A 1 397 ? -3.254 49.5 27.172 1 96.12 397 SER A O 1
ATOM 3159 N N . GLU A 1 398 ? -1.414 48.562 28.016 1 93.88 398 GLU A N 1
ATOM 3160 C CA . GLU A 1 398 ? -0.458 49.406 27.281 1 93.88 398 GLU A CA 1
ATOM 3161 C C . GLU A 1 398 ? -0.466 49.094 25.797 1 93.88 398 GLU A C 1
ATOM 3163 O O . GLU A 1 398 ? 0.064 49.844 24.984 1 93.88 398 GLU A O 1
ATOM 3168 N N . VAL A 1 399 ? -1.143 48.031 25.438 1 94.81 399 VAL A N 1
ATOM 3169 C CA . VAL A 1 399 ? -1.225 47.656 24.031 1 94.81 399 VAL A CA 1
ATOM 3170 C C . VAL A 1 399 ? -1.909 48.781 23.234 1 94.81 399 VAL A C 1
ATOM 3172 O O . VAL A 1 399 ? -1.562 49.031 22.078 1 94.81 399 VAL A O 1
ATOM 3175 N N . MET A 1 400 ? -2.758 49.5 23.953 1 94.62 400 MET A N 1
ATOM 3176 C CA . MET A 1 400 ? -3.521 50.562 23.281 1 94.62 400 MET A CA 1
ATOM 3177 C C . MET A 1 400 ? -2.643 51.781 23 1 94.62 400 MET A C 1
ATOM 3179 O O . MET A 1 400 ? -3.033 52.656 22.25 1 94.62 400 MET A O 1
ATOM 3183 N N . ASN A 1 401 ? -1.435 51.844 23.531 1 94.5 401 ASN A N 1
ATOM 3184 C CA . ASN A 1 401 ? -0.459 52.844 23.141 1 94.5 401 ASN A CA 1
ATOM 3185 C C . ASN A 1 401 ? 0.053 52.625 21.734 1 94.5 401 ASN A C 1
ATOM 3187 O O . ASN A 1 401 ? 0.629 53.531 21.125 1 94.5 401 ASN A O 1
ATOM 3191 N N . TYR A 1 402 ? -0.19 51.5 21.297 1 94 402 TYR A N 1
ATOM 3192 C CA . TYR A 1 402 ? 0.38 51.094 20.016 1 94 402 TYR A CA 1
ATOM 3193 C C . TYR A 1 402 ? -0.716 50.844 18.984 1 94 402 TYR A C 1
ATOM 3195 O O . TYR A 1 402 ? -0.503 51 17.781 1 94 402 TYR A O 1
ATOM 3203 N N . LEU A 1 403 ? -1.84 50.312 19.375 1 95.06 403 LEU A N 1
ATOM 3204 C CA . LEU A 1 403 ? -2.92 49.906 18.484 1 95.06 403 LEU A CA 1
ATOM 3205 C C . LEU A 1 403 ? -4.164 50.75 18.719 1 95.06 403 LEU A C 1
ATOM 3207 O O . LEU A 1 403 ? -4.477 51.125 19.859 1 95.06 403 LEU A O 1
ATOM 3211 N N . SER A 1 404 ? -4.906 51.031 17.656 1 94.69 404 SER A N 1
ATOM 3212 C CA . SER A 1 404 ? -6.172 51.75 17.734 1 94.69 404 SER A CA 1
ATOM 3213 C C . SER A 1 404 ? -7.34 50.812 17.969 1 94.69 404 SER A C 1
ATOM 3215 O O . SER A 1 404 ? -7.176 49.594 17.891 1 94.69 404 SER A O 1
ATOM 3217 N N . GLU A 1 405 ? -8.453 51.438 18.25 1 94.81 405 GLU A N 1
ATOM 3218 C CA . GLU A 1 405 ? -9.672 50.625 18.375 1 94.81 405 GLU A CA 1
ATOM 3219 C C . GLU A 1 405 ? -10 49.938 17.062 1 94.81 405 GLU A C 1
ATOM 3221 O O . GLU A 1 405 ? -10.508 48.812 17.062 1 94.81 405 GLU A O 1
ATOM 3226 N N . ALA A 1 406 ? -9.742 50.625 16.016 1 95.62 406 ALA A N 1
ATOM 3227 C CA . ALA A 1 406 ? -9.977 50.031 14.695 1 95.62 406 ALA A CA 1
ATOM 3228 C C . ALA A 1 406 ? -9.055 48.844 14.445 1 95.62 406 ALA A C 1
ATOM 3230 O O . ALA A 1 406 ? -9.453 47.875 13.812 1 95.62 406 ALA A O 1
ATOM 3231 N N . ASP A 1 407 ? -7.879 48.969 14.867 1 94.94 407 ASP A N 1
ATOM 3232 C CA . ASP A 1 407 ? -6.934 47.844 14.766 1 94.94 407 ASP A CA 1
ATOM 3233 C C . ASP A 1 407 ? -7.43 46.625 15.531 1 94.94 407 ASP A C 1
ATOM 3235 O O . ASP A 1 407 ? -7.305 45.5 15.062 1 94.94 407 ASP A O 1
ATOM 3239 N N . LEU A 1 408 ? -7.93 46.906 16.688 1 95.25 408 LEU A N 1
ATOM 3240 C CA . LEU A 1 408 ? -8.438 45.812 17.516 1 95.25 408 LEU A CA 1
ATOM 3241 C C . LEU A 1 408 ? -9.672 45.156 16.875 1 95.25 408 LEU A C 1
ATOM 3243 O O . LEU A 1 408 ? -9.828 43.938 16.906 1 95.25 408 LEU A O 1
ATOM 3247 N N . ASP A 1 409 ? -10.594 46.031 16.375 1 96.19 409 ASP A N 1
ATOM 3248 C CA . ASP A 1 409 ? -11.766 45.5 15.672 1 96.19 409 ASP A CA 1
ATOM 3249 C C . ASP A 1 409 ? -11.352 44.562 14.555 1 96.19 409 ASP A C 1
ATOM 3251 O O . ASP A 1 409 ? -11.961 43.5 14.383 1 96.19 409 ASP A O 1
ATOM 3255 N N . ASP A 1 410 ? -10.414 44.938 13.867 1 96 410 ASP A N 1
ATOM 3256 C CA . ASP A 1 410 ? -9.906 44.125 12.766 1 96 410 ASP A CA 1
ATOM 3257 C C . ASP A 1 410 ? -9.289 42.812 13.281 1 96 410 ASP A C 1
ATOM 3259 O O . ASP A 1 410 ? -9.492 41.75 12.695 1 96 410 ASP A O 1
ATOM 3263 N N . ALA A 1 411 ? -8.508 42.906 14.359 1 95.31 411 ALA A N 1
ATOM 3264 C CA . ALA A 1 411 ? -7.82 41.75 14.922 1 95.31 411 ALA A CA 1
ATOM 3265 C C . ALA A 1 411 ? -8.82 40.719 15.461 1 95.31 411 ALA A C 1
ATOM 3267 O O . ALA A 1 411 ? -8.555 39.5 15.43 1 95.31 411 ALA A O 1
ATOM 3268 N N . PHE A 1 412 ? -9.969 41.188 15.883 1 96.44 412 PHE A N 1
ATOM 3269 C CA . PHE A 1 412 ? -10.938 40.312 16.531 1 96.44 412 PHE A CA 1
ATOM 3270 C C . PHE A 1 412 ? -12.047 39.938 15.57 1 96.44 412 PHE A C 1
ATOM 3272 O O . PHE A 1 412 ? -13.078 39.406 15.984 1 96.44 412 PHE A O 1
ATOM 3279 N N . ASP A 1 413 ? -11.898 40.156 14.242 1 96.5 413 ASP A N 1
ATOM 3280 C CA . ASP A 1 413 ? -12.836 39.719 13.211 1 96.5 413 ASP A CA 1
ATOM 3281 C C . ASP A 1 413 ? -12.438 38.344 12.633 1 96.5 413 ASP A C 1
ATOM 3283 O O . ASP A 1 413 ? -11.477 38.25 11.867 1 96.5 413 ASP A O 1
ATOM 3287 N N . TYR A 1 414 ? -13.242 37.344 12.93 1 95.25 414 TYR A N 1
ATOM 3288 C CA . TYR A 1 414 ? -12.883 35.969 12.523 1 95.25 414 TYR A CA 1
ATOM 3289 C C . TYR A 1 414 ? -12.93 35.844 11.008 1 95.25 414 TYR A C 1
ATOM 3291 O O . TYR A 1 414 ? -12.383 34.875 10.445 1 95.25 414 TYR A O 1
ATOM 3299 N N . HIS A 1 415 ? -13.57 36.781 10.266 1 95.94 415 HIS A N 1
ATOM 3300 C CA . HIS A 1 415 ? -13.656 36.719 8.812 1 95.94 415 HIS A CA 1
ATOM 3301 C C . HIS A 1 415 ? -12.273 36.781 8.172 1 95.94 415 HIS A C 1
ATOM 3303 O O . HIS A 1 415 ? -12.078 36.312 7.051 1 95.94 415 HIS A O 1
ATOM 3309 N N . TYR A 1 416 ? -11.367 37.375 8.922 1 94.75 416 TYR A N 1
ATOM 3310 C CA . TYR A 1 416 ? -9.977 37.406 8.477 1 94.75 416 TYR A CA 1
ATOM 3311 C C . TYR A 1 416 ? -9.477 36 8.141 1 94.75 416 TYR A C 1
ATOM 3313 O O . TYR A 1 416 ? -8.75 35.812 7.168 1 94.75 416 TYR A O 1
ATOM 3321 N N . HIS A 1 417 ? -9.867 35.062 8.859 1 95.19 417 HIS A N 1
ATOM 3322 C CA . HIS A 1 417 ? -9.375 33.688 8.75 1 95.19 417 HIS A CA 1
ATOM 3323 C C . HIS A 1 417 ? -10.062 32.938 7.602 1 95.19 417 HIS A C 1
ATOM 3325 O O . HIS A 1 417 ? -9.633 31.859 7.211 1 95.19 417 HIS A O 1
ATOM 3331 N N . LEU A 1 418 ? -11.102 33.438 7.031 1 96.12 418 LEU A N 1
ATOM 3332 C CA . LEU A 1 418 ? -11.867 32.75 5.992 1 96.12 418 LEU A CA 1
ATOM 3333 C C . LEU A 1 418 ? -11.555 33.344 4.617 1 96.12 418 LEU A C 1
ATOM 3335 O O . LEU A 1 418 ? -12.094 32.875 3.607 1 96.12 418 LEU A O 1
ATOM 3339 N N . LYS A 1 419 ? -10.625 34.25 4.547 1 95.44 419 LYS A N 1
ATOM 3340 C CA . LYS A 1 419 ? -10.406 35.062 3.346 1 95.44 419 LYS A CA 1
ATOM 3341 C C . LYS A 1 419 ? -9.922 34.188 2.186 1 95.44 419 LYS A C 1
ATOM 3343 O O . LYS A 1 419 ? -10.039 34.562 1.022 1 95.44 419 LYS A O 1
ATOM 3348 N N . HIS A 1 420 ? -9.367 33 2.389 1 95.81 420 HIS A N 1
ATOM 3349 C CA . HIS A 1 420 ? -8.836 32.188 1.304 1 95.81 420 HIS A CA 1
ATOM 3350 C C . HIS A 1 420 ? -9.68 30.938 1.089 1 95.81 420 HIS A C 1
ATOM 3352 O O . HIS A 1 420 ? -9.258 30.016 0.393 1 95.81 420 HIS A O 1
ATOM 3358 N N . VAL A 1 421 ? -10.859 30.859 1.693 1 96.94 421 VAL A N 1
ATOM 3359 C CA . VAL A 1 421 ? -11.711 29.672 1.597 1 96.94 421 VAL A CA 1
ATOM 3360 C C . VAL A 1 421 ? -12.047 29.406 0.133 1 96.94 421 VAL A C 1
ATOM 3362 O O . VAL A 1 421 ? -11.961 28.25 -0.322 1 96.94 421 VAL A O 1
ATOM 3365 N N . ASP A 1 422 ? -12.414 30.516 -0.628 1 96.94 422 ASP A N 1
ATOM 3366 C CA . ASP A 1 422 ? -12.766 30.344 -2.035 1 96.94 422 ASP A CA 1
ATOM 3367 C C . ASP A 1 422 ? -11.594 29.781 -2.83 1 96.94 422 ASP A C 1
ATOM 3369 O O . ASP A 1 422 ? -11.773 28.875 -3.664 1 96.94 422 ASP A O 1
ATOM 3373 N N . GLU A 1 423 ? -10.391 30.266 -2.602 1 96.12 423 GLU A N 1
ATOM 3374 C CA . GLU A 1 423 ? -9.195 29.812 -3.305 1 96.12 423 GLU A CA 1
ATOM 3375 C C . GLU A 1 423 ? -8.906 28.344 -3.016 1 96.12 423 GLU A C 1
ATOM 3377 O O . GLU A 1 423 ? -8.523 27.594 -3.916 1 96.12 423 GLU A O 1
ATOM 3382 N N . ILE A 1 424 ? -9.023 27.891 -1.808 1 96.38 424 ILE A N 1
ATOM 3383 C CA . ILE A 1 424 ? -8.773 26.516 -1.421 1 96.38 424 ILE A CA 1
ATOM 3384 C C . ILE A 1 424 ? -9.789 25.594 -2.09 1 96.38 424 ILE A C 1
ATOM 3386 O O . ILE A 1 424 ? -9.438 24.531 -2.604 1 96.38 424 ILE A O 1
ATOM 3390 N N . PHE A 1 425 ? -11.086 26 -2.062 1 97.5 425 PHE A N 1
ATOM 3391 C CA . PHE A 1 425 ? -12.125 25.203 -2.703 1 97.5 425 PHE A CA 1
ATOM 3392 C C . PHE A 1 425 ? -11.852 25.047 -4.195 1 97.5 425 PHE A C 1
ATOM 3394 O O . PHE A 1 425 ? -12.07 23.984 -4.762 1 97.5 425 PHE A O 1
ATOM 3401 N N . GLU A 1 426 ? -11.398 26.109 -4.836 1 96.69 426 GLU A N 1
ATOM 3402 C CA . GLU A 1 426 ? -11.039 26.047 -6.25 1 96.69 426 GLU A CA 1
ATOM 3403 C C . GLU A 1 426 ? -9.906 25.062 -6.492 1 96.69 426 GLU A C 1
ATOM 3405 O O . GLU A 1 426 ? -9.969 24.25 -7.422 1 96.69 426 GLU A O 1
ATOM 3410 N N . LYS A 1 427 ? -8.875 25.078 -5.672 1 95.25 427 LYS A N 1
ATOM 3411 C CA . LYS A 1 427 ? -7.738 24.172 -5.789 1 95.25 427 LYS A CA 1
ATOM 3412 C C . LYS A 1 427 ? -8.18 22.719 -5.625 1 95.25 427 LYS A C 1
ATOM 3414 O O . LYS A 1 427 ? -7.594 21.812 -6.23 1 95.25 427 LYS A O 1
ATOM 3419 N N . CYS A 1 428 ? -9.195 22.484 -4.797 1 96.44 428 CYS A N 1
ATOM 3420 C CA . CYS A 1 428 ? -9.711 21.156 -4.551 1 96.44 428 CYS A CA 1
ATOM 3421 C C . CYS A 1 428 ? -10.648 20.719 -5.672 1 96.44 428 CYS A C 1
ATOM 3423 O O . CYS A 1 428 ? -11.031 19.547 -5.75 1 96.44 428 CYS A O 1
ATOM 3425 N N . GLY A 1 429 ? -11.016 21.625 -6.543 1 95.75 429 GLY A N 1
ATOM 3426 C CA . GLY A 1 429 ? -12.008 21.312 -7.562 1 95.75 429 GLY A CA 1
ATOM 3427 C C . GLY A 1 429 ? -13.414 21.25 -7.016 1 95.75 429 GLY A C 1
ATOM 3428 O O . GLY A 1 429 ? -14.25 20.484 -7.527 1 95.75 429 GLY A O 1
ATOM 3429 N N . LEU A 1 430 ? -13.672 21.922 -5.945 1 95.62 430 LEU A N 1
ATOM 3430 C CA . LEU A 1 430 ? -14.977 21.875 -5.285 1 95.62 430 LEU A CA 1
ATOM 3431 C C . LEU A 1 430 ? -15.82 23.078 -5.676 1 95.62 430 LEU A C 1
ATOM 3433 O O . LEU A 1 430 ? -16.984 23.172 -5.285 1 95.62 430 LEU A O 1
ATOM 3437 N N . ASP A 1 431 ? -15.297 24.062 -6.445 1 87.44 431 ASP A N 1
ATOM 3438 C CA . ASP A 1 431 ? -16.031 25.25 -6.832 1 87.44 431 ASP A CA 1
ATOM 3439 C C . ASP A 1 431 ? -17.141 24.922 -7.836 1 87.44 431 ASP A C 1
ATOM 3441 O O . ASP A 1 431 ? -17.031 23.938 -8.586 1 87.44 431 ASP A O 1
ATOM 3445 N N . MET B 1 1 ? 18.047 3.277 12.992 1 78.75 1 MET B N 1
ATOM 3446 C CA . MET B 1 1 ? 18.547 2.041 12.398 1 78.75 1 MET B CA 1
ATOM 3447 C C . MET B 1 1 ? 19.984 1.77 12.836 1 78.75 1 MET B C 1
ATOM 3449 O O . MET B 1 1 ? 20.766 2.701 13.016 1 78.75 1 MET B O 1
ATOM 3453 N N . LEU B 1 2 ? 20.312 0.495 13.031 1 72.69 2 LEU B N 1
ATOM 3454 C CA . LEU B 1 2 ? 21.656 0.065 13.414 1 72.69 2 LEU B CA 1
ATOM 3455 C C . LEU B 1 2 ? 22.688 0.496 12.375 1 72.69 2 LEU B C 1
ATOM 3457 O O . LEU B 1 2 ? 22.422 0.442 11.172 1 72.69 2 LEU B O 1
ATOM 3461 N N . GLU B 1 3 ? 23.812 0.823 12.836 1 83.06 3 GLU B N 1
ATOM 3462 C CA . GLU B 1 3 ? 24.891 1.262 11.961 1 83.06 3 GLU B CA 1
ATOM 3463 C C . GLU B 1 3 ? 25.234 0.19 10.93 1 83.06 3 GLU B C 1
ATOM 3465 O O . GLU B 1 3 ? 25.594 0.506 9.789 1 83.06 3 GLU B O 1
ATOM 3470 N N . ARG B 1 4 ? 25.156 -1.001 11.336 1 84.25 4 ARG B N 1
ATOM 3471 C CA . ARG B 1 4 ? 25.516 -2.109 10.453 1 84.25 4 ARG B CA 1
ATOM 3472 C C . ARG B 1 4 ? 24.609 -2.15 9.227 1 84.25 4 ARG B C 1
ATOM 3474 O O . ARG B 1 4 ? 25 -2.664 8.18 1 84.25 4 ARG B O 1
ATOM 3481 N N . TYR B 1 5 ? 23.422 -1.619 9.328 1 91.31 5 TYR B N 1
ATOM 3482 C CA . TYR B 1 5 ? 22.484 -1.66 8.219 1 91.31 5 TYR B CA 1
ATOM 3483 C C . TYR B 1 5 ? 22.406 -0.31 7.516 1 91.31 5 TYR B C 1
ATOM 3485 O O . TYR B 1 5 ? 21.594 -0.127 6.598 1 91.31 5 TYR B O 1
ATOM 3493 N N . THR B 1 6 ? 23.219 0.638 7.902 1 95.06 6 THR B N 1
ATOM 3494 C CA . THR B 1 6 ? 23.125 2.002 7.391 1 95.06 6 THR B CA 1
ATOM 3495 C C . THR B 1 6 ? 24.281 2.295 6.441 1 95.06 6 THR B C 1
ATOM 3497 O O . THR B 1 6 ? 25.422 2.471 6.875 1 95.06 6 THR B O 1
ATOM 3500 N N . ARG B 1 7 ? 23.953 2.354 5.121 1 95.5 7 ARG B N 1
ATOM 3501 C CA . ARG B 1 7 ? 24.969 2.793 4.172 1 95.5 7 ARG B CA 1
ATOM 3502 C C . ARG B 1 7 ? 25.297 4.273 4.355 1 95.5 7 ARG B C 1
ATOM 3504 O O . ARG B 1 7 ? 24.406 5.066 4.699 1 95.5 7 ARG B O 1
ATOM 3511 N N . PRO B 1 8 ? 26.531 4.688 4.105 1 95.56 8 PRO B N 1
ATOM 3512 C CA . PRO B 1 8 ? 26.969 6.059 4.395 1 95.56 8 PRO B CA 1
ATOM 3513 C C . PRO B 1 8 ? 26.109 7.109 3.695 1 95.56 8 PRO B C 1
ATOM 3515 O O . PRO B 1 8 ? 25.766 8.133 4.297 1 95.56 8 PRO B O 1
ATOM 3518 N N . GLU B 1 9 ? 25.766 6.883 2.449 1 96.5 9 GLU B N 1
ATOM 3519 C CA . GLU B 1 9 ? 25.016 7.863 1.684 1 96.5 9 GLU B CA 1
ATOM 3520 C C . GLU B 1 9 ? 23.641 8.102 2.303 1 96.5 9 GLU B C 1
ATOM 3522 O O . GLU B 1 9 ? 23.188 9.242 2.395 1 96.5 9 GLU B O 1
ATOM 3527 N N . MET B 1 10 ? 22.969 7.027 2.725 1 97.12 10 MET B N 1
ATOM 3528 C CA . MET B 1 10 ? 21.641 7.152 3.34 1 97.12 10 MET B CA 1
ATOM 3529 C C . MET B 1 10 ? 21.766 7.684 4.766 1 97.12 10 MET B C 1
ATOM 3531 O O . MET B 1 10 ? 20.891 8.43 5.227 1 97.12 10 MET B O 1
ATOM 3535 N N . GLY B 1 11 ? 22.828 7.258 5.48 1 95.62 11 GLY B N 1
ATOM 3536 C CA . GLY B 1 11 ? 23.078 7.789 6.809 1 95.62 11 GLY B CA 1
ATOM 3537 C C . GLY B 1 11 ? 23.25 9.297 6.828 1 95.62 11 GLY B C 1
ATOM 3538 O O . GLY B 1 11 ? 22.766 9.969 7.746 1 95.62 11 GLY B O 1
ATOM 3539 N N . LYS B 1 12 ? 23.906 9.82 5.836 1 97 12 LYS B N 1
ATOM 3540 C CA . LYS B 1 12 ? 24.125 11.258 5.723 1 97 12 LYS B CA 1
ATOM 3541 C C . LYS B 1 12 ? 22.797 12.008 5.566 1 97 12 LYS B C 1
ATOM 3543 O O . LYS B 1 12 ? 22.641 13.102 6.105 1 97 12 LYS B O 1
ATOM 3548 N N . ILE B 1 13 ? 21.891 11.414 4.84 1 98 13 ILE B N 1
ATOM 3549 C CA . ILE B 1 13 ? 20.609 12.039 4.574 1 98 13 ILE B CA 1
ATOM 3550 C C . ILE B 1 13 ? 19.844 12.219 5.883 1 98 13 ILE B C 1
ATOM 3552 O O . ILE B 1 13 ? 19.156 13.227 6.082 1 98 13 ILE B O 1
ATOM 3556 N N . TRP B 1 14 ? 19.984 11.25 6.828 1 97.12 14 TRP B N 1
ATOM 3557 C CA . TRP B 1 14 ? 19.188 11.297 8.055 1 97.12 14 TRP B CA 1
ATOM 3558 C C . TRP B 1 14 ? 20.016 11.812 9.219 1 97.12 14 TRP B C 1
ATOM 3560 O O . TRP B 1 14 ? 19.656 11.625 10.383 1 97.12 14 TRP B O 1
ATOM 3570 N N . SER B 1 15 ? 21.156 12.484 8.914 1 95.88 15 SER B N 1
ATOM 3571 C CA . SER B 1 15 ? 21.953 13.141 9.945 1 95.88 15 SER B CA 1
ATOM 3572 C C . SER B 1 15 ? 21.266 14.391 10.484 1 95.88 15 SER B C 1
ATOM 3574 O O . SER B 1 15 ? 20.406 14.961 9.812 1 95.88 15 SER B O 1
ATOM 3576 N N . LEU B 1 16 ? 21.609 14.789 11.68 1 94.88 16 LEU B N 1
ATOM 3577 C CA . LEU B 1 16 ? 21.094 16.031 12.242 1 94.88 16 LEU B CA 1
ATOM 3578 C C . LEU B 1 16 ? 21.531 17.234 11.391 1 94.88 16 LEU B C 1
ATOM 3580 O O . LEU B 1 16 ? 20.781 18.203 11.25 1 94.88 16 LEU B O 1
ATOM 3584 N N . GLU B 1 17 ? 22.734 17.141 10.891 1 96.75 17 GLU B N 1
ATOM 3585 C CA . GLU B 1 17 ? 23.234 18.203 10.023 1 96.75 17 GLU B CA 1
ATOM 3586 C C . GLU B 1 17 ? 22.312 18.422 8.82 1 96.75 17 GLU B C 1
ATOM 3588 O O . GLU B 1 17 ? 21.938 19.547 8.508 1 96.75 17 GLU B O 1
ATOM 3593 N N . ASN B 1 18 ? 21.922 17.328 8.164 1 97.94 18 ASN B N 1
ATOM 3594 C CA . ASN B 1 18 ? 21.062 17.438 6.996 1 97.94 18 ASN B CA 1
ATOM 3595 C C . ASN B 1 18 ? 19.641 17.844 7.383 1 97.94 18 ASN B C 1
ATOM 3597 O O . ASN B 1 18 ? 18.969 18.547 6.629 1 97.94 18 ASN B O 1
ATOM 3601 N N . LYS B 1 19 ? 19.203 17.375 8.523 1 97.38 19 LYS B N 1
ATOM 3602 C CA . LYS B 1 19 ? 17.891 17.781 9.031 1 97.38 19 LYS B CA 1
ATOM 3603 C C . LYS B 1 19 ? 17.797 19.297 9.148 1 97.38 19 LYS B C 1
ATOM 3605 O O . LYS B 1 19 ? 16.875 19.922 8.609 1 97.38 19 LYS B O 1
ATOM 3610 N N . TYR B 1 20 ? 18.75 19.922 9.805 1 97.56 20 TYR B N 1
ATOM 3611 C CA . TYR B 1 20 ? 18.719 21.359 10.031 1 97.56 20 TYR B CA 1
ATOM 3612 C C . TYR B 1 20 ? 19.016 22.125 8.742 1 97.56 20 TYR B C 1
ATOM 3614 O O . TYR B 1 20 ? 18.484 23.219 8.523 1 97.56 20 TYR B O 1
ATOM 3622 N N . ALA B 1 21 ? 19.891 21.531 7.898 1 98.19 21 ALA B N 1
ATOM 3623 C CA . ALA B 1 21 ? 20.109 22.141 6.594 1 98.19 21 ALA B CA 1
ATOM 3624 C C . ALA B 1 21 ? 18.812 22.203 5.789 1 98.19 21 ALA B C 1
ATOM 3626 O O . ALA B 1 21 ? 18.562 23.172 5.082 1 98.19 21 ALA B O 1
ATOM 3627 N N . ALA B 1 22 ? 18.016 21.141 5.875 1 98.56 22 ALA B N 1
ATOM 3628 C CA . ALA B 1 22 ? 16.719 21.125 5.191 1 98.56 22 ALA B CA 1
ATOM 3629 C C . ALA B 1 22 ? 15.758 22.141 5.793 1 98.56 22 ALA B C 1
ATOM 3631 O O . ALA B 1 22 ? 15.016 22.812 5.07 1 98.56 22 ALA B O 1
ATOM 3632 N N . TRP B 1 23 ? 15.758 22.25 7.117 1 98.25 23 TRP B N 1
ATOM 3633 C CA . TRP B 1 23 ? 14.953 23.297 7.762 1 98.25 23 TRP B CA 1
ATOM 3634 C C . TRP B 1 23 ? 15.336 24.672 7.258 1 98.25 23 TRP B C 1
ATOM 3636 O O . TRP B 1 23 ? 14.469 25.5 6.953 1 98.25 23 TRP B O 1
ATOM 3646 N N . LEU B 1 24 ? 16.641 24.906 7.207 1 98.44 24 LEU B N 1
ATOM 3647 C CA . LEU B 1 24 ? 17.156 26.203 6.754 1 98.44 24 LEU B CA 1
ATOM 3648 C C . LEU B 1 24 ? 16.734 26.469 5.309 1 98.44 24 LEU B C 1
ATOM 3650 O O . LEU B 1 24 ? 16.391 27.594 4.953 1 98.44 24 LEU B O 1
ATOM 3654 N N . LYS B 1 25 ? 16.812 25.422 4.492 1 98.44 25 LYS B N 1
ATOM 3655 C CA . LYS B 1 25 ? 16.406 25.562 3.098 1 98.44 25 LYS B CA 1
ATOM 3656 C C . LYS B 1 25 ? 14.945 26 2.988 1 98.44 25 LYS B C 1
ATOM 3658 O O . LYS B 1 25 ? 14.602 26.812 2.133 1 98.44 25 LYS B O 1
ATOM 3663 N N . VAL B 1 26 ? 14.078 25.469 3.807 1 98.56 26 VAL B N 1
ATOM 3664 C CA . VAL B 1 26 ? 12.672 25.844 3.816 1 98.56 26 VAL B CA 1
ATOM 3665 C C . VAL B 1 26 ? 12.523 27.297 4.27 1 98.56 26 VAL B C 1
ATOM 3667 O O . VAL B 1 26 ? 11.766 28.062 3.672 1 98.56 26 VAL B O 1
ATOM 3670 N N . GLU B 1 27 ? 13.258 27.703 5.328 1 97.56 27 GLU B N 1
ATOM 3671 C CA . GLU B 1 27 ? 13.211 29.078 5.832 1 97.56 27 GLU B CA 1
ATOM 3672 C C . GLU B 1 27 ? 13.633 30.078 4.754 1 97.56 27 GLU B C 1
ATOM 3674 O O . GLU B 1 27 ? 12.992 31.109 4.574 1 97.56 27 GLU B O 1
ATOM 3679 N N . ILE B 1 28 ? 14.703 29.734 4.086 1 98.31 28 ILE B N 1
ATOM 3680 C CA . ILE B 1 28 ? 15.211 30.609 3.037 1 98.31 28 ILE B CA 1
ATOM 3681 C C . ILE B 1 28 ? 14.211 30.688 1.886 1 98.31 28 ILE B C 1
ATOM 3683 O O . ILE B 1 28 ? 13.93 31.766 1.364 1 98.31 28 ILE B O 1
ATOM 3687 N N . ALA B 1 29 ? 13.625 29.531 1.495 1 98.62 29 ALA B N 1
ATOM 3688 C CA . ALA B 1 29 ? 12.633 29.5 0.427 1 98.62 29 ALA B CA 1
ATOM 3689 C C . ALA B 1 29 ? 11.406 30.328 0.79 1 98.62 29 ALA B C 1
ATOM 3691 O O . ALA B 1 29 ? 10.844 31.016 -0.065 1 98.62 29 ALA B O 1
ATOM 3692 N N . ALA B 1 30 ? 11.008 30.266 2.02 1 97.81 30 ALA B N 1
ATOM 3693 C CA . ALA B 1 30 ? 9.852 31.031 2.477 1 97.81 30 ALA B CA 1
ATOM 3694 C C . ALA B 1 30 ? 10.133 32.531 2.432 1 97.81 30 ALA B C 1
ATOM 3696 O O . ALA B 1 30 ? 9.289 33.312 1.984 1 97.81 30 ALA B O 1
ATOM 3697 N N . THR B 1 31 ? 11.32 32.938 2.889 1 97 31 THR B N 1
ATOM 3698 C CA . THR B 1 31 ? 11.688 34.344 2.859 1 97 31 THR B CA 1
ATOM 3699 C C . THR B 1 31 ? 11.742 34.875 1.424 1 97 31 THR B C 1
ATOM 3701 O O . THR B 1 31 ? 11.289 35.969 1.139 1 97 31 THR B O 1
ATOM 3704 N N . ASN B 1 32 ? 12.289 34.031 0.559 1 98.12 32 ASN B N 1
ATOM 3705 C CA . ASN B 1 32 ? 12.312 34.375 -0.857 1 98.12 32 ASN B CA 1
ATOM 3706 C C . ASN B 1 32 ? 10.906 34.531 -1.417 1 98.12 32 ASN B C 1
ATOM 3708 O O . ASN B 1 32 ? 10.641 35.469 -2.195 1 98.12 32 ASN B O 1
ATOM 3712 N N . ALA B 1 33 ? 10.031 33.656 -1.073 1 98.06 33 ALA B N 1
ATOM 3713 C CA . ALA B 1 33 ? 8.648 33.719 -1.538 1 98.06 33 ALA B CA 1
ATOM 3714 C C . ALA B 1 33 ? 7.969 35 -1.058 1 98.06 33 ALA B C 1
ATOM 3716 O O . ALA B 1 33 ? 7.23 35.625 -1.812 1 98.06 33 ALA B O 1
ATOM 3717 N N . TRP B 1 34 ? 8.211 35.375 0.186 1 96.81 34 TRP B N 1
ATOM 3718 C CA . TRP B 1 34 ? 7.68 36.625 0.727 1 96.81 34 TRP B CA 1
ATOM 3719 C C . TRP B 1 34 ? 8.242 37.844 -0.024 1 96.81 34 TRP B C 1
ATOM 3721 O O . TRP B 1 34 ? 7.551 38.844 -0.215 1 96.81 34 TRP B O 1
ATOM 3731 N N . ALA B 1 35 ? 9.484 37.781 -0.397 1 97.31 35 ALA B N 1
ATOM 3732 C CA . ALA B 1 35 ? 10.109 38.875 -1.155 1 97.31 35 ALA B CA 1
ATOM 3733 C C . ALA B 1 35 ? 9.469 39.031 -2.531 1 97.31 35 ALA B C 1
ATOM 3735 O O . ALA B 1 35 ? 9.289 40.125 -3.021 1 97.31 35 ALA B O 1
ATOM 3736 N N . GLU B 1 36 ? 9.164 37.906 -3.133 1 97.31 36 GLU B N 1
ATOM 3737 C CA . GLU B 1 36 ? 8.477 37.906 -4.418 1 97.31 36 GLU B CA 1
ATOM 3738 C C . GLU B 1 36 ? 7.148 38.656 -4.32 1 97.31 36 GLU B C 1
ATOM 3740 O O . GLU B 1 36 ? 6.715 39.281 -5.285 1 97.31 36 GLU B O 1
ATOM 3745 N N . LEU B 1 37 ? 6.508 38.594 -3.104 1 95.88 37 LEU B N 1
ATOM 3746 C CA . LEU B 1 37 ? 5.215 39.25 -2.896 1 95.88 37 LEU B CA 1
ATOM 3747 C C . LEU B 1 37 ? 5.391 40.688 -2.432 1 95.88 37 LEU B C 1
ATOM 3749 O O . LEU B 1 37 ? 4.414 41.438 -2.316 1 95.88 37 LEU B O 1
ATOM 3753 N N . GLY B 1 38 ? 6.602 41.031 -2.119 1 94.88 38 GLY B N 1
ATOM 3754 C CA . GLY B 1 38 ? 6.895 42.406 -1.762 1 94.88 38 GLY B CA 1
ATOM 3755 C C . GLY B 1 38 ? 6.816 42.688 -0.269 1 94.88 38 GLY B C 1
ATOM 3756 O O . GLY B 1 38 ? 7.031 43.812 0.183 1 94.88 38 GLY B O 1
ATOM 3757 N N . GLU B 1 39 ? 6.504 41.688 0.531 1 91.88 39 GLU B N 1
ATOM 3758 C CA . GLU B 1 39 ? 6.367 41.844 1.975 1 91.88 39 GLU B CA 1
ATOM 3759 C C . GLU B 1 39 ? 7.734 41.906 2.65 1 91.88 39 GLU B C 1
ATOM 3761 O O . GLU B 1 39 ? 7.887 42.562 3.688 1 91.88 39 GLU B O 1
ATOM 3766 N N . VAL B 1 40 ? 8.688 41.125 2.15 1 93.12 40 VAL B N 1
ATOM 3767 C CA . VAL B 1 40 ? 10.07 41.156 2.619 1 93.12 40 VAL B CA 1
ATOM 3768 C C . VAL B 1 40 ? 10.953 41.844 1.593 1 93.12 40 VAL B C 1
ATOM 3770 O O . VAL B 1 40 ? 10.891 41.562 0.398 1 93.12 40 VAL B O 1
ATOM 3773 N N . PRO B 1 41 ? 11.742 42.844 2.047 1 95.69 41 PRO B N 1
ATOM 3774 C CA . PRO B 1 41 ? 12.664 43.469 1.101 1 95.69 41 PRO B CA 1
ATOM 3775 C C . PRO B 1 41 ? 13.617 42.469 0.447 1 95.69 41 PRO B C 1
ATOM 3777 O O . PRO B 1 41 ? 14.18 41.625 1.131 1 95.69 41 PRO B O 1
ATOM 3780 N N . GLU B 1 42 ? 13.758 42.656 -0.864 1 97.44 42 GLU B N 1
ATOM 3781 C CA . GLU B 1 42 ? 14.609 41.75 -1.622 1 97.44 42 GLU B CA 1
ATOM 3782 C C . GLU B 1 42 ? 16.016 41.688 -1.037 1 97.44 42 GLU B C 1
ATOM 3784 O O . GLU B 1 42 ? 16.656 40.656 -1.001 1 97.44 42 GLU B O 1
ATOM 3789 N N . ALA B 1 43 ? 16.469 42.812 -0.636 1 97.44 43 ALA B N 1
ATOM 3790 C CA . ALA B 1 43 ? 17.812 42.906 -0.069 1 97.44 43 ALA B CA 1
ATOM 3791 C C . ALA B 1 43 ? 17.938 42.062 1.208 1 97.44 43 ALA B C 1
ATOM 3793 O O . ALA B 1 43 ? 18.953 41.438 1.453 1 97.44 43 ALA B O 1
ATOM 3794 N N . ASP B 1 44 ? 16.938 42.094 2.039 1 95.94 44 ASP B N 1
ATOM 3795 C CA . ASP B 1 44 ? 16.938 41.312 3.281 1 95.94 44 ASP B CA 1
ATOM 3796 C C . ASP B 1 44 ? 16.891 39.812 2.996 1 95.94 44 ASP B C 1
ATOM 3798 O O . ASP B 1 44 ? 17.578 39.031 3.648 1 95.94 44 ASP B O 1
ATOM 3802 N N . ALA B 1 45 ? 16.078 39.438 2.051 1 97.69 45 ALA B N 1
ATOM 3803 C CA . ALA B 1 45 ? 15.992 38.031 1.652 1 97.69 45 ALA B CA 1
ATOM 3804 C C . ALA B 1 45 ? 17.344 37.531 1.17 1 97.69 45 ALA B C 1
ATOM 3806 O O . ALA B 1 45 ? 17.75 36.406 1.492 1 97.69 45 ALA B O 1
ATOM 3807 N N . LYS B 1 46 ? 18.016 38.344 0.368 1 97.88 46 LYS B N 1
ATOM 3808 C CA . LYS B 1 46 ? 19.344 37.969 -0.13 1 97.88 46 LYS B CA 1
ATOM 3809 C C . LYS B 1 46 ? 20.328 37.812 1.018 1 97.88 46 LYS B C 1
ATOM 3811 O O . LYS B 1 46 ? 21.141 36.875 1.023 1 97.88 46 LYS B O 1
ATOM 3816 N N . LYS B 1 47 ? 20.297 38.719 1.984 1 97.56 47 LYS B N 1
ATOM 3817 C CA . LYS B 1 47 ? 21.172 38.656 3.146 1 97.56 47 LYS B CA 1
ATOM 3818 C C . LYS B 1 47 ? 20.953 37.344 3.908 1 97.56 47 LYS B C 1
ATOM 3820 O O . LYS B 1 47 ? 21.906 36.719 4.352 1 97.56 47 LYS B O 1
ATOM 3825 N N . ILE B 1 48 ? 19.719 37 4.082 1 97.12 48 ILE B N 1
ATOM 3826 C CA . ILE B 1 48 ? 19.391 35.781 4.785 1 97.12 48 ILE B CA 1
ATOM 3827 C C . ILE B 1 48 ? 19.906 34.562 4 1 97.12 48 ILE B C 1
ATOM 3829 O O . ILE B 1 48 ? 20.547 33.688 4.566 1 97.12 48 ILE B O 1
ATOM 3833 N N . ALA B 1 49 ? 19.672 34.531 2.674 1 97.94 49 ALA B N 1
ATOM 3834 C CA . ALA B 1 49 ? 20.109 33.438 1.818 1 97.94 49 ALA B CA 1
ATOM 3835 C C . ALA B 1 49 ? 21.641 33.312 1.849 1 97.94 49 ALA B C 1
ATOM 3837 O O . ALA B 1 49 ? 22.156 32.188 1.812 1 97.94 49 ALA B O 1
ATOM 3838 N N . ASP B 1 50 ? 22.328 34.406 1.95 1 97.75 50 ASP B N 1
ATOM 3839 C CA . ASP B 1 50 ? 23.781 34.406 1.842 1 97.75 50 ASP B CA 1
ATOM 3840 C C . ASP B 1 50 ? 24.438 34.094 3.184 1 97.75 50 ASP B C 1
ATOM 3842 O O . ASP B 1 50 ? 25.531 33.5 3.227 1 97.75 50 ASP B O 1
ATOM 3846 N N . ASN B 1 51 ? 23.766 34.438 4.301 1 97.75 51 ASN B N 1
ATOM 3847 C CA . ASN B 1 51 ? 24.5 34.5 5.555 1 97.75 51 ASN B CA 1
ATOM 3848 C C . ASN B 1 51 ? 23.938 33.5 6.574 1 97.75 51 ASN B C 1
ATOM 3850 O O . ASN B 1 51 ? 24.625 33.156 7.543 1 97.75 51 ASN B O 1
ATOM 3854 N N . ALA B 1 52 ? 22.656 33.125 6.469 1 97.62 52 ALA B N 1
ATOM 3855 C CA . ALA B 1 52 ? 22.016 32.25 7.465 1 97.62 52 ALA B CA 1
ATOM 3856 C C . ALA B 1 52 ? 22.812 30.969 7.652 1 97.62 52 ALA B C 1
ATOM 3858 O O . ALA B 1 52 ? 23.203 30.328 6.676 1 97.62 52 ALA B O 1
ATOM 3859 N N . SER B 1 53 ? 23.125 30.641 8.875 1 97.75 53 SER B N 1
ATOM 3860 C CA . SER B 1 53 ? 23.891 29.438 9.18 1 97.75 53 SER B CA 1
ATOM 3861 C C . SER B 1 53 ? 23.5 28.859 10.539 1 97.75 53 SER B C 1
ATOM 3863 O O . SER B 1 53 ? 22.766 29.5 11.297 1 97.75 53 SER B O 1
ATOM 3865 N N . PHE B 1 54 ? 23.953 27.609 10.789 1 97.69 54 PHE B N 1
ATOM 3866 C CA . PHE B 1 54 ? 23.719 26.922 12.047 1 97.69 54 PHE B CA 1
ATOM 3867 C C . PHE B 1 54 ? 24.844 25.922 12.328 1 97.69 54 PHE B C 1
ATOM 3869 O O . PHE B 1 54 ? 25.609 25.578 11.43 1 97.69 54 PHE B O 1
ATOM 3876 N N . THR B 1 55 ? 25 25.578 13.562 1 97.19 55 THR B N 1
ATOM 3877 C CA . THR B 1 55 ? 25.719 24.359 13.938 1 97.19 55 THR B CA 1
ATOM 3878 C C . THR B 1 55 ? 24.812 23.438 14.758 1 97.19 55 THR B C 1
ATOM 3880 O O . THR B 1 55 ? 23.953 23.906 15.508 1 97.19 55 THR B O 1
ATOM 3883 N N . VAL B 1 56 ? 24.969 22.109 14.578 1 96.56 56 VAL B N 1
ATOM 3884 C CA . VAL B 1 56 ? 24.156 21.125 15.305 1 96.56 56 VAL B CA 1
ATOM 3885 C C . VAL B 1 56 ? 24.359 21.297 16.812 1 96.56 56 VAL B C 1
ATOM 3887 O O . VAL B 1 56 ? 23.406 21.219 17.578 1 96.56 56 VAL B O 1
ATOM 3890 N N . GLU B 1 57 ? 25.547 21.562 17.172 1 96.38 57 GLU B N 1
ATOM 3891 C CA . GLU B 1 57 ? 25.891 21.734 18.578 1 96.38 57 GLU B CA 1
ATOM 3892 C C . GLU B 1 57 ? 25.156 22.922 19.188 1 96.38 57 GLU B C 1
ATOM 3894 O O . GLU B 1 57 ? 24.609 22.828 20.281 1 96.38 57 GLU B O 1
ATOM 3899 N N . ARG B 1 58 ? 25.156 24.047 18.453 1 96 58 ARG B N 1
ATOM 3900 C CA . ARG B 1 58 ? 24.516 25.25 18.969 1 96 58 ARG B CA 1
ATOM 3901 C C . ARG B 1 58 ? 23 25.062 19.078 1 96 58 ARG B C 1
ATOM 3903 O O . ARG B 1 58 ? 22.391 25.516 20.031 1 96 58 ARG B O 1
ATOM 3910 N N . VAL B 1 59 ? 22.406 24.422 18.109 1 94.88 59 VAL B N 1
ATOM 3911 C CA . VAL B 1 59 ? 20.984 24.125 18.172 1 94.88 59 VAL B CA 1
ATOM 3912 C C . VAL B 1 59 ? 20.672 23.266 19.391 1 94.88 59 VAL B C 1
ATOM 3914 O O . VAL B 1 59 ? 19.688 23.516 20.109 1 94.88 59 VAL B O 1
ATOM 3917 N N . SER B 1 60 ? 21.484 22.266 19.656 1 93.5 60 SER B N 1
ATOM 3918 C CA . SER B 1 60 ? 21.297 21.391 20.812 1 93.5 60 SER B CA 1
ATOM 3919 C C . SER B 1 60 ? 21.391 22.172 22.109 1 93.5 60 SER B C 1
ATOM 3921 O O . SER B 1 60 ? 20.625 21.922 23.047 1 93.5 60 SER B O 1
ATOM 3923 N N . GLU B 1 61 ? 22.312 23.078 22.203 1 94.31 61 GLU B N 1
ATOM 3924 C CA . GLU B 1 61 ? 22.469 23.906 23.391 1 94.31 61 GLU B CA 1
ATOM 3925 C C . GLU B 1 61 ? 21.203 24.734 23.641 1 94.31 61 GLU B C 1
ATOM 3927 O O . GLU B 1 61 ? 20.734 24.828 24.781 1 94.31 61 GLU B O 1
ATOM 3932 N N . LEU B 1 62 ? 20.734 25.312 22.594 1 91.06 62 LEU B N 1
ATOM 3933 C CA . LEU B 1 62 ? 19.562 26.172 22.734 1 91.06 62 LEU B CA 1
ATOM 3934 C C . LEU B 1 62 ? 18.312 25.344 23 1 91.06 62 LEU B C 1
ATOM 3936 O O . LEU B 1 62 ? 17.406 25.781 23.703 1 91.06 62 LEU B O 1
ATOM 3940 N N . GLU B 1 63 ? 18.25 24.109 22.406 1 88.94 63 GLU B N 1
ATOM 3941 C CA . GLU B 1 63 ? 17.109 23.234 22.656 1 88.94 63 GLU B CA 1
ATOM 3942 C C . GLU B 1 63 ? 17.031 22.828 24.125 1 88.94 63 GLU B C 1
ATOM 3944 O O . GLU B 1 63 ? 15.945 22.672 24.672 1 88.94 63 GLU B O 1
ATOM 3949 N N . ALA B 1 64 ? 18.141 22.672 24.766 1 89.62 64 ALA B N 1
ATOM 3950 C CA . ALA B 1 64 ? 18.188 22.312 26.172 1 89.62 64 ALA B CA 1
ATOM 3951 C C . ALA B 1 64 ? 17.594 23.422 27.031 1 89.62 64 ALA B C 1
ATOM 3953 O O . ALA B 1 64 ? 17.109 23.156 28.141 1 89.62 64 ALA B O 1
ATOM 3954 N N . ILE B 1 65 ? 17.484 24.641 26.484 1 86.25 65 ILE B N 1
ATOM 3955 C CA . ILE B 1 65 ? 16.953 25.797 27.203 1 86.25 65 ILE B CA 1
ATOM 3956 C C . ILE B 1 65 ? 15.5 26.016 26.812 1 86.25 65 ILE B C 1
ATOM 3958 O O . ILE B 1 65 ? 14.641 26.156 27.688 1 86.25 65 ILE B O 1
ATOM 3962 N N . THR B 1 66 ? 15.25 25.953 25.547 1 82.31 66 THR B N 1
ATOM 3963 C CA . THR B 1 66 ? 13.938 26.328 25.031 1 82.31 66 THR B CA 1
ATOM 3964 C C . THR B 1 66 ? 12.969 25.156 25.109 1 82.31 66 THR B C 1
ATOM 3966 O O . THR B 1 66 ? 11.75 25.328 25.031 1 82.31 66 THR B O 1
ATOM 3969 N N . HIS B 1 67 ? 13.531 23.859 25.109 1 82.06 67 HIS B N 1
ATOM 3970 C CA . HIS B 1 67 ? 12.773 22.609 25.094 1 82.06 67 HIS B CA 1
ATOM 3971 C C . HIS B 1 67 ? 11.859 22.547 23.875 1 82.06 67 HIS B C 1
ATOM 3973 O O . HIS B 1 67 ? 10.734 22.047 23.953 1 82.06 67 HIS B O 1
ATOM 3979 N N . HIS B 1 68 ? 12.227 23.188 22.844 1 83.56 68 HIS B N 1
ATOM 3980 C CA . HIS B 1 68 ? 11.547 23.219 21.547 1 83.56 68 HIS B CA 1
ATOM 3981 C C . HIS B 1 68 ? 12.547 23.266 20.406 1 83.56 68 HIS B C 1
ATOM 3983 O O . HIS B 1 68 ? 13.266 24.25 20.234 1 83.56 68 HIS B O 1
ATOM 3989 N N . ASP B 1 69 ? 12.484 22.297 19.578 1 87.31 69 ASP B N 1
ATOM 3990 C CA . ASP B 1 69 ? 13.539 22.094 18.594 1 87.31 69 ASP B CA 1
ATOM 3991 C C . ASP B 1 69 ? 13.5 23.156 17.5 1 87.31 69 ASP B C 1
ATOM 3993 O O . ASP B 1 69 ? 14.523 23.75 17.172 1 87.31 69 ASP B O 1
ATOM 3997 N N . VAL B 1 70 ? 12.312 23.531 17.031 1 89.62 70 VAL B N 1
ATOM 3998 C CA . VAL B 1 70 ? 12.219 24.516 15.953 1 89.62 70 VAL B CA 1
ATOM 3999 C C . VAL B 1 70 ? 12.609 25.891 16.469 1 89.62 70 VAL B C 1
ATOM 4001 O O . VAL B 1 70 ? 13.273 26.656 15.766 1 89.62 70 VAL B O 1
ATOM 4004 N N . VAL B 1 71 ? 12.219 26.219 17.688 1 85.69 71 VAL B N 1
ATOM 4005 C CA . VAL B 1 71 ? 12.57 27.5 18.281 1 85.69 71 VAL B CA 1
ATOM 4006 C C . VAL B 1 71 ? 14.086 27.578 18.469 1 85.69 71 VAL B C 1
ATOM 4008 O O . VAL B 1 71 ? 14.703 28.609 18.172 1 85.69 71 VAL B O 1
ATOM 4011 N N . ALA B 1 72 ? 14.688 26.484 18.984 1 90.06 72 ALA B N 1
ATOM 4012 C CA . ALA B 1 72 ? 16.141 26.422 19.141 1 90.06 72 ALA B CA 1
ATOM 4013 C C . ALA B 1 72 ? 16.844 26.625 17.812 1 90.06 72 ALA B C 1
ATOM 4015 O O . ALA B 1 72 ? 17.844 27.359 17.734 1 90.06 72 ALA B O 1
ATOM 4016 N N . PHE B 1 73 ? 16.391 26.094 16.766 1 95.06 73 PHE B N 1
ATOM 4017 C CA . PHE B 1 73 ? 16.969 26.188 15.438 1 95.06 73 PHE B CA 1
ATOM 4018 C C . PHE B 1 73 ? 16.859 27.609 14.898 1 95.06 73 PHE B C 1
ATOM 4020 O O . PHE B 1 73 ? 17.859 28.188 14.438 1 95.06 73 PHE B O 1
ATOM 4027 N N . THR B 1 74 ? 15.656 28.172 14.922 1 93 74 THR B N 1
ATOM 4028 C CA . THR B 1 74 ? 15.453 29.5 14.367 1 93 74 THR B CA 1
ATOM 4029 C C . THR B 1 74 ? 16.266 30.531 15.141 1 93 74 THR B C 1
ATOM 4031 O O . THR B 1 74 ? 16.75 31.5 14.562 1 93 74 THR B O 1
ATOM 4034 N N . ARG B 1 75 ? 16.391 30.312 16.453 1 91.06 75 ARG B N 1
ATOM 4035 C CA . ARG B 1 75 ? 17.234 31.203 17.25 1 91.06 75 ARG B CA 1
ATOM 4036 C C . ARG B 1 75 ? 18.703 31.094 16.844 1 91.06 75 ARG B C 1
ATOM 4038 O O . ARG B 1 75 ? 19.406 32.094 16.75 1 91.06 75 ARG B O 1
ATOM 4045 N N . THR B 1 76 ? 19.141 29.891 16.688 1 94.62 76 THR B N 1
ATOM 4046 C CA . THR B 1 76 ? 20.5 29.656 16.234 1 94.62 76 THR B CA 1
ATOM 4047 C C . THR B 1 76 ? 20.75 30.359 14.891 1 94.62 76 THR B C 1
ATOM 4049 O O . THR B 1 76 ? 21.766 31.047 14.727 1 94.62 76 THR B O 1
ATOM 4052 N N . VAL B 1 77 ? 19.844 30.234 13.945 1 95.56 77 VAL B N 1
ATOM 4053 C CA . VAL B 1 77 ? 19.953 30.859 12.633 1 95.56 77 VAL B CA 1
ATOM 4054 C C . VAL B 1 77 ? 19.984 32.375 12.781 1 95.56 77 VAL B C 1
ATOM 4056 O O . VAL B 1 77 ? 20.766 33.062 12.133 1 95.56 77 VAL B O 1
ATOM 4059 N N . SER B 1 78 ? 19.156 32.875 13.625 1 93.19 78 SER B N 1
ATOM 4060 C CA . SER B 1 78 ? 19.047 34.312 13.852 1 93.19 78 SER B CA 1
ATOM 4061 C C . SER B 1 78 ? 20.375 34.906 14.367 1 93.19 78 SER B C 1
ATOM 4063 O O . SER B 1 78 ? 20.719 36.031 14.055 1 93.19 78 SER B O 1
ATOM 4065 N N . GLU B 1 79 ? 21.078 34.125 15.141 1 93.94 79 GLU B N 1
ATOM 4066 C CA . GLU B 1 79 ? 22.359 34.562 15.68 1 93.94 79 GLU B CA 1
ATOM 4067 C C . GLU B 1 79 ? 23.359 34.844 14.562 1 93.94 79 GLU B C 1
ATOM 4069 O O . GLU B 1 79 ? 24.328 35.594 14.75 1 93.94 79 GLU B O 1
ATOM 4074 N N . SER B 1 80 ? 23.172 34.25 13.461 1 95.56 80 SER B N 1
ATOM 4075 C CA . SER B 1 80 ? 24.109 34.406 12.352 1 95.56 80 SER B CA 1
ATOM 4076 C C . SER B 1 80 ? 23.75 35.594 11.477 1 95.56 80 SER B C 1
ATOM 4078 O O . SER B 1 80 ? 24.438 35.875 10.5 1 95.56 80 SER B O 1
ATOM 4080 N N . LEU B 1 81 ? 22.688 36.281 11.852 1 96 81 LEU B N 1
ATOM 4081 C CA . LEU B 1 81 ? 22.141 37.312 10.977 1 96 81 LEU B CA 1
ATOM 4082 C C . LEU B 1 81 ? 22.094 38.656 11.703 1 96 81 LEU B C 1
ATOM 4084 O O . LEU B 1 81 ? 22.281 38.75 12.914 1 96 81 LEU B O 1
ATOM 4088 N N . GLY B 1 82 ? 21.938 39.781 10.914 1 93.44 82 GLY B N 1
ATOM 4089 C CA . GLY B 1 82 ? 21.719 41.094 11.453 1 93.44 82 GLY B CA 1
ATOM 4090 C C . GLY B 1 82 ? 20.25 41.438 11.648 1 93.44 82 GLY B C 1
ATOM 4091 O O . GLY B 1 82 ? 19.5 40.625 12.203 1 93.44 82 GLY B O 1
ATOM 4092 N N . GLU B 1 83 ? 19.812 42.625 11.242 1 90.19 83 GLU B N 1
ATOM 4093 C CA . GLU B 1 83 ? 18.453 43.125 11.438 1 90.19 83 GLU B CA 1
ATOM 4094 C C . GLU B 1 83 ? 17.453 42.281 10.625 1 90.19 83 GLU B C 1
ATOM 4096 O O . GLU B 1 83 ? 16.297 42.156 11.016 1 90.19 83 GLU B O 1
ATOM 4101 N N . GLU B 1 84 ? 17.984 41.656 9.508 1 92.12 84 GLU B N 1
ATOM 4102 C CA . GLU B 1 84 ? 17.109 40.875 8.625 1 92.12 84 GLU B CA 1
ATOM 4103 C C . GLU B 1 84 ? 16.609 39.625 9.312 1 92.12 84 GLU B C 1
ATOM 4105 O O . GLU B 1 84 ? 15.695 38.969 8.82 1 92.12 84 GLU B O 1
ATOM 4110 N N . LYS B 1 85 ? 17.094 39.312 10.578 1 92.19 85 LYS B N 1
ATOM 4111 C CA . LYS B 1 85 ? 16.688 38.125 11.328 1 92.19 85 LYS B CA 1
ATOM 4112 C C . LYS B 1 85 ? 15.195 38.156 11.648 1 92.19 85 LYS B C 1
ATOM 4114 O O . LYS B 1 85 ? 14.586 37.125 11.906 1 92.19 85 LYS B O 1
ATOM 4119 N N . LYS B 1 86 ? 14.547 39.312 11.625 1 86.44 86 LYS B N 1
ATOM 4120 C CA . LYS B 1 86 ? 13.133 39.469 11.969 1 86.44 86 LYS B CA 1
ATOM 4121 C C . LYS B 1 86 ? 12.242 38.75 10.961 1 86.44 86 LYS B C 1
ATOM 4123 O O . LYS B 1 86 ? 11.086 38.469 11.25 1 86.44 86 LYS B O 1
ATOM 4128 N 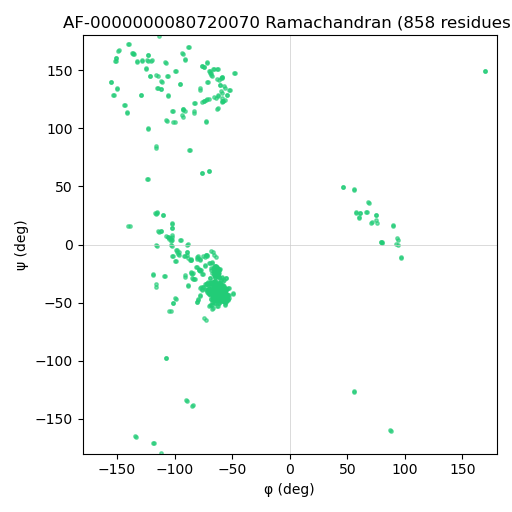N . TRP B 1 87 ? 12.836 38.469 9.734 1 90.56 87 TRP B N 1
ATOM 4129 C CA . TRP B 1 87 ? 12.039 37.844 8.664 1 90.56 87 TRP B CA 1
ATOM 4130 C C . TRP B 1 87 ? 12.125 36.344 8.719 1 90.56 87 TRP B C 1
ATOM 4132 O O . TRP B 1 87 ? 11.383 35.656 8.023 1 90.56 87 TRP B O 1
ATOM 4142 N N . VAL B 1 88 ? 13.062 35.844 9.57 1 91.25 88 VAL B N 1
ATOM 4143 C CA . VAL B 1 88 ? 13.172 34.375 9.711 1 91.25 88 VAL B CA 1
ATOM 4144 C C . VAL B 1 88 ? 11.906 33.812 10.344 1 91.25 88 VAL B C 1
ATOM 4146 O O . VAL B 1 88 ? 11.438 34.312 11.367 1 91.25 88 VAL B O 1
ATOM 4149 N N . HIS B 1 89 ? 11.258 32.812 9.719 1 92.31 89 HIS B N 1
ATOM 4150 C CA . HIS B 1 89 ? 10.078 32.125 10.211 1 92.31 89 HIS B CA 1
ATOM 4151 C C . HIS B 1 89 ? 8.844 33 10.164 1 92.31 89 HIS B C 1
ATOM 4153 O O . HIS B 1 89 ? 7.832 32.719 10.812 1 92.31 89 HIS B O 1
ATOM 4159 N N . PHE B 1 90 ? 8.891 34.062 9.375 1 88.31 90 PHE B N 1
ATOM 4160 C CA . PHE B 1 90 ? 7.805 35.031 9.289 1 88.31 90 PHE B CA 1
ATOM 4161 C C . PHE B 1 90 ? 6.531 34.375 8.758 1 88.31 90 PHE B C 1
ATOM 4163 O O . PHE B 1 90 ? 6.512 33.875 7.645 1 88.31 90 PHE B O 1
ATOM 4170 N N . GLY B 1 91 ? 5.551 34.375 9.562 1 87.31 91 GLY B N 1
ATOM 4171 C CA . GLY B 1 91 ? 4.234 33.906 9.18 1 87.31 91 GLY B CA 1
ATOM 4172 C C . GLY B 1 91 ? 4.121 32.375 9.219 1 87.31 91 GLY B C 1
ATOM 4173 O O . GLY B 1 91 ? 3.076 31.828 8.875 1 87.31 91 GLY B O 1
ATOM 4174 N N . LEU B 1 92 ? 5.172 31.703 9.617 1 92.12 92 LEU B N 1
ATOM 4175 C CA . LEU B 1 92 ? 5.211 30.25 9.539 1 92.12 92 LEU B CA 1
ATOM 4176 C C . LEU B 1 92 ? 4.906 29.625 10.898 1 92.12 92 LEU B C 1
ATOM 4178 O O . LEU B 1 92 ? 5.078 30.266 11.938 1 92.12 92 LEU B O 1
ATOM 4182 N N . THR B 1 93 ? 4.305 28.438 10.828 1 90.88 93 THR B N 1
ATOM 4183 C CA . THR B 1 93 ? 4.289 27.578 12 1 90.88 93 THR B CA 1
ATOM 4184 C C . THR B 1 93 ? 5.461 26.594 11.969 1 90.88 93 THR B C 1
ATOM 4186 O O . THR B 1 93 ? 6.102 26.422 10.93 1 90.88 93 THR B O 1
ATOM 4189 N N . SER B 1 94 ? 5.766 25.953 13.133 1 91.38 94 SER B N 1
ATOM 4190 C CA . SER B 1 94 ? 6.844 24.984 13.211 1 91.38 94 SER B CA 1
ATOM 4191 C C . SER B 1 94 ? 6.652 23.859 12.195 1 91.38 94 SER B C 1
ATOM 4193 O O . SER B 1 94 ? 7.613 23.422 11.547 1 91.38 94 SER B O 1
ATOM 4195 N N . THR B 1 95 ? 5.395 23.484 12.023 1 93.56 95 THR B N 1
ATOM 4196 C CA . THR B 1 95 ? 5.137 22.312 11.18 1 93.56 95 THR B CA 1
ATOM 4197 C C . THR B 1 95 ? 5.211 22.688 9.703 1 93.56 95 THR B C 1
ATOM 4199 O O . THR B 1 95 ? 5.453 21.844 8.852 1 93.56 95 THR B O 1
ATOM 4202 N N . ASP B 1 96 ? 5.035 23.969 9.359 1 96.31 96 ASP B N 1
ATOM 4203 C CA . ASP B 1 96 ? 5.305 24.422 8 1 96.31 96 ASP B CA 1
ATOM 4204 C C . ASP B 1 96 ? 6.742 24.094 7.59 1 96.31 96 ASP B C 1
ATOM 4206 O O . ASP B 1 96 ? 6.992 23.672 6.461 1 96.31 96 ASP B O 1
ATOM 4210 N N . VAL B 1 97 ? 7.633 24.281 8.523 1 96.62 97 VAL B N 1
ATOM 4211 C CA . VAL B 1 97 ? 9.047 24.047 8.258 1 96.62 97 VAL B CA 1
ATOM 4212 C C . VAL B 1 97 ? 9.352 22.562 8.359 1 96.62 97 VAL B C 1
ATOM 4214 O O . VAL B 1 97 ? 9.953 21.984 7.445 1 96.62 97 VAL B O 1
ATOM 4217 N N . VAL B 1 98 ? 8.922 21.906 9.43 1 95.81 98 VAL B N 1
ATOM 4218 C CA . VAL B 1 98 ? 9.312 20.547 9.758 1 95.81 98 VAL B CA 1
ATOM 4219 C C . VAL B 1 98 ? 8.742 19.578 8.719 1 95.81 98 VAL B C 1
ATOM 4221 O O . VAL B 1 98 ? 9.461 18.734 8.18 1 95.81 98 VAL B O 1
ATOM 4224 N N . ASP B 1 99 ? 7.426 19.719 8.445 1 96.75 99 ASP B N 1
ATOM 4225 C CA . ASP B 1 99 ? 6.781 18.797 7.516 1 96.75 99 ASP B CA 1
ATOM 4226 C C . ASP B 1 99 ? 7.301 18.984 6.094 1 96.75 99 ASP B C 1
ATOM 4228 O O . ASP B 1 99 ? 7.484 18.016 5.355 1 96.75 99 ASP B O 1
ATOM 4232 N N . THR B 1 100 ? 7.492 20.219 5.637 1 98.25 100 THR B N 1
ATOM 4233 C CA . THR B 1 100 ? 8.031 20.516 4.312 1 98.25 100 THR B CA 1
ATOM 4234 C C . THR B 1 100 ? 9.469 20.016 4.195 1 98.25 100 THR B C 1
ATOM 4236 O O . THR B 1 100 ? 9.852 19.422 3.186 1 98.25 100 THR B O 1
ATOM 4239 N N . ALA B 1 101 ? 10.281 20.25 5.219 1 98.56 101 ALA B N 1
ATOM 4240 C CA . ALA B 1 101 ? 11.648 19.75 5.23 1 98.56 101 ALA B CA 1
ATOM 4241 C C . ALA B 1 101 ? 11.688 18.234 5.176 1 98.56 101 ALA B C 1
ATOM 4243 O O . ALA B 1 101 ? 12.57 17.641 4.543 1 98.56 101 ALA B O 1
ATOM 4244 N N . GLN B 1 102 ? 10.805 17.609 5.91 1 98.12 102 GLN B N 1
ATOM 4245 C CA . GLN B 1 102 ? 10.734 16.141 5.871 1 98.12 102 GLN B CA 1
ATOM 4246 C C . GLN B 1 102 ? 10.477 15.641 4.453 1 98.12 102 GLN B C 1
ATOM 4248 O O . GLN B 1 102 ? 11.078 14.664 4.016 1 98.12 102 GLN B O 1
ATOM 4253 N N . GLY B 1 103 ? 9.492 16.312 3.73 1 98.69 103 GLY B N 1
ATOM 4254 C CA . GLY B 1 103 ? 9.281 15.992 2.33 1 98.69 103 GLY B CA 1
ATOM 4255 C C . GLY B 1 103 ? 10.531 16.141 1.486 1 98.69 103 GLY B C 1
ATOM 4256 O O . GLY B 1 103 ? 10.805 15.312 0.618 1 98.69 103 GLY B O 1
ATOM 4257 N N . TYR B 1 104 ? 11.266 17.172 1.74 1 98.69 104 TYR B N 1
ATOM 4258 C CA . TYR B 1 104 ? 12.5 17.453 1.019 1 98.69 104 TYR B CA 1
ATOM 4259 C C . TYR B 1 104 ? 13.555 16.391 1.306 1 98.69 104 TYR B C 1
ATOM 4261 O O . TYR B 1 104 ? 14.266 15.953 0.399 1 98.69 104 TYR B O 1
ATOM 4269 N N . ILE B 1 105 ? 13.68 15.953 2.537 1 98.69 105 ILE B N 1
ATOM 4270 C CA . ILE B 1 105 ? 14.625 14.914 2.936 1 98.69 105 ILE B CA 1
ATOM 4271 C C . ILE B 1 105 ? 14.227 13.578 2.311 1 98.69 105 ILE B C 1
ATOM 4273 O O . ILE B 1 105 ? 15.078 12.836 1.817 1 98.69 105 ILE B O 1
ATOM 4277 N N . LEU B 1 106 ? 12.922 13.258 2.367 1 98.81 106 LEU B N 1
ATOM 4278 C CA . LEU B 1 106 ? 12.438 12.023 1.75 1 98.81 106 LEU B CA 1
ATOM 4279 C C . LEU B 1 106 ? 12.734 12.016 0.253 1 98.81 106 LEU B C 1
ATOM 4281 O O . LEU B 1 106 ? 13.016 10.961 -0.323 1 98.81 106 LEU B O 1
ATOM 4285 N N . LYS B 1 107 ? 12.602 13.18 -0.4 1 98.75 107 LYS B N 1
ATOM 4286 C CA . LYS B 1 107 ? 12.969 13.289 -1.809 1 98.75 107 LYS B CA 1
ATOM 4287 C C . LYS B 1 107 ? 14.414 12.867 -2.037 1 98.75 107 LYS B C 1
ATOM 4289 O O . LYS B 1 107 ? 14.711 12.148 -2.992 1 98.75 107 LYS B O 1
ATOM 4294 N N . GLN B 1 108 ? 15.336 13.289 -1.174 1 98.69 108 GLN B N 1
ATOM 4295 C CA . GLN B 1 108 ? 16.734 12.891 -1.252 1 98.69 108 GLN B CA 1
ATOM 4296 C C . GLN B 1 108 ? 16.891 11.383 -1.095 1 98.69 108 GLN B C 1
ATOM 4298 O O . GLN B 1 108 ? 17.609 10.742 -1.864 1 98.69 108 GLN B O 1
ATOM 4303 N N . ALA B 1 109 ? 16.25 10.836 -0.088 1 98.75 109 ALA B N 1
ATOM 4304 C CA . ALA B 1 109 ? 16.297 9.398 0.159 1 98.75 109 ALA B CA 1
ATOM 4305 C C . ALA B 1 109 ? 15.75 8.625 -1.029 1 98.75 109 ALA B C 1
ATOM 4307 O O . ALA B 1 109 ? 16.312 7.605 -1.434 1 98.75 109 ALA B O 1
ATOM 4308 N N . ASN B 1 110 ? 14.617 9.164 -1.571 1 98.88 110 ASN B N 1
ATOM 4309 C CA . ASN B 1 110 ? 13.938 8.477 -2.662 1 98.88 110 ASN B CA 1
ATOM 4310 C C . ASN B 1 110 ? 14.797 8.43 -3.922 1 98.88 110 ASN B C 1
ATOM 4312 O O . ASN B 1 110 ? 14.734 7.465 -4.688 1 98.88 110 ASN B O 1
ATOM 4316 N N . GLU B 1 111 ? 15.562 9.438 -4.16 1 98.62 111 GLU B N 1
ATOM 4317 C CA . GLU B 1 111 ? 16.469 9.43 -5.297 1 98.62 111 GLU B CA 1
ATOM 4318 C C . GLU B 1 111 ? 17.453 8.258 -5.215 1 98.62 111 GLU B C 1
ATOM 4320 O O . GLU B 1 111 ? 17.703 7.59 -6.215 1 98.62 111 GLU B O 1
ATOM 4325 N N . ILE B 1 112 ? 17.969 7.996 -4.047 1 98.75 112 ILE B N 1
ATOM 4326 C CA . ILE B 1 112 ? 18.906 6.902 -3.834 1 98.75 112 ILE B CA 1
ATOM 4327 C C . ILE B 1 112 ? 18.188 5.566 -4 1 98.75 112 ILE B C 1
ATOM 4329 O O . ILE B 1 112 ? 18.688 4.664 -4.68 1 98.75 112 ILE B O 1
ATOM 4333 N N . ILE B 1 113 ? 17.047 5.434 -3.389 1 98.88 113 ILE B N 1
ATOM 4334 C CA . ILE B 1 113 ? 16.297 4.184 -3.404 1 98.88 113 ILE B CA 1
ATOM 4335 C C . ILE B 1 113 ? 15.898 3.836 -4.836 1 98.88 113 ILE B C 1
ATOM 4337 O O . ILE B 1 113 ? 15.977 2.676 -5.246 1 98.88 113 ILE B O 1
ATOM 4341 N N . LEU B 1 114 ? 15.422 4.871 -5.605 1 98.81 114 LEU B N 1
ATOM 4342 C CA . LEU B 1 114 ? 15.047 4.633 -6.996 1 98.81 114 LEU B CA 1
ATOM 4343 C C . LEU B 1 114 ? 16.25 4.152 -7.809 1 98.81 114 LEU B C 1
ATOM 4345 O O . LEU B 1 114 ? 16.109 3.248 -8.641 1 98.81 114 LEU B O 1
ATOM 4349 N N . LYS B 1 115 ? 17.406 4.719 -7.613 1 98.75 115 LYS B N 1
ATOM 4350 C CA . LYS B 1 115 ? 18.625 4.273 -8.289 1 98.75 115 LYS B CA 1
ATOM 4351 C C . LYS B 1 115 ? 18.953 2.83 -7.918 1 98.75 115 LYS B C 1
ATOM 4353 O O . LYS B 1 115 ? 19.359 2.043 -8.773 1 98.75 115 LYS B O 1
ATOM 4358 N N . ASP B 1 116 ? 18.828 2.516 -6.637 1 98.81 116 ASP B N 1
ATOM 4359 C CA . ASP B 1 116 ? 19.078 1.154 -6.168 1 98.81 116 ASP B CA 1
ATOM 4360 C C . ASP B 1 116 ? 18.125 0.164 -6.828 1 98.81 116 ASP B C 1
ATOM 4362 O O . ASP B 1 116 ? 18.531 -0.94 -7.203 1 98.81 116 ASP B O 1
ATOM 4366 N N . LEU B 1 117 ? 16.844 0.519 -6.898 1 98.94 117 LEU B N 1
ATOM 4367 C CA . LEU B 1 117 ? 15.836 -0.323 -7.539 1 98.94 117 LEU B CA 1
ATOM 4368 C C . LEU B 1 117 ? 16.188 -0.571 -9 1 98.94 117 LEU B C 1
ATOM 4370 O O . LEU B 1 117 ? 16.125 -1.708 -9.477 1 98.94 117 LEU B O 1
ATOM 4374 N N . GLU B 1 118 ? 16.562 0.464 -9.703 1 98.81 118 GLU B N 1
ATOM 4375 C CA . GLU B 1 118 ? 16.922 0.347 -11.109 1 98.81 118 GLU B CA 1
ATOM 4376 C C . GLU B 1 118 ? 18.172 -0.515 -11.289 1 98.81 118 GLU B C 1
ATOM 4378 O O . GLU B 1 118 ? 18.25 -1.303 -12.234 1 98.81 118 GLU B O 1
ATOM 4383 N N . ALA B 1 119 ? 19.141 -0.364 -10.438 1 98.81 119 ALA B N 1
ATOM 4384 C CA . ALA B 1 119 ? 20.344 -1.178 -10.5 1 98.81 119 ALA B CA 1
ATOM 4385 C C . ALA B 1 119 ? 20.031 -2.656 -10.297 1 98.81 119 ALA B C 1
ATOM 4387 O O . ALA B 1 119 ? 20.562 -3.516 -11.008 1 98.81 119 ALA B O 1
ATOM 4388 N N . LEU B 1 120 ? 19.234 -2.965 -9.305 1 98.88 120 LEU B N 1
ATOM 4389 C CA . LEU B 1 120 ? 18.828 -4.344 -9.062 1 98.88 120 LEU B CA 1
ATOM 4390 C C . LEU B 1 120 ? 18.047 -4.902 -10.25 1 98.88 120 LEU B C 1
ATOM 4392 O O . LEU B 1 120 ? 18.234 -6.059 -10.633 1 98.88 120 LEU B O 1
ATOM 4396 N N . LYS B 1 121 ? 17.141 -4.086 -10.789 1 98.88 121 LYS B N 1
ATOM 4397 C CA . LYS B 1 121 ? 16.406 -4.48 -11.984 1 98.88 121 LYS B CA 1
ATOM 4398 C C . LYS B 1 121 ? 17.344 -4.918 -13.102 1 98.88 121 LYS B C 1
ATOM 4400 O O . LYS B 1 121 ? 17.125 -5.949 -13.742 1 98.88 121 LYS B O 1
ATOM 4405 N N . GLU B 1 122 ? 18.359 -4.148 -13.328 1 98.81 122 GLU B N 1
ATOM 4406 C CA . GLU B 1 122 ? 19.328 -4.461 -14.375 1 98.81 122 GLU B CA 1
ATOM 4407 C C . GLU B 1 122 ? 20.047 -5.77 -14.086 1 98.81 122 GLU B C 1
ATOM 4409 O O . GLU B 1 122 ? 20.281 -6.574 -14.992 1 98.81 122 GLU B O 1
ATOM 4414 N N . THR B 1 123 ? 20.453 -5.938 -12.867 1 98.88 123 THR B N 1
ATOM 4415 C CA . THR B 1 123 ? 21.125 -7.172 -12.477 1 98.88 123 THR B CA 1
ATOM 4416 C C . THR B 1 123 ? 20.219 -8.375 -12.711 1 98.88 123 THR B C 1
ATOM 4418 O O . THR B 1 123 ? 20.656 -9.398 -13.234 1 98.88 123 THR B O 1
ATOM 4421 N N . ILE B 1 124 ? 18.938 -8.312 -12.297 1 98.88 124 ILE B N 1
ATOM 4422 C CA . ILE B 1 124 ? 17.969 -9.391 -12.508 1 98.88 124 ILE B CA 1
ATOM 4423 C C . ILE B 1 124 ? 17.844 -9.688 -14 1 98.88 124 ILE B C 1
ATOM 4425 O O . ILE B 1 124 ? 17.859 -10.852 -14.406 1 98.88 124 ILE B O 1
ATOM 4429 N N . ALA B 1 125 ? 17.719 -8.633 -14.797 1 98.75 125 ALA B N 1
ATOM 4430 C CA . ALA B 1 125 ? 17.578 -8.789 -16.234 1 98.75 125 ALA B CA 1
ATOM 4431 C C . ALA B 1 125 ? 18.781 -9.5 -16.844 1 98.75 125 ALA B C 1
ATOM 4433 O O . ALA B 1 125 ? 18.625 -10.414 -17.656 1 98.75 125 ALA B O 1
ATOM 4434 N N . ASP B 1 126 ? 19.969 -9.078 -16.484 1 98.69 126 ASP B N 1
ATOM 4435 C CA . ASP B 1 126 ? 21.203 -9.68 -16.984 1 98.69 126 ASP B CA 1
ATOM 4436 C C . ASP B 1 126 ? 21.281 -11.164 -16.641 1 98.69 126 ASP B C 1
ATOM 4438 O O . ASP B 1 126 ? 21.625 -11.984 -17.484 1 98.69 126 ASP B O 1
ATOM 4442 N N . LYS B 1 127 ? 20.984 -11.5 -15.414 1 98.69 127 LYS B N 1
ATOM 4443 C CA . LYS B 1 127 ? 21 -12.898 -14.992 1 98.69 127 LYS B CA 1
ATOM 4444 C C . LYS B 1 127 ? 19.922 -13.711 -15.703 1 98.69 127 LYS B C 1
ATOM 4446 O O . LYS B 1 127 ? 20.156 -14.867 -16.062 1 98.69 127 LYS B O 1
ATOM 4451 N N . ALA B 1 128 ? 18.703 -13.117 -15.812 1 98.69 128 ALA B N 1
ATOM 4452 C CA . ALA B 1 128 ? 17.656 -13.797 -16.547 1 98.69 128 ALA B CA 1
ATOM 4453 C C . ALA B 1 128 ? 18.109 -14.156 -17.953 1 98.69 128 ALA B C 1
ATOM 4455 O O . ALA B 1 128 ? 17.906 -15.281 -18.422 1 98.69 128 ALA B O 1
ATOM 4456 N N . ARG B 1 129 ? 18.734 -13.219 -18.688 1 98.62 129 ARG B N 1
ATOM 4457 C CA . ARG B 1 129 ? 19.219 -13.438 -20.047 1 98.62 129 ARG B CA 1
ATOM 4458 C C . ARG B 1 129 ? 20.328 -14.484 -20.062 1 98.62 129 ARG B C 1
ATOM 4460 O O . ARG B 1 129 ? 20.344 -15.359 -20.922 1 98.62 129 ARG B O 1
ATOM 4467 N N . LYS B 1 130 ? 21.219 -14.414 -19.125 1 98.56 130 LYS B N 1
ATOM 4468 C CA . LYS B 1 130 ? 22.344 -15.344 -19.047 1 98.56 130 LYS B CA 1
ATOM 4469 C C . LYS B 1 130 ? 21.859 -16.781 -18.891 1 98.56 130 LYS B C 1
ATOM 4471 O O . LYS B 1 130 ? 22.438 -17.703 -19.484 1 98.56 130 LYS B O 1
ATOM 4476 N N . TYR B 1 131 ? 20.875 -17 -18.172 1 98.56 131 TYR B N 1
ATOM 4477 C CA . TYR B 1 131 ? 20.438 -18.344 -17.859 1 98.56 131 TYR B CA 1
ATOM 4478 C C . TYR B 1 131 ? 19.109 -18.656 -18.547 1 98.56 131 TYR B C 1
ATOM 4480 O O . TYR B 1 131 ? 18.359 -19.516 -18.078 1 98.56 131 TYR B O 1
ATOM 4488 N N . LYS B 1 132 ? 18.812 -18 -19.625 1 98.19 132 LYS B N 1
ATOM 4489 C CA . LYS B 1 132 ? 17.547 -18.062 -20.344 1 98.19 132 LYS B CA 1
ATOM 4490 C C . LYS B 1 132 ? 17.141 -19.516 -20.594 1 98.19 132 LYS B C 1
ATOM 4492 O O . LYS B 1 132 ? 15.984 -19.891 -20.375 1 98.19 132 LYS B O 1
ATOM 4497 N N . TYR B 1 133 ? 18.109 -20.344 -20.984 1 98 133 TYR B N 1
ATOM 4498 C CA . TYR B 1 133 ? 17.781 -21.703 -21.391 1 98 133 TYR B CA 1
ATOM 4499 C C . TYR B 1 133 ? 18.359 -22.734 -20.422 1 98 133 TYR B C 1
ATOM 4501 O O . TYR B 1 133 ? 18.375 -23.938 -20.719 1 98 133 TYR B O 1
ATOM 4509 N N . THR B 1 134 ? 18.859 -22.312 -19.281 1 98.56 134 THR B N 1
ATOM 4510 C CA . THR B 1 134 ? 19.406 -23.234 -18.297 1 98.56 134 THR B CA 1
ATOM 4511 C C . THR B 1 134 ? 18.281 -24.016 -17.609 1 98.56 134 THR B C 1
ATOM 4513 O O . THR B 1 134 ? 17.625 -23.5 -16.703 1 98.56 134 THR B O 1
ATOM 4516 N N . VAL B 1 135 ? 18.172 -25.281 -17.984 1 98.06 135 VAL B N 1
ATOM 4517 C CA . VAL B 1 135 ? 17.047 -26.078 -17.547 1 98.06 135 VAL B CA 1
ATOM 4518 C C . VAL B 1 135 ? 17.172 -26.406 -16.062 1 98.06 135 VAL B C 1
ATOM 4520 O O . VAL B 1 135 ? 18.297 -26.594 -15.562 1 98.06 135 VAL B O 1
ATOM 4523 N N . GLU B 1 136 ? 16.094 -26.359 -15.336 1 97.62 136 GLU B N 1
ATOM 4524 C CA . GLU B 1 136 ? 15.984 -26.797 -13.945 1 97.62 136 GLU B CA 1
ATOM 4525 C C . GLU B 1 136 ? 14.578 -27.281 -13.633 1 97.62 136 GLU B C 1
ATOM 4527 O O . GLU B 1 136 ? 13.656 -27.078 -14.422 1 97.62 136 GLU B O 1
ATOM 4532 N N . MET B 1 137 ? 14.523 -28.047 -12.555 1 97.06 137 MET B N 1
ATOM 4533 C CA . MET B 1 137 ? 13.211 -28.547 -12.156 1 97.06 137 MET B CA 1
ATOM 4534 C C . MET B 1 137 ? 12.375 -27.438 -11.531 1 97.06 137 MET B C 1
ATOM 4536 O O . MET B 1 137 ? 12.852 -26.719 -10.648 1 97.06 137 MET B O 1
ATOM 4540 N N . GLY B 1 138 ? 11.148 -27.156 -12.086 1 96.94 138 GLY B N 1
ATOM 4541 C CA . GLY B 1 138 ? 10.148 -26.453 -11.312 1 96.94 138 GLY B CA 1
ATOM 4542 C C . GLY B 1 138 ? 9.617 -27.266 -10.141 1 96.94 138 GLY B C 1
ATOM 4543 O O . GLY B 1 138 ? 9.477 -28.484 -10.234 1 96.94 138 GLY B O 1
ATOM 4544 N N . ARG B 1 139 ? 9.289 -26.656 -9.016 1 96.56 139 ARG B N 1
ATOM 4545 C CA . ARG B 1 139 ? 8.805 -27.328 -7.82 1 96.56 139 ARG B CA 1
ATOM 4546 C C . ARG B 1 139 ? 7.52 -26.688 -7.309 1 96.56 139 ARG B C 1
ATOM 4548 O O . ARG B 1 139 ? 7.406 -25.469 -7.273 1 96.56 139 ARG B O 1
ATOM 4555 N N . THR B 1 140 ? 6.547 -27.438 -7.082 1 93.88 140 THR B N 1
ATOM 4556 C CA . THR B 1 140 ? 5.332 -27.047 -6.371 1 93.88 140 THR B CA 1
ATOM 4557 C C . THR B 1 140 ? 5.211 -27.828 -5.059 1 93.88 140 THR B C 1
ATOM 4559 O O . THR B 1 140 ? 5.531 -29.016 -4.996 1 93.88 140 THR B O 1
ATOM 4562 N N . HIS B 1 141 ? 4.879 -27.172 -3.916 1 91.69 141 HIS B N 1
ATOM 4563 C CA . HIS B 1 141 ? 4.848 -27.75 -2.576 1 91.69 141 HIS B CA 1
ATOM 4564 C C . HIS B 1 141 ? 6.223 -28.281 -2.172 1 91.69 141 HIS B C 1
ATOM 4566 O O . HIS B 1 141 ? 6.328 -29.203 -1.377 1 91.69 141 HIS B O 1
ATOM 4572 N N . GLY B 1 142 ? 7.273 -27.766 -2.781 1 92.31 142 GLY B N 1
ATOM 4573 C CA . GLY B 1 142 ? 8.633 -28.219 -2.518 1 92.31 142 GLY B CA 1
ATOM 4574 C C . GLY B 1 142 ? 8.984 -29.516 -3.23 1 92.31 142 GLY B C 1
ATOM 4575 O O . GLY B 1 142 ? 10.102 -30.016 -3.098 1 92.31 142 GLY B O 1
ATOM 4576 N N . VAL B 1 143 ? 8.031 -30.062 -4.047 1 94.12 143 VAL B N 1
ATOM 4577 C CA . VAL B 1 143 ? 8.195 -31.328 -4.758 1 94.12 143 VAL B CA 1
ATOM 4578 C C . VAL B 1 143 ? 8.422 -31.062 -6.246 1 94.12 143 VAL B C 1
ATOM 4580 O O . VAL B 1 143 ? 7.844 -30.141 -6.812 1 94.12 143 VAL B O 1
ATOM 4583 N N . GLN B 1 144 ? 9.258 -31.891 -6.906 1 95.56 144 GLN B N 1
ATOM 4584 C CA . GLN B 1 144 ? 9.523 -31.688 -8.328 1 95.56 144 GLN B CA 1
ATOM 4585 C C . GLN B 1 144 ? 8.25 -31.844 -9.156 1 95.56 144 GLN B C 1
ATOM 4587 O O . GLN B 1 144 ? 7.504 -32.812 -8.984 1 95.56 144 GLN B O 1
ATOM 4592 N N . ALA B 1 145 ? 8.023 -30.844 -9.953 1 95.69 145 ALA B N 1
ATOM 4593 C CA . ALA B 1 145 ? 6.871 -30.844 -10.852 1 95.69 145 ALA B CA 1
ATOM 4594 C C . ALA B 1 145 ? 7.309 -31.062 -12.305 1 95.69 145 ALA B C 1
ATOM 4596 O O . ALA B 1 145 ? 7.574 -32.188 -12.711 1 95.69 145 ALA B O 1
ATOM 4597 N N . GLU B 1 146 ? 7.453 -30.016 -13.109 1 94.94 146 GLU B N 1
ATOM 4598 C CA . GLU B 1 146 ? 7.902 -30.062 -14.5 1 94.94 146 GLU B CA 1
ATOM 4599 C C . GLU B 1 146 ? 9.133 -29.188 -14.711 1 94.94 146 GLU B C 1
ATOM 4601 O O . GLU B 1 146 ? 9.414 -28.297 -13.914 1 94.94 146 GLU B O 1
ATOM 4606 N N . PRO B 1 147 ? 9.883 -29.531 -15.812 1 96.56 147 PRO B N 1
ATOM 4607 C CA . PRO B 1 147 ? 11.055 -28.703 -16.109 1 96.56 147 PRO B CA 1
ATOM 4608 C C . PRO B 1 147 ? 10.703 -27.25 -16.406 1 96.56 147 PRO B C 1
ATOM 4610 O O . PRO B 1 147 ? 9.648 -26.984 -17 1 96.56 147 PRO B O 1
ATOM 4613 N N . THR B 1 148 ? 11.461 -26.359 -15.984 1 97.81 148 THR B N 1
ATOM 4614 C CA . THR B 1 148 ? 11.516 -24.938 -16.328 1 97.81 148 THR B CA 1
ATOM 4615 C C . THR B 1 148 ? 12.953 -24.5 -16.578 1 97.81 148 THR B C 1
ATOM 4617 O O . THR B 1 148 ? 13.805 -25.297 -16.953 1 97.81 148 THR B O 1
ATOM 4620 N N . THR B 1 149 ? 13.219 -23.172 -16.609 1 98.25 149 THR B N 1
ATOM 4621 C CA . THR B 1 149 ? 14.594 -22.688 -16.672 1 98.25 149 THR B CA 1
ATOM 4622 C C . THR B 1 149 ? 14.867 -21.719 -15.516 1 98.25 149 THR B C 1
ATOM 4624 O O . THR B 1 149 ? 13.938 -21.109 -14.977 1 98.25 149 THR B O 1
ATOM 4627 N N . PHE B 1 150 ? 16.125 -21.688 -15.109 1 98.56 150 PHE B N 1
ATOM 4628 C CA . PHE B 1 150 ? 16.484 -20.688 -14.117 1 98.56 150 PHE B CA 1
ATOM 4629 C C . PHE B 1 150 ? 16.219 -19.281 -14.633 1 98.56 150 PHE B C 1
ATOM 4631 O O . PHE B 1 150 ? 15.844 -18.391 -13.867 1 98.56 150 PHE B O 1
ATOM 4638 N N . GLY B 1 151 ? 16.406 -19.094 -15.945 1 98.38 151 GLY B N 1
ATOM 4639 C CA . GLY B 1 151 ? 16.078 -17.812 -16.562 1 98.38 151 GLY B CA 1
ATOM 4640 C C . GLY B 1 151 ? 14.625 -17.422 -16.375 1 98.38 151 GLY B C 1
ATOM 4641 O O . GLY B 1 151 ? 14.32 -16.25 -16.141 1 98.38 151 GLY B O 1
ATOM 4642 N N . LEU B 1 152 ? 13.672 -18.328 -16.484 1 97.88 152 LEU B N 1
ATOM 4643 C CA . LEU B 1 152 ? 12.258 -18.047 -16.312 1 97.88 152 LEU B CA 1
ATOM 4644 C C . LEU B 1 152 ? 11.945 -17.656 -14.883 1 97.88 152 LEU B C 1
ATOM 4646 O O . LEU B 1 152 ? 11.078 -16.812 -14.633 1 97.88 152 LEU B O 1
ATOM 4650 N N . LYS B 1 153 ? 12.594 -18.312 -13.906 1 97.81 153 LYS B N 1
ATOM 4651 C CA . LYS B 1 153 ? 12.453 -17.891 -12.516 1 97.81 153 LYS B CA 1
ATOM 4652 C C . LYS B 1 153 ? 12.852 -16.422 -12.344 1 97.81 153 LYS B C 1
ATOM 4654 O O . LYS B 1 153 ? 12.195 -15.68 -11.609 1 97.81 153 LYS B O 1
ATOM 4659 N N . LEU B 1 154 ? 13.969 -16.078 -12.914 1 98.56 154 LEU B N 1
ATOM 4660 C CA . LEU B 1 154 ? 14.477 -14.703 -12.812 1 98.56 154 LEU B CA 1
ATOM 4661 C C . LEU B 1 154 ? 13.578 -13.734 -13.578 1 98.56 154 LEU B C 1
ATOM 4663 O O . LEU B 1 154 ? 13.43 -12.578 -13.18 1 98.56 154 LEU B O 1
ATOM 4667 N N . ALA B 1 155 ? 12.977 -14.195 -14.672 1 98.5 155 ALA B N 1
ATOM 4668 C CA . ALA B 1 155 ? 12.039 -13.359 -15.414 1 98.5 155 ALA B CA 1
ATOM 4669 C C . ALA B 1 155 ? 10.852 -12.969 -14.547 1 98.5 155 ALA B C 1
ATOM 4671 O O . ALA B 1 155 ? 10.328 -11.859 -14.664 1 98.5 155 ALA B O 1
ATOM 4672 N N . ARG B 1 156 ? 10.352 -13.82 -13.695 1 98.25 156 ARG B N 1
ATOM 4673 C CA . ARG B 1 156 ? 9.281 -13.492 -12.766 1 98.25 156 ARG B CA 1
ATOM 4674 C C . ARG B 1 156 ? 9.711 -12.391 -11.797 1 98.25 156 ARG B C 1
ATOM 4676 O O . ARG B 1 156 ? 8.914 -11.523 -11.445 1 98.25 156 ARG B O 1
ATOM 4683 N N . TRP B 1 157 ? 11.016 -12.531 -11.312 1 98.62 157 TRP B N 1
ATOM 4684 C CA . TRP B 1 157 ? 11.539 -11.484 -10.438 1 98.62 157 TRP B CA 1
ATOM 4685 C C . TRP B 1 157 ? 11.594 -10.148 -11.172 1 98.62 157 TRP B C 1
ATOM 4687 O O . TRP B 1 157 ? 11.305 -9.102 -10.586 1 98.62 157 TRP B O 1
ATOM 4697 N N . TYR B 1 158 ? 11.984 -10.211 -12.453 1 98.62 158 TYR B N 1
ATOM 4698 C CA . TYR B 1 158 ? 12.062 -9.016 -13.281 1 98.62 158 TYR B CA 1
ATOM 4699 C C . TYR B 1 158 ? 10.695 -8.352 -13.414 1 98.62 158 TYR B C 1
ATOM 4701 O O . TYR B 1 158 ? 10.57 -7.137 -13.281 1 98.62 158 TYR B O 1
ATOM 4709 N N . ALA B 1 159 ? 9.656 -9.125 -13.695 1 98.19 159 ALA B N 1
ATOM 4710 C CA . ALA B 1 159 ? 8.305 -8.594 -13.789 1 98.19 159 ALA B CA 1
ATOM 4711 C C . ALA B 1 159 ? 7.875 -7.941 -12.477 1 98.19 159 ALA B C 1
ATOM 4713 O O . ALA B 1 159 ? 7.242 -6.883 -12.477 1 98.19 159 ALA B O 1
ATOM 4714 N N . GLU B 1 160 ? 8.203 -8.586 -11.391 1 98.06 160 GLU B N 1
ATOM 4715 C CA . GLU B 1 160 ? 7.812 -8.102 -10.07 1 98.06 160 GLU B CA 1
ATOM 4716 C C . GLU B 1 160 ? 8.516 -6.793 -9.727 1 98.06 160 GLU B C 1
ATOM 4718 O O . GLU B 1 160 ? 7.891 -5.871 -9.195 1 98.06 160 GLU B O 1
ATOM 4723 N N . ILE B 1 161 ? 9.844 -6.695 -9.961 1 98.69 161 ILE B N 1
ATOM 4724 C CA . ILE B 1 161 ? 10.562 -5.48 -9.602 1 98.69 161 ILE B CA 1
ATOM 4725 C C . ILE B 1 161 ? 10.078 -4.32 -10.477 1 98.69 161 ILE B C 1
ATOM 4727 O O . ILE B 1 161 ? 10.047 -3.172 -10.023 1 98.69 161 ILE B O 1
ATOM 4731 N N . ASN B 1 162 ? 9.688 -4.574 -11.719 1 98.5 162 ASN B N 1
ATOM 4732 C CA . ASN B 1 162 ? 9.094 -3.527 -12.547 1 98.5 162 ASN B CA 1
ATOM 4733 C C . ASN B 1 162 ? 7.828 -2.959 -11.906 1 98.5 162 ASN B C 1
ATOM 4735 O O . ASN B 1 162 ? 7.633 -1.743 -11.883 1 98.5 162 ASN B O 1
ATOM 4739 N N . ARG B 1 163 ? 6.926 -3.812 -11.406 1 98.12 163 ARG B N 1
ATOM 4740 C CA . ARG B 1 163 ? 5.738 -3.35 -10.695 1 98.12 163 ARG B CA 1
ATOM 4741 C C . ARG B 1 163 ? 6.121 -2.57 -9.438 1 98.12 163 ARG B C 1
ATOM 4743 O O . ARG B 1 163 ? 5.492 -1.561 -9.117 1 98.12 163 ARG B O 1
ATOM 4750 N N . ASP B 1 164 ? 7.137 -3.086 -8.703 1 98.62 164 ASP B N 1
ATOM 4751 C CA . ASP B 1 164 ? 7.609 -2.416 -7.496 1 98.62 164 ASP B CA 1
ATOM 4752 C C . ASP B 1 164 ? 8.086 -0.998 -7.805 1 98.62 164 ASP B C 1
ATOM 4754 O O . ASP B 1 164 ? 7.797 -0.064 -7.051 1 98.62 164 ASP B O 1
ATOM 4758 N N . ILE B 1 165 ? 8.844 -0.85 -8.898 1 98.81 165 ILE B N 1
ATOM 4759 C CA . ILE B 1 165 ? 9.375 0.453 -9.281 1 98.81 165 ILE B CA 1
ATOM 4760 C C . ILE B 1 165 ? 8.227 1.406 -9.602 1 98.81 165 ILE B C 1
ATOM 4762 O O . ILE B 1 165 ? 8.234 2.562 -9.172 1 98.81 165 ILE B O 1
ATOM 4766 N N . GLU B 1 166 ? 7.223 0.921 -10.281 1 98.44 166 GLU B N 1
ATOM 4767 C CA . GLU B 1 166 ? 6.062 1.746 -10.602 1 98.44 166 GLU B CA 1
ATOM 4768 C C . GLU B 1 166 ? 5.336 2.184 -9.328 1 98.44 166 GLU B C 1
ATOM 4770 O O . GLU B 1 166 ? 4.977 3.355 -9.188 1 98.44 166 GLU B O 1
ATOM 4775 N N . ARG B 1 167 ? 5.09 1.278 -8.445 1 98.56 167 ARG B N 1
ATOM 4776 C CA . ARG B 1 167 ? 4.426 1.579 -7.184 1 98.56 167 ARG B CA 1
ATOM 4777 C C . ARG B 1 167 ? 5.246 2.559 -6.352 1 98.56 167 ARG B C 1
ATOM 4779 O O . ARG B 1 167 ? 4.695 3.457 -5.715 1 98.56 167 ARG B O 1
ATOM 4786 N N . PHE B 1 168 ? 6.613 2.371 -6.332 1 98.75 168 PHE B N 1
ATOM 4787 C CA . PHE B 1 168 ? 7.488 3.24 -5.551 1 98.75 168 PHE B CA 1
ATOM 4788 C C . PHE B 1 168 ? 7.453 4.664 -6.09 1 98.75 168 PHE B C 1
ATOM 4790 O O . PHE B 1 168 ? 7.41 5.625 -5.316 1 98.75 168 PHE B O 1
ATOM 4797 N N . LYS B 1 169 ? 7.5 4.836 -7.387 1 98.69 169 LYS B N 1
ATOM 4798 C CA . LYS B 1 169 ? 7.441 6.164 -7.988 1 98.69 169 LYS B CA 1
ATOM 4799 C C . LYS B 1 169 ? 6.164 6.895 -7.582 1 98.69 169 LYS B C 1
ATOM 4801 O O . LYS B 1 169 ? 6.199 8.086 -7.262 1 98.69 169 LYS B O 1
ATOM 4806 N N . ALA B 1 170 ? 5.055 6.207 -7.578 1 98 170 ALA B N 1
ATOM 4807 C CA . ALA B 1 170 ? 3.777 6.805 -7.191 1 98 170 ALA B CA 1
ATOM 4808 C C . ALA B 1 170 ? 3.787 7.223 -5.723 1 98 170 ALA B C 1
ATOM 4810 O O . ALA B 1 170 ? 3.363 8.328 -5.383 1 98 170 ALA B O 1
ATOM 4811 N N . ALA B 1 171 ? 4.234 6.332 -4.863 1 98.5 171 ALA B N 1
ATOM 4812 C CA . ALA B 1 171 ? 4.281 6.617 -3.432 1 98.5 171 ALA B CA 1
ATOM 4813 C C . ALA B 1 171 ? 5.254 7.754 -3.129 1 98.5 171 ALA B C 1
ATOM 4815 O O . ALA B 1 171 ? 4.977 8.602 -2.277 1 98.5 171 ALA B O 1
ATOM 4816 N N . ALA B 1 172 ? 6.438 7.719 -3.795 1 98.5 172 ALA B N 1
ATOM 4817 C CA . ALA B 1 172 ? 7.445 8.758 -3.613 1 98.5 172 ALA B CA 1
ATOM 4818 C C . ALA B 1 172 ? 6.891 10.133 -3.99 1 98.5 172 ALA B C 1
ATOM 4820 O O . ALA B 1 172 ? 7.082 11.109 -3.262 1 98.5 172 ALA B O 1
ATOM 4821 N N . LYS B 1 173 ? 6.203 10.211 -5.078 1 97.38 173 LYS B N 1
ATOM 4822 C CA . LYS B 1 173 ? 5.609 11.477 -5.52 1 97.38 173 LYS B CA 1
ATOM 4823 C C . LYS B 1 173 ? 4.672 12.039 -4.457 1 97.38 173 LYS B C 1
ATOM 4825 O O . LYS B 1 173 ? 4.652 13.25 -4.223 1 97.38 173 LYS B O 1
ATOM 4830 N N . ASP B 1 174 ? 3.936 11.18 -3.801 1 96.81 174 ASP B N 1
ATOM 4831 C CA . ASP B 1 174 ? 2.971 11.602 -2.787 1 96.81 174 ASP B CA 1
ATOM 4832 C C . ASP B 1 174 ? 3.676 12.219 -1.582 1 96.81 174 ASP B C 1
ATOM 4834 O O . ASP B 1 174 ? 3.289 13.289 -1.111 1 96.81 174 ASP B O 1
ATOM 4838 N N . VAL B 1 175 ? 4.766 11.594 -1.102 1 98 175 VAL B N 1
ATOM 4839 C CA . VAL B 1 175 ? 5.371 12.031 0.154 1 98 175 VAL B CA 1
ATOM 4840 C C . VAL B 1 175 ? 6.352 13.172 -0.11 1 98 175 VAL B C 1
ATOM 4842 O O . VAL B 1 175 ? 6.723 13.898 0.811 1 98 175 VAL B O 1
ATOM 4845 N N . GLU B 1 176 ? 6.883 13.258 -1.384 1 98.56 176 GLU B N 1
ATOM 4846 C CA . GLU B 1 176 ? 7.668 14.43 -1.766 1 98.56 176 GLU B CA 1
ATOM 4847 C C . GLU B 1 176 ? 6.785 15.664 -1.891 1 98.56 176 GLU B C 1
ATOM 4849 O O . GLU B 1 176 ? 6.652 16.234 -2.979 1 98.56 176 GLU B O 1
ATOM 4854 N N . SER B 1 177 ? 6.203 16.016 -0.728 1 98.19 177 SER B N 1
ATOM 4855 C CA . SER B 1 177 ? 5.227 17.094 -0.603 1 98.19 177 SER B CA 1
ATOM 4856 C C . SER B 1 177 ? 5.562 18.016 0.566 1 98.19 177 SER B C 1
ATOM 4858 O O . SER B 1 177 ? 6.332 17.641 1.455 1 98.19 177 SER B O 1
ATOM 4860 N N . GLY B 1 178 ? 5.086 19.203 0.515 1 97.69 178 GLY B N 1
ATOM 4861 C CA . GLY B 1 178 ? 5.188 20.172 1.596 1 97.69 178 GLY B CA 1
ATOM 4862 C C . GLY B 1 178 ? 3.922 20.984 1.791 1 97.69 178 GLY B C 1
ATOM 4863 O O . GLY B 1 178 ? 2.938 20.797 1.075 1 97.69 178 GLY B O 1
ATOM 4864 N N . LYS B 1 179 ? 3.926 21.766 2.867 1 97.56 179 LYS B N 1
ATOM 4865 C CA . LYS B 1 179 ? 2.803 22.641 3.174 1 97.56 179 LYS B CA 1
ATOM 4866 C C . LYS B 1 179 ? 3.266 23.891 3.932 1 97.56 179 LYS B C 1
ATOM 4868 O O . LYS B 1 179 ? 4.145 23.797 4.793 1 97.56 179 LYS B O 1
ATOM 4873 N N . ILE B 1 180 ? 2.803 25.047 3.527 1 97.19 180 ILE B N 1
ATOM 4874 C CA . ILE B 1 180 ? 2.939 26.328 4.223 1 97.19 180 ILE B CA 1
ATOM 4875 C C . ILE B 1 180 ? 1.559 26.922 4.473 1 97.19 180 ILE B C 1
ATOM 4877 O O . ILE B 1 180 ? 1.3 28.078 4.113 1 97.19 180 ILE B O 1
ATOM 4881 N N . SER B 1 181 ? 0.7 26.125 5.16 1 94.5 181 SER B N 1
ATOM 4882 C CA . SER B 1 181 ? -0.716 26.469 5.211 1 94.5 181 SER B CA 1
ATOM 4883 C C . SER B 1 181 ? -1.089 27.094 6.555 1 94.5 181 SER B C 1
ATOM 4885 O O . SER B 1 181 ? -2.242 27.469 6.77 1 94.5 181 SER B O 1
ATOM 4887 N N . GLY B 1 182 ? -0.116 27.219 7.465 1 92.69 182 GLY B N 1
ATOM 4888 C CA . GLY B 1 182 ? -0.35 27.891 8.727 1 92.69 182 GLY B CA 1
ATOM 4889 C C . GLY B 1 182 ? -0.899 26.984 9.805 1 92.69 182 GLY B C 1
ATOM 4890 O O . GLY B 1 182 ? -0.662 25.766 9.781 1 92.69 182 GLY B O 1
ATOM 4891 N N . ALA B 1 183 ? -1.492 27.531 10.773 1 90.44 183 ALA B N 1
ATOM 4892 C CA . ALA B 1 183 ? -1.788 26.875 12.047 1 90.44 183 ALA B CA 1
ATOM 4893 C C . ALA B 1 183 ? -2.883 25.828 11.883 1 90.44 183 ALA B C 1
ATOM 4895 O O . ALA B 1 183 ? -2.91 24.828 12.609 1 90.44 183 ALA B O 1
ATOM 4896 N N . VAL B 1 184 ? -3.877 26.047 10.938 1 93.62 184 VAL B N 1
ATOM 4897 C CA . VAL B 1 184 ? -4.965 25.078 10.812 1 93.62 184 VAL B CA 1
ATOM 4898 C C . VAL B 1 184 ? -5.309 24.875 9.344 1 93.62 184 VAL B C 1
ATOM 4900 O O . VAL B 1 184 ? -6.414 24.438 9.008 1 93.62 184 VAL B O 1
ATOM 4903 N N . GLY B 1 185 ? -4.449 25.281 8.438 1 94.69 185 GLY B N 1
ATOM 4904 C CA . GLY B 1 185 ? -4.609 24.969 7.023 1 94.69 185 GLY B CA 1
ATOM 4905 C C . GLY B 1 185 ? -5.414 26.016 6.27 1 94.69 185 GLY B C 1
ATOM 4906 O O . GLY B 1 185 ? -5.875 25.766 5.152 1 94.69 185 GLY B O 1
ATOM 4907 N N . THR B 1 186 ? -5.598 27.266 6.863 1 94.56 186 THR B N 1
ATOM 4908 C CA . THR B 1 186 ? -6.484 28.25 6.258 1 94.56 186 THR B CA 1
ATOM 4909 C C . THR B 1 186 ? -5.684 29.312 5.52 1 94.56 186 THR B C 1
ATOM 4911 O O . THR B 1 186 ? -6.254 30.156 4.82 1 94.56 186 THR B O 1
ATOM 4914 N N . PHE B 1 187 ? -4.406 29.328 5.691 1 93.88 187 PHE B N 1
ATOM 4915 C CA . PHE B 1 187 ? -3.545 30.328 5.074 1 93.88 187 PHE B CA 1
ATOM 4916 C C . PHE B 1 187 ? -3.818 31.719 5.648 1 93.88 187 PHE B C 1
ATOM 4918 O O . PHE B 1 187 ? -3.594 32.719 4.98 1 93.88 187 PHE B O 1
ATOM 4925 N N . ALA B 1 188 ? -4.27 31.75 6.871 1 90.75 188 ALA B N 1
ATOM 4926 C CA . ALA B 1 188 ? -4.652 33 7.48 1 90.75 188 ALA B CA 1
ATOM 4927 C C . ALA B 1 188 ? -3.473 33.969 7.523 1 90.75 188 ALA B C 1
ATOM 4929 O O . ALA B 1 188 ? -3.631 35.188 7.262 1 90.75 188 ALA B O 1
ATOM 4930 N N . ASN B 1 189 ? -2.314 33.5 7.812 1 88.5 189 ASN B N 1
ATOM 4931 C CA . ASN B 1 189 ? -1.188 34.406 8.055 1 88.5 189 ASN B CA 1
ATOM 4932 C C . ASN B 1 189 ? -0.102 34.219 6.996 1 88.5 189 ASN B C 1
ATOM 4934 O O . ASN B 1 189 ? 0.937 34.875 7.062 1 88.5 189 ASN B O 1
ATOM 4938 N N . VAL B 1 190 ? -0.303 33.344 6.09 1 92.19 190 VAL B N 1
ATOM 4939 C CA . VAL B 1 190 ? 0.601 33.125 4.969 1 92.19 190 VAL B CA 1
ATOM 4940 C C . VAL B 1 190 ? -0.206 32.844 3.703 1 92.19 190 VAL B C 1
ATOM 4942 O O . VAL B 1 190 ? -0.854 31.797 3.592 1 92.19 190 VAL B O 1
ATOM 4945 N N . PRO B 1 191 ? -0.122 33.75 2.77 1 93.31 191 PRO B N 1
ATOM 4946 C CA . PRO B 1 191 ? -0.93 33.562 1.563 1 93.31 191 PRO B CA 1
ATOM 4947 C C . PRO B 1 191 ? -0.541 32.281 0.795 1 93.31 191 PRO B C 1
ATOM 4949 O O . PRO B 1 191 ? 0.634 31.922 0.768 1 93.31 191 PRO B O 1
ATOM 4952 N N . PRO B 1 192 ? -1.567 31.672 0.064 1 96 192 PRO B N 1
ATOM 4953 C CA . PRO B 1 192 ? -1.312 30.453 -0.709 1 96 192 PRO B CA 1
ATOM 4954 C C . PRO B 1 192 ? -0.173 30.625 -1.713 1 96 192 PRO B C 1
ATOM 4956 O O . PRO B 1 192 ? 0.547 29.656 -2.002 1 96 192 PRO B O 1
ATOM 4959 N N . ALA B 1 193 ? 0.013 31.875 -2.191 1 96.81 193 ALA B N 1
ATOM 4960 C CA . ALA B 1 193 ? 1.07 32.156 -3.164 1 96.81 193 ALA B CA 1
ATOM 4961 C C . ALA B 1 193 ? 2.445 31.828 -2.576 1 96.81 193 ALA B C 1
ATOM 4963 O O . ALA B 1 193 ? 3.352 31.406 -3.291 1 96.81 193 ALA B O 1
ATOM 4964 N N . VAL B 1 194 ? 2.637 32.031 -1.291 1 97.19 194 VAL B N 1
ATOM 4965 C CA . VAL B 1 194 ? 3.898 31.719 -0.625 1 97.19 194 VAL B CA 1
ATOM 4966 C C . VAL B 1 194 ? 4.152 30.219 -0.655 1 97.19 194 VAL B C 1
ATOM 4968 O O . VAL B 1 194 ? 5.262 29.766 -0.954 1 97.19 194 VAL B O 1
ATOM 4971 N N . GLU B 1 195 ? 3.117 29.422 -0.344 1 97.94 195 GLU B N 1
ATOM 4972 C CA . GLU B 1 195 ? 3.25 27.969 -0.41 1 97.94 195 GLU B CA 1
ATOM 4973 C C . GLU B 1 195 ? 3.666 27.516 -1.807 1 97.94 195 GLU B C 1
ATOM 4975 O O . GLU B 1 195 ? 4.586 26.703 -1.954 1 97.94 195 GLU B O 1
ATOM 4980 N N . THR B 1 196 ? 2.965 28.031 -2.824 1 98.06 196 THR B N 1
ATOM 4981 C CA . THR B 1 196 ? 3.238 27.656 -4.207 1 98.06 196 THR B CA 1
ATOM 4982 C C . THR B 1 196 ? 4.695 27.938 -4.566 1 98.06 196 THR B C 1
ATOM 4984 O O . THR B 1 196 ? 5.367 27.094 -5.164 1 98.06 196 THR B O 1
ATOM 4987 N N . SER B 1 197 ? 5.16 29.125 -4.18 1 98.31 197 SER B N 1
ATOM 4988 C CA . SER B 1 197 ? 6.527 29.531 -4.504 1 98.31 197 SER B CA 1
ATOM 4989 C C . SER B 1 197 ? 7.543 28.656 -3.77 1 98.31 197 SER B C 1
ATOM 4991 O O . SER B 1 197 ? 8.531 28.219 -4.363 1 98.31 197 SER B O 1
ATOM 4993 N N . VAL B 1 198 ? 7.371 28.406 -2.508 1 98.5 198 VAL B N 1
ATOM 4994 C CA . VAL B 1 198 ? 8.281 27.609 -1.697 1 98.5 198 VAL B CA 1
ATOM 4995 C C . VAL B 1 198 ? 8.406 26.203 -2.293 1 98.5 198 VAL B C 1
ATOM 4997 O O . VAL B 1 198 ? 9.516 25.688 -2.453 1 98.5 198 VAL B O 1
ATOM 5000 N N . LEU B 1 199 ? 7.285 25.594 -2.609 1 98.56 199 LEU B N 1
ATOM 5001 C CA . LEU B 1 199 ? 7.289 24.219 -3.094 1 98.56 199 LEU B CA 1
ATOM 5002 C C . LEU B 1 199 ? 7.902 24.141 -4.488 1 98.56 199 LEU B C 1
ATOM 5004 O O . LEU B 1 199 ? 8.547 23.141 -4.828 1 98.56 199 LEU B O 1
ATOM 5008 N N . LYS B 1 200 ? 7.691 25.188 -5.285 1 98.25 200 LYS B N 1
ATOM 5009 C CA . LYS B 1 200 ? 8.375 25.25 -6.574 1 98.25 200 LYS B CA 1
ATOM 5010 C C . LYS B 1 200 ? 9.891 25.328 -6.391 1 98.25 200 LYS B C 1
ATOM 5012 O O . LYS B 1 200 ? 10.641 24.625 -7.074 1 98.25 200 LYS B O 1
ATOM 5017 N N . GLN B 1 201 ? 10.367 26.156 -5.453 1 98.25 201 GLN B N 1
ATOM 5018 C CA . GLN B 1 201 ? 11.789 26.312 -5.176 1 98.25 201 GLN B CA 1
ATOM 5019 C C . GLN B 1 201 ? 12.422 25 -4.742 1 98.25 201 GLN B C 1
ATOM 5021 O O . GLN B 1 201 ? 13.57 24.719 -5.086 1 98.25 201 GLN B O 1
ATOM 5026 N N . LEU B 1 202 ? 11.664 24.219 -4.039 1 98.5 202 LEU B N 1
ATOM 5027 C CA . LEU B 1 202 ? 12.211 23.016 -3.428 1 98.5 202 LEU B CA 1
ATOM 5028 C C . LEU B 1 202 ? 11.938 21.797 -4.301 1 98.5 202 LEU B C 1
ATOM 5030 O O . LEU B 1 202 ? 12.461 20.703 -4.039 1 98.5 202 LEU B O 1
ATOM 5034 N N . GLY B 1 203 ? 11.125 21.953 -5.371 1 98.12 203 GLY B N 1
ATOM 5035 C CA . GLY B 1 203 ? 10.742 20.844 -6.227 1 98.12 203 GLY B CA 1
ATOM 5036 C C . GLY B 1 203 ? 9.836 19.844 -5.535 1 98.12 203 GLY B C 1
ATOM 5037 O O . GLY B 1 203 ? 10.016 18.641 -5.68 1 98.12 203 GLY B O 1
ATOM 5038 N N . LEU B 1 204 ? 8.938 20.328 -4.676 1 98.5 204 LEU B N 1
ATOM 5039 C CA . LEU B 1 204 ? 8.016 19.469 -3.938 1 98.5 204 LEU B CA 1
ATOM 5040 C C . LEU B 1 204 ? 6.59 19.609 -4.469 1 98.5 204 LEU B C 1
ATOM 5042 O O . LEU B 1 204 ? 6.25 20.641 -5.062 1 98.5 204 LEU B O 1
ATOM 5046 N N . THR B 1 205 ? 5.766 18.594 -4.238 1 97.12 205 THR B N 1
ATOM 5047 C CA . THR B 1 205 ? 4.363 18.578 -4.637 1 97.12 205 THR B CA 1
ATOM 5048 C C . THR B 1 205 ? 3.521 19.406 -3.664 1 97.12 205 THR B C 1
ATOM 5050 O O . THR B 1 205 ? 3.719 19.328 -2.449 1 97.12 205 THR B O 1
ATOM 5053 N N . GLN B 1 206 ? 2.676 20.234 -4.199 1 96.62 206 GLN B N 1
ATOM 5054 C CA . GLN B 1 206 ? 1.702 20.984 -3.408 1 96.62 206 GLN B CA 1
ATOM 5055 C C . GLN B 1 206 ? 0.376 20.234 -3.316 1 96.62 206 GLN B C 1
ATOM 5057 O O . GLN B 1 206 ? -0.279 20 -4.332 1 96.62 206 GLN B O 1
ATOM 5062 N N . GLN B 1 207 ? -0.033 19.828 -2.1 1 94.31 207 GLN B N 1
ATOM 5063 C CA . GLN B 1 207 ? -1.354 19.25 -1.897 1 94.31 207 GLN B CA 1
ATOM 5064 C C . GLN B 1 207 ? -2.451 20.297 -2.074 1 94.31 207 GLN B C 1
ATOM 5066 O O . GLN B 1 207 ? -2.262 21.469 -1.735 1 94.31 207 GLN B O 1
ATOM 5071 N N . PRO B 1 208 ? -3.607 19.906 -2.521 1 94.44 208 PRO B N 1
ATOM 5072 C CA . PRO B 1 208 ? -4.664 20.891 -2.734 1 94.44 208 PRO B CA 1
ATOM 5073 C C . PRO B 1 208 ? -5.137 21.531 -1.436 1 94.44 208 PRO B C 1
ATOM 5075 O O . PRO B 1 208 ? -5.582 22.688 -1.442 1 94.44 208 PRO B O 1
ATOM 5078 N N . VAL B 1 209 ? -5.109 20.812 -0.413 1 96.38 209 VAL B N 1
ATOM 5079 C CA . VAL B 1 209 ? -5.531 21.281 0.903 1 96.38 209 VAL B CA 1
ATOM 5080 C C . VAL B 1 209 ? -4.832 20.469 1.989 1 96.38 209 VAL B C 1
ATOM 5082 O O . VAL B 1 209 ? -4.594 19.281 1.82 1 96.38 209 VAL B O 1
ATOM 5085 N N . THR B 1 210 ? -4.449 21.156 2.982 1 96.25 210 THR B N 1
ATOM 5086 C CA . THR B 1 210 ? -3.881 20.531 4.164 1 96.25 210 THR B CA 1
ATOM 5087 C C . THR B 1 210 ? -4.457 21.141 5.438 1 96.25 210 THR B C 1
ATOM 5089 O O . THR B 1 210 ? -5.18 22.141 5.383 1 96.25 210 THR B O 1
ATOM 5092 N N . SER B 1 211 ? -4.309 20.5 6.566 1 96.44 211 SER B N 1
ATOM 5093 C CA . SER B 1 211 ? -4.5 21.109 7.875 1 96.44 211 SER B CA 1
ATOM 5094 C C . SER B 1 211 ? -3.232 21.812 8.344 1 96.44 211 SER B C 1
ATOM 5096 O O . SER B 1 211 ? -2.592 22.531 7.57 1 96.44 211 SER B O 1
ATOM 5098 N N . GLN B 1 212 ? -2.912 21.672 9.617 1 94.75 212 GLN B N 1
ATOM 5099 C CA . GLN B 1 212 ? -1.611 22.156 10.062 1 94.75 212 GLN B CA 1
ATOM 5100 C C . GLN B 1 212 ? -0.489 21.234 9.586 1 94.75 212 GLN B C 1
ATOM 5102 O O . GLN B 1 212 ? 0.675 21.641 9.539 1 94.75 212 GLN B O 1
ATOM 5107 N N . VAL B 1 213 ? -0.908 19.969 9.188 1 96.06 213 VAL B N 1
ATOM 5108 C CA . VAL B 1 213 ? 0.078 18.984 8.734 1 96.06 213 VAL B CA 1
ATOM 5109 C C . VAL B 1 213 ? -0.342 18.406 7.387 1 96.06 213 VAL B C 1
ATOM 5111 O O . VAL B 1 213 ? -1.504 18.531 6.988 1 96.06 213 VAL B O 1
ATOM 5114 N N . LEU B 1 214 ? 0.662 17.859 6.641 1 96.75 214 LEU B N 1
ATOM 5115 C CA . LEU B 1 214 ? 0.347 17.031 5.48 1 96.75 214 LEU B CA 1
ATOM 5116 C C . LEU B 1 214 ? -0.494 15.828 5.887 1 96.75 214 LEU B C 1
ATOM 5118 O O . LEU B 1 214 ? -0.303 15.266 6.969 1 96.75 214 LEU B O 1
ATOM 5122 N N . PRO B 1 215 ? -1.474 15.445 4.973 1 96.56 215 PRO B N 1
ATOM 5123 C CA . PRO B 1 215 ? -2.217 14.227 5.293 1 96.56 215 PRO B CA 1
ATOM 5124 C C . PRO B 1 215 ? -1.317 12.992 5.383 1 96.56 215 PRO B C 1
ATOM 5126 O O . PRO B 1 215 ? -0.451 12.797 4.531 1 96.56 215 PRO B O 1
ATOM 5129 N N . ARG B 1 216 ? -1.545 12.148 6.387 1 97.06 216 ARG B N 1
ATOM 5130 C CA . ARG B 1 216 ? -0.592 11.086 6.691 1 97.06 216 ARG B CA 1
ATOM 5131 C C . ARG B 1 216 ? -0.91 9.82 5.898 1 97.06 216 ARG B C 1
ATOM 5133 O O . ARG B 1 216 ? -0.14 8.859 5.918 1 97.06 216 ARG B O 1
ATOM 5140 N N . ASP B 1 217 ? -2.074 9.82 5.168 1 97.94 217 ASP B N 1
ATOM 5141 C CA . ASP B 1 217 ? -2.287 8.727 4.227 1 97.94 217 ASP B CA 1
ATOM 5142 C C . ASP B 1 217 ? -1.168 8.672 3.189 1 97.94 217 ASP B C 1
ATOM 5144 O O . ASP B 1 217 ? -0.845 7.598 2.674 1 97.94 217 ASP B O 1
ATOM 5148 N N . LEU B 1 218 ? -0.536 9.82 2.865 1 98.31 218 LEU B N 1
ATOM 5149 C CA . LEU B 1 218 ? 0.61 9.867 1.963 1 98.31 218 LEU B CA 1
ATOM 5150 C C . LEU B 1 218 ? 1.758 9.016 2.5 1 98.31 218 LEU B C 1
ATOM 5152 O O . LEU B 1 218 ? 2.342 8.219 1.764 1 98.31 218 LEU B O 1
ATOM 5156 N N . HIS B 1 219 ? 2.037 9.195 3.793 1 98.31 219 HIS B N 1
ATOM 5157 C CA . HIS B 1 219 ? 3.146 8.508 4.441 1 98.31 219 HIS B CA 1
ATOM 5158 C C . HIS B 1 219 ? 2.832 7.023 4.641 1 98.31 219 HIS B C 1
ATOM 5160 O O . HIS B 1 219 ? 3.719 6.176 4.52 1 98.31 219 HIS B O 1
ATOM 5166 N N . ALA B 1 220 ? 1.543 6.715 5 1 98.56 220 ALA B N 1
ATOM 5167 C CA . ALA B 1 220 ? 1.133 5.324 5.156 1 98.56 220 ALA B CA 1
ATOM 5168 C C . ALA B 1 220 ? 1.3 4.551 3.85 1 98.56 220 ALA B C 1
ATOM 5170 O O . ALA B 1 220 ? 1.83 3.439 3.842 1 98.56 220 ALA B O 1
ATOM 5171 N N . TYR B 1 221 ? 0.865 5.137 2.736 1 98.44 221 TYR B N 1
ATOM 5172 C CA . TYR B 1 221 ? 1.022 4.547 1.411 1 98.44 221 TYR B CA 1
ATOM 5173 C C . TYR B 1 221 ? 2.494 4.305 1.093 1 98.44 221 TYR B C 1
ATOM 5175 O O . TYR B 1 221 ? 2.857 3.248 0.575 1 98.44 221 TYR B O 1
ATOM 5183 N N . TYR B 1 222 ? 3.332 5.262 1.462 1 98.75 222 TYR B N 1
ATOM 5184 C CA . TYR B 1 222 ? 4.77 5.215 1.211 1 98.75 222 TYR B CA 1
ATOM 5185 C C . TYR B 1 222 ? 5.418 4.066 1.969 1 98.75 222 TYR B C 1
ATOM 5187 O O . TYR B 1 222 ? 6.125 3.246 1.377 1 98.75 222 TYR B O 1
ATOM 5195 N N . ILE B 1 223 ? 5.168 3.93 3.248 1 98.69 223 ILE B N 1
ATOM 5196 C CA . ILE B 1 223 ? 5.781 2.904 4.082 1 98.69 223 ILE B CA 1
ATOM 5197 C C . ILE B 1 223 ? 5.273 1.525 3.664 1 98.69 223 ILE B C 1
ATOM 5199 O O . ILE B 1 223 ? 6.035 0.556 3.646 1 98.69 223 ILE B O 1
ATOM 5203 N N . ALA B 1 224 ? 3.967 1.404 3.33 1 98.56 224 ALA B N 1
ATOM 5204 C CA . ALA B 1 224 ? 3.416 0.136 2.861 1 98.56 224 ALA B CA 1
ATOM 5205 C C . ALA B 1 224 ? 4.094 -0.313 1.571 1 98.56 224 ALA B C 1
ATOM 5207 O O . ALA B 1 224 ? 4.32 -1.508 1.363 1 98.56 224 ALA B O 1
ATOM 5208 N N . THR B 1 225 ? 4.363 0.62 0.648 1 98.81 225 THR B N 1
ATOM 5209 C CA . THR B 1 225 ? 5.027 0.311 -0.612 1 98.81 225 THR B CA 1
ATOM 5210 C C . THR B 1 225 ? 6.457 -0.172 -0.365 1 98.81 225 THR B C 1
ATOM 5212 O O . THR B 1 225 ? 6.895 -1.157 -0.961 1 98.81 225 THR B O 1
ATOM 5215 N N . ILE B 1 226 ? 7.207 0.526 0.569 1 98.81 226 ILE B N 1
ATOM 5216 C CA . ILE B 1 226 ? 8.562 0.118 0.925 1 98.81 226 ILE B CA 1
ATOM 5217 C C . ILE B 1 226 ? 8.539 -1.29 1.517 1 98.81 226 ILE B C 1
ATOM 5219 O O . ILE B 1 226 ? 9.375 -2.129 1.174 1 98.81 226 ILE B O 1
ATOM 5223 N N . ALA B 1 227 ? 7.559 -1.543 2.375 1 98.69 227 ALA B N 1
ATOM 5224 C CA . ALA B 1 227 ? 7.418 -2.863 2.984 1 98.69 227 ALA B CA 1
ATOM 5225 C C . ALA B 1 227 ? 7.148 -3.93 1.927 1 98.69 227 ALA B C 1
ATOM 5227 O O . ALA B 1 227 ? 7.617 -5.062 2.045 1 98.69 227 ALA B O 1
ATO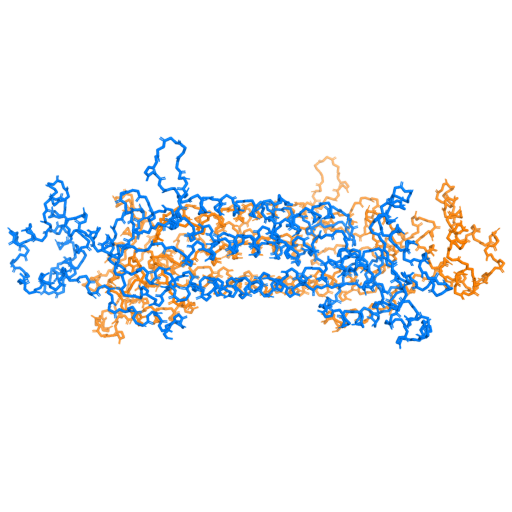M 5228 N N . LEU B 1 228 ? 6.367 -3.635 0.904 1 98.75 228 LEU B N 1
ATOM 5229 C CA . LEU B 1 228 ? 6.066 -4.586 -0.16 1 98.75 228 LEU B CA 1
ATOM 5230 C C . LEU B 1 228 ? 7.324 -4.918 -0.96 1 98.75 228 LEU B C 1
ATOM 5232 O O . LEU B 1 228 ? 7.543 -6.078 -1.325 1 98.75 228 LEU B O 1
ATOM 5236 N N . ILE B 1 229 ? 8.086 -3.887 -1.255 1 98.88 229 ILE B N 1
ATOM 5237 C CA . ILE B 1 229 ? 9.352 -4.102 -1.95 1 98.88 229 ILE B CA 1
ATOM 5238 C C . ILE B 1 229 ? 10.242 -5.023 -1.12 1 98.88 229 ILE B C 1
ATOM 5240 O O . ILE B 1 229 ? 10.844 -5.961 -1.651 1 98.88 229 ILE B O 1
ATOM 5244 N N . ALA B 1 230 ? 10.352 -4.742 0.218 1 98.75 230 ALA B N 1
ATOM 5245 C CA . ALA B 1 230 ? 11.109 -5.605 1.119 1 98.75 230 ALA B CA 1
ATOM 5246 C C . ALA B 1 230 ? 10.578 -7.039 1.082 1 98.75 230 ALA B C 1
ATOM 5248 O O . ALA B 1 230 ? 11.352 -7.996 1.145 1 98.75 230 ALA B O 1
ATOM 5249 N N . THR B 1 231 ? 9.312 -7.199 1 1 98.69 231 THR B N 1
ATOM 5250 C CA . THR B 1 231 ? 8.672 -8.508 0.962 1 98.69 231 THR B CA 1
ATOM 5251 C C . THR B 1 231 ? 9.008 -9.234 -0.338 1 98.69 231 THR B C 1
ATOM 5253 O O . THR B 1 231 ? 9.188 -10.453 -0.346 1 98.69 231 THR B O 1
ATOM 5256 N N . SER B 1 232 ? 9.016 -8.523 -1.48 1 98.56 232 SER B N 1
ATOM 5257 C CA . SER B 1 232 ? 9.492 -9.102 -2.73 1 98.56 232 SER B CA 1
ATOM 5258 C C . SER B 1 232 ? 10.906 -9.664 -2.578 1 98.56 232 SER B C 1
ATOM 5260 O O . SER B 1 232 ? 11.203 -10.758 -3.057 1 98.56 232 SER B O 1
ATOM 5262 N N . ILE B 1 233 ? 11.805 -8.891 -1.912 1 98.69 233 ILE B N 1
ATOM 5263 C CA . ILE B 1 233 ? 13.18 -9.328 -1.684 1 98.69 233 ILE B CA 1
ATOM 5264 C C . ILE B 1 233 ? 13.172 -10.609 -0.852 1 98.69 233 ILE B C 1
ATOM 5266 O O . ILE B 1 233 ? 13.945 -11.531 -1.116 1 98.69 233 ILE B O 1
ATOM 5270 N N . GLU B 1 234 ? 12.312 -10.672 0.163 1 98.12 234 GLU B N 1
ATOM 5271 C CA . GLU B 1 234 ? 12.195 -11.898 0.941 1 98.12 234 GLU B CA 1
ATOM 5272 C C . GLU B 1 234 ? 11.758 -13.07 0.064 1 98.12 234 GLU B C 1
ATOM 5274 O O . GLU B 1 234 ? 12.227 -14.195 0.242 1 98.12 234 GLU B O 1
ATOM 5279 N N . ASN B 1 235 ? 10.812 -12.844 -0.861 1 98 235 ASN B N 1
ATOM 5280 C CA . ASN B 1 235 ? 10.375 -13.867 -1.802 1 98 235 ASN B CA 1
ATOM 5281 C C . ASN B 1 235 ? 11.547 -14.43 -2.602 1 98 235 ASN B C 1
ATOM 5283 O O . ASN B 1 235 ? 11.703 -15.648 -2.709 1 98 235 ASN B O 1
ATOM 5287 N N . TRP B 1 236 ? 12.367 -13.562 -3.131 1 98.62 236 TRP B N 1
ATOM 5288 C CA . TRP B 1 236 ? 13.516 -13.953 -3.938 1 98.62 236 TRP B CA 1
ATOM 5289 C C . TRP B 1 236 ? 14.586 -14.625 -3.078 1 98.62 236 TRP B C 1
ATOM 5291 O O . TRP B 1 236 ? 15.188 -15.617 -3.484 1 98.62 236 TRP B O 1
ATOM 5301 N N . ALA B 1 237 ? 14.805 -14.039 -1.871 1 98.19 237 ALA B N 1
ATOM 5302 C CA . ALA B 1 237 ? 15.766 -14.617 -0.928 1 98.19 237 ALA B CA 1
ATOM 5303 C C . ALA B 1 237 ? 15.336 -16.016 -0.512 1 98.19 237 ALA B C 1
ATOM 5305 O O . ALA B 1 237 ? 16.188 -16.906 -0.35 1 98.19 237 ALA B O 1
ATOM 5306 N N . THR B 1 238 ? 14.078 -16.219 -0.313 1 97.62 238 THR B N 1
ATOM 5307 C CA . THR B 1 238 ? 13.547 -17.516 0.055 1 97.62 238 THR B CA 1
ATOM 5308 C C . THR B 1 238 ? 13.812 -18.547 -1.047 1 97.62 238 THR B C 1
ATOM 5310 O O . THR B 1 238 ? 14.133 -19.703 -0.766 1 97.62 238 THR B O 1
ATOM 5313 N N . GLU B 1 239 ? 13.688 -18.141 -2.283 1 97.94 239 GLU B N 1
ATOM 5314 C CA . GLU B 1 239 ? 14.016 -19 -3.412 1 97.94 239 GLU B CA 1
ATOM 5315 C C . GLU B 1 239 ? 15.484 -19.406 -3.387 1 97.94 239 GLU B C 1
ATOM 5317 O O . GLU B 1 239 ? 15.812 -20.578 -3.568 1 97.94 239 GLU B O 1
ATOM 5322 N N . ILE B 1 240 ? 16.391 -18.469 -3.146 1 98.06 240 ILE B N 1
ATOM 5323 C CA . ILE B 1 240 ? 17.812 -18.75 -3.111 1 98.06 240 ILE B CA 1
ATOM 5324 C C . ILE B 1 240 ? 18.125 -19.703 -1.969 1 98.06 240 ILE B C 1
ATOM 5326 O O . ILE B 1 240 ? 18.859 -20.688 -2.156 1 98.06 240 ILE B O 1
ATOM 5330 N N . ARG B 1 241 ? 17.547 -19.453 -0.777 1 96.81 241 ARG B N 1
ATOM 5331 C CA . ARG B 1 241 ? 17.734 -20.344 0.363 1 96.81 241 ARG B CA 1
ATOM 5332 C C . ARG B 1 241 ? 17.266 -21.766 0.039 1 96.81 241 ARG B C 1
ATOM 5334 O O . ARG B 1 241 ? 17.922 -22.734 0.401 1 96.81 241 ARG B O 1
ATOM 5341 N N . GLY B 1 242 ? 16.109 -21.859 -0.643 1 97.12 242 GLY B N 1
ATOM 5342 C CA . GLY B 1 242 ? 15.578 -23.141 -1.032 1 97.12 242 GLY B CA 1
ATOM 5343 C C . GLY B 1 242 ? 16.469 -23.906 -1.992 1 97.12 242 GLY B C 1
ATOM 5344 O O . GLY B 1 242 ? 16.719 -25.094 -1.803 1 97.12 242 GLY B O 1
ATOM 5345 N N . LEU B 1 243 ? 17.016 -23.234 -2.947 1 98.19 243 LEU B N 1
ATOM 5346 C CA . LEU B 1 243 ? 17.812 -23.844 -4.004 1 98.19 243 LEU B CA 1
ATOM 5347 C C . LEU B 1 243 ? 19.203 -24.188 -3.512 1 98.19 243 LEU B C 1
ATOM 5349 O O . LEU B 1 243 ? 19.906 -24.984 -4.121 1 98.19 243 LEU B O 1
ATOM 5353 N N . GLN B 1 244 ? 19.672 -23.562 -2.469 1 96.81 244 GLN B N 1
ATOM 5354 C CA . GLN B 1 244 ? 21.031 -23.766 -1.953 1 96.81 244 GLN B CA 1
ATOM 5355 C C . GLN B 1 244 ? 21.078 -24.953 -1.001 1 96.81 244 GLN B C 1
ATOM 5357 O O . GLN B 1 244 ? 22.156 -25.406 -0.61 1 96.81 244 GLN B O 1
ATOM 5362 N N . ARG B 1 245 ? 19.938 -25.484 -0.537 1 95.69 245 ARG B N 1
ATOM 5363 C CA . ARG B 1 245 ? 19.938 -26.641 0.357 1 95.69 245 ARG B CA 1
ATOM 5364 C C . ARG B 1 245 ? 20.859 -27.75 -0.165 1 95.69 245 ARG B C 1
ATOM 5366 O O . ARG B 1 245 ? 20.938 -27.969 -1.375 1 95.69 245 ARG B O 1
ATOM 5373 N N . SER B 1 246 ? 21.484 -28.516 0.768 1 94.31 246 SER B N 1
ATOM 5374 C CA . SER B 1 246 ? 22.5 -29.5 0.425 1 94.31 246 SER B CA 1
ATOM 5375 C C . SER B 1 246 ? 21.969 -30.531 -0.57 1 94.31 246 SER B C 1
ATOM 5377 O O . SER B 1 246 ? 22.688 -30.969 -1.465 1 94.31 246 SER B O 1
ATOM 5379 N N . GLU B 1 247 ? 20.75 -30.875 -0.433 1 94.5 247 GLU B N 1
ATOM 5380 C CA . GLU B 1 247 ? 20.141 -31.922 -1.251 1 94.5 247 GLU B CA 1
ATOM 5381 C C . GLU B 1 247 ? 19.797 -31.406 -2.646 1 94.5 247 GLU B C 1
ATOM 5383 O O . GLU B 1 247 ? 19.672 -32.188 -3.588 1 94.5 247 GLU B O 1
ATOM 5388 N N . ILE B 1 248 ? 19.641 -30.109 -2.836 1 96.94 248 ILE B N 1
ATOM 5389 C CA . ILE B 1 248 ? 19.266 -29.5 -4.102 1 96.94 248 ILE B CA 1
ATOM 5390 C C . ILE B 1 248 ? 20.484 -28.844 -4.742 1 96.94 248 ILE B C 1
ATOM 5392 O O . ILE B 1 248 ? 20.875 -29.203 -5.852 1 96.94 248 ILE B O 1
ATOM 5396 N N . HIS B 1 249 ? 21.156 -27.922 -4.07 1 97.5 249 HIS B N 1
ATOM 5397 C CA . HIS B 1 249 ? 22.422 -27.281 -4.375 1 97.5 249 HIS B CA 1
ATOM 5398 C C . HIS B 1 249 ? 22.484 -26.828 -5.832 1 97.5 249 HIS B C 1
ATOM 5400 O O . HIS B 1 249 ? 23.422 -27.141 -6.551 1 97.5 249 HIS B O 1
ATOM 5406 N N . GLU B 1 250 ? 21.469 -26.141 -6.27 1 98.5 250 GLU B N 1
ATOM 5407 C CA . GLU B 1 250 ? 21.406 -25.625 -7.637 1 98.5 250 GLU B CA 1
ATOM 5408 C C . GLU B 1 250 ? 21.984 -24.219 -7.727 1 98.5 250 GLU B C 1
ATOM 5410 O O . GLU B 1 250 ? 22.406 -23.781 -8.805 1 98.5 250 GLU B O 1
ATOM 5415 N N . VAL B 1 251 ? 21.969 -23.453 -6.648 1 98.38 251 VAL B N 1
ATOM 5416 C CA . VAL B 1 251 ? 22.656 -22.188 -6.523 1 98.38 251 VAL B CA 1
ATOM 5417 C C . VAL B 1 251 ? 23.328 -22.094 -5.156 1 98.38 251 VAL B C 1
ATOM 5419 O O . VAL B 1 251 ? 23.094 -22.922 -4.281 1 98.38 251 VAL B O 1
ATOM 5422 N N . GLU B 1 252 ? 24.203 -21.172 -5.047 1 96.81 252 GLU B N 1
ATOM 5423 C CA . GLU B 1 252 ? 24.875 -20.906 -3.773 1 96.81 252 GLU B CA 1
ATOM 5424 C C . GLU B 1 252 ? 25.328 -19.453 -3.68 1 96.81 252 GLU B C 1
ATOM 5426 O O . GLU B 1 252 ? 25.875 -18.906 -4.641 1 96.81 252 GLU B O 1
ATOM 5431 N N . GLU B 1 253 ? 24.953 -18.812 -2.559 1 95.81 253 GLU B N 1
ATOM 5432 C CA . GLU B 1 253 ? 25.609 -17.531 -2.332 1 95.81 253 GLU B CA 1
ATOM 5433 C C . GLU B 1 253 ? 27.125 -17.672 -2.408 1 95.81 253 GLU B C 1
ATOM 5435 O O . GLU B 1 253 ? 27.703 -18.578 -1.823 1 95.81 253 GLU B O 1
ATOM 5440 N N . HIS B 1 254 ? 27.688 -16.797 -3.119 1 94 254 HIS B N 1
ATOM 5441 C CA . HIS B 1 254 ? 29.125 -16.875 -3.352 1 94 254 HIS B CA 1
ATOM 5442 C C . HIS B 1 254 ? 29.906 -16.828 -2.037 1 94 254 HIS B C 1
ATOM 5444 O O . HIS B 1 254 ? 29.594 -16.031 -1.158 1 94 254 HIS B O 1
ATOM 5450 N N . PHE B 1 255 ? 30.75 -17.734 -1.949 1 85.56 255 PHE B N 1
ATOM 5451 C CA . PHE B 1 255 ? 31.641 -17.812 -0.794 1 85.56 255 PHE B CA 1
ATOM 5452 C C . PHE B 1 255 ? 33.031 -17.266 -1.14 1 85.56 255 PHE B C 1
ATOM 5454 O O . PHE B 1 255 ? 33.75 -17.875 -1.93 1 85.56 255 PHE B O 1
ATOM 5461 N N . ARG B 1 256 ? 33.438 -16.234 -0.565 1 79.81 256 ARG B N 1
ATOM 5462 C CA . ARG B 1 256 ? 34.719 -15.609 -0.833 1 79.81 256 ARG B CA 1
ATOM 5463 C C . ARG B 1 256 ? 35.844 -16.391 -0.176 1 79.81 256 ARG B C 1
ATOM 5465 O O . ARG B 1 256 ? 35.656 -17.078 0.831 1 79.81 256 ARG B O 1
ATOM 5472 N N . ALA B 1 257 ? 37.031 -16.172 -0.887 1 78.5 257 ALA B N 1
ATOM 5473 C CA . ALA B 1 257 ? 38.219 -16.781 -0.296 1 78.5 257 ALA B CA 1
ATOM 5474 C C . ALA B 1 257 ? 38.438 -16.281 1.128 1 78.5 257 ALA B C 1
ATOM 5476 O O . ALA B 1 257 ? 38.375 -15.078 1.39 1 78.5 257 ALA B O 1
ATOM 5477 N N . GLY B 1 258 ? 38.5 -17.25 2.094 1 72.75 258 GLY B N 1
ATOM 5478 C CA . GLY B 1 258 ? 38.719 -16.875 3.479 1 72.75 258 GLY B CA 1
ATOM 5479 C C . GLY B 1 258 ? 37.438 -16.766 4.285 1 72.75 258 GLY B C 1
ATOM 5480 O O . GLY B 1 258 ? 37.5 -16.688 5.516 1 72.75 258 GLY B O 1
ATOM 5481 N N . GLN B 1 259 ? 36.281 -16.812 3.494 1 74.94 259 GLN B N 1
ATOM 5482 C CA . GLN B 1 259 ? 35.031 -16.719 4.195 1 74.94 259 GLN B CA 1
ATOM 5483 C C . GLN B 1 259 ? 34.75 -18 4.977 1 74.94 259 GLN B C 1
ATOM 5485 O O . GLN B 1 259 ? 35.031 -19.109 4.496 1 74.94 259 GLN B O 1
ATOM 5490 N N . LYS B 1 260 ? 34.5 -17.844 6.344 1 66.44 260 LYS B N 1
ATOM 5491 C CA . LYS B 1 260 ? 34.094 -18.969 7.184 1 66.44 260 LYS B CA 1
ATOM 5492 C C . LYS B 1 260 ? 32.562 -19.109 7.246 1 66.44 260 LYS B C 1
ATOM 5494 O O . LYS B 1 260 ? 31.875 -18.141 7.551 1 66.44 260 LYS B O 1
ATOM 5499 N N . GLY B 1 261 ? 32 -20.094 6.785 1 63.03 261 GLY B N 1
ATOM 5500 C CA . GLY B 1 261 ? 30.562 -20.328 6.785 1 63.03 261 GLY B CA 1
ATOM 5501 C C . GLY B 1 261 ? 30.016 -20.672 8.156 1 63.03 261 GLY B C 1
ATOM 5502 O O . GLY B 1 261 ? 29.172 -19.953 8.695 1 63.03 261 GLY B O 1
ATOM 5503 N N . SER B 1 262 ? 30.453 -21.812 8.664 1 68.75 262 SER B N 1
ATOM 5504 C CA . SER B 1 262 ? 30.109 -22.266 10 1 68.75 262 SER B CA 1
ATOM 5505 C C . SER B 1 262 ? 31.312 -22.234 10.938 1 68.75 262 SER B C 1
ATOM 5507 O O . SER B 1 262 ? 32.438 -22.469 10.5 1 68.75 262 SER B O 1
ATOM 5509 N N . SER B 1 263 ? 31.141 -21.812 12.203 1 68 263 SER B N 1
ATOM 5510 C CA . SER B 1 263 ? 32.188 -21.766 13.203 1 68 263 SER B CA 1
ATOM 5511 C C . SER B 1 263 ? 32.688 -23.172 13.539 1 68 263 SER B C 1
ATOM 5513 O O . SER B 1 263 ? 33.844 -23.328 13.961 1 68 263 SER B O 1
ATOM 5515 N N . ALA B 1 264 ? 31.812 -24.125 13.352 1 71 264 ALA B N 1
ATOM 5516 C CA . ALA B 1 264 ? 32.125 -25.484 13.812 1 71 264 ALA B CA 1
ATOM 5517 C C . ALA B 1 264 ? 32.375 -26.422 12.633 1 71 264 ALA B C 1
ATOM 5519 O O . ALA B 1 264 ? 33.094 -27.422 12.773 1 71 264 ALA B O 1
ATOM 5520 N N . MET B 1 265 ? 31.766 -26.109 11.453 1 80.81 265 MET B N 1
ATOM 5521 C CA . MET B 1 265 ? 31.828 -26.984 10.289 1 80.81 265 MET B CA 1
ATOM 5522 C C . MET B 1 265 ? 32.406 -26.25 9.078 1 80.81 265 MET B C 1
ATOM 5524 O O . MET B 1 265 ? 31.656 -25.641 8.312 1 80.81 265 MET B O 1
ATOM 5528 N N . PRO B 1 266 ? 33.688 -26.438 8.742 1 74.25 266 PRO B N 1
ATOM 5529 C CA . PRO B 1 266 ? 34.375 -25.656 7.727 1 74.25 266 PRO B CA 1
ATOM 5530 C C . PRO B 1 266 ? 33.781 -25.828 6.328 1 74.25 266 PRO B C 1
ATOM 5532 O O . PRO B 1 266 ? 33.969 -24.953 5.469 1 74.25 266 PRO B O 1
ATOM 5535 N N . HIS B 1 267 ? 33.062 -26.906 6.062 1 79.56 267 HIS B N 1
ATOM 5536 C CA . HIS B 1 267 ? 32.562 -27.156 4.715 1 79.56 267 HIS B CA 1
ATOM 5537 C C . HIS B 1 267 ? 31.234 -26.453 4.492 1 79.56 267 HIS B C 1
ATOM 5539 O O . HIS B 1 267 ? 30.766 -26.375 3.357 1 79.56 267 HIS B O 1
ATOM 5545 N N . LYS B 1 268 ? 30.641 -25.984 5.59 1 84.88 268 LYS B N 1
ATOM 5546 C CA . LYS B 1 268 ? 29.25 -25.547 5.516 1 84.88 268 LYS B CA 1
ATOM 5547 C C . LYS B 1 268 ? 29.156 -24.109 4.992 1 84.88 268 LYS B C 1
ATOM 5549 O O . LYS B 1 268 ? 29.703 -23.188 5.594 1 84.88 268 LYS B O 1
ATOM 5554 N N . HIS B 1 269 ? 28.562 -23.938 3.805 1 88.12 269 HIS B N 1
ATOM 5555 C CA . HIS B 1 269 ? 28.281 -22.641 3.209 1 88.12 269 HIS B CA 1
ATOM 5556 C C . HIS B 1 269 ? 26.812 -22.266 3.402 1 88.12 269 HIS B C 1
ATOM 5558 O O . HIS B 1 269 ? 25.922 -22.828 2.752 1 88.12 269 HIS B O 1
ATOM 5564 N N . ASN B 1 270 ? 26.562 -21.344 4.297 1 89.38 270 ASN B N 1
ATOM 5565 C CA . ASN B 1 270 ? 25.203 -20.938 4.633 1 89.38 270 ASN B CA 1
ATOM 5566 C C . ASN B 1 270 ? 24.766 -19.703 3.846 1 89.38 270 ASN B C 1
ATOM 5568 O O . ASN B 1 270 ? 25.578 -18.797 3.617 1 89.38 270 ASN B O 1
ATOM 5572 N N . PRO B 1 271 ? 23.547 -19.656 3.346 1 94.38 271 PRO B N 1
ATOM 5573 C CA . PRO B 1 271 ? 23.047 -18.438 2.695 1 94.38 271 PRO B CA 1
ATOM 5574 C C . PRO B 1 271 ? 22.672 -17.344 3.693 1 94.38 271 PRO B C 1
ATOM 5576 O O . PRO B 1 271 ? 21.516 -16.891 3.717 1 94.38 271 PRO B O 1
ATOM 5579 N N . ILE B 1 272 ? 23.625 -16.875 4.461 1 91.06 272 ILE B N 1
ATOM 5580 C CA . ILE B 1 272 ? 23.391 -15.969 5.578 1 91.06 272 ILE B CA 1
ATOM 5581 C C . ILE B 1 272 ? 22.859 -14.641 5.059 1 91.06 272 ILE B C 1
ATOM 5583 O O . ILE B 1 272 ? 22.078 -13.969 5.746 1 91.06 272 ILE B O 1
ATOM 5587 N N . GLY B 1 273 ? 23.312 -14.219 3.842 1 94.38 273 GLY B N 1
ATOM 5588 C CA . GLY B 1 273 ? 22.781 -13 3.258 1 94.38 273 GLY B CA 1
ATOM 5589 C C . GLY B 1 273 ? 21.281 -13.055 3.031 1 94.38 273 GLY B C 1
ATOM 5590 O O . GLY B 1 273 ? 20.562 -12.133 3.42 1 94.38 273 GLY B O 1
ATOM 5591 N N . SER B 1 274 ? 20.812 -14.141 2.428 1 97.06 274 SER B N 1
ATOM 5592 C CA . SER B 1 274 ? 19.391 -14.32 2.16 1 97.06 274 SER B CA 1
ATOM 5593 C C . SER B 1 274 ? 18.594 -14.445 3.455 1 97.06 274 SER B C 1
ATOM 5595 O O . SER B 1 274 ? 17.453 -13.969 3.541 1 97.06 274 SER B O 1
ATOM 5597 N N . GLU B 1 275 ? 19.156 -15.078 4.465 1 93.38 275 GLU B N 1
ATOM 5598 C CA . GLU B 1 275 ? 18.516 -15.156 5.77 1 93.38 275 GLU B CA 1
ATOM 5599 C C . GLU B 1 275 ? 18.375 -13.781 6.406 1 93.38 275 GLU B C 1
ATOM 5601 O O . GLU B 1 275 ? 17.344 -13.453 6.98 1 93.38 275 GLU B O 1
ATOM 5606 N N . ASN B 1 276 ? 19.469 -13.055 6.34 1 94.38 276 ASN B N 1
ATOM 5607 C CA . ASN B 1 276 ? 19.469 -11.688 6.859 1 94.38 276 ASN B CA 1
ATOM 5608 C C . ASN B 1 276 ? 18.375 -10.836 6.199 1 94.38 276 ASN B C 1
ATOM 5610 O O . ASN B 1 276 ? 17.656 -10.109 6.879 1 94.38 276 ASN B O 1
ATOM 5614 N N . LEU B 1 277 ? 18.281 -10.953 4.891 1 97.56 277 LEU B N 1
ATOM 5615 C CA . LEU B 1 277 ? 17.312 -10.18 4.133 1 97.56 277 LEU B CA 1
ATOM 5616 C C . LEU B 1 277 ? 15.883 -10.586 4.5 1 97.56 277 LEU B C 1
ATOM 5618 O O . LEU B 1 277 ? 14.984 -9.742 4.555 1 97.56 277 LEU B O 1
ATOM 5622 N N . SER B 1 278 ? 15.609 -11.867 4.746 1 96.5 278 SER B N 1
ATOM 5623 C CA . SER B 1 278 ? 14.312 -12.328 5.211 1 96.5 278 SER B CA 1
ATOM 5624 C C . SER B 1 278 ? 13.945 -11.711 6.555 1 96.5 278 SER B C 1
ATOM 5626 O O . SER B 1 278 ? 12.812 -11.281 6.762 1 96.5 278 SER B O 1
ATOM 5628 N N . GLY B 1 279 ? 14.969 -11.695 7.492 1 94.06 279 GLY B N 1
ATOM 5629 C CA . GLY B 1 279 ? 14.742 -11.055 8.781 1 94.06 279 GLY B CA 1
ATOM 5630 C C . GLY B 1 279 ? 14.445 -9.578 8.664 1 94.06 279 GLY B C 1
ATOM 5631 O O . GLY B 1 279 ? 13.539 -9.062 9.336 1 94.06 279 GLY B O 1
ATOM 5632 N N . MET B 1 280 ? 15.148 -8.875 7.824 1 95.25 280 MET B N 1
ATOM 5633 C CA . MET B 1 280 ? 14.945 -7.441 7.629 1 95.25 280 MET B CA 1
ATOM 5634 C C . MET B 1 280 ? 13.562 -7.156 7.043 1 95.25 280 MET B C 1
ATOM 5636 O O . MET B 1 280 ? 12.938 -6.148 7.375 1 95.25 280 MET B O 1
ATOM 5640 N N . ALA B 1 281 ? 13.109 -8.031 6.098 1 97.81 281 ALA B N 1
ATOM 5641 C CA . ALA B 1 281 ? 11.781 -7.855 5.512 1 97.81 281 ALA B CA 1
ATOM 5642 C C . ALA B 1 281 ? 10.695 -7.871 6.586 1 97.81 281 ALA B C 1
ATOM 5644 O O . ALA B 1 281 ? 9.719 -7.125 6.5 1 97.81 281 ALA B O 1
ATOM 5645 N N . ARG B 1 282 ? 10.859 -8.695 7.598 1 94.06 282 ARG B N 1
ATOM 5646 C CA . ARG B 1 282 ? 9.906 -8.742 8.711 1 94.06 282 ARG B CA 1
ATOM 5647 C C . ARG B 1 282 ? 9.867 -7.41 9.453 1 94.06 282 ARG B C 1
ATOM 5649 O O . ARG B 1 282 ? 8.797 -6.93 9.82 1 94.06 282 ARG B O 1
ATOM 5656 N N . VAL B 1 283 ? 11.062 -6.879 9.688 1 92.75 283 VAL B N 1
ATOM 5657 C CA . VAL B 1 283 ? 11.172 -5.59 10.367 1 92.75 283 VAL B CA 1
ATOM 5658 C C . VAL B 1 283 ? 10.469 -4.516 9.539 1 92.75 283 VAL B C 1
ATOM 5660 O O . VAL B 1 283 ? 9.719 -3.695 10.078 1 92.75 283 VAL B O 1
ATOM 5663 N N . MET B 1 284 ? 10.695 -4.484 8.234 1 96.62 284 MET B N 1
ATOM 5664 C CA . MET B 1 284 ? 10.07 -3.514 7.348 1 96.62 284 MET B CA 1
ATOM 5665 C C . MET B 1 284 ? 8.547 -3.602 7.426 1 96.62 284 MET B C 1
ATOM 5667 O O . MET B 1 284 ? 7.863 -2.576 7.461 1 96.62 284 MET B O 1
ATOM 5671 N N . ARG B 1 285 ? 7.945 -4.844 7.363 1 96.19 285 ARG B N 1
ATOM 5672 C CA . ARG B 1 285 ? 6.504 -5.031 7.477 1 96.19 285 ARG B CA 1
ATOM 5673 C C . ARG B 1 285 ? 5.988 -4.516 8.82 1 96.19 285 ARG B C 1
ATOM 5675 O O . ARG B 1 285 ? 4.859 -4.023 8.906 1 96.19 285 ARG B O 1
ATOM 5682 N N . GLY B 1 286 ? 6.805 -4.57 9.883 1 94.44 286 GLY B N 1
ATOM 5683 C CA . GLY B 1 286 ? 6.43 -4.055 11.195 1 94.44 286 GLY B CA 1
ATOM 5684 C C . GLY B 1 286 ? 6.164 -2.561 11.195 1 94.44 286 GLY B C 1
ATOM 5685 O O . GLY B 1 286 ? 5.352 -2.072 11.977 1 94.44 286 GLY B O 1
ATOM 5686 N N . TYR B 1 287 ? 6.793 -1.827 10.289 1 95.88 287 TYR B N 1
ATOM 5687 C CA . TYR B 1 287 ? 6.664 -0.375 10.25 1 95.88 287 TYR B CA 1
ATOM 5688 C C . TYR B 1 287 ? 5.34 0.039 9.617 1 95.88 287 TYR B C 1
ATOM 5690 O O . TYR B 1 287 ? 4.922 1.192 9.734 1 95.88 287 TYR B O 1
ATOM 5698 N N . MET B 1 288 ? 4.555 -0.916 8.914 1 95.88 288 MET B N 1
ATOM 5699 C CA . MET B 1 288 ? 3.287 -0.587 8.266 1 95.88 288 MET B CA 1
ATOM 5700 C C . MET B 1 288 ? 2.238 -0.187 9.305 1 95.88 288 MET B C 1
ATOM 5702 O O . MET B 1 288 ? 1.489 0.769 9.094 1 95.88 288 MET B O 1
ATOM 5706 N N . VAL B 1 289 ? 2.275 -0.824 10.414 1 93.5 289 VAL B N 1
ATOM 5707 C CA . VAL B 1 289 ? 1.209 -0.666 11.391 1 93.5 289 VAL B CA 1
ATOM 5708 C C . VAL B 1 289 ? 1.229 0.754 11.953 1 93.5 289 VAL B C 1
ATOM 5710 O O . VAL B 1 289 ? 0.243 1.487 11.844 1 93.5 289 VAL B O 1
ATOM 5713 N N . PRO B 1 290 ? 2.404 1.168 12.492 1 94.25 290 PRO B N 1
ATOM 5714 C CA . PRO B 1 290 ? 2.367 2.537 13.016 1 94.25 290 PRO B CA 1
ATOM 5715 C C . PRO B 1 290 ? 2.139 3.578 11.922 1 94.25 290 PRO B C 1
ATOM 5717 O O . PRO B 1 290 ? 1.531 4.621 12.172 1 94.25 290 PRO B O 1
ATOM 5720 N N . ALA B 1 291 ? 2.602 3.332 10.727 1 97.25 291 ALA B N 1
ATOM 5721 C CA . ALA B 1 291 ? 2.354 4.273 9.633 1 97.25 291 ALA B CA 1
ATOM 5722 C C . ALA B 1 291 ? 0.857 4.449 9.391 1 97.25 291 ALA B C 1
ATOM 5724 O O . ALA B 1 291 ? 0.383 5.57 9.18 1 97.25 291 ALA B O 1
ATOM 5725 N N . TYR B 1 292 ? 0.065 3.373 9.383 1 97.38 292 TYR B N 1
ATOM 5726 C CA . TYR B 1 292 ? -1.378 3.436 9.172 1 97.38 292 TYR B CA 1
ATOM 5727 C C . TYR B 1 292 ? -2.076 4.062 10.375 1 97.38 292 TYR B C 1
ATOM 5729 O O . TYR B 1 292 ? -3.02 4.84 10.211 1 97.38 292 TYR B O 1
ATOM 5737 N N . GLU B 1 293 ? -1.635 3.77 11.57 1 95.38 293 GLU B N 1
ATOM 5738 C CA . GLU B 1 293 ? -2.225 4.332 12.781 1 95.38 293 GLU B CA 1
ATOM 5739 C C . GLU B 1 293 ? -2.014 5.84 12.852 1 95.38 293 GLU B C 1
ATOM 5741 O O . GLU B 1 293 ? -2.805 6.555 13.469 1 95.38 293 GLU B O 1
ATOM 5746 N N . ASP B 1 294 ? -0.967 6.301 12.141 1 96.06 294 ASP B N 1
ATOM 5747 C CA . ASP B 1 294 ? -0.624 7.719 12.125 1 96.06 294 ASP B CA 1
ATOM 5748 C C . ASP B 1 294 ? -1.63 8.523 11.305 1 96.06 294 ASP B C 1
ATOM 5750 O O . ASP B 1 294 ? -1.629 9.758 11.344 1 96.06 294 ASP B O 1
ATOM 5754 N N . VAL B 1 295 ? -2.547 7.867 10.586 1 96.88 295 VAL B N 1
ATOM 5755 C CA . VAL B 1 295 ? -3.457 8.555 9.68 1 96.88 295 VAL B CA 1
ATOM 5756 C C . VAL B 1 295 ? -4.555 9.25 10.477 1 96.88 295 VAL B C 1
ATOM 5758 O O . VAL B 1 295 ? -4.945 10.375 10.156 1 96.88 295 VAL B O 1
ATOM 5761 N N . ALA B 1 296 ? -5.031 8.641 11.523 1 94.12 296 ALA B N 1
ATOM 5762 C CA . ALA B 1 296 ? -6.145 9.18 12.305 1 94.12 296 ALA B CA 1
ATOM 5763 C C . ALA B 1 296 ? -5.648 10.125 13.391 1 94.12 296 ALA B C 1
ATOM 5765 O O . ALA B 1 296 ? -5.605 9.758 14.57 1 94.12 296 ALA B O 1
ATOM 5766 N N . LEU B 1 297 ? -5.371 11.391 13.023 1 93.5 297 LEU B N 1
ATOM 5767 C CA . LEU B 1 297 ? -5.004 12.445 13.961 1 93.5 297 LEU B CA 1
ATOM 5768 C C . LEU B 1 297 ? -6.238 13.195 14.445 1 93.5 297 LEU B C 1
ATOM 5770 O O . LEU B 1 297 ? -7.297 13.125 13.82 1 93.5 297 LEU B O 1
ATOM 5774 N N . TRP B 1 298 ? -6.074 13.836 15.562 1 93.31 298 TRP B N 1
ATOM 5775 C CA . TRP B 1 298 ? -7.207 14.578 16.109 1 93.31 298 TRP B CA 1
ATOM 5776 C C . TRP B 1 298 ? -7.324 15.953 15.445 1 93.31 298 TRP B C 1
ATOM 5778 O O . TRP B 1 298 ? -6.395 16.766 15.516 1 93.31 298 TRP B O 1
ATOM 5788 N N . HIS B 1 299 ? -8.531 16.25 14.797 1 95.94 299 HIS B N 1
ATOM 5789 C CA . HIS B 1 299 ? -8.883 17.547 14.219 1 95.94 299 HIS B CA 1
ATOM 5790 C C . HIS B 1 299 ? -7.832 18 13.203 1 95.94 299 HIS B C 1
ATOM 5792 O O . HIS B 1 299 ? -7.535 17.281 12.25 1 95.94 299 HIS B O 1
ATOM 5798 N N . GLU B 1 300 ? -7.309 19.203 13.375 1 94.12 300 GLU B N 1
ATOM 5799 C CA . GLU B 1 300 ? -6.355 19.719 12.398 1 94.12 300 GLU B CA 1
ATOM 5800 C C . GLU B 1 300 ? -4.957 19.156 12.648 1 94.12 300 GLU B C 1
ATOM 5802 O O . GLU B 1 300 ? -4.09 19.234 11.773 1 94.12 300 GLU B O 1
ATOM 5807 N N . ARG B 1 301 ? -4.703 18.656 13.859 1 91.56 301 ARG B N 1
ATOM 5808 C CA . ARG B 1 301 ? -3.539 17.812 14.086 1 91.56 301 ARG B CA 1
ATOM 5809 C C . ARG B 1 301 ? -3.309 17.578 15.57 1 91.56 301 ARG B C 1
ATOM 5811 O O . ARG B 1 301 ? -3.664 18.406 16.406 1 91.56 301 ARG B O 1
ATOM 5818 N N . ASP B 1 302 ? -2.758 16.453 15.992 1 91.88 302 ASP B N 1
ATOM 5819 C CA . ASP B 1 302 ? -1.886 16.25 17.141 1 91.88 302 ASP B CA 1
ATOM 5820 C C . ASP B 1 302 ? -0.514 15.742 16.719 1 91.88 302 ASP B C 1
ATOM 5822 O O . ASP B 1 302 ? -0.156 15.82 15.539 1 91.88 302 ASP B O 1
ATOM 5826 N N . ILE B 1 303 ? 0.264 15.359 17.734 1 87.81 303 ILE B N 1
ATOM 5827 C CA . ILE B 1 303 ? 1.623 15.031 17.312 1 87.81 303 ILE B CA 1
ATOM 5828 C C . ILE B 1 303 ? 1.909 13.555 17.578 1 87.81 303 ILE B C 1
ATOM 5830 O O . ILE B 1 303 ? 3.053 13.18 17.844 1 87.81 303 ILE B O 1
ATOM 5834 N N . SER B 1 304 ? 0.831 12.703 17.594 1 91 304 SER B N 1
ATOM 5835 C CA . SER B 1 304 ? 1.021 11.273 17.828 1 91 304 SER B CA 1
ATOM 5836 C C . SER B 1 304 ? 1.807 10.625 16.703 1 91 304 SER B C 1
ATOM 5838 O O . SER B 1 304 ? 2.471 9.602 16.906 1 91 304 SER B O 1
ATOM 5840 N N . HIS B 1 305 ? 1.75 11.211 15.547 1 93.81 305 HIS B N 1
ATOM 5841 C CA . HIS B 1 305 ? 2.521 10.672 14.43 1 93.81 305 HIS B CA 1
ATOM 5842 C C . HIS B 1 305 ? 4.004 11.008 14.57 1 93.81 305 HIS B C 1
ATOM 5844 O O . HIS B 1 305 ? 4.855 10.32 14.008 1 93.81 305 HIS B O 1
ATOM 5850 N N . SER B 1 306 ? 4.367 12.062 15.266 1 92.19 306 SER B N 1
ATOM 5851 C CA . SER B 1 306 ? 5.711 12.633 15.281 1 92.19 306 SER B CA 1
ATOM 5852 C C . SER B 1 306 ? 6.727 11.641 15.836 1 92.19 306 SER B C 1
ATOM 5854 O O . SER B 1 306 ? 7.754 11.367 15.211 1 92.19 306 SER B O 1
ATOM 5856 N N . SER B 1 307 ? 6.445 11.078 17.062 1 91.25 307 SER B N 1
ATOM 5857 C CA . SER B 1 307 ? 7.371 10.125 17.672 1 91.25 307 SER B CA 1
ATOM 5858 C C . SER B 1 307 ? 7.535 8.883 16.812 1 91.25 307 SER B C 1
ATOM 5860 O O . SER B 1 307 ? 8.633 8.336 16.703 1 91.25 307 SER B O 1
ATOM 5862 N N . ALA B 1 308 ? 6.469 8.461 16.203 1 94.88 308 ALA B N 1
ATOM 5863 C CA . ALA B 1 308 ? 6.516 7.293 15.328 1 94.88 308 ALA B CA 1
ATOM 5864 C C . ALA B 1 308 ? 7.379 7.559 14.094 1 94.88 308 ALA B C 1
ATOM 5866 O O . ALA B 1 308 ? 8.266 6.766 13.766 1 94.88 308 ALA B O 1
ATOM 5867 N N . GLU B 1 309 ? 7.137 8.695 13.469 1 95.38 309 GLU B N 1
ATOM 5868 C CA . GLU B 1 309 ? 7.797 9 12.203 1 95.38 309 GLU B CA 1
ATOM 5869 C C . GLU B 1 309 ? 9.289 9.258 12.406 1 95.38 309 GLU B C 1
ATOM 5871 O O . GLU B 1 309 ? 10.094 9 11.508 1 95.38 309 GLU B O 1
ATOM 5876 N N . ARG B 1 310 ? 9.664 9.75 13.578 1 92.81 310 ARG B N 1
ATOM 5877 C CA . ARG B 1 310 ? 11.078 9.938 13.898 1 92.81 310 ARG B CA 1
ATOM 5878 C C . ARG B 1 310 ? 11.828 8.617 13.875 1 92.81 310 ARG B C 1
ATOM 5880 O O . ARG B 1 310 ? 13.047 8.594 13.68 1 92.81 310 ARG B O 1
ATOM 5887 N N . VAL B 1 311 ? 11.078 7.512 14.023 1 93.62 311 VAL B N 1
ATOM 5888 C CA . VAL B 1 311 ? 11.68 6.184 14.031 1 93.62 311 VAL B CA 1
ATOM 5889 C C . VAL B 1 311 ? 11.484 5.52 12.664 1 93.62 311 VAL B C 1
ATOM 5891 O O . VAL B 1 311 ? 12.453 5.156 12 1 93.62 311 VAL B O 1
ATOM 5894 N N . ILE B 1 312 ? 10.289 5.512 12.18 1 96.81 312 ILE B N 1
ATOM 5895 C CA . ILE B 1 312 ? 9.969 4.57 11.109 1 96.81 312 ILE B CA 1
ATOM 5896 C C . ILE B 1 312 ? 10.414 5.145 9.766 1 96.81 312 ILE B C 1
ATOM 5898 O O . ILE B 1 312 ? 10.742 4.395 8.844 1 96.81 312 ILE B O 1
ATOM 5902 N N . LEU B 1 313 ? 10.43 6.473 9.57 1 97.5 313 LEU B N 1
ATOM 5903 C CA . LEU B 1 313 ? 10.805 7.023 8.273 1 97.5 313 LEU B CA 1
ATOM 5904 C C . LEU B 1 313 ? 12.297 6.812 8 1 97.5 313 LEU B C 1
ATOM 5906 O O . LEU B 1 313 ? 12.664 6.25 6.969 1 97.5 313 LEU B O 1
ATOM 5910 N N . PRO B 1 314 ? 13.211 7.227 8.953 1 97.06 314 PRO B N 1
ATOM 5911 C CA . PRO B 1 314 ? 14.625 6.926 8.711 1 97.06 314 PRO B CA 1
ATOM 5912 C C . PRO B 1 314 ? 14.906 5.426 8.648 1 97.06 314 PRO B C 1
ATOM 5914 O O . PRO B 1 314 ? 15.625 4.965 7.758 1 97.06 314 PRO B O 1
ATOM 5917 N N . ASP B 1 315 ? 14.305 4.621 9.539 1 96.75 315 ASP B N 1
ATOM 5918 C CA . ASP B 1 315 ? 14.586 3.191 9.609 1 96.75 315 ASP B CA 1
ATOM 5919 C C . ASP B 1 315 ? 14.133 2.475 8.344 1 96.75 315 ASP B C 1
ATOM 5921 O O . ASP B 1 315 ? 14.836 1.602 7.824 1 96.75 315 ASP B O 1
ATOM 5925 N N . ALA B 1 316 ? 12.93 2.814 7.883 1 98.25 316 ALA B N 1
ATOM 5926 C CA . ALA B 1 316 ? 12.406 2.16 6.688 1 98.25 316 ALA B CA 1
ATOM 5927 C C . ALA B 1 316 ? 13.258 2.49 5.461 1 98.25 316 ALA B C 1
ATOM 5929 O O . ALA B 1 316 ? 13.547 1.612 4.645 1 98.25 316 ALA B O 1
ATOM 5930 N N . THR B 1 317 ? 13.648 3.77 5.258 1 98.62 317 THR B N 1
ATOM 5931 C CA . THR B 1 317 ? 14.406 4.184 4.086 1 98.62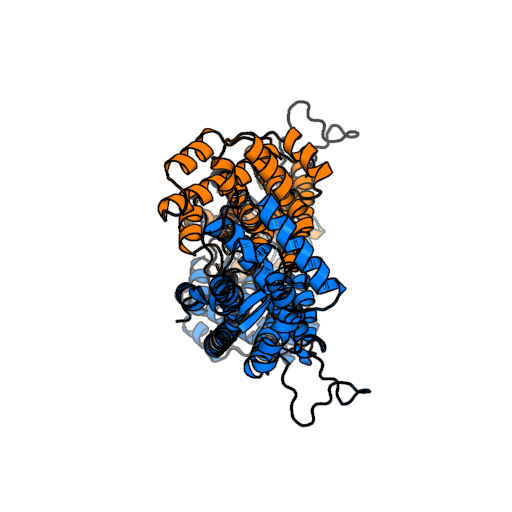 317 THR B CA 1
ATOM 5932 C C . THR B 1 317 ? 15.836 3.65 4.152 1 98.62 317 THR B C 1
ATOM 5934 O O . THR B 1 317 ? 16.391 3.207 3.143 1 98.62 317 THR B O 1
ATOM 5937 N N . ILE B 1 318 ? 16.438 3.662 5.359 1 98.06 318 ILE B N 1
ATOM 5938 C CA . ILE B 1 318 ? 17.781 3.094 5.547 1 98.06 318 ILE B CA 1
ATOM 5939 C C . ILE B 1 318 ? 17.734 1.586 5.305 1 98.06 318 ILE B C 1
ATOM 5941 O O . ILE B 1 318 ? 18.594 1.037 4.609 1 98.06 318 ILE B O 1
ATOM 5945 N N . GLY B 1 319 ? 16.75 0.921 5.926 1 98.12 319 GLY B N 1
ATOM 5946 C CA . GLY B 1 319 ? 16.609 -0.521 5.805 1 98.12 319 GLY B CA 1
ATOM 5947 C C . GLY B 1 319 ? 16.453 -0.986 4.367 1 98.12 319 GLY B C 1
ATOM 5948 O O . GLY B 1 319 ? 17.141 -1.922 3.939 1 98.12 319 GLY B O 1
ATOM 5949 N N . ILE B 1 320 ? 15.531 -0.325 3.59 1 98.75 320 ILE B N 1
ATOM 5950 C CA . ILE B 1 320 ? 15.281 -0.773 2.225 1 98.75 320 ILE B CA 1
ATOM 5951 C C . ILE B 1 320 ? 16.5 -0.489 1.357 1 98.75 320 ILE B C 1
ATOM 5953 O O . ILE B 1 320 ? 16.812 -1.255 0.443 1 98.75 320 ILE B O 1
ATOM 5957 N N . ASP B 1 321 ? 17.172 0.651 1.564 1 98.62 321 ASP B N 1
ATOM 5958 C CA . ASP B 1 321 ? 18.438 0.948 0.894 1 98.62 321 ASP B CA 1
ATOM 5959 C C . ASP B 1 321 ? 19.453 -0.171 1.114 1 98.62 321 ASP B C 1
ATOM 5961 O O . ASP B 1 321 ? 20.078 -0.649 0.163 1 98.62 321 ASP B O 1
ATOM 5965 N N . TYR B 1 322 ? 19.609 -0.608 2.312 1 98.19 322 TYR B N 1
ATOM 5966 C CA . TYR B 1 322 ? 20.5 -1.706 2.67 1 98.19 322 TYR B CA 1
ATOM 5967 C C . TYR B 1 322 ? 20.078 -2.996 1.974 1 98.19 322 TYR B C 1
ATOM 5969 O O . TYR B 1 322 ? 20.906 -3.676 1.364 1 98.19 322 TYR B O 1
ATOM 5977 N N . MET B 1 323 ? 18.844 -3.365 2.047 1 98.75 323 MET B N 1
ATOM 5978 C CA . MET B 1 323 ? 18.328 -4.621 1.517 1 98.75 323 MET B CA 1
ATOM 5979 C C . MET B 1 323 ? 18.547 -4.707 0.009 1 98.75 323 MET B C 1
ATOM 5981 O O . MET B 1 323 ? 18.969 -5.742 -0.506 1 98.75 323 MET B O 1
ATOM 5985 N N . LEU B 1 324 ? 18.188 -3.582 -0.715 1 98.88 324 LEU B N 1
ATOM 5986 C CA . LEU B 1 324 ? 18.344 -3.551 -2.166 1 98.88 324 LEU B CA 1
ATOM 5987 C C . LEU B 1 324 ? 19.797 -3.76 -2.566 1 98.88 324 LEU B C 1
ATOM 5989 O O . LEU B 1 324 ? 20.094 -4.535 -3.479 1 98.88 324 LEU B O 1
ATOM 5993 N N . ASN B 1 325 ? 20.703 -3.102 -1.893 1 98.56 325 ASN B N 1
ATOM 5994 C CA . ASN B 1 325 ? 22.125 -3.211 -2.223 1 98.56 325 ASN B CA 1
ATOM 5995 C C . ASN B 1 325 ? 22.672 -4.59 -1.87 1 98.56 325 ASN B C 1
ATOM 5997 O O . ASN B 1 325 ? 23.453 -5.164 -2.635 1 98.56 325 ASN B O 1
ATOM 6001 N N . ARG B 1 326 ? 22.312 -5.094 -0.754 1 97.69 326 ARG B N 1
ATOM 6002 C CA . ARG B 1 326 ? 22.781 -6.414 -0.356 1 97.69 326 ARG B CA 1
ATOM 6003 C C . ARG B 1 326 ? 22.281 -7.488 -1.312 1 97.69 326 ARG B C 1
ATOM 6005 O O . ARG B 1 326 ? 23.031 -8.375 -1.716 1 97.69 326 ARG B O 1
ATOM 6012 N N . PHE B 1 327 ? 20.984 -7.473 -1.645 1 98.81 327 PHE B N 1
ATOM 6013 C CA . PHE B 1 327 ? 20.453 -8.477 -2.559 1 98.81 327 PHE B CA 1
ATOM 6014 C C . PHE B 1 327 ? 21.125 -8.367 -3.928 1 98.81 327 PHE B C 1
ATOM 6016 O O . PHE B 1 327 ? 21.406 -9.383 -4.566 1 98.81 327 PHE B O 1
ATOM 6023 N N . ASN B 1 328 ? 21.281 -7.102 -4.398 1 98.75 328 ASN B N 1
ATOM 6024 C CA . ASN B 1 328 ? 21.969 -6.902 -5.676 1 98.75 328 ASN B CA 1
ATOM 6025 C C . ASN B 1 328 ? 23.344 -7.547 -5.68 1 98.75 328 ASN B C 1
ATOM 6027 O O . ASN B 1 328 ? 23.75 -8.164 -6.672 1 98.75 328 ASN B O 1
ATOM 6031 N N . ARG B 1 329 ? 24.109 -7.395 -4.613 1 97.94 329 ARG B N 1
ATOM 6032 C CA . ARG B 1 329 ? 25.422 -8.023 -4.5 1 97.94 329 ARG B CA 1
ATOM 6033 C C . ARG B 1 329 ? 25.297 -9.539 -4.492 1 97.94 329 ARG B C 1
ATOM 6035 O O . ARG B 1 329 ? 26.094 -10.234 -5.145 1 97.94 329 ARG B O 1
ATOM 6042 N N . ILE B 1 330 ? 24.375 -10.086 -3.715 1 98 330 ILE B N 1
ATOM 6043 C CA . ILE B 1 330 ? 24.156 -11.523 -3.654 1 98 330 ILE B CA 1
ATOM 6044 C C . ILE B 1 330 ? 23.875 -12.062 -5.055 1 98 330 ILE B C 1
ATOM 6046 O O . ILE B 1 330 ? 24.5 -13.039 -5.488 1 98 330 ILE B O 1
ATOM 6050 N N . LEU B 1 331 ? 22.938 -11.414 -5.766 1 98.62 331 LEU B N 1
ATOM 6051 C CA . LEU B 1 331 ? 22.531 -11.898 -7.078 1 98.62 331 LEU B CA 1
ATOM 6052 C C . LEU B 1 331 ? 23.656 -11.758 -8.086 1 98.62 331 LEU B C 1
ATOM 6054 O O . LEU B 1 331 ? 23.875 -12.648 -8.914 1 98.62 331 LEU B O 1
ATOM 6058 N N . THR B 1 332 ? 24.391 -10.617 -8.062 1 98.31 332 THR B N 1
ATOM 6059 C CA . THR B 1 332 ? 25.516 -10.367 -8.969 1 98.31 332 THR B CA 1
ATOM 6060 C C . THR B 1 332 ? 26.562 -11.477 -8.859 1 98.31 332 THR B C 1
ATOM 6062 O O . THR B 1 332 ? 27.125 -11.898 -9.859 1 98.31 332 THR B O 1
ATOM 6065 N N . ASN B 1 333 ? 26.781 -11.961 -7.676 1 97.5 333 ASN B N 1
ATOM 6066 C CA . ASN B 1 333 ? 27.875 -12.898 -7.43 1 97.5 333 ASN B CA 1
ATOM 6067 C C . ASN B 1 333 ? 27.359 -14.32 -7.227 1 97.5 333 ASN B C 1
ATOM 6069 O O . ASN B 1 333 ? 28.109 -15.211 -6.84 1 97.5 333 ASN B O 1
ATOM 6073 N N . LEU B 1 334 ? 26.078 -14.555 -7.414 1 98.38 334 LEU B N 1
ATOM 6074 C CA . LEU B 1 334 ? 25.453 -15.844 -7.16 1 98.38 334 LEU B CA 1
ATOM 6075 C C . LEU B 1 334 ? 26.094 -16.938 -8 1 98.38 334 LEU B C 1
ATOM 6077 O O . LEU B 1 334 ? 26.234 -16.797 -9.219 1 98.38 334 LEU B O 1
ATOM 6081 N N . ASP B 1 335 ? 26.625 -18.016 -7.352 1 97.94 335 ASP B N 1
ATOM 6082 C CA . ASP B 1 335 ? 27.078 -19.203 -8.086 1 97.94 335 ASP B CA 1
ATOM 6083 C C . ASP B 1 335 ? 25.891 -20.031 -8.562 1 97.94 335 ASP B C 1
ATOM 6085 O O . ASP B 1 335 ? 25.047 -20.438 -7.766 1 97.94 335 ASP B O 1
ATOM 6089 N N . VAL B 1 336 ? 25.828 -20.25 -9.836 1 98.62 336 VAL B N 1
ATOM 6090 C CA . VAL B 1 336 ? 24.797 -21.078 -10.453 1 98.62 336 VAL B CA 1
ATOM 6091 C C . VAL B 1 336 ? 25.422 -22.359 -11.016 1 98.62 336 VAL B C 1
ATOM 6093 O O . VAL B 1 336 ? 26.5 -22.312 -11.594 1 98.62 336 VAL B O 1
ATOM 6096 N N . PHE B 1 337 ? 24.781 -23.516 -10.75 1 98.44 337 PHE B N 1
ATOM 6097 C CA . PHE B 1 337 ? 25.328 -24.797 -11.141 1 98.44 337 PHE B CA 1
ATOM 6098 C C . PHE B 1 337 ? 24.438 -25.5 -12.156 1 98.44 337 PHE B C 1
ATOM 6100 O O . PHE B 1 337 ? 23.703 -26.422 -11.82 1 98.44 337 PHE B O 1
ATOM 6107 N N . PRO B 1 338 ? 24.594 -25.141 -13.43 1 98.38 338 PRO B N 1
ATOM 6108 C CA . PRO B 1 338 ? 23.75 -25.719 -14.477 1 98.38 338 PRO B CA 1
ATOM 6109 C C . PRO B 1 338 ? 23.844 -27.234 -14.547 1 98.38 338 PRO B C 1
ATOM 6111 O O . PRO B 1 338 ? 22.844 -27.906 -14.805 1 98.38 338 PRO B O 1
ATOM 6114 N N . GLU B 1 339 ? 25 -27.781 -14.32 1 98.12 339 GLU B N 1
ATOM 6115 C CA . GLU B 1 339 ? 25.172 -29.234 -14.367 1 98.12 339 GLU B CA 1
ATOM 6116 C C . GLU B 1 339 ? 24.375 -29.922 -13.266 1 98.12 339 GLU B C 1
ATOM 6118 O O . GLU B 1 339 ? 23.766 -30.969 -13.484 1 98.12 339 GLU B O 1
ATOM 6123 N N . THR B 1 340 ? 24.438 -29.328 -12.094 1 98.12 340 THR B N 1
ATOM 6124 C CA . THR B 1 340 ? 23.641 -29.859 -10.984 1 98.12 340 THR B CA 1
ATOM 6125 C C . THR B 1 340 ? 22.156 -29.766 -11.289 1 98.12 340 THR B C 1
ATOM 6127 O O . THR B 1 340 ? 21.391 -30.672 -10.977 1 98.12 340 THR B O 1
ATOM 6130 N N . MET B 1 341 ? 21.766 -28.609 -11.867 1 98.31 341 MET B N 1
ATOM 6131 C CA . MET B 1 341 ? 20.359 -28.422 -12.25 1 98.31 341 MET B CA 1
ATOM 6132 C C . MET B 1 341 ? 19.906 -29.531 -13.203 1 98.31 341 MET B C 1
ATOM 6134 O O . MET B 1 341 ? 18.828 -30.094 -13.031 1 98.31 341 MET B O 1
ATOM 6138 N N . LEU B 1 342 ? 20.719 -29.828 -14.125 1 97.31 342 LEU B N 1
ATOM 6139 C CA . LEU B 1 342 ? 20.422 -30.875 -15.086 1 97.31 342 LEU B CA 1
ATOM 6140 C C . LEU B 1 342 ? 20.375 -32.25 -14.406 1 97.31 342 LEU B C 1
ATOM 6142 O O . LEU B 1 342 ? 19.438 -33.031 -14.625 1 97.31 342 LEU B O 1
ATOM 6146 N N . LYS B 1 343 ? 21.312 -32.562 -13.555 1 97.31 343 LYS B N 1
ATOM 6147 C CA . LYS B 1 343 ? 21.406 -33.844 -12.852 1 97.31 343 LYS B CA 1
ATOM 6148 C C . LYS B 1 343 ? 20.203 -34.062 -11.945 1 97.31 343 LYS B C 1
ATOM 6150 O O . LYS B 1 343 ? 19.688 -35.156 -11.828 1 97.31 343 LYS B O 1
ATOM 6155 N N . ASN B 1 344 ? 19.781 -33 -11.281 1 97.44 344 ASN B N 1
ATOM 6156 C CA . ASN B 1 344 ? 18.672 -33.062 -10.344 1 97.44 344 ASN B CA 1
ATOM 6157 C C . ASN B 1 344 ? 17.375 -33.5 -11.047 1 97.44 344 ASN B C 1
ATOM 6159 O O . ASN B 1 344 ? 16.453 -34 -10.398 1 97.44 344 ASN B O 1
ATOM 6163 N N . MET B 1 345 ? 17.281 -33.344 -12.336 1 96.5 345 MET B N 1
ATOM 6164 C CA . MET B 1 345 ? 16.094 -33.75 -13.07 1 96.5 345 MET B CA 1
ATOM 6165 C C . MET B 1 345 ? 15.891 -35.25 -13.016 1 96.5 345 MET B C 1
ATOM 6167 O O . MET B 1 345 ? 14.773 -35.75 -13.227 1 96.5 345 MET B O 1
ATOM 6171 N N . ASP B 1 346 ? 16.953 -35.938 -12.688 1 94.94 346 ASP B N 1
ATOM 6172 C CA . ASP B 1 346 ? 16.906 -37.406 -12.695 1 94.94 346 ASP B CA 1
ATOM 6173 C C . ASP B 1 346 ? 16.578 -37.969 -11.305 1 94.94 346 ASP B C 1
ATOM 6175 O O . ASP B 1 346 ? 16.469 -39.156 -11.117 1 94.94 346 ASP B O 1
ATOM 6179 N N . ARG B 1 347 ? 16.328 -37.062 -10.391 1 94.62 347 ARG B N 1
ATOM 6180 C CA . ARG B 1 347 ? 16.188 -37.469 -8.992 1 94.62 347 ARG B CA 1
ATOM 6181 C C . ARG B 1 347 ? 14.93 -38.281 -8.773 1 94.62 347 ARG B C 1
ATOM 6183 O O . ARG B 1 347 ? 14.844 -39.062 -7.812 1 94.62 347 ARG B O 1
ATOM 6190 N N . THR B 1 348 ? 13.961 -38.219 -9.625 1 95.06 348 THR B N 1
ATOM 6191 C CA . THR B 1 348 ? 12.711 -38.938 -9.43 1 95.06 348 THR B CA 1
ATOM 6192 C C . THR B 1 348 ? 12.516 -40 -10.516 1 95.06 348 THR B C 1
ATOM 6194 O O . THR B 1 348 ? 11.391 -40.25 -10.945 1 95.06 348 THR B O 1
ATOM 6197 N N . TYR B 1 349 ? 13.562 -40.469 -11.039 1 95.25 349 TYR B N 1
ATOM 6198 C CA . TYR B 1 349 ? 13.617 -41.625 -11.898 1 95.25 349 TYR B CA 1
ATOM 6199 C C . TYR B 1 349 ? 12.789 -41.438 -13.164 1 95.25 349 TYR B C 1
ATOM 6201 O O . TYR B 1 349 ? 12.203 -42.375 -13.703 1 95.25 349 TYR B O 1
ATOM 6209 N N . GLY B 1 350 ? 12.625 -40.219 -13.586 1 95.44 350 GLY B N 1
ATOM 6210 C CA . GLY B 1 350 ? 11.93 -39.906 -14.828 1 95.44 350 GLY B CA 1
ATOM 6211 C C . GLY B 1 350 ? 10.453 -39.594 -14.633 1 95.44 350 GLY B C 1
ATOM 6212 O O . GLY B 1 350 ? 9.734 -39.312 -15.594 1 95.44 350 GLY B O 1
ATOM 6213 N N . LEU B 1 351 ? 9.984 -39.562 -13.422 1 95.06 351 LEU B N 1
ATOM 6214 C CA . LEU B 1 351 ? 8.578 -39.312 -13.094 1 95.06 351 LEU B CA 1
ATOM 6215 C C . LEU B 1 351 ? 8.133 -37.938 -13.523 1 95.06 351 LEU B C 1
ATOM 6217 O O . LEU B 1 351 ? 6.941 -37.688 -13.688 1 95.06 351 LEU B O 1
ATOM 6221 N N . ILE B 1 352 ? 9.086 -37.031 -13.727 1 94.5 352 ILE B N 1
ATOM 6222 C CA . ILE B 1 352 ? 8.781 -35.656 -14.109 1 94.5 352 ILE B CA 1
ATOM 6223 C C . ILE B 1 352 ? 8.141 -35.625 -15.492 1 94.5 352 ILE B C 1
ATOM 6225 O O . ILE B 1 352 ? 7.535 -34.625 -15.891 1 94.5 352 ILE B O 1
ATOM 6229 N N . TYR B 1 353 ? 8.117 -36.75 -16.234 1 94.5 353 TYR B N 1
ATOM 6230 C CA . TYR B 1 353 ? 7.586 -36.812 -17.594 1 94.5 353 TYR B CA 1
ATOM 6231 C C . TYR B 1 353 ? 6.25 -37.562 -17.609 1 94.5 353 TYR B C 1
ATOM 6233 O O . TYR B 1 353 ? 5.688 -37.812 -18.672 1 94.5 353 TYR B O 1
ATOM 6241 N N . SER B 1 354 ? 5.703 -37.906 -16.453 1 93.19 354 SER B N 1
ATOM 6242 C CA . SER B 1 354 ? 4.488 -38.719 -16.359 1 93.19 354 SER B CA 1
ATOM 6243 C C . SER B 1 354 ? 3.314 -38.031 -17.047 1 93.19 354 SER B C 1
ATOM 6245 O O . SER B 1 354 ? 2.492 -38.719 -17.688 1 93.19 354 SER B O 1
ATOM 6247 N N . GLN B 1 355 ? 3.236 -36.719 -16.922 1 91.25 355 GLN B N 1
ATOM 6248 C CA . GLN B 1 355 ? 2.133 -36.031 -17.562 1 91.25 355 GLN B CA 1
ATOM 6249 C C . GLN B 1 355 ? 2.236 -36.125 -19.078 1 91.25 355 GLN B C 1
ATOM 6251 O O . GLN B 1 355 ? 1.221 -36.219 -19.766 1 91.25 355 GLN B O 1
ATOM 6256 N N . ARG B 1 356 ? 3.457 -36.031 -19.625 1 92.44 356 ARG B N 1
ATOM 6257 C CA . ARG B 1 356 ? 3.67 -36.156 -21.062 1 92.44 356 ARG B CA 1
ATOM 6258 C C . ARG B 1 356 ? 3.213 -37.531 -21.562 1 92.44 356 ARG B C 1
ATOM 6260 O O . ARG B 1 356 ? 2.574 -37.625 -22.609 1 92.44 356 ARG B O 1
ATOM 6267 N N . VAL B 1 357 ? 3.529 -38.5 -20.812 1 92.75 357 VAL B N 1
ATOM 6268 C CA . VAL B 1 357 ? 3.121 -39.875 -21.188 1 92.75 357 VAL B CA 1
ATOM 6269 C C . VAL B 1 357 ? 1.599 -39.969 -21.141 1 92.75 357 VAL B C 1
ATOM 6271 O O . VAL B 1 357 ? 0.98 -40.531 -22.047 1 92.75 357 VAL B O 1
ATOM 6274 N N . LEU B 1 358 ? 1.036 -39.469 -20.047 1 90.06 358 LEU B N 1
ATOM 6275 C CA . LEU B 1 358 ? -0.412 -39.469 -19.875 1 90.06 358 LEU B CA 1
ATOM 6276 C C . LEU B 1 358 ? -1.109 -38.812 -21.062 1 90.06 358 LEU B C 1
ATOM 6278 O O . LEU B 1 358 ? -2.049 -39.375 -21.625 1 90.06 358 LEU B O 1
ATOM 6282 N N . LEU B 1 359 ? -0.641 -37.625 -21.5 1 87.69 359 LEU B N 1
ATOM 6283 C CA . LEU B 1 359 ? -1.268 -36.875 -22.578 1 87.69 359 LEU B CA 1
ATOM 6284 C C . LEU B 1 359 ? -1.125 -37.594 -23.906 1 87.69 359 LEU B C 1
ATOM 6286 O O . LEU B 1 359 ? -2.031 -37.531 -24.75 1 87.69 359 LEU B O 1
ATOM 6290 N N . LYS B 1 360 ? -0.013 -38.281 -24.094 1 89.62 360 LYS B N 1
ATOM 6291 C CA . LYS B 1 360 ? 0.182 -39.031 -25.328 1 89.62 360 LYS B CA 1
ATOM 6292 C C . LYS B 1 360 ? -0.773 -40.219 -25.406 1 89.62 360 LYS B C 1
ATOM 6294 O O . LYS B 1 360 ? -1.186 -40.625 -26.484 1 89.62 360 LYS B O 1
ATOM 6299 N N . LEU B 1 361 ? -1.029 -40.875 -24.266 1 88.88 361 LEU B N 1
ATOM 6300 C CA . LEU B 1 361 ? -1.968 -41.969 -24.219 1 88.88 361 LEU B CA 1
ATOM 6301 C C . LEU B 1 361 ? -3.379 -41.5 -24.562 1 88.88 361 LEU B C 1
ATOM 6303 O O . LEU B 1 361 ? -4.145 -42.25 -25.188 1 88.88 361 LEU B O 1
ATOM 6307 N N . ILE B 1 362 ? -3.689 -40.281 -24.172 1 81.12 362 ILE B N 1
ATOM 6308 C CA . ILE B 1 362 ? -5.012 -39.75 -24.469 1 81.12 362 ILE B CA 1
ATOM 6309 C C . ILE B 1 362 ? -5.082 -39.312 -25.938 1 81.12 362 ILE B C 1
ATOM 6311 O O . ILE B 1 362 ? -6.02 -39.688 -26.641 1 81.12 362 ILE B O 1
ATOM 6315 N N . ASP B 1 363 ? -4.129 -38.656 -26.5 1 81 363 ASP B N 1
ATOM 6316 C CA . ASP B 1 363 ? -4.141 -38.031 -27.812 1 81 363 ASP B CA 1
ATOM 6317 C C . ASP B 1 363 ? -3.9 -39.062 -28.922 1 81 363 ASP B C 1
ATOM 6319 O O . ASP B 1 363 ? -4.617 -39.094 -29.922 1 81 363 ASP B O 1
ATOM 6323 N N . GLU B 1 364 ? -2.922 -39.812 -28.688 1 79.12 364 GLU B N 1
ATOM 6324 C CA . GLU B 1 364 ? -2.484 -40.719 -29.75 1 79.12 364 GLU B CA 1
ATOM 6325 C C . GLU B 1 364 ? -3.238 -42.062 -29.688 1 79.12 364 GLU B C 1
ATOM 6327 O O . GLU B 1 364 ? -3.586 -42.625 -30.719 1 79.12 364 GLU B O 1
ATOM 6332 N N . ALA B 1 365 ? -3.535 -42.5 -28.484 1 80.06 365 ALA B N 1
ATOM 6333 C CA . ALA B 1 365 ? -4.102 -43.844 -28.328 1 80.06 365 ALA B CA 1
ATOM 6334 C C . ALA B 1 365 ? -5.617 -43.781 -28.172 1 80.06 365 ALA B C 1
ATOM 6336 O O . ALA B 1 365 ? -6.301 -44.812 -28.25 1 80.06 365 ALA B O 1
ATOM 6337 N N . GLY B 1 366 ? -6.098 -42.656 -27.922 1 78.81 366 GLY B N 1
ATOM 6338 C CA . GLY B 1 366 ? -7.539 -42.5 -27.812 1 78.81 366 GLY B CA 1
ATOM 6339 C C . GLY B 1 366 ? -8.102 -43.031 -26.516 1 78.81 366 GLY B C 1
ATOM 6340 O O . GLY B 1 366 ? -9.297 -43.312 -26.422 1 78.81 366 GLY B O 1
ATOM 6341 N N . LEU B 1 367 ? -7.25 -43.188 -25.562 1 82.12 367 LEU B N 1
ATOM 6342 C CA . LEU B 1 367 ? -7.715 -43.688 -24.266 1 82.12 367 LEU B CA 1
ATOM 6343 C C . LEU B 1 367 ? -8.469 -42.594 -23.516 1 82.12 367 LEU B C 1
ATOM 6345 O O . LEU B 1 367 ? -8.242 -41.406 -23.719 1 82.12 367 LEU B O 1
ATOM 6349 N N . SER B 1 368 ? -9.391 -43.062 -22.656 1 77.38 368 SER B N 1
ATOM 6350 C CA . SER B 1 368 ? -9.992 -42.125 -21.734 1 77.38 368 SER B CA 1
ATOM 6351 C C . SER B 1 368 ? -8.969 -41.594 -20.734 1 77.38 368 SER B C 1
ATOM 6353 O O . SER B 1 368 ? -7.992 -42.281 -20.422 1 77.38 368 SER B O 1
ATOM 6355 N N . ARG B 1 369 ? -9.195 -40.375 -20.266 1 79.44 369 ARG B N 1
ATOM 6356 C CA . ARG B 1 369 ? -8.305 -39.781 -19.281 1 79.44 369 ARG B CA 1
ATOM 6357 C C . ARG B 1 369 ? -8.172 -40.656 -18.047 1 79.44 369 ARG B C 1
ATOM 6359 O O . ARG B 1 369 ? -7.082 -40.812 -17.5 1 79.44 369 ARG B O 1
ATOM 6366 N N . GLU B 1 370 ? -9.273 -41.219 -17.625 1 78.38 370 GLU B N 1
ATOM 6367 C CA . GLU B 1 370 ? -9.281 -42.062 -16.422 1 78.38 370 GLU B CA 1
ATOM 6368 C C . GLU B 1 370 ? -8.43 -43.312 -16.625 1 78.38 370 GLU B C 1
ATOM 6370 O O . GLU B 1 370 ? -7.633 -43.656 -15.758 1 78.38 370 GLU B O 1
ATOM 6375 N N . LYS B 1 371 ? -8.578 -43.906 -17.703 1 81 371 LYS B N 1
ATOM 6376 C CA . LYS B 1 371 ? -7.82 -45.094 -18 1 81 371 LYS B CA 1
ATOM 6377 C C . LYS B 1 371 ? -6.328 -44.812 -18.125 1 81 371 LYS B C 1
ATOM 6379 O O . LYS B 1 371 ? -5.492 -45.531 -17.609 1 81 371 LYS B O 1
ATOM 6384 N N . ALA B 1 372 ? -6.043 -43.781 -18.891 1 87.62 372 ALA B N 1
ATOM 6385 C CA . ALA B 1 372 ? -4.652 -43.375 -19.062 1 87.62 372 ALA B CA 1
ATOM 6386 C C . ALA B 1 372 ? -4.012 -43.031 -17.719 1 87.62 372 ALA B C 1
ATOM 6388 O O . ALA B 1 372 ? -2.879 -43.406 -17.453 1 87.62 372 ALA B O 1
ATOM 6389 N N . TYR B 1 373 ? -4.746 -42.312 -16.922 1 86.88 373 TYR B N 1
ATOM 6390 C CA . TYR B 1 373 ? -4.262 -41.906 -15.609 1 86.88 373 TYR B CA 1
ATOM 6391 C C . TYR B 1 373 ? -3.963 -43.125 -14.734 1 86.88 373 TYR B C 1
ATOM 6393 O O . TYR B 1 373 ? -2.908 -43.188 -14.102 1 86.88 373 TYR B O 1
ATOM 6401 N N . ASP B 1 374 ? -4.832 -44.031 -14.711 1 88.5 374 ASP B N 1
ATOM 6402 C CA . ASP B 1 374 ? -4.66 -45.219 -13.891 1 88.5 374 ASP B CA 1
ATOM 6403 C C . ASP B 1 374 ? -3.436 -46.031 -14.336 1 88.5 374 ASP B C 1
ATOM 6405 O O . ASP B 1 374 ? -2.672 -46.531 -13.508 1 88.5 374 ASP B O 1
ATOM 6409 N N . MET B 1 375 ? -3.271 -46.125 -15.602 1 90.94 375 MET B N 1
ATOM 6410 C CA . MET B 1 375 ? -2.141 -46.875 -16.156 1 90.94 375 MET B CA 1
ATOM 6411 C C . MET B 1 375 ? -0.82 -46.219 -15.773 1 90.94 375 MET B C 1
ATOM 6413 O O . MET B 1 375 ? 0.103 -46.875 -15.305 1 90.94 375 MET B O 1
ATOM 6417 N N . VAL B 1 376 ? -0.785 -44.969 -15.969 1 93.62 376 VAL B N 1
ATOM 6418 C CA . VAL B 1 376 ? 0.441 -44.219 -15.719 1 93.62 376 VAL B CA 1
ATOM 6419 C C . VAL B 1 376 ? 0.723 -44.156 -14.219 1 93.62 376 VAL B C 1
ATOM 6421 O O . VAL B 1 376 ? 1.873 -44.312 -13.797 1 93.62 376 VAL B O 1
ATOM 6424 N N . GLN B 1 377 ? -0.327 -43.938 -13.414 1 93.44 377 GLN B N 1
ATOM 6425 C CA . GLN B 1 377 ? -0.173 -43.844 -11.969 1 93.44 377 GLN B CA 1
ATOM 6426 C C . GLN B 1 377 ? 0.392 -45.156 -11.391 1 93.44 377 GLN B C 1
ATOM 6428 O O . GLN B 1 377 ? 1.231 -45.125 -10.492 1 93.44 377 GLN B O 1
ATOM 6433 N N . LYS B 1 378 ? -0.123 -46.219 -11.852 1 93.81 378 LYS B N 1
ATOM 6434 C CA . LYS B 1 378 ? 0.365 -47.5 -11.398 1 93.81 378 LYS B CA 1
ATOM 6435 C C . LYS B 1 378 ? 1.863 -47.656 -11.648 1 93.81 378 LYS B C 1
ATOM 6437 O O . LYS B 1 378 ? 2.611 -48.094 -10.766 1 93.81 378 LYS B O 1
ATOM 6442 N N . LEU B 1 379 ? 2.307 -47.344 -12.805 1 96.06 379 LEU B N 1
ATOM 6443 C CA . LEU B 1 379 ? 3.715 -47.438 -13.172 1 96.06 379 LEU B CA 1
ATOM 6444 C C . LEU B 1 379 ? 4.551 -46.406 -12.398 1 96.06 379 LEU B C 1
ATOM 6446 O O . LEU B 1 379 ? 5.68 -46.719 -12 1 96.06 379 LEU B O 1
ATOM 6450 N N . ALA B 1 380 ? 4 -45.219 -12.266 1 95.62 380 ALA B N 1
ATOM 6451 C CA . ALA B 1 380 ? 4.691 -44.188 -11.523 1 95.62 380 ALA B CA 1
ATOM 6452 C C . ALA B 1 380 ? 4.914 -44.594 -10.07 1 95.62 380 ALA B C 1
ATOM 6454 O O . ALA B 1 380 ? 5.996 -44.375 -9.516 1 95.62 380 ALA B O 1
ATOM 6455 N N . ASN B 1 381 ? 3.871 -45.156 -9.406 1 95.56 381 ASN B N 1
ATOM 6456 C CA . ASN B 1 381 ? 3.986 -45.625 -8.039 1 95.56 381 ASN B CA 1
ATOM 6457 C C . ASN B 1 381 ? 5.047 -46.719 -7.91 1 95.56 381 ASN B C 1
ATOM 6459 O O . ASN B 1 381 ? 5.824 -46.719 -6.957 1 95.56 381 ASN B O 1
ATOM 6463 N N . LYS B 1 382 ? 5.023 -47.562 -8.812 1 95.12 382 LYS B N 1
ATOM 6464 C CA . LYS B 1 382 ? 6.02 -48.625 -8.812 1 95.12 382 LYS B CA 1
ATOM 6465 C C . LYS B 1 382 ? 7.43 -48.062 -8.961 1 95.12 382 LYS B C 1
ATOM 6467 O O . LYS B 1 382 ? 8.352 -48.469 -8.25 1 95.12 382 LYS B O 1
ATOM 6472 N N . SER B 1 383 ? 7.59 -47.156 -9.914 1 96.12 383 SER B N 1
ATOM 6473 C CA . SER B 1 383 ? 8.883 -46.531 -10.117 1 96.12 383 SER B CA 1
ATOM 6474 C C . SER B 1 383 ? 9.391 -45.875 -8.828 1 96.12 383 SER B C 1
ATOM 6476 O O . SER B 1 383 ? 10.547 -46.062 -8.453 1 96.12 383 SER B O 1
ATOM 6478 N N . TRP B 1 384 ? 8.586 -45.094 -8.133 1 94.06 384 TRP B N 1
ATOM 6479 C CA . TRP B 1 384 ? 8.953 -44.406 -6.91 1 94.06 384 TRP B CA 1
ATOM 6480 C C . TRP B 1 384 ? 9.289 -45.375 -5.793 1 94.06 384 TRP B C 1
ATOM 6482 O O . TRP B 1 384 ? 10.312 -45.25 -5.117 1 94.06 384 TRP B O 1
ATOM 6492 N N . GLN B 1 385 ? 8.414 -46.406 -5.586 1 94.31 385 GLN B N 1
ATOM 6493 C CA . GLN B 1 385 ? 8.562 -47.375 -4.512 1 94.31 385 GLN B CA 1
ATOM 6494 C C . GLN B 1 385 ? 9.812 -48.219 -4.703 1 94.31 385 GLN B C 1
ATOM 6496 O O . GLN B 1 385 ? 10.523 -48.5 -3.736 1 94.31 385 GLN B O 1
ATOM 6501 N N . GLU B 1 386 ? 10.078 -48.562 -5.93 1 95.69 386 GLU B N 1
ATOM 6502 C CA . GLU B 1 386 ? 11.195 -49.469 -6.211 1 95.69 386 GLU B CA 1
ATOM 6503 C C . GLU B 1 386 ? 12.438 -48.656 -6.633 1 95.69 386 GLU B C 1
ATOM 6505 O O . GLU B 1 386 ? 13.508 -49.25 -6.836 1 95.69 386 GLU B O 1
ATOM 6510 N N . GLN B 1 387 ? 12.211 -47.375 -6.742 1 94.81 387 GLN B N 1
ATOM 6511 C CA . GLN B 1 387 ? 13.297 -46.5 -7.16 1 94.81 387 GLN B CA 1
ATOM 6512 C C . GLN B 1 387 ? 13.898 -46.938 -8.484 1 94.81 387 GLN B C 1
ATOM 6514 O O . GLN B 1 387 ? 15.117 -47.125 -8.594 1 94.81 387 GLN B O 1
ATOM 6519 N N . THR B 1 388 ? 13.031 -47.219 -9.438 1 95.31 388 THR B N 1
ATOM 6520 C CA . THR B 1 388 ? 13.438 -47.688 -10.75 1 95.31 388 THR B CA 1
ATOM 6521 C C . THR B 1 388 ? 12.969 -46.719 -11.844 1 95.31 388 THR B C 1
ATOM 6523 O O . THR B 1 388 ? 12.031 -45.969 -11.633 1 95.31 388 THR B O 1
ATOM 6526 N N . SER B 1 389 ? 13.68 -46.875 -12.922 1 96.12 389 SER B N 1
ATOM 6527 C CA . SER B 1 389 ? 13.398 -45.969 -14.039 1 96.12 389 SER B CA 1
ATOM 6528 C C . SER B 1 389 ? 11.945 -46.094 -14.492 1 96.12 389 SER B C 1
ATOM 6530 O O . SER B 1 389 ? 11.469 -47.188 -14.805 1 96.12 389 SER B O 1
ATOM 6532 N N . PHE B 1 390 ? 11.258 -44.938 -14.523 1 97.19 390 PHE B N 1
ATOM 6533 C CA . PHE B 1 390 ? 9.883 -44.875 -15.008 1 97.19 390 PHE B CA 1
ATOM 6534 C C . PHE B 1 390 ? 9.797 -45.281 -16.469 1 97.19 390 PHE B C 1
ATOM 6536 O O . PHE B 1 390 ? 8.898 -46.031 -16.844 1 97.19 390 PHE B O 1
ATOM 6543 N N . ARG B 1 391 ? 10.727 -44.781 -17.266 1 96.44 391 ARG B N 1
ATOM 6544 C CA . ARG B 1 391 ? 10.727 -45.125 -18.688 1 96.44 391 ARG B CA 1
ATOM 6545 C C . ARG B 1 391 ? 10.852 -46.625 -18.906 1 96.44 391 ARG B C 1
ATOM 6547 O O . ARG B 1 391 ? 10.141 -47.188 -19.734 1 96.44 391 ARG B O 1
ATOM 6554 N N . LYS B 1 392 ? 11.727 -47.281 -18.172 1 96.19 392 LYS B N 1
ATOM 6555 C CA . LYS B 1 392 ? 11.914 -48.719 -18.297 1 96.19 392 LYS B CA 1
ATOM 6556 C C . LYS B 1 392 ? 10.633 -49.5 -17.953 1 96.19 392 LYS B C 1
ATOM 6558 O O . LYS B 1 392 ? 10.281 -50.438 -18.641 1 96.19 392 LYS B O 1
ATOM 6563 N N . LEU B 1 393 ? 10.031 -49.031 -16.922 1 96.75 393 LEU B N 1
ATOM 6564 C CA . LEU B 1 393 ? 8.789 -49.688 -16.516 1 96.75 393 LEU B CA 1
ATOM 6565 C C . LEU B 1 393 ? 7.723 -49.531 -17.594 1 96.75 393 LEU B C 1
ATOM 6567 O O . LEU B 1 393 ? 6.926 -50.438 -17.828 1 96.75 393 LEU B O 1
ATOM 6571 N N . ILE B 1 394 ? 7.676 -48.406 -18.281 1 96.81 394 ILE B N 1
ATOM 6572 C CA . ILE B 1 394 ? 6.723 -48.156 -19.344 1 96.81 394 ILE B CA 1
ATOM 6573 C C . ILE B 1 394 ? 7.016 -49.094 -20.531 1 96.81 394 ILE B C 1
ATOM 6575 O O . ILE B 1 394 ? 6.102 -49.688 -21.078 1 96.81 394 ILE B O 1
ATOM 6579 N N . GLU B 1 395 ? 8.297 -49.219 -20.859 1 95.88 395 GLU B N 1
ATOM 6580 C CA . GLU B 1 395 ? 8.719 -50.031 -22 1 95.88 395 GLU B CA 1
ATOM 6581 C C . GLU B 1 395 ? 8.344 -51.5 -21.797 1 95.88 395 GLU B C 1
ATOM 6583 O O . GLU B 1 395 ? 8.148 -52.219 -22.766 1 95.88 395 GLU B O 1
ATOM 6588 N N . GLU B 1 396 ? 8.156 -51.875 -20.562 1 95 396 GLU B N 1
ATOM 6589 C CA . GLU B 1 396 ? 7.836 -53.281 -20.25 1 95 396 GLU B CA 1
ATOM 6590 C C . GLU B 1 396 ? 6.352 -53.438 -19.953 1 95 396 GLU B C 1
ATOM 6592 O O . GLU B 1 396 ? 5.91 -54.531 -19.547 1 95 396 GLU B O 1
ATOM 6597 N N . SER B 1 397 ? 5.641 -52.5 -20.141 1 96.12 397 SER B N 1
ATOM 6598 C CA . SER B 1 397 ? 4.242 -52.531 -19.719 1 96.12 397 SER B CA 1
ATOM 6599 C C . SER B 1 397 ? 3.311 -52.5 -20.938 1 96.12 397 SER B C 1
ATOM 6601 O O . SER B 1 397 ? 3.766 -52.375 -22.078 1 96.12 397 SER B O 1
ATOM 6603 N N . GLU B 1 398 ? 2.039 -52.531 -20.672 1 93.81 398 GLU B N 1
ATOM 6604 C CA . GLU B 1 398 ? 0.993 -52.531 -21.688 1 93.81 398 GLU B CA 1
ATOM 6605 C C . GLU B 1 398 ? 0.885 -51.156 -22.359 1 93.81 398 GLU B C 1
ATOM 6607 O O . GLU B 1 398 ? 0.256 -51.031 -23.406 1 93.81 398 GLU B O 1
ATOM 6612 N N . VAL B 1 399 ? 1.576 -50.188 -21.812 1 94.75 399 VAL B N 1
ATOM 6613 C CA . VAL B 1 399 ? 1.553 -48.875 -22.422 1 94.75 399 VAL B CA 1
ATOM 6614 C C . VAL B 1 399 ? 2.121 -48.938 -23.828 1 94.75 399 VAL B C 1
ATOM 6616 O O . VAL B 1 399 ? 1.667 -48.188 -24.719 1 94.75 399 VAL B O 1
ATOM 6619 N N . MET B 1 400 ? 2.998 -49.875 -24.031 1 94.62 400 MET B N 1
ATOM 6620 C CA . MET B 1 400 ? 3.656 -50 -25.328 1 94.62 400 MET B CA 1
ATOM 6621 C C . MET B 1 400 ? 2.705 -50.562 -26.375 1 94.62 400 MET B C 1
ATOM 6623 O O . MET B 1 400 ? 2.992 -50.531 -27.578 1 94.62 400 MET B O 1
ATOM 6627 N N . ASN B 1 401 ? 1.549 -51.062 -25.984 1 94.44 401 ASN B N 1
ATOM 6628 C CA . ASN B 1 401 ? 0.502 -51.438 -26.938 1 94.44 401 ASN B CA 1
ATOM 6629 C C . ASN B 1 401 ? -0.115 -50.188 -27.594 1 94.44 401 ASN B C 1
ATOM 6631 O O . ASN B 1 401 ? -0.777 -50.312 -28.625 1 94.44 401 ASN B O 1
ATOM 6635 N N . TYR B 1 402 ? 0.141 -49.156 -27 1 93.94 402 TYR B N 1
ATOM 6636 C CA . TYR B 1 402 ? -0.52 -47.938 -27.453 1 93.94 402 TYR B CA 1
ATOM 6637 C C . TYR B 1 402 ? 0.496 -46.938 -27.969 1 93.94 402 TYR B C 1
ATOM 6639 O O . TYR B 1 402 ? 0.176 -46.094 -28.828 1 93.94 402 TYR B O 1
ATOM 6647 N N . LEU B 1 403 ? 1.667 -46.875 -27.422 1 95 403 LEU B N 1
ATOM 6648 C CA . LEU B 1 403 ? 2.684 -45.875 -27.766 1 95 403 LEU B CA 1
ATOM 6649 C C . LEU B 1 403 ? 3.908 -46.531 -28.375 1 95 403 LEU B C 1
ATOM 6651 O O . LEU B 1 403 ? 4.301 -47.656 -27.969 1 95 403 LEU B O 1
ATOM 6655 N N . SER B 1 404 ? 4.543 -45.844 -29.312 1 94.62 404 SER B N 1
ATOM 6656 C CA . SER B 1 404 ? 5.777 -46.312 -29.938 1 94.62 404 SER B CA 1
ATOM 6657 C C . SER B 1 404 ? 7 -45.844 -29.141 1 94.62 404 SER B C 1
ATOM 6659 O O . SER B 1 404 ? 6.879 -45.031 -28.219 1 94.62 404 SER B O 1
ATOM 6661 N N . GLU B 1 405 ? 8.109 -46.406 -29.547 1 94.75 405 GLU B N 1
ATOM 6662 C CA . GLU B 1 405 ? 9.359 -45.969 -28.969 1 94.75 405 GLU B CA 1
ATOM 6663 C C . GLU B 1 405 ? 9.609 -44.5 -29.266 1 94.75 405 GLU B C 1
ATOM 6665 O O . GLU B 1 405 ? 10.148 -43.75 -28.422 1 94.75 405 GLU B O 1
ATOM 6670 N N . ALA B 1 406 ? 9.227 -44.125 -30.422 1 95.56 406 ALA B N 1
ATOM 6671 C CA . ALA B 1 406 ? 9.367 -42.719 -30.812 1 95.56 406 ALA B CA 1
ATOM 6672 C C . ALA B 1 406 ? 8.477 -41.812 -29.969 1 95.56 406 ALA B C 1
ATOM 6674 O O . ALA B 1 406 ? 8.867 -40.688 -29.625 1 95.56 406 ALA B O 1
ATOM 6675 N N . ASP B 1 407 ? 7.344 -42.281 -29.688 1 94.88 407 ASP B N 1
ATOM 6676 C CA . ASP B 1 407 ? 6.441 -41.531 -28.812 1 94.88 407 ASP B CA 1
ATOM 6677 C C . ASP B 1 407 ? 7.051 -41.344 -27.422 1 94.88 407 ASP B C 1
ATOM 6679 O O . ASP B 1 407 ? 6.934 -40.281 -26.828 1 94.88 407 ASP B O 1
ATOM 6683 N N . LEU B 1 408 ? 7.637 -42.375 -26.938 1 95.19 408 LEU B N 1
ATOM 6684 C CA . LEU B 1 408 ? 8.258 -42.312 -25.625 1 95.19 408 LEU B CA 1
ATOM 6685 C C . LEU B 1 408 ? 9.453 -41.375 -25.625 1 95.19 408 LEU B C 1
ATOM 6687 O O . LEU B 1 408 ? 9.672 -40.625 -24.672 1 95.19 408 LEU B O 1
ATOM 6691 N N . ASP B 1 409 ? 10.297 -41.5 -26.703 1 96.12 409 ASP B N 1
ATOM 6692 C CA . ASP B 1 409 ? 11.43 -40.562 -26.828 1 96.12 409 ASP B CA 1
ATOM 6693 C C . ASP B 1 409 ? 10.961 -39.125 -26.75 1 96.12 409 ASP B C 1
ATOM 6695 O O . ASP B 1 409 ? 11.594 -38.281 -26.094 1 96.12 409 ASP B O 1
ATOM 6699 N N . ASP B 1 410 ? 9.945 -38.844 -27.391 1 95.94 410 ASP B N 1
ATOM 6700 C CA . ASP B 1 410 ? 9.383 -37.5 -27.391 1 95.94 410 ASP B CA 1
ATOM 6701 C C . ASP B 1 410 ? 8.859 -37.125 -26.016 1 95.94 410 ASP B C 1
ATOM 6703 O O . ASP B 1 410 ? 9.055 -36 -25.562 1 95.94 410 ASP B O 1
ATOM 6707 N N . ALA B 1 411 ? 8.18 -38.031 -25.344 1 95.25 411 ALA B N 1
ATOM 6708 C CA . ALA B 1 411 ? 7.598 -37.781 -24.031 1 95.25 411 ALA B CA 1
ATOM 6709 C C . ALA B 1 411 ? 8.68 -37.531 -22.984 1 95.25 411 ALA B C 1
ATOM 6711 O O . ALA B 1 411 ? 8.469 -36.75 -22.047 1 95.25 411 ALA B O 1
ATOM 6712 N N . PHE B 1 412 ? 9.836 -38.094 -23.188 1 96.38 412 PHE B N 1
ATOM 6713 C CA . PHE B 1 412 ? 10.891 -38 -22.188 1 96.38 412 PHE B CA 1
ATOM 6714 C C . PHE B 1 412 ? 11.938 -36.969 -22.578 1 96.38 412 PHE B C 1
ATOM 6716 O O . PHE B 1 412 ? 13.023 -36.938 -22 1 96.38 412 PHE B O 1
ATOM 6723 N N . ASP B 1 413 ? 11.664 -36.094 -23.562 1 96.44 413 ASP B N 1
ATOM 6724 C CA . ASP B 1 413 ? 12.523 -34.969 -23.953 1 96.44 413 ASP B CA 1
ATOM 6725 C C . ASP B 1 413 ? 12.141 -33.688 -23.219 1 96.44 413 ASP B C 1
ATOM 6727 O O . ASP B 1 413 ? 11.117 -33.062 -23.547 1 96.44 413 ASP B O 1
ATOM 6731 N N . TYR B 1 414 ? 13 -33.25 -22.312 1 95.19 414 TYR B N 1
ATOM 6732 C CA . TYR B 1 414 ? 12.664 -32.094 -21.484 1 95.19 414 TYR B CA 1
ATOM 6733 C C . TYR B 1 414 ? 12.594 -30.828 -22.312 1 95.19 414 TYR B C 1
ATOM 6735 O O . TYR B 1 414 ? 12.039 -29.812 -21.875 1 95.19 414 TYR B O 1
ATOM 6743 N N . HIS B 1 415 ? 13.125 -30.812 -23.562 1 95.94 415 HIS B N 1
ATOM 6744 C CA . HIS B 1 415 ? 13.094 -29.641 -24.422 1 95.94 415 HIS B CA 1
ATOM 6745 C C . HIS B 1 415 ? 11.664 -29.234 -24.766 1 95.94 415 HIS B C 1
ATOM 6747 O O . HIS B 1 415 ? 11.398 -28.078 -25.078 1 95.94 415 HIS B O 1
ATOM 6753 N N . TYR B 1 416 ? 10.789 -30.234 -24.672 1 94.75 416 TYR B N 1
ATOM 6754 C CA . TYR B 1 416 ? 9.375 -29.953 -24.859 1 94.75 416 TYR B CA 1
ATOM 6755 C C . TYR B 1 416 ? 8.906 -28.844 -23.938 1 94.75 416 TYR B C 1
ATOM 6757 O O . TYR B 1 416 ? 8.102 -27.984 -24.344 1 94.75 416 TYR B O 1
ATOM 6765 N N . HIS B 1 417 ? 9.383 -28.797 -22.781 1 95.12 417 HIS B N 1
ATOM 6766 C CA . HIS B 1 417 ? 8.938 -27.859 -21.75 1 95.12 417 HIS B CA 1
ATOM 6767 C C . HIS B 1 417 ? 9.555 -26.484 -21.953 1 95.12 417 HIS B C 1
ATOM 6769 O O . HIS B 1 417 ? 9.141 -25.516 -21.312 1 95.12 417 HIS B O 1
ATOM 6775 N N . LEU B 1 418 ? 10.516 -26.297 -22.781 1 96.06 418 LEU B N 1
ATOM 6776 C CA . LEU B 1 418 ? 11.227 -25.047 -22.969 1 96.06 418 LEU B CA 1
ATOM 6777 C C . LEU B 1 418 ? 10.766 -24.344 -24.234 1 96.06 418 LEU B C 1
ATOM 6779 O O . LEU B 1 418 ? 11.242 -23.25 -24.562 1 96.06 418 LEU B O 1
ATOM 6783 N N . LYS B 1 419 ? 9.797 -24.891 -24.906 1 95.44 419 LYS B N 1
ATOM 6784 C CA . LYS B 1 419 ? 9.445 -24.469 -26.266 1 95.44 419 LYS B CA 1
ATOM 6785 C C . LYS B 1 419 ? 8.898 -23.047 -26.266 1 95.44 419 LYS B C 1
ATOM 6787 O O . LYS B 1 419 ? 8.906 -22.375 -27.297 1 95.44 419 LYS B O 1
ATOM 6792 N N . HIS B 1 420 ? 8.414 -22.484 -25.172 1 95.81 420 HIS B N 1
ATOM 6793 C CA . HIS B 1 420 ? 7.824 -21.156 -25.172 1 95.81 420 HIS B CA 1
ATOM 6794 C C . HIS B 1 420 ? 8.703 -20.172 -24.406 1 95.81 420 HIS B C 1
ATOM 6796 O O . HIS B 1 420 ? 8.258 -19.062 -24.078 1 95.81 420 HIS B O 1
ATOM 6802 N N . VAL B 1 421 ? 9.945 -20.531 -24.062 1 96.94 421 VAL B N 1
ATOM 6803 C CA . VAL B 1 421 ? 10.828 -19.688 -23.281 1 96.94 421 VAL B CA 1
ATOM 6804 C C . VAL B 1 421 ? 11.047 -18.359 -24 1 96.94 421 VAL B C 1
ATOM 6806 O O . VAL B 1 421 ? 10.977 -17.297 -23.391 1 96.94 421 VAL B O 1
ATOM 6809 N N . ASP B 1 422 ? 11.297 -18.438 -25.359 1 97 422 ASP B N 1
ATOM 6810 C CA . ASP B 1 422 ? 11.531 -17.234 -26.141 1 97 422 ASP B CA 1
ATOM 6811 C C . ASP B 1 422 ? 10.32 -16.312 -26.094 1 97 422 ASP B C 1
ATOM 6813 O O . ASP B 1 422 ? 10.461 -15.094 -25.938 1 97 422 ASP B O 1
ATOM 6817 N N . GLU B 1 423 ? 9.133 -16.828 -26.234 1 96.06 423 GLU B N 1
ATOM 6818 C CA . GLU B 1 423 ? 7.898 -16.062 -26.219 1 96.06 423 GLU B CA 1
ATOM 6819 C C . GLU B 1 423 ? 7.688 -15.375 -24.875 1 96.06 423 GLU B C 1
ATOM 6821 O O . GLU B 1 423 ? 7.262 -14.219 -24.812 1 96.06 423 GLU B O 1
ATOM 6826 N N . ILE B 1 424 ? 7.93 -16.031 -23.781 1 96.38 424 ILE B N 1
ATOM 6827 C CA . ILE B 1 424 ? 7.766 -15.477 -22.438 1 96.38 424 ILE B CA 1
ATOM 6828 C C . ILE B 1 424 ? 8.766 -14.336 -22.234 1 96.38 424 ILE B C 1
ATOM 6830 O O . ILE B 1 424 ? 8.406 -13.289 -21.688 1 96.38 424 ILE B O 1
ATOM 6834 N N . PHE B 1 425 ? 10.039 -14.547 -22.641 1 97.5 425 PHE B N 1
ATOM 6835 C CA . PHE B 1 425 ? 11.055 -13.508 -22.516 1 97.5 425 PHE B CA 1
ATOM 6836 C C . PHE B 1 425 ? 10.648 -12.266 -23.297 1 97.5 425 PHE B C 1
ATOM 6838 O O . PHE B 1 425 ? 10.867 -11.141 -22.828 1 97.5 425 PHE B O 1
ATOM 6845 N N . GLU B 1 426 ? 10.102 -12.453 -24.484 1 96.62 426 GLU B N 1
ATOM 6846 C CA . GLU B 1 426 ? 9.625 -11.328 -25.281 1 96.62 426 GLU B CA 1
ATOM 6847 C C . GLU B 1 426 ? 8.516 -10.57 -24.562 1 96.62 426 GLU B C 1
ATOM 6849 O O . GLU B 1 426 ? 8.531 -9.336 -24.516 1 96.62 426 GLU B O 1
ATOM 6854 N N . LYS B 1 427 ? 7.559 -11.258 -23.969 1 95.25 427 LYS B N 1
ATOM 6855 C CA . LYS B 1 427 ? 6.457 -10.648 -23.234 1 95.25 427 LYS B CA 1
ATOM 6856 C C . LYS B 1 427 ? 6.969 -9.844 -22.047 1 95.25 427 LYS B C 1
ATOM 6858 O O . LYS B 1 427 ? 6.371 -8.836 -21.672 1 95.25 427 LYS B O 1
ATOM 6863 N N . CYS B 1 428 ? 8.062 -10.312 -21.438 1 96.44 428 CYS B N 1
ATOM 6864 C CA . CYS B 1 428 ? 8.656 -9.641 -20.297 1 96.44 428 CYS B CA 1
ATOM 6865 C C . CYS B 1 428 ? 9.508 -8.461 -20.719 1 96.44 428 CYS B C 1
ATOM 6867 O O . CYS B 1 428 ? 9.93 -7.652 -19.891 1 96.44 428 CYS B O 1
ATOM 6869 N N . GLY B 1 429 ? 9.758 -8.336 -22 1 95.69 429 GLY B N 1
ATOM 6870 C CA . GLY B 1 429 ? 10.672 -7.309 -22.484 1 95.69 429 GLY B CA 1
ATOM 6871 C C . GLY B 1 429 ? 12.125 -7.629 -22.219 1 95.69 429 GLY B C 1
ATOM 6872 O O . GLY B 1 429 ? 12.945 -6.723 -22.016 1 95.69 429 GLY B O 1
ATOM 6873 N N . LEU B 1 430 ? 12.438 -8.867 -22.094 1 95.56 430 LEU B N 1
ATOM 6874 C CA . LEU B 1 430 ? 13.797 -9.297 -21.75 1 95.56 430 LEU B CA 1
ATOM 6875 C C . LEU B 1 430 ? 14.555 -9.703 -23.016 1 95.56 430 LEU B C 1
ATOM 6877 O O . LEU B 1 430 ? 15.75 -10 -22.953 1 95.56 430 LEU B O 1
ATOM 6881 N N . ASP B 1 431 ? 13.922 -9.766 -24.203 1 87.56 431 ASP B N 1
ATOM 6882 C CA . ASP B 1 431 ? 14.578 -10.172 -25.438 1 87.56 431 ASP B CA 1
ATOM 6883 C C . ASP B 1 431 ? 15.57 -9.109 -25.906 1 87.56 431 ASP B C 1
ATOM 6885 O O . ASP B 1 431 ? 15.406 -7.926 -25.609 1 87.56 431 ASP B O 1
#